Protein AF-A0A9P1BEL9-F1 (afdb_monomer_lite)

Organism: NCBI:txid2562237

Structure (mmCIF, N/CA/C/O backbone):
data_AF-A0A9P1BEL9-F1
#
_entry.id   AF-A0A9P1BEL9-F1
#
loop_
_atom_site.group_PDB
_atom_site.id
_atom_site.type_symbol
_atom_site.label_atom_id
_atom_site.label_alt_id
_atom_site.label_comp_id
_atom_site.label_asym_id
_atom_site.label_entity_id
_atom_site.label_seq_id
_atom_site.pdbx_PDB_ins_code
_atom_site.Cartn_x
_atom_site.Cartn_y
_atom_site.Cartn_z
_atom_site.occupancy
_atom_site.B_iso_or_equiv
_atom_site.auth_seq_id
_atom_site.auth_comp_id
_atom_site.auth_asym_id
_atom_site.auth_atom_id
_atom_site.pdbx_PDB_model_num
ATOM 1 N N . MET A 1 1 ? 5.812 5.522 -61.262 1.00 86.00 1 MET A N 1
ATOM 2 C CA . MET A 1 1 ? 6.470 6.795 -61.658 1.00 86.00 1 MET A CA 1
ATOM 3 C C . MET A 1 1 ? 5.616 7.886 -62.339 1.00 86.00 1 MET A C 1
ATOM 5 O O . MET A 1 1 ? 5.709 9.014 -61.866 1.00 86.00 1 MET A O 1
ATOM 9 N N . PRO A 1 2 ? 4.829 7.672 -63.421 1.00 88.94 2 PRO A N 1
ATOM 10 C CA . PRO A 1 2 ? 4.271 8.790 -64.216 1.00 88.94 2 PRO A CA 1
ATOM 11 C C . PRO A 1 2 ? 3.408 9.794 -63.433 1.00 88.94 2 PRO A C 1
ATOM 13 O O . PRO A 1 2 ? 3.509 10.998 -63.648 1.00 88.94 2 PRO A O 1
ATOM 16 N N . VAL A 1 3 ? 2.603 9.301 -62.486 1.00 91.88 3 VAL A N 1
ATOM 17 C CA . VAL A 1 3 ? 1.778 10.135 -61.593 1.00 91.88 3 VAL A CA 1
ATOM 18 C C . VAL A 1 3 ? 2.649 11.011 -60.684 1.00 91.88 3 VAL A C 1
ATOM 20 O O . VAL A 1 3 ? 2.363 12.190 -60.502 1.00 91.88 3 VAL A O 1
ATOM 23 N N . TYR A 1 4 ? 3.747 10.457 -60.161 1.00 92.62 4 TYR A N 1
ATOM 24 C CA . TYR A 1 4 ? 4.677 11.183 -59.297 1.00 92.62 4 TYR A CA 1
ATOM 25 C C . TYR A 1 4 ? 5.358 12.335 -60.051 1.00 92.62 4 TYR A C 1
ATOM 27 O O . TYR A 1 4 ? 5.357 13.470 -59.579 1.00 92.62 4 TYR A O 1
ATOM 35 N N . GLU A 1 5 ? 5.854 12.085 -61.270 1.00 91.44 5 GLU A N 1
ATOM 36 C CA . GLU A 1 5 ? 6.443 13.132 -62.125 1.00 91.44 5 GLU A CA 1
ATOM 37 C C . GLU A 1 5 ? 5.424 14.224 -62.490 1.00 91.44 5 GLU A C 1
ATOM 39 O O . GLU A 1 5 ? 5.754 15.411 -62.451 1.00 91.44 5 GLU A O 1
ATOM 44 N N . GLN A 1 6 ? 4.174 13.850 -62.793 1.00 93.12 6 GLN A N 1
ATOM 45 C CA . GLN A 1 6 ? 3.105 14.807 -63.101 1.00 93.12 6 GLN A CA 1
ATOM 46 C C . GLN A 1 6 ? 2.838 15.775 -61.939 1.00 93.12 6 GLN A C 1
ATOM 48 O O . GLN A 1 6 ? 2.523 16.943 -62.169 1.00 93.12 6 GLN A O 1
ATOM 53 N N . HIS A 1 7 ? 2.985 15.311 -60.697 1.00 90.25 7 HIS A N 1
ATOM 54 C CA . HIS A 1 7 ? 2.811 16.126 -59.493 1.00 90.25 7 HIS A CA 1
ATOM 55 C C . HIS A 1 7 ? 4.094 16.860 -59.059 1.00 90.25 7 HIS A C 1
ATOM 57 O O . HIS A 1 7 ? 4.128 17.471 -57.992 1.00 90.25 7 HIS A O 1
ATOM 63 N N . GLY A 1 8 ? 5.137 16.858 -59.897 1.00 89.69 8 GLY A N 1
ATOM 64 C CA . GLY A 1 8 ? 6.390 17.573 -59.648 1.00 89.69 8 GLY A CA 1
ATOM 65 C C . GLY A 1 8 ? 7.486 16.739 -58.983 1.00 89.69 8 GLY A C 1
ATOM 66 O O . GLY A 1 8 ? 8.485 17.310 -58.545 1.00 89.69 8 GLY A O 1
ATOM 67 N N . GLY A 1 9 ? 7.332 15.416 -58.918 1.00 91.81 9 GLY A N 1
ATOM 68 C CA . GLY A 1 9 ? 8.371 14.491 -58.470 1.00 91.81 9 GLY A CA 1
ATOM 69 C C . GLY A 1 9 ? 9.655 14.579 -59.303 1.00 91.81 9 GLY A C 1
ATOM 70 O O . GLY A 1 9 ? 9.625 14.917 -60.489 1.00 91.81 9 GLY A O 1
ATOM 71 N N . TYR A 1 10 ? 10.798 14.302 -58.676 1.00 94.56 10 TYR A N 1
ATOM 72 C CA . TYR A 1 10 ? 12.157 14.465 -59.219 1.00 94.56 10 TYR A CA 1
ATOM 73 C C . TYR A 1 10 ? 12.575 15.910 -59.537 1.00 94.56 10 TYR A C 1
ATOM 75 O O . TYR A 1 10 ? 13.675 16.141 -60.054 1.00 94.56 10 TYR A O 1
ATOM 83 N N . LYS A 1 11 ? 11.748 16.914 -59.217 1.00 94.00 11 LYS A N 1
ATOM 84 C CA . LYS A 1 11 ? 12.119 18.330 -59.357 1.00 94.00 11 LYS A CA 1
ATOM 85 C C . LYS A 1 11 ? 13.201 18.734 -58.353 1.00 94.00 11 LYS A C 1
ATOM 87 O O . LYS A 1 11 ? 14.118 19.462 -58.736 1.00 94.00 11 LYS A O 1
ATOM 92 N N . ALA A 1 12 ? 13.135 18.233 -57.116 1.00 93.94 12 ALA A N 1
ATOM 93 C CA . ALA A 1 12 ? 14.161 18.508 -56.112 1.00 93.94 12 ALA A CA 1
ATOM 94 C C . ALA A 1 12 ? 15.486 17.854 -56.510 1.00 93.94 12 ALA A C 1
ATOM 96 O O . ALA A 1 12 ? 16.525 18.507 -56.441 1.00 93.94 12 ALA A O 1
ATOM 97 N N . LEU A 1 13 ? 15.446 16.622 -57.033 1.00 93.88 13 LEU A N 1
ATOM 98 C CA . LEU A 1 13 ? 16.633 15.968 -57.589 1.00 93.88 13 LEU A CA 1
ATOM 99 C C . LEU A 1 13 ? 17.296 16.806 -58.696 1.00 93.88 13 LEU A C 1
ATOM 101 O O . LEU A 1 13 ? 18.506 17.027 -58.663 1.00 93.88 13 LEU A O 1
ATOM 105 N N . ARG A 1 14 ? 16.510 17.299 -59.663 1.00 93.69 14 ARG A N 1
ATOM 106 C CA . ARG A 1 14 ? 17.024 18.129 -60.768 1.00 93.69 14 ARG A CA 1
ATOM 107 C C . ARG A 1 14 ? 17.642 19.437 -60.270 1.00 93.69 14 ARG A C 1
ATOM 109 O O . ARG A 1 14 ? 18.710 19.802 -60.754 1.00 93.69 14 ARG A O 1
ATOM 116 N N . ARG A 1 15 ? 17.013 20.100 -59.290 1.00 93.62 15 ARG A N 1
ATOM 117 C CA . ARG A 1 15 ? 17.549 21.310 -58.640 1.00 93.62 15 ARG A CA 1
ATOM 118 C C . ARG A 1 15 ? 18.879 21.015 -57.943 1.00 93.62 15 ARG A C 1
ATOM 120 O O . ARG A 1 15 ? 19.857 21.712 -58.170 1.00 93.62 15 ARG A O 1
ATOM 127 N N . VAL A 1 16 ? 18.932 19.959 -57.134 1.00 93.31 16 VAL A N 1
ATOM 128 C CA . VAL A 1 16 ? 20.119 19.611 -56.340 1.00 93.31 16 VAL A CA 1
ATOM 129 C C . VAL A 1 16 ? 21.318 19.287 -57.224 1.00 93.31 16 VAL A C 1
ATOM 131 O O . VAL A 1 16 ? 22.397 19.822 -57.001 1.00 93.31 16 VAL A O 1
ATOM 134 N N . VAL A 1 17 ? 21.129 18.456 -58.250 1.00 89.81 17 VAL A N 1
ATOM 135 C CA . VAL A 1 17 ? 22.222 18.040 -59.143 1.00 89.81 17 VAL A CA 1
ATOM 136 C C . VAL A 1 17 ? 22.630 19.155 -60.117 1.00 89.81 17 VAL A C 1
ATOM 138 O O . VAL A 1 17 ? 23.787 19.205 -60.531 1.00 89.81 17 VAL A O 1
ATOM 141 N N . GLY A 1 18 ? 21.700 20.035 -60.501 1.00 87.81 18 GLY A N 1
ATOM 142 C CA . GLY A 1 18 ? 21.948 21.104 -61.472 1.00 87.81 18 GLY A CA 1
ATOM 143 C C . GLY A 1 18 ? 22.456 22.421 -60.878 1.00 87.81 18 GLY A C 1
ATOM 144 O O . GLY A 1 18 ? 23.209 23.125 -61.547 1.00 87.81 18 GLY A O 1
ATOM 145 N N . GLU A 1 19 ? 22.045 22.766 -59.654 1.00 90.38 19 GLU A N 1
ATOM 146 C CA . GLU A 1 19 ? 22.184 24.129 -59.112 1.00 90.38 19 GLU A CA 1
ATOM 147 C C . GLU A 1 19 ? 22.909 24.201 -57.758 1.00 90.38 19 GLU A C 1
ATOM 149 O O . GLU A 1 19 ? 23.473 25.248 -57.446 1.00 90.38 19 GLU A O 1
ATOM 154 N N . LEU A 1 20 ? 22.918 23.129 -56.953 1.00 92.38 20 LEU A N 1
ATOM 155 C CA . LEU A 1 20 ? 23.401 23.167 -55.563 1.00 92.38 20 LEU A CA 1
ATOM 156 C C . LEU A 1 20 ? 24.672 22.336 -55.361 1.00 92.38 20 LEU A C 1
ATOM 158 O O . LEU A 1 20 ? 24.826 21.245 -55.914 1.00 92.38 20 LEU A O 1
ATOM 162 N N . GLN A 1 21 ? 25.578 22.809 -54.505 1.00 92.38 21 GLN A N 1
ATOM 163 C CA . GLN A 1 21 ? 26.676 21.980 -54.008 1.00 92.38 21 GLN A CA 1
ATOM 164 C C . GLN A 1 21 ? 26.187 21.077 -52.863 1.00 92.38 21 GLN A C 1
ATOM 166 O O . GLN A 1 21 ? 25.246 21.437 -52.151 1.00 92.38 21 GLN A O 1
ATOM 171 N N . PRO A 1 22 ? 26.835 19.923 -52.609 1.00 92.25 22 PRO A N 1
ATOM 172 C CA . PRO A 1 22 ? 26.476 19.052 -51.487 1.00 92.25 22 PRO A CA 1
ATOM 173 C C . PRO A 1 22 ? 26.413 19.776 -50.132 1.00 92.25 22 PRO A C 1
ATOM 175 O O . PRO A 1 22 ? 25.555 19.473 -49.309 1.00 92.25 22 PRO A O 1
ATOM 178 N N . THR A 1 23 ? 27.288 20.763 -49.911 1.00 92.56 23 THR A N 1
ATOM 179 C CA . THR A 1 23 ? 27.304 21.592 -48.695 1.00 92.56 23 THR A CA 1
ATOM 180 C C . THR A 1 23 ? 26.067 22.468 -48.551 1.00 92.56 23 THR A C 1
ATOM 182 O O . THR A 1 23 ? 25.586 22.629 -47.434 1.00 92.56 23 THR A O 1
ATOM 185 N N . ASP A 1 24 ? 25.529 22.985 -49.657 1.00 94.31 24 ASP A N 1
ATOM 186 C CA . ASP A 1 24 ? 24.342 23.847 -49.642 1.00 94.31 24 ASP A CA 1
ATOM 187 C C . ASP A 1 24 ? 23.113 23.038 -49.213 1.00 94.31 24 ASP A C 1
ATOM 189 O O . ASP A 1 24 ? 22.319 23.488 -48.394 1.00 94.31 24 ASP A O 1
ATOM 193 N N . VAL A 1 25 ? 23.017 21.786 -49.680 1.00 94.56 25 VAL A N 1
ATOM 194 C CA . VAL A 1 25 ? 21.958 20.846 -49.278 1.00 94.56 25 VAL A CA 1
ATOM 195 C C . VAL A 1 25 ? 22.050 20.507 -47.785 1.00 94.56 25 VAL A C 1
ATOM 197 O O . VAL A 1 25 ? 21.026 20.441 -47.104 1.00 94.56 25 VAL A O 1
ATOM 200 N N . ILE A 1 26 ? 23.264 20.300 -47.255 1.00 95.06 26 ILE A N 1
ATOM 201 C CA . ILE A 1 26 ? 23.467 20.048 -45.818 1.00 95.06 26 ILE A CA 1
ATOM 202 C C . ILE A 1 26 ? 23.007 21.254 -44.992 1.00 95.06 26 ILE A C 1
ATOM 204 O O . ILE A 1 26 ? 22.302 21.062 -43.999 1.00 95.06 26 ILE A O 1
ATOM 208 N N . GLU A 1 27 ? 23.394 22.472 -45.379 1.00 95.12 27 GLU A N 1
ATOM 209 C CA . GLU A 1 27 ? 23.011 23.680 -44.644 1.00 95.12 27 GLU A CA 1
ATOM 210 C C . GLU A 1 27 ? 21.504 23.959 -44.753 1.00 95.12 27 GLU A C 1
ATOM 212 O O . GLU A 1 27 ? 20.889 24.205 -43.722 1.00 95.12 27 GLU A O 1
ATOM 217 N N . GLU A 1 28 ? 20.860 23.777 -45.913 1.00 95.19 28 GLU A N 1
ATOM 218 C CA . GLU A 1 28 ? 19.400 23.947 -46.055 1.00 95.19 28 GLU A CA 1
ATOM 219 C C . GLU A 1 28 ? 18.618 22.958 -45.158 1.00 95.19 28 GLU A C 1
ATOM 221 O O . GLU A 1 28 ? 17.677 23.335 -44.450 1.00 95.19 28 GLU A O 1
ATOM 226 N N . VAL A 1 29 ? 19.047 21.690 -45.088 1.00 95.50 29 VAL A N 1
ATOM 227 C CA . VAL A 1 29 ? 18.439 20.696 -44.181 1.00 95.50 29 VAL A CA 1
ATOM 228 C C . VAL A 1 29 ? 18.737 21.012 -42.713 1.00 95.50 29 VAL A C 1
ATOM 230 O O . VAL A 1 29 ? 17.881 20.810 -41.848 1.00 95.50 29 VAL A O 1
ATOM 233 N N . LYS A 1 30 ? 19.919 21.538 -42.398 1.00 94.12 30 LYS A N 1
ATOM 234 C CA . LYS A 1 30 ? 20.282 21.957 -41.039 1.00 94.12 30 LYS A CA 1
ATOM 235 C C . LYS A 1 30 ? 19.483 23.184 -40.590 1.00 94.12 30 LYS A C 1
ATOM 237 O O . LYS A 1 30 ? 18.987 23.189 -39.467 1.00 94.12 30 LYS A O 1
ATOM 242 N N . GLU A 1 31 ? 19.274 24.161 -41.468 1.00 94.25 31 GLU A N 1
ATOM 243 C CA . GLU A 1 31 ? 18.448 25.350 -41.229 1.00 94.25 31 GLU A CA 1
ATOM 244 C C . GLU A 1 31 ? 16.968 25.014 -41.032 1.00 94.25 31 GLU A C 1
ATOM 246 O O . GLU A 1 31 ? 16.281 25.714 -40.284 1.00 94.25 31 GLU A O 1
ATOM 251 N N . SER A 1 32 ? 16.474 23.943 -41.664 1.00 93.94 32 SER A N 1
ATOM 252 C CA . SER A 1 32 ? 15.110 23.436 -41.446 1.00 93.94 32 SER A CA 1
ATOM 253 C C . SER A 1 32 ? 14.907 22.815 -40.058 1.00 93.94 32 SER A C 1
ATOM 255 O O . SER A 1 32 ? 13.770 22.617 -39.634 1.00 93.94 32 SER A O 1
ATOM 257 N N . ASN A 1 33 ? 16.003 22.492 -39.359 1.00 92.50 33 ASN A N 1
ATOM 258 C CA . ASN A 1 33 ? 16.014 21.743 -38.106 1.00 92.50 33 ASN A CA 1
ATOM 259 C C . ASN A 1 33 ? 15.213 20.423 -38.174 1.00 92.50 33 ASN A C 1
ATOM 261 O O . ASN A 1 33 ? 14.528 20.031 -37.227 1.00 92.50 33 ASN A O 1
ATOM 265 N N . LEU A 1 34 ? 15.301 19.712 -39.305 1.00 94.50 34 LEU A N 1
ATOM 266 C CA . LEU A 1 34 ? 14.718 18.380 -39.452 1.00 94.50 34 LEU A CA 1
ATOM 267 C C . LEU A 1 34 ? 15.321 17.423 -38.416 1.00 94.50 34 LEU A C 1
ATOM 269 O O . LEU A 1 34 ? 16.491 17.042 -38.500 1.00 94.50 34 LEU A O 1
ATOM 273 N N . ARG A 1 35 ? 14.501 16.987 -37.461 1.00 93.44 35 ARG A N 1
ATOM 274 C CA . ARG A 1 35 ? 14.849 15.947 -36.489 1.00 93.44 35 ARG A CA 1
ATOM 275 C C . ARG A 1 35 ? 14.482 14.570 -37.040 1.00 93.44 35 ARG A C 1
ATOM 277 O O . ARG A 1 35 ? 13.443 14.401 -37.674 1.00 93.44 35 ARG A O 1
ATOM 284 N N . GLY A 1 36 ? 15.344 13.581 -36.806 1.00 91.31 36 GLY A N 1
ATOM 285 C CA . GLY A 1 36 ? 15.157 12.220 -37.306 1.00 91.31 36 GLY A CA 1
ATOM 286 C C . GLY A 1 36 ? 13.829 11.608 -36.851 1.00 91.31 36 GLY A C 1
ATOM 287 O O . GLY A 1 36 ? 13.528 11.572 -35.661 1.00 91.31 36 GLY A O 1
ATOM 288 N N . ARG A 1 37 ? 13.060 11.083 -37.806 1.00 92.19 37 ARG A N 1
ATOM 289 C CA . ARG A 1 37 ? 11.693 10.563 -37.619 1.00 92.19 37 ARG A CA 1
ATOM 290 C C . ARG A 1 37 ? 11.615 9.122 -37.103 1.00 92.19 37 ARG A C 1
ATOM 292 O O . ARG A 1 37 ? 10.530 8.610 -36.874 1.00 92.19 37 ARG A O 1
ATOM 299 N N . GLY A 1 38 ? 12.763 8.480 -36.887 1.00 80.69 38 GLY A N 1
ATOM 300 C CA . GLY A 1 38 ? 12.866 7.079 -36.463 1.00 80.69 38 GLY A CA 1
ATOM 301 C C . GLY A 1 38 ? 12.995 6.840 -34.957 1.00 80.69 38 GLY A C 1
ATOM 302 O O . GLY A 1 38 ? 13.601 5.846 -34.586 1.00 80.69 38 GLY A O 1
ATOM 303 N N . GLY A 1 39 ? 12.534 7.746 -34.089 1.00 80.44 39 GLY A N 1
ATOM 304 C CA . GLY A 1 39 ? 12.545 7.524 -32.635 1.00 80.44 39 GLY A CA 1
ATOM 305 C C . GLY A 1 39 ? 13.385 8.516 -31.835 1.00 80.44 39 GLY A C 1
ATOM 306 O O . GLY A 1 39 ? 12.875 9.235 -30.986 1.00 80.44 39 GLY A O 1
ATOM 307 N N . ALA A 1 40 ? 14.685 8.586 -32.125 1.00 81.12 40 ALA A N 1
ATOM 308 C CA . ALA A 1 40 ? 15.641 9.340 -31.303 1.00 81.12 40 ALA A CA 1
ATOM 309 C C . ALA A 1 40 ? 15.612 10.870 -31.505 1.00 81.12 40 ALA A C 1
ATOM 311 O O . ALA A 1 40 ? 16.223 11.606 -30.734 1.00 81.12 40 ALA A O 1
ATOM 312 N N . GLY A 1 41 ? 14.979 11.370 -32.573 1.00 87.62 41 GLY A N 1
ATOM 313 C CA . GLY A 1 41 ? 14.864 12.810 -32.820 1.00 87.62 41 GLY A CA 1
ATOM 314 C C . GLY A 1 41 ? 16.198 13.546 -33.006 1.00 87.62 41 GLY A C 1
ATOM 315 O O . GLY A 1 41 ? 16.268 14.739 -32.725 1.00 87.62 41 GLY A O 1
ATOM 316 N N . PHE A 1 42 ? 17.271 12.881 -33.443 1.00 89.69 42 PHE A N 1
ATOM 317 C CA . PHE A 1 42 ? 18.569 13.537 -33.655 1.00 89.69 42 PHE A CA 1
ATOM 318 C C . PHE A 1 42 ? 18.536 14.456 -34.899 1.00 89.69 42 PHE A C 1
ATOM 320 O O . PHE A 1 42 ? 18.011 14.019 -35.929 1.00 89.69 42 PHE A O 1
ATOM 327 N N . PRO A 1 43 ? 19.088 15.688 -34.866 1.00 91.81 43 PRO A N 1
ATOM 328 C CA . PRO A 1 43 ? 19.062 16.603 -36.014 1.00 91.81 43 PRO A CA 1
ATOM 329 C C . PRO A 1 43 ? 19.771 16.034 -37.256 1.00 91.81 43 PRO A C 1
ATOM 331 O O . PRO A 1 43 ? 20.961 15.711 -37.227 1.00 91.81 43 PRO A O 1
ATOM 334 N N . CYS A 1 44 ? 19.040 15.919 -38.366 1.00 93.56 44 CYS A N 1
ATOM 335 C CA . CYS A 1 44 ? 19.477 15.243 -39.589 1.00 93.56 44 CYS A CA 1
ATOM 336 C C . CYS A 1 44 ? 20.646 15.966 -40.267 1.00 93.56 44 CYS A C 1
ATOM 338 O O . CYS A 1 44 ? 21.676 15.347 -40.528 1.00 93.56 44 CYS A O 1
ATOM 340 N N . GLY A 1 45 ? 20.525 17.282 -40.480 1.00 91.56 45 GLY A N 1
ATOM 341 C CA . GLY A 1 45 ? 21.587 18.078 -41.104 1.00 91.56 45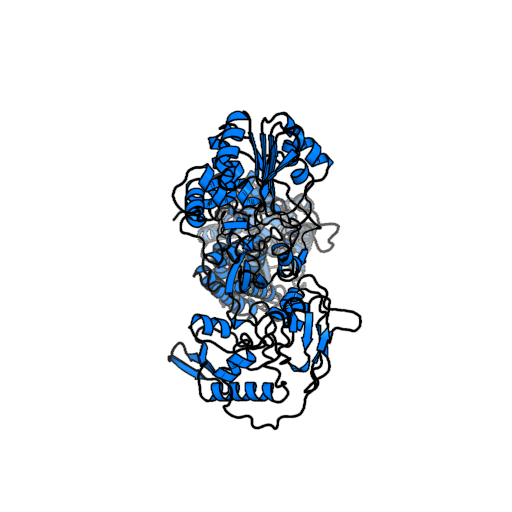 GLY A CA 1
ATOM 342 C C . GLY A 1 45 ? 22.888 18.039 -40.297 1.00 91.56 45 GLY A C 1
ATOM 343 O O . GLY A 1 45 ? 23.958 17.837 -40.863 1.00 91.56 45 GLY A O 1
ATOM 344 N N . LEU A 1 46 ? 22.801 18.104 -38.960 1.00 91.81 46 LEU A N 1
ATOM 345 C CA . LEU A 1 46 ? 23.967 17.948 -38.082 1.00 91.81 46 LEU A CA 1
ATOM 346 C C . LEU A 1 46 ? 24.605 16.559 -38.227 1.00 91.81 46 LEU A C 1
ATOM 348 O O . LEU A 1 46 ? 25.827 16.462 -38.330 1.00 91.81 46 LEU A O 1
ATOM 352 N N . LYS A 1 47 ? 23.799 15.489 -38.296 1.00 91.00 47 LYS A N 1
ATOM 353 C CA . LYS A 1 47 ? 24.296 14.112 -38.464 1.00 91.00 47 LYS A CA 1
ATOM 354 C C . LYS A 1 47 ? 25.161 13.949 -39.713 1.00 91.00 47 LYS A C 1
ATOM 356 O O . LYS A 1 47 ? 26.158 13.232 -39.671 1.00 91.00 47 LYS A O 1
ATOM 361 N N . TRP A 1 48 ? 24.807 14.620 -40.807 1.00 93.62 48 TRP A N 1
ATOM 362 C CA . TRP A 1 48 ? 25.566 14.563 -42.058 1.00 93.62 48 TRP A CA 1
ATOM 363 C C . TRP A 1 48 ? 26.942 15.238 -41.951 1.00 93.62 48 TRP A C 1
ATOM 365 O O . TRP A 1 48 ? 27.883 14.808 -42.614 1.00 93.62 48 TRP A O 1
ATOM 375 N N . THR A 1 49 ? 27.101 16.229 -41.064 1.00 90.75 49 THR A N 1
ATOM 376 C CA . THR A 1 49 ? 28.385 16.932 -40.861 1.00 90.75 49 THR A CA 1
ATOM 377 C C . THR A 1 49 ? 29.466 16.083 -40.190 1.00 90.75 49 THR A C 1
ATOM 379 O O . THR A 1 49 ? 30.644 16.427 -40.268 1.00 90.75 49 THR A O 1
ATOM 382 N N . PHE A 1 50 ? 29.095 14.968 -39.551 1.00 89.31 50 PHE A N 1
ATOM 383 C CA . PHE A 1 50 ? 30.045 14.064 -38.891 1.00 89.31 50 PHE A CA 1
ATOM 384 C C . PHE A 1 50 ? 30.859 13.210 -39.864 1.00 89.31 50 PHE A C 1
ATOM 386 O O . PHE A 1 50 ? 31.814 12.554 -39.447 1.00 89.31 50 PHE A O 1
ATOM 393 N N . LEU A 1 51 ? 30.500 13.206 -41.150 1.00 88.88 51 LEU A N 1
ATOM 394 C CA . LEU A 1 51 ? 31.281 12.519 -42.164 1.00 88.88 51 LEU A CA 1
ATOM 395 C C . LEU A 1 51 ? 32.638 13.214 -42.385 1.00 88.88 51 LEU A C 1
ATOM 397 O O . LEU A 1 51 ? 32.701 14.442 -42.489 1.00 88.88 51 LEU A O 1
ATOM 401 N N . PRO A 1 52 ? 33.734 12.452 -42.530 1.00 83.88 52 PRO A N 1
ATOM 402 C CA . PRO A 1 52 ? 35.047 13.012 -42.838 1.00 83.88 52 PRO A CA 1
ATOM 403 C C . PRO A 1 52 ? 35.039 13.766 -44.177 1.00 83.88 52 PRO A C 1
ATOM 405 O O . PRO A 1 52 ? 34.633 13.230 -45.211 1.00 83.88 52 PRO A O 1
ATOM 408 N N . LYS A 1 53 ? 35.523 15.017 -44.172 1.00 79.62 53 LYS A N 1
ATOM 409 C CA . LYS A 1 53 ? 35.553 15.878 -45.368 1.00 79.62 53 LYS A CA 1
ATOM 410 C C . LYS A 1 53 ? 36.414 15.290 -46.488 1.00 79.62 53 LYS A C 1
ATOM 412 O O . LYS A 1 53 ? 35.951 15.274 -47.618 1.00 79.62 53 LYS A O 1
ATOM 417 N N . ASP A 1 54 ? 37.556 14.682 -46.179 1.00 78.00 54 ASP A N 1
ATOM 418 C CA . ASP A 1 54 ? 38.517 14.208 -47.190 1.00 78.00 54 ASP A CA 1
ATOM 419 C C . ASP A 1 54 ? 38.829 12.705 -47.053 1.00 78.00 54 ASP A C 1
ATOM 421 O O . ASP A 1 54 ? 39.984 12.298 -46.937 1.00 78.00 54 ASP A O 1
ATOM 425 N N . HIS A 1 55 ? 37.801 11.849 -47.007 1.00 80.75 55 HIS A N 1
ATOM 426 C CA . HIS A 1 55 ? 38.002 10.402 -46.860 1.00 80.75 55 HIS A CA 1
ATOM 427 C C . HIS A 1 55 ? 38.378 9.713 -48.188 1.00 80.75 55 HIS A C 1
ATOM 429 O O . HIS A 1 55 ? 37.592 9.757 -49.140 1.00 80.75 55 HIS A O 1
ATOM 435 N N . PRO A 1 56 ? 39.524 9.003 -48.260 1.00 73.50 56 PRO A N 1
ATOM 436 C CA . PRO A 1 56 ? 39.895 8.226 -49.436 1.00 73.50 56 PRO A CA 1
ATOM 437 C C . PRO A 1 56 ? 39.112 6.902 -49.466 1.00 73.50 56 PRO A C 1
ATOM 439 O O . PRO A 1 56 ? 39.457 5.934 -48.789 1.00 73.50 56 PRO A O 1
ATOM 442 N N . GLY A 1 57 ? 38.037 6.847 -50.253 1.00 82.31 57 GLY A N 1
ATOM 443 C CA . GLY A 1 57 ? 37.259 5.624 -50.483 1.00 82.31 57 GLY A CA 1
ATOM 444 C C . GLY A 1 57 ? 35.745 5.832 -50.398 1.00 82.31 57 GLY A C 1
ATOM 445 O O . GLY A 1 57 ? 35.295 6.960 -50.201 1.00 82.31 57 GLY A O 1
ATOM 446 N N . PRO A 1 58 ? 34.951 4.756 -50.548 1.00 88.12 58 PRO A N 1
ATOM 447 C CA . PRO A 1 58 ? 33.499 4.858 -50.618 1.00 88.12 58 PRO A CA 1
ATOM 448 C C . PRO A 1 58 ? 32.891 5.301 -49.283 1.00 88.12 58 PRO A C 1
ATOM 450 O O . PRO A 1 58 ? 33.324 4.860 -48.216 1.00 88.12 58 PRO A O 1
ATOM 453 N N . ILE A 1 59 ? 31.861 6.140 -49.381 1.00 93.12 59 ILE A N 1
ATOM 454 C CA . ILE A 1 59 ? 30.937 6.485 -48.298 1.00 93.12 59 ILE A CA 1
ATOM 455 C C . ILE A 1 59 ? 29.625 5.759 -48.588 1.00 93.12 59 ILE A C 1
ATOM 457 O O . ILE A 1 59 ? 29.149 5.774 -49.729 1.00 93.12 59 ILE A O 1
ATOM 461 N N . TYR A 1 60 ? 29.051 5.130 -47.566 1.00 95.69 60 TYR A N 1
ATOM 462 C CA . TYR A 1 60 ? 27.781 4.425 -47.683 1.00 95.69 60 TYR A CA 1
ATOM 463 C C . TYR A 1 60 ? 26.634 5.206 -47.048 1.00 95.69 60 TYR A C 1
ATOM 465 O O . TYR A 1 60 ? 26.809 5.957 -46.086 1.00 95.69 60 TYR A O 1
ATOM 473 N N . PHE A 1 61 ? 25.433 4.977 -47.562 1.00 96.88 61 PHE A N 1
ATOM 474 C CA . PHE A 1 61 ? 24.198 5.440 -46.945 1.00 96.88 61 PHE A CA 1
ATOM 475 C C . PHE A 1 61 ? 23.309 4.240 -46.627 1.00 96.88 61 PHE A C 1
ATOM 477 O O . PHE A 1 61 ? 23.186 3.327 -47.435 1.00 96.88 61 PHE A O 1
ATOM 484 N N . CYS A 1 62 ? 22.692 4.216 -45.455 1.00 96.19 62 CYS A N 1
ATOM 485 C CA . CYS A 1 62 ? 21.730 3.189 -45.074 1.00 96.19 62 CYS A CA 1
ATOM 486 C C . CYS A 1 62 ? 20.387 3.840 -44.773 1.00 96.19 62 CYS A C 1
ATOM 488 O O . CYS A 1 62 ? 20.267 4.651 -43.852 1.00 96.19 62 CYS A O 1
ATOM 490 N N . LEU A 1 63 ? 19.372 3.465 -45.543 1.00 96.31 63 LEU A N 1
ATOM 491 C CA . LEU A 1 63 ? 17.993 3.795 -45.237 1.00 96.31 63 LEU A CA 1
ATOM 492 C C . LEU A 1 63 ? 17.425 2.691 -44.341 1.00 96.31 63 LEU A C 1
ATOM 494 O O . LEU A 1 63 ? 17.269 1.549 -44.774 1.00 96.31 63 LEU A O 1
ATOM 498 N N . ASN A 1 64 ? 17.158 3.035 -43.085 1.00 94.31 64 ASN A N 1
ATOM 499 C CA . ASN A 1 64 ? 16.563 2.139 -42.107 1.00 94.31 64 ASN A CA 1
ATOM 500 C C . ASN A 1 64 ? 15.041 2.098 -42.296 1.00 94.31 64 ASN A C 1
ATOM 502 O O . ASN A 1 64 ? 14.346 3.061 -41.953 1.00 94.31 64 ASN A O 1
ATOM 506 N N . ALA A 1 65 ? 14.559 0.979 -42.836 1.00 93.31 65 ALA A N 1
ATOM 507 C CA . ALA A 1 65 ? 13.151 0.642 -42.994 1.00 93.31 65 ALA A CA 1
ATOM 508 C C . ALA A 1 65 ? 12.729 -0.545 -42.101 1.00 93.31 65 ALA A C 1
ATOM 510 O O . ALA A 1 65 ? 11.717 -1.198 -42.370 1.00 93.31 65 ALA A O 1
ATOM 511 N N . ASP A 1 66 ? 13.497 -0.836 -41.048 1.00 89.88 66 ASP A N 1
ATOM 512 C CA . ASP A 1 66 ? 13.130 -1.820 -40.033 1.00 89.88 66 ASP A CA 1
ATOM 513 C C . ASP A 1 66 ? 12.350 -1.143 -38.901 1.00 89.88 66 ASP A C 1
ATOM 515 O O . ASP A 1 66 ? 12.892 -0.556 -37.963 1.00 89.88 66 ASP A O 1
ATOM 519 N N . GLU A 1 67 ? 11.033 -1.174 -39.060 1.00 83.88 67 GLU A N 1
ATOM 520 C CA . GLU A 1 67 ? 10.061 -0.591 -38.152 1.00 83.88 67 GLU A CA 1
ATOM 521 C C . GLU A 1 67 ? 9.464 -1.707 -37.297 1.00 83.88 67 GLU A C 1
ATOM 523 O O . GLU A 1 67 ? 8.552 -2.414 -37.726 1.00 83.88 67 GLU A O 1
ATOM 528 N N . SER A 1 68 ? 10.049 -1.915 -36.120 1.00 84.44 68 SER A N 1
ATOM 529 C CA . SER A 1 68 ? 9.717 -3.048 -35.248 1.00 84.44 68 SER A CA 1
ATOM 530 C C . SER A 1 68 ? 9.102 -2.658 -33.904 1.00 84.44 68 SER A C 1
ATOM 532 O O . SER A 1 68 ? 8.697 -3.531 -33.143 1.00 84.44 68 SER A O 1
ATOM 534 N N . GLU A 1 69 ? 8.986 -1.362 -33.618 1.00 88.38 69 GLU A N 1
ATOM 535 C CA . GLU A 1 69 ? 8.310 -0.844 -32.426 1.00 88.38 69 GLU A CA 1
ATOM 536 C C . GLU A 1 69 ? 6.790 -1.094 -32.505 1.00 88.38 69 GLU A C 1
ATOM 538 O O . GLU A 1 69 ? 6.159 -0.652 -33.475 1.00 88.38 69 GLU A O 1
ATOM 543 N N . PRO A 1 70 ? 6.177 -1.775 -31.516 1.00 89.12 70 PRO A N 1
ATOM 544 C CA . PRO A 1 70 ? 4.741 -2.029 -31.487 1.00 89.12 70 PRO A CA 1
ATOM 545 C C . PRO A 1 70 ? 3.879 -0.793 -31.769 1.00 89.12 70 PRO A C 1
ATOM 547 O O . PRO A 1 70 ? 4.059 0.270 -31.182 1.00 89.12 70 PRO A O 1
ATOM 550 N N . GLY A 1 71 ? 2.917 -0.953 -32.682 1.00 89.31 71 GLY A N 1
ATOM 551 C CA . GLY A 1 71 ? 2.023 0.124 -33.122 1.00 89.31 71 GLY A CA 1
ATOM 552 C C . GLY A 1 71 ? 2.599 1.030 -34.216 1.00 89.31 71 GLY A C 1
ATOM 553 O O . GLY A 1 71 ? 1.877 1.892 -34.710 1.00 89.31 71 GLY A O 1
ATOM 554 N N . THR A 1 72 ? 3.856 0.835 -34.631 1.00 91.31 72 THR A N 1
ATOM 555 C CA . THR A 1 72 ? 4.494 1.646 -35.676 1.00 91.31 72 THR A CA 1
ATOM 556 C C . THR A 1 72 ? 4.316 1.009 -37.058 1.00 91.31 72 THR A C 1
ATOM 558 O O . THR A 1 72 ? 4.638 -0.162 -37.246 1.00 91.31 72 THR A O 1
ATOM 561 N N . PHE A 1 73 ? 3.794 1.767 -38.025 1.00 91.81 73 PHE A N 1
ATOM 562 C CA . PHE A 1 73 ? 3.584 1.307 -39.408 1.00 91.81 73 PHE A CA 1
ATOM 563 C C . PHE A 1 73 ? 3.638 2.442 -40.459 1.00 91.81 73 PHE A C 1
ATOM 565 O O . PHE A 1 73 ? 3.225 2.254 -41.608 1.00 91.81 73 PHE A O 1
ATOM 572 N N . ASN A 1 74 ? 4.124 3.634 -40.091 1.00 92.06 74 ASN A N 1
ATOM 573 C CA . ASN A 1 74 ? 4.167 4.814 -40.962 1.00 92.06 74 ASN A CA 1
ATOM 574 C C . ASN A 1 74 ? 5.168 4.637 -42.105 1.00 92.06 74 ASN A C 1
ATOM 576 O O . ASN A 1 74 ? 4.845 4.956 -43.252 1.00 92.06 74 ASN A O 1
ATOM 580 N N . ASN A 1 75 ? 6.360 4.094 -41.830 1.00 93.06 75 ASN A N 1
ATOM 581 C CA . ASN A 1 75 ? 7.343 3.859 -42.886 1.00 93.06 75 ASN A CA 1
ATOM 582 C C . ASN A 1 75 ? 6.816 2.858 -43.914 1.00 93.06 75 ASN A C 1
ATOM 584 O O . ASN A 1 75 ? 7.037 3.037 -45.111 1.00 93.06 75 ASN A O 1
ATOM 588 N N . ARG A 1 76 ? 6.115 1.811 -43.455 1.00 92.88 76 ARG A N 1
ATOM 589 C CA . ARG A 1 76 ? 5.491 0.830 -44.346 1.00 92.88 76 ARG A CA 1
ATOM 590 C C . ARG A 1 76 ? 4.524 1.504 -45.319 1.00 92.88 76 ARG A C 1
ATOM 592 O O . ARG A 1 76 ? 4.632 1.261 -46.516 1.00 92.88 76 ARG A O 1
ATOM 599 N N . ILE A 1 77 ? 3.639 2.369 -44.820 1.00 93.25 77 ILE A N 1
ATOM 600 C CA . ILE A 1 77 ? 2.680 3.095 -45.665 1.00 93.25 77 ILE A CA 1
ATOM 601 C C . ILE A 1 77 ? 3.407 3.975 -46.683 1.00 93.25 77 ILE A C 1
ATOM 603 O O . ILE A 1 77 ? 3.054 3.936 -47.856 1.00 93.25 77 ILE A O 1
ATOM 607 N N . LEU A 1 78 ? 4.454 4.705 -46.282 1.00 93.25 78 LEU A N 1
ATOM 608 C CA . LEU A 1 78 ? 5.239 5.513 -47.224 1.00 93.25 78 LEU A CA 1
ATOM 609 C C . LEU A 1 78 ? 5.887 4.667 -48.325 1.00 93.25 78 LEU A C 1
ATOM 611 O O . LEU A 1 78 ? 5.827 5.030 -49.493 1.00 93.25 78 LEU A O 1
ATOM 615 N N . MET A 1 79 ? 6.495 3.533 -47.974 1.00 95.38 79 MET A N 1
ATOM 616 C CA . MET A 1 79 ? 7.138 2.654 -48.956 1.00 95.38 79 MET A CA 1
ATOM 617 C C . MET A 1 79 ? 6.133 1.961 -49.881 1.00 95.38 79 MET A C 1
ATOM 619 O O . MET A 1 79 ? 6.457 1.674 -51.031 1.00 95.38 79 MET A O 1
ATOM 623 N N . GLU A 1 80 ? 4.936 1.655 -49.383 1.00 95.12 80 GLU A N 1
ATOM 624 C CA . GLU A 1 80 ? 3.887 1.029 -50.181 1.00 95.12 80 GLU A CA 1
ATOM 625 C C . GLU A 1 80 ? 3.202 2.057 -51.090 1.00 95.12 80 GLU A C 1
ATOM 627 O O . GLU A 1 80 ? 3.047 1.795 -52.281 1.00 95.12 80 GLU A O 1
ATOM 632 N N . GLU A 1 81 ? 2.808 3.217 -50.575 1.00 93.75 81 GLU A N 1
ATOM 633 C CA . GLU A 1 81 ? 1.945 4.166 -51.289 1.00 93.75 81 GLU A CA 1
ATOM 634 C C . GLU A 1 81 ? 2.718 5.259 -52.049 1.00 93.75 81 GLU A C 1
ATOM 636 O O . GLU A 1 81 ? 2.278 5.663 -53.125 1.00 93.75 81 GLU A O 1
ATOM 641 N N . ASP A 1 82 ? 3.891 5.693 -51.566 1.00 94.12 82 ASP A N 1
ATOM 642 C CA . ASP A 1 82 ? 4.758 6.663 -52.262 1.00 94.12 82 ASP A CA 1
ATOM 643 C C . ASP A 1 82 ? 6.255 6.265 -52.249 1.00 94.12 82 ASP A C 1
ATOM 645 O O . ASP A 1 82 ? 7.119 6.962 -51.695 1.00 94.12 82 ASP A O 1
ATOM 649 N N . PRO A 1 83 ? 6.614 5.132 -52.888 1.00 95.75 83 PRO A N 1
ATOM 650 C CA . PRO A 1 83 ? 8.000 4.667 -52.942 1.00 95.75 83 PRO A CA 1
ATOM 651 C C . PRO A 1 83 ? 8.935 5.637 -53.680 1.00 95.75 83 PRO A C 1
ATOM 653 O O . PRO A 1 83 ? 10.128 5.694 -53.375 1.00 95.75 83 PRO A O 1
ATOM 656 N N . HIS A 1 84 ? 8.427 6.414 -54.645 1.00 96.88 84 HIS A N 1
ATOM 657 C CA . HIS A 1 84 ? 9.261 7.335 -55.422 1.00 96.88 84 HIS A CA 1
ATOM 658 C C . HIS A 1 84 ? 9.713 8.542 -54.605 1.00 96.88 84 HIS A C 1
ATOM 660 O O . HIS A 1 84 ? 10.872 8.936 -54.748 1.00 96.88 84 HIS A O 1
ATOM 666 N N . GLN A 1 85 ? 8.871 9.081 -53.717 1.00 95.81 85 GLN A N 1
ATOM 667 C CA . GLN A 1 85 ? 9.294 10.143 -52.804 1.00 95.81 85 GLN A CA 1
ATOM 668 C C . GLN A 1 85 ? 10.411 9.683 -51.867 1.00 95.81 85 GLN A C 1
ATOM 670 O O . GLN A 1 85 ? 11.383 10.413 -51.651 1.00 95.81 85 GLN A O 1
ATOM 675 N N . VAL A 1 86 ? 10.304 8.462 -51.338 1.00 96.56 86 VAL A N 1
ATOM 676 C CA . VAL A 1 86 ? 11.352 7.869 -50.497 1.00 96.56 86 VAL A CA 1
ATOM 677 C C . VAL A 1 86 ? 12.664 7.750 -51.278 1.00 96.56 86 VAL A C 1
ATOM 679 O O . VAL A 1 86 ? 13.719 8.143 -50.774 1.00 96.56 86 VAL A O 1
ATOM 682 N N . ILE A 1 87 ? 12.607 7.255 -52.519 1.00 97.38 87 ILE A N 1
ATOM 683 C CA . ILE A 1 87 ? 13.786 7.106 -53.382 1.00 97.38 87 ILE A CA 1
ATOM 684 C C . ILE A 1 87 ? 14.382 8.472 -53.748 1.00 97.38 87 ILE A C 1
ATOM 686 O O . ILE A 1 87 ? 15.595 8.636 -53.645 1.00 97.38 87 ILE A O 1
ATOM 690 N N . GLU A 1 88 ? 13.577 9.470 -54.128 1.00 97.00 88 GLU A N 1
ATOM 691 C CA . GLU A 1 88 ? 14.071 10.823 -54.426 1.00 97.00 88 GLU A CA 1
ATOM 692 C C . GLU A 1 88 ? 14.786 11.433 -53.213 1.00 97.00 88 GLU A C 1
ATOM 694 O O . GLU A 1 88 ? 15.912 11.923 -53.334 1.00 97.00 88 GLU A O 1
ATOM 699 N N . GLY A 1 89 ? 14.173 11.338 -52.031 1.00 97.00 89 GLY A N 1
ATOM 700 C CA . GLY A 1 89 ? 14.764 11.805 -50.780 1.00 97.00 89 GLY A CA 1
ATOM 701 C C . GLY A 1 89 ? 16.077 11.098 -50.443 1.00 97.00 89 GLY A C 1
ATOM 702 O O . GLY A 1 89 ? 17.044 11.740 -50.020 1.00 97.00 89 GLY A O 1
ATOM 703 N N . LEU A 1 90 ? 16.149 9.787 -50.691 1.00 97.38 90 LEU A N 1
ATOM 704 C CA . LEU A 1 90 ? 17.370 9.001 -50.534 1.00 97.38 90 LEU A CA 1
ATOM 705 C C . LEU A 1 90 ? 18.469 9.448 -51.510 1.00 97.38 90 LEU A C 1
ATOM 707 O O . LEU A 1 90 ? 19.613 9.607 -51.085 1.00 97.38 90 LEU A O 1
ATOM 711 N N . ILE A 1 91 ? 18.143 9.707 -52.782 1.00 97.06 91 ILE A N 1
ATOM 712 C CA . ILE A 1 91 ? 19.116 10.192 -53.775 1.00 97.06 91 ILE A CA 1
ATOM 713 C C . ILE A 1 91 ? 19.689 11.548 -53.341 1.00 97.06 91 ILE A C 1
ATOM 715 O O . ILE A 1 91 ? 20.909 11.719 -53.330 1.00 97.06 91 ILE A O 1
ATOM 719 N N . ILE A 1 92 ? 18.831 12.487 -52.928 1.00 96.69 92 ILE A N 1
ATOM 720 C CA . ILE A 1 92 ? 19.251 13.816 -52.455 1.00 96.69 92 ILE A CA 1
ATOM 721 C C . ILE A 1 92 ? 20.138 13.696 -51.208 1.00 96.69 92 ILE A C 1
ATOM 723 O O . ILE A 1 92 ? 21.186 14.338 -51.121 1.00 96.69 92 ILE A O 1
ATOM 727 N N . SER A 1 93 ? 19.763 12.828 -50.267 1.00 96.75 93 SER A N 1
ATOM 728 C CA . SER A 1 93 ? 20.552 12.578 -49.055 1.00 96.75 93 SER A CA 1
ATOM 729 C C . SER A 1 93 ? 21.923 11.969 -49.381 1.00 96.75 93 SER A C 1
ATOM 731 O O . SER A 1 93 ? 22.934 12.339 -48.777 1.00 96.75 93 SER A O 1
ATOM 733 N N . CYS A 1 94 ? 21.997 11.074 -50.372 1.00 96.06 94 CYS A N 1
ATOM 734 C CA . CYS A 1 94 ? 23.258 10.510 -50.860 1.00 96.06 94 CYS A CA 1
ATOM 735 C C . CYS A 1 94 ? 24.130 11.562 -51.555 1.00 96.06 94 CYS A C 1
ATOM 737 O O . CYS A 1 94 ? 25.339 11.580 -51.334 1.00 96.06 94 CYS A O 1
ATOM 739 N N . TYR A 1 95 ? 23.534 12.471 -52.335 1.00 94.88 95 TYR A N 1
ATOM 740 C CA . TYR A 1 95 ? 24.258 13.588 -52.945 1.00 94.88 95 TYR A CA 1
ATOM 741 C C . TYR A 1 95 ? 24.888 14.494 -51.879 1.00 94.88 95 TYR A C 1
ATOM 743 O O . TYR A 1 95 ? 26.093 14.743 -51.919 1.00 94.88 95 TYR A O 1
ATOM 751 N N . ALA A 1 96 ? 24.105 14.903 -50.873 1.00 94.56 96 ALA A N 1
ATOM 752 C CA . ALA A 1 96 ? 24.573 15.733 -49.761 1.00 94.56 96 ALA A CA 1
ATOM 753 C C . ALA A 1 96 ? 25.731 15.076 -48.988 1.00 94.56 96 ALA A C 1
ATOM 755 O O . ALA A 1 96 ? 26.735 15.711 -48.672 1.00 94.56 96 ALA A O 1
ATOM 756 N N . THR A 1 97 ? 25.622 13.772 -48.724 1.00 93.69 97 THR A N 1
ATOM 757 C CA . THR A 1 97 ? 26.629 12.999 -47.975 1.00 93.69 97 THR A CA 1
ATOM 758 C C . THR A 1 97 ? 27.789 12.487 -48.832 1.00 93.69 97 THR A C 1
ATOM 760 O O . THR A 1 97 ? 28.772 11.979 -48.287 1.00 93.69 97 THR A O 1
ATOM 763 N N . ARG A 1 98 ? 27.719 12.666 -50.160 1.00 92.38 98 ARG A N 1
ATOM 764 C CA . ARG A 1 98 ? 28.672 12.150 -51.162 1.00 92.38 98 ARG A CA 1
ATOM 765 C C . ARG A 1 98 ? 28.758 10.619 -51.180 1.00 92.38 98 ARG A C 1
ATOM 767 O O . ARG A 1 98 ? 29.793 10.049 -51.530 1.00 92.38 98 ARG A O 1
ATOM 774 N N . ALA A 1 99 ? 27.676 9.949 -50.794 1.00 93.12 99 ALA A N 1
ATOM 775 C CA . ALA A 1 99 ? 27.574 8.502 -50.859 1.00 93.12 99 ALA A CA 1
ATOM 776 C C . ALA A 1 99 ? 27.358 8.051 -52.310 1.00 93.12 99 ALA A C 1
ATOM 778 O O . ALA A 1 99 ? 26.480 8.554 -53.007 1.00 93.12 99 ALA A O 1
ATOM 779 N N . THR A 1 100 ? 28.146 7.074 -52.756 1.00 91.06 100 THR A N 1
ATOM 780 C CA . THR A 1 100 ? 28.042 6.479 -54.105 1.00 91.06 100 THR A CA 1
ATOM 781 C C . THR A 1 100 ? 27.317 5.136 -54.094 1.00 91.06 100 THR A C 1
ATOM 783 O O . THR A 1 100 ? 27.019 4.553 -55.138 1.00 91.06 100 THR A O 1
ATOM 786 N N . THR A 1 101 ? 27.031 4.607 -52.905 1.00 95.50 101 THR A N 1
ATOM 787 C CA . THR A 1 101 ? 26.286 3.365 -52.709 1.00 95.50 101 THR A CA 1
ATOM 788 C C . THR A 1 101 ? 25.382 3.497 -51.492 1.00 95.50 101 THR A C 1
ATOM 790 O O . THR A 1 101 ? 25.839 3.884 -50.414 1.00 95.50 101 THR A O 1
ATOM 793 N N . ALA A 1 102 ? 24.111 3.148 -51.663 1.00 97.12 102 ALA A N 1
ATOM 794 C CA . ALA A 1 102 ? 23.129 3.116 -50.595 1.00 97.12 102 ALA A CA 1
ATOM 795 C C . ALA A 1 102 ? 22.525 1.720 -50.426 1.00 97.12 102 ALA A C 1
ATOM 797 O O . ALA A 1 102 ? 22.348 0.979 -51.392 1.00 97.12 102 ALA A O 1
ATOM 798 N N . TYR A 1 103 ? 22.170 1.389 -49.191 1.00 96.94 103 TYR A N 1
ATOM 799 C CA . TYR A 1 103 ? 21.442 0.182 -48.834 1.00 96.94 103 TYR A CA 1
ATOM 800 C C . TYR A 1 103 ? 20.098 0.579 -48.235 1.00 96.94 103 TYR A C 1
ATOM 802 O O . TYR A 1 103 ? 20.049 1.364 -47.290 1.00 96.94 103 TYR A O 1
ATOM 810 N N . ILE A 1 104 ? 19.008 0.038 -48.768 1.00 96.75 104 ILE A N 1
ATOM 811 C CA . ILE A 1 104 ? 17.702 0.089 -48.112 1.00 96.75 104 ILE A CA 1
ATOM 812 C C . ILE A 1 104 ? 17.571 -1.209 -47.330 1.00 96.75 104 ILE A C 1
ATOM 814 O O . ILE A 1 104 ? 17.478 -2.281 -47.926 1.00 96.75 104 ILE A O 1
ATOM 818 N N . TYR A 1 105 ? 17.608 -1.117 -46.006 1.00 95.12 105 TYR A N 1
ATOM 819 C CA . TYR A 1 105 ? 17.446 -2.271 -45.134 1.00 95.12 105 TYR A CA 1
ATOM 820 C C . TYR A 1 105 ? 15.979 -2.372 -44.724 1.00 95.12 105 TYR A C 1
ATOM 822 O O . TYR A 1 105 ? 15.493 -1.537 -43.961 1.00 95.12 105 TYR A O 1
ATOM 830 N N . ILE A 1 106 ? 15.277 -3.368 -45.262 1.00 93.25 106 ILE A N 1
ATOM 831 C CA . ILE A 1 106 ? 13.847 -3.594 -45.044 1.00 93.25 106 ILE A CA 1
ATOM 832 C C . ILE A 1 106 ? 13.625 -4.917 -44.315 1.00 93.25 106 ILE A C 1
ATOM 834 O O . ILE A 1 106 ? 14.262 -5.924 -44.623 1.00 93.25 106 ILE A O 1
ATOM 838 N N . ARG A 1 107 ? 12.707 -4.941 -43.351 1.00 90.38 107 ARG A N 1
ATOM 839 C CA . ARG A 1 107 ? 12.352 -6.176 -42.643 1.00 90.38 107 ARG A CA 1
ATOM 840 C C . ARG A 1 107 ? 11.636 -7.186 -43.549 1.00 90.38 107 ARG A C 1
ATOM 842 O O . ARG A 1 107 ? 10.945 -6.815 -44.501 1.00 90.38 107 ARG A O 1
ATOM 849 N N . VAL A 1 108 ? 11.810 -8.480 -43.279 1.00 89.62 108 VAL A N 1
ATOM 850 C CA . VAL A 1 108 ? 11.311 -9.556 -44.154 1.00 89.62 108 VAL A CA 1
ATOM 851 C C . VAL A 1 108 ? 9.780 -9.617 -44.237 1.00 89.62 108 VAL A C 1
ATOM 853 O O . VAL A 1 108 ? 9.258 -10.043 -45.266 1.00 89.62 108 VAL A O 1
ATOM 856 N N . GLU A 1 109 ? 9.049 -9.154 -43.226 1.00 89.50 109 GLU A N 1
ATOM 857 C CA . GLU A 1 109 ? 7.582 -9.225 -43.138 1.00 89.50 109 GLU A CA 1
ATOM 858 C C . GLU A 1 109 ? 6.854 -8.172 -43.977 1.00 89.50 109 GLU A C 1
ATOM 860 O O . GLU A 1 109 ? 5.625 -8.151 -43.978 1.00 89.50 109 GLU A O 1
ATOM 865 N N . TYR A 1 110 ? 7.575 -7.328 -44.726 1.00 91.62 110 TYR A N 1
ATOM 866 C CA . TYR A 1 110 ? 6.997 -6.338 -45.640 1.00 91.62 110 TYR A CA 1
ATOM 867 C C . TYR A 1 110 ? 7.174 -6.740 -47.120 1.00 91.62 110 TYR A C 1
ATOM 869 O O . TYR A 1 110 ? 7.890 -6.062 -47.862 1.00 91.62 110 TYR A O 1
ATOM 877 N N . PRO A 1 111 ? 6.542 -7.838 -47.594 1.00 92.12 111 PRO A N 1
ATOM 878 C CA . PRO A 1 111 ? 6.704 -8.298 -48.972 1.00 92.12 111 PRO A CA 1
ATOM 879 C C . PRO A 1 111 ? 6.165 -7.286 -49.992 1.00 92.12 111 PRO A C 1
ATOM 881 O O . PRO A 1 111 ? 6.822 -7.043 -50.998 1.00 92.12 111 PRO A O 1
ATOM 884 N N . LEU A 1 112 ? 5.029 -6.635 -49.708 1.00 95.06 112 LEU A N 1
ATOM 885 C CA . LEU A 1 112 ? 4.436 -5.646 -50.615 1.00 95.06 112 LEU A CA 1
ATOM 886 C C . LEU A 1 112 ? 5.323 -4.403 -50.764 1.00 95.06 112 LEU A C 1
ATOM 888 O O . LEU A 1 112 ? 5.596 -3.974 -51.883 1.00 95.06 112 LEU A O 1
ATOM 892 N N . ALA A 1 113 ? 5.807 -3.850 -49.648 1.00 94.69 113 ALA A N 1
ATOM 893 C CA . ALA A 1 113 ? 6.741 -2.727 -49.674 1.00 94.69 113 ALA A CA 1
ATOM 894 C C . ALA A 1 113 ? 8.032 -3.083 -50.430 1.00 94.69 113 ALA A C 1
ATOM 896 O O . ALA A 1 113 ? 8.524 -2.268 -51.203 1.00 94.69 113 ALA A O 1
ATOM 897 N N . TYR A 1 114 ? 8.552 -4.306 -50.258 1.00 95.06 114 TYR A N 1
ATOM 898 C CA . TYR A 1 114 ? 9.719 -4.790 -51.001 1.00 95.06 114 TYR A CA 1
ATOM 899 C C . TYR A 1 114 ? 9.466 -4.813 -52.515 1.00 95.06 114 TYR A C 1
ATOM 901 O O . TYR A 1 114 ? 10.256 -4.256 -53.273 1.00 95.06 114 TYR A O 1
ATOM 909 N N . GLU A 1 115 ? 8.358 -5.412 -52.959 1.00 95.88 115 GLU A N 1
ATOM 910 C CA . GLU A 1 115 ? 8.003 -5.503 -54.382 1.00 95.88 115 GLU A CA 1
ATOM 911 C C . GLU A 1 115 ? 7.798 -4.121 -55.018 1.00 95.88 115 GLU A C 1
ATOM 913 O O . GLU A 1 115 ? 8.316 -3.851 -56.107 1.00 95.88 115 GLU A O 1
ATOM 918 N N . ARG A 1 116 ? 7.082 -3.222 -54.327 1.00 96.00 116 ARG A N 1
ATOM 919 C CA . ARG A 1 116 ? 6.821 -1.859 -54.812 1.00 96.00 116 ARG A CA 1
ATOM 920 C C . ARG A 1 116 ? 8.090 -1.008 -54.847 1.00 96.00 116 ARG A C 1
ATOM 922 O O . ARG A 1 116 ? 8.332 -0.344 -55.853 1.00 96.00 116 ARG A O 1
ATOM 929 N N . LEU A 1 117 ? 8.928 -1.066 -53.809 1.00 95.88 117 LEU A N 1
ATOM 930 C CA . LEU A 1 117 ? 10.213 -0.363 -53.799 1.00 95.88 117 LEU A CA 1
ATOM 931 C C . LEU A 1 117 ? 11.162 -0.892 -54.869 1.00 95.88 117 LEU A C 1
ATOM 933 O O . LEU A 1 117 ? 11.786 -0.088 -55.554 1.00 95.88 117 LEU A O 1
ATOM 937 N N . GLN A 1 118 ? 11.263 -2.212 -55.044 1.00 96.62 118 GLN A N 1
ATOM 938 C CA . GLN A 1 118 ? 12.110 -2.790 -56.087 1.00 96.62 118 GLN A CA 1
ATOM 939 C C . GLN A 1 118 ? 11.649 -2.338 -57.476 1.00 96.62 118 GLN A C 1
ATOM 941 O O . GLN A 1 118 ? 12.464 -1.870 -58.266 1.00 96.62 118 GLN A O 1
ATOM 946 N N . SER A 1 119 ? 10.340 -2.380 -57.735 1.00 96.50 119 SER A N 1
ATOM 947 C CA . SER A 1 119 ? 9.769 -1.895 -58.998 1.00 96.50 119 SER A CA 1
ATOM 948 C C . SER A 1 119 ? 10.079 -0.411 -59.227 1.00 96.50 119 SER A C 1
ATOM 950 O O . SER A 1 119 ? 10.484 -0.019 -60.319 1.00 96.50 119 SER A O 1
ATOM 952 N N . ALA A 1 120 ? 9.951 0.423 -58.190 1.00 96.75 120 ALA A N 1
ATOM 953 C CA . ALA A 1 120 ? 10.266 1.846 -58.275 1.00 96.75 120 ALA A CA 1
ATOM 954 C C . ALA A 1 120 ? 11.769 2.110 -58.499 1.00 96.75 120 ALA A C 1
ATOM 956 O O . ALA A 1 120 ? 12.121 3.014 -59.258 1.00 96.75 120 ALA A O 1
ATOM 957 N N . LEU A 1 121 ? 12.659 1.311 -57.897 1.00 97.00 121 LEU A N 1
ATOM 958 C CA . LEU A 1 121 ? 14.102 1.368 -58.157 1.00 97.00 121 LEU A CA 1
ATOM 959 C C . LEU A 1 121 ? 14.412 1.024 -59.619 1.00 97.00 121 LEU A C 1
ATOM 961 O O . LEU A 1 121 ? 15.158 1.762 -60.266 1.00 97.00 121 LEU A O 1
ATOM 965 N N . ASP A 1 122 ? 13.808 -0.039 -60.154 1.00 96.81 122 ASP A N 1
ATOM 966 C CA . ASP A 1 122 ? 13.987 -0.458 -61.547 1.00 96.81 122 ASP A CA 1
ATOM 967 C C . ASP A 1 122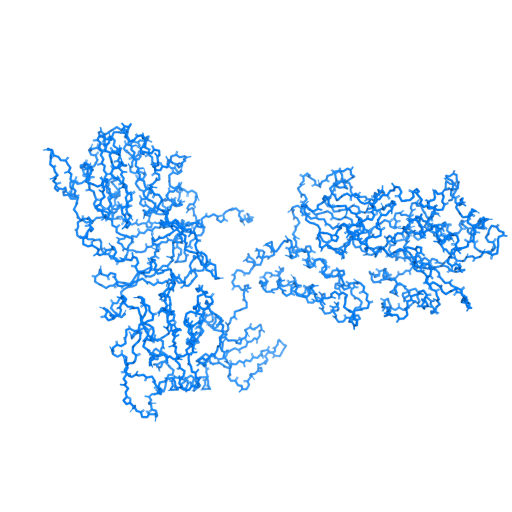 ? 13.518 0.639 -62.525 1.00 96.81 122 ASP A C 1
ATOM 969 O O . ASP A 1 122 ? 14.213 0.952 -63.497 1.00 96.81 122 ASP A O 1
ATOM 973 N N . GLU A 1 123 ? 12.390 1.301 -62.230 1.00 95.81 123 GLU A N 1
ATOM 974 C CA . GLU A 1 123 ? 11.909 2.474 -62.976 1.00 95.81 123 GLU A CA 1
ATOM 975 C C . GLU A 1 123 ? 12.923 3.636 -62.944 1.00 95.81 123 GLU A C 1
ATOM 977 O O . GLU A 1 123 ? 13.199 4.255 -63.980 1.00 95.81 123 GLU A O 1
ATOM 982 N N . CYS A 1 124 ? 13.523 3.921 -61.781 1.00 95.50 124 CYS A N 1
ATOM 983 C CA . CYS A 1 124 ? 14.549 4.956 -61.639 1.00 95.50 124 CYS A CA 1
ATOM 984 C C . CYS A 1 124 ? 15.832 4.637 -62.418 1.00 95.50 124 CYS A C 1
ATOM 986 O O . CYS A 1 124 ? 16.407 5.543 -63.032 1.00 95.50 124 CYS A O 1
ATOM 988 N N . TYR A 1 125 ? 16.272 3.374 -62.427 1.00 95.38 125 TYR A N 1
ATOM 989 C CA . TYR A 1 125 ? 17.399 2.923 -63.247 1.00 95.38 125 TYR A CA 1
ATOM 990 C C . TYR A 1 125 ? 17.090 3.062 -64.744 1.00 95.38 125 TYR A C 1
ATOM 992 O O . TYR A 1 125 ? 17.911 3.597 -65.489 1.00 95.38 125 TYR A O 1
ATOM 1000 N N . ALA A 1 126 ? 15.888 2.674 -65.183 1.00 94.12 126 ALA A N 1
ATOM 1001 C CA . ALA A 1 126 ? 15.472 2.783 -66.583 1.00 94.12 126 ALA A CA 1
ATOM 1002 C C . ALA A 1 126 ? 15.407 4.239 -67.090 1.00 94.12 126 ALA A C 1
ATOM 1004 O O . ALA A 1 126 ? 15.658 4.497 -68.268 1.00 94.12 126 ALA A O 1
ATOM 1005 N N . LYS A 1 127 ? 15.090 5.202 -66.214 1.00 91.69 127 LYS A N 1
ATOM 1006 C CA . LYS A 1 127 ? 15.048 6.641 -66.535 1.00 91.69 127 LYS A CA 1
ATOM 1007 C C . LYS A 1 127 ? 16.372 7.385 -66.353 1.00 91.69 127 LYS A C 1
ATOM 1009 O O . LYS A 1 127 ? 16.441 8.559 -66.715 1.00 91.69 127 LYS A O 1
ATOM 1014 N N . GLY A 1 128 ? 17.400 6.744 -65.798 1.00 91.12 128 GLY A N 1
ATOM 1015 C CA . GLY A 1 128 ? 18.681 7.393 -65.502 1.00 91.12 128 GLY A CA 1
ATOM 1016 C C . GLY A 1 128 ? 18.648 8.341 -64.294 1.00 91.12 128 GLY A C 1
ATOM 1017 O O . GLY A 1 128 ? 19.484 9.241 -64.197 1.00 91.12 128 GLY A O 1
ATOM 1018 N N . TYR A 1 129 ? 17.691 8.157 -63.376 1.00 92.00 129 TYR A N 1
ATOM 1019 C CA . TYR A 1 129 ? 17.709 8.804 -62.055 1.00 92.00 129 TYR A CA 1
ATOM 1020 C C . TYR A 1 129 ? 18.618 8.065 -61.058 1.00 92.00 129 TYR A C 1
ATOM 1022 O O . TYR A 1 129 ? 19.003 8.637 -60.043 1.00 92.00 129 TYR A O 1
ATOM 1030 N N . LEU A 1 130 ? 18.981 6.814 -61.361 1.00 94.25 130 LEU A N 1
ATOM 1031 C CA . LEU A 1 130 ? 19.962 5.994 -60.646 1.00 94.25 130 LEU A CA 1
ATOM 1032 C C . LEU A 1 130 ? 20.979 5.404 -61.631 1.00 94.25 130 LEU A C 1
ATOM 1034 O O . LEU A 1 130 ? 20.721 5.325 -62.832 1.00 94.25 130 LEU A O 1
ATOM 1038 N N . GLY A 1 131 ? 22.130 4.965 -61.119 1.00 91.75 131 GLY A N 1
ATOM 1039 C CA . GLY A 1 131 ? 23.222 4.415 -61.920 1.00 91.75 131 GLY A CA 1
ATOM 1040 C C . GLY A 1 131 ? 24.353 5.417 -62.150 1.00 91.75 131 GLY A C 1
ATOM 1041 O O . GLY A 1 131 ? 24.725 6.167 -61.246 1.00 91.75 131 GLY A O 1
ATOM 1042 N N . GLN A 1 132 ? 24.952 5.378 -63.341 1.00 91.31 132 GLN A N 1
ATOM 1043 C CA . GLN A 1 132 ? 26.121 6.189 -63.700 1.00 91.31 132 GLN A CA 1
ATOM 1044 C C . GLN A 1 132 ? 25.706 7.549 -64.269 1.00 91.31 132 GLN A C 1
ATOM 1046 O O . GLN A 1 132 ? 24.803 7.613 -65.101 1.00 91.31 132 GLN A O 1
ATOM 1051 N N . ASN A 1 133 ? 26.423 8.605 -63.881 1.00 89.19 133 ASN A N 1
ATOM 1052 C CA . ASN A 1 133 ? 26.262 9.976 -64.378 1.00 89.19 133 ASN A CA 1
ATOM 1053 C C . ASN A 1 133 ? 24.799 10.456 -64.364 1.00 89.19 133 ASN A C 1
ATOM 1055 O O . ASN A 1 133 ? 24.234 10.823 -65.401 1.00 89.19 133 ASN A O 1
ATOM 1059 N N . ILE A 1 134 ? 24.172 10.425 -63.184 1.00 90.88 134 ILE A N 1
ATOM 1060 C CA . ILE A 1 134 ? 22.760 10.776 -62.982 1.00 90.88 134 ILE A CA 1
ATOM 1061 C C . ILE A 1 134 ? 22.500 12.175 -63.551 1.00 90.88 134 ILE A C 1
ATOM 1063 O O . ILE A 1 134 ? 23.217 13.127 -63.231 1.00 90.88 134 ILE A O 1
ATOM 1067 N N . LEU A 1 135 ? 21.486 12.293 -64.417 1.00 87.88 135 LEU A N 1
ATOM 1068 C CA . LEU A 1 135 ? 21.137 13.529 -65.138 1.00 87.88 135 LEU A CA 1
ATOM 1069 C C . LEU A 1 135 ? 22.297 14.168 -65.938 1.00 87.88 135 LEU A C 1
ATOM 1071 O O . LEU A 1 135 ? 22.275 15.368 -66.200 1.00 87.88 135 LEU A O 1
ATOM 1075 N N . GLY A 1 136 ? 23.304 13.386 -66.341 1.00 83.06 136 GLY A N 1
ATOM 1076 C CA . GLY A 1 136 ? 24.487 13.882 -67.057 1.00 83.06 136 GLY A CA 1
ATOM 1077 C C . GLY A 1 136 ? 25.525 14.574 -66.165 1.00 83.06 136 GLY A C 1
ATOM 1078 O O . GLY A 1 136 ? 26.425 15.230 -66.684 1.00 83.06 136 GLY A O 1
ATOM 1079 N N . SER A 1 137 ? 25.404 14.446 -64.841 1.00 89.19 137 SER A N 1
ATOM 1080 C CA . SER A 1 137 ? 26.365 14.973 -63.864 1.00 89.19 137 SER A CA 1
ATOM 1081 C C . SER A 1 137 ? 27.511 13.992 -63.576 1.00 89.19 137 SER A C 1
ATOM 1083 O O . SER A 1 137 ? 27.504 12.861 -64.049 1.00 89.19 137 SER A O 1
ATOM 1085 N N . ASN A 1 138 ? 28.478 14.397 -62.744 1.00 87.06 138 ASN A N 1
ATOM 1086 C CA . ASN A 1 138 ? 29.534 13.505 -62.233 1.00 87.06 138 ASN A CA 1
ATOM 1087 C C . ASN A 1 138 ? 29.069 12.631 -61.046 1.00 87.06 138 ASN A C 1
ATOM 1089 O O . ASN A 1 138 ? 29.861 11.864 -60.495 1.00 87.06 138 ASN A O 1
ATOM 1093 N N . PHE A 1 139 ? 27.814 12.766 -60.606 1.00 91.50 139 PHE A N 1
ATOM 1094 C CA . PHE A 1 139 ? 27.268 12.002 -59.490 1.00 91.50 139 PHE A CA 1
ATOM 1095 C C . PHE A 1 139 ? 26.710 10.663 -59.977 1.00 91.50 139 PHE A C 1
ATOM 1097 O O . PHE A 1 139 ? 25.948 10.597 -60.940 1.00 91.50 139 PHE A O 1
ATOM 1104 N N . SER A 1 140 ? 27.092 9.586 -59.296 1.00 94.19 140 SER A N 1
ATOM 1105 C CA . SER A 1 140 ? 26.633 8.227 -59.583 1.00 94.19 140 SER A CA 1
ATOM 1106 C C . SER A 1 140 ? 26.231 7.546 -58.282 1.00 94.19 140 SER A C 1
ATOM 1108 O O . SER A 1 140 ? 26.951 7.649 -57.286 1.00 94.19 140 SER A O 1
ATOM 1110 N N . LEU A 1 141 ? 25.103 6.837 -58.296 1.00 95.81 141 LEU A N 1
ATOM 1111 C CA . LEU A 1 141 ? 24.545 6.185 -57.114 1.00 95.81 141 LEU A CA 1
ATOM 1112 C C . LEU A 1 141 ? 23.963 4.821 -57.476 1.00 95.81 141 LEU A C 1
ATOM 1114 O O . LEU A 1 141 ? 23.120 4.712 -58.367 1.00 95.81 141 LEU A O 1
ATOM 1118 N N . ASN A 1 142 ? 24.379 3.799 -56.729 1.00 96.50 142 ASN A N 1
ATOM 1119 C CA . ASN A 1 142 ? 23.748 2.483 -56.744 1.00 96.50 142 ASN A CA 1
ATOM 1120 C C . ASN A 1 142 ? 22.980 2.249 -55.446 1.00 96.50 142 ASN A C 1
ATOM 1122 O O . ASN A 1 142 ? 23.509 2.524 -54.368 1.00 96.50 142 ASN A O 1
ATOM 1126 N N . ILE A 1 143 ? 21.762 1.723 -55.550 1.00 96.94 143 ILE A N 1
ATOM 1127 C CA . ILE A 1 143 ? 20.917 1.415 -54.397 1.00 96.94 143 ILE A CA 1
ATOM 1128 C C . ILE A 1 143 ? 20.644 -0.084 -54.373 1.00 96.94 143 ILE A C 1
ATOM 1130 O O . ILE A 1 143 ? 20.179 -0.651 -55.358 1.00 96.94 143 ILE A O 1
ATOM 1134 N N . TYR A 1 144 ? 20.912 -0.709 -53.232 1.00 95.88 144 TYR A N 1
ATOM 1135 C CA . TYR A 1 144 ? 20.665 -2.127 -53.007 1.00 95.88 144 TYR A CA 1
ATOM 1136 C C . TYR A 1 144 ? 19.567 -2.309 -51.963 1.00 95.88 144 TYR A C 1
ATOM 1138 O O . TYR A 1 144 ? 19.675 -1.810 -50.843 1.00 95.88 144 TYR A O 1
ATOM 1146 N N . LEU A 1 145 ? 18.518 -3.046 -52.321 1.00 95.44 145 LEU A N 1
ATOM 1147 C CA . LEU A 1 145 ? 17.438 -3.402 -51.408 1.00 95.44 145 LEU A CA 1
ATOM 1148 C C . LEU A 1 145 ? 17.785 -4.712 -50.689 1.00 95.44 145 LEU A C 1
ATOM 1150 O O . LEU A 1 145 ? 17.898 -5.767 -51.314 1.00 95.44 145 LEU A O 1
ATOM 1154 N N . HIS A 1 146 ? 17.973 -4.645 -49.373 1.00 93.75 146 HIS A N 1
ATOM 1155 C CA . HIS A 1 146 ? 18.383 -5.769 -48.536 1.00 93.75 146 HIS A CA 1
ATOM 1156 C C . HIS A 1 146 ? 17.276 -6.150 -47.552 1.00 93.75 146 HIS A C 1
ATOM 1158 O O . HIS A 1 146 ? 16.818 -5.313 -46.777 1.00 93.75 146 HIS A O 1
ATOM 1164 N N . ARG A 1 147 ? 16.876 -7.428 -47.556 1.00 90.44 147 ARG A N 1
ATOM 1165 C CA . ARG A 1 147 ? 15.871 -7.962 -46.627 1.00 90.44 147 ARG A CA 1
ATOM 1166 C C . ARG A 1 147 ? 16.534 -8.511 -45.364 1.00 90.44 147 ARG A C 1
ATOM 1168 O O . ARG A 1 147 ? 17.283 -9.480 -45.438 1.00 90.44 147 ARG A O 1
ATOM 1175 N N . GLY A 1 148 ? 16.233 -7.888 -44.231 1.00 85.88 148 GLY A N 1
ATOM 1176 C CA . GLY A 1 148 ? 16.735 -8.234 -42.905 1.00 85.88 148 GLY A CA 1
ATOM 1177 C C . GLY A 1 148 ? 15.966 -9.349 -42.196 1.00 85.88 148 GLY A C 1
ATOM 1178 O O . GLY A 1 148 ? 14.890 -9.748 -42.632 1.00 85.88 148 GLY A O 1
ATOM 1179 N N . ALA A 1 149 ? 16.495 -9.813 -41.059 1.00 77.00 149 ALA A N 1
ATOM 1180 C CA . ALA A 1 149 ? 15.919 -10.899 -40.248 1.00 77.00 149 ALA A CA 1
ATOM 1181 C C . ALA A 1 149 ? 14.746 -10.479 -39.335 1.00 77.00 149 ALA A C 1
ATOM 1183 O O . ALA A 1 149 ? 14.142 -11.342 -38.706 1.00 77.00 149 ALA A O 1
ATOM 1184 N N . ALA A 1 150 ? 14.439 -9.177 -39.280 1.00 78.69 150 ALA A N 1
ATOM 1185 C CA . ALA A 1 150 ? 13.275 -8.589 -38.614 1.00 78.69 150 ALA A CA 1
ATOM 1186 C C . ALA A 1 150 ? 13.142 -8.759 -37.091 1.00 78.69 150 ALA A C 1
ATOM 1188 O O . ALA A 1 150 ? 12.043 -8.723 -36.541 1.00 78.69 150 ALA A O 1
ATOM 1189 N N . ALA A 1 151 ? 14.269 -8.896 -36.397 1.00 86.69 151 ALA A N 1
ATOM 1190 C CA . ALA A 1 151 ? 14.299 -8.708 -34.950 1.00 86.69 151 ALA A CA 1
ATOM 1191 C C . ALA A 1 151 ? 14.207 -7.211 -34.613 1.00 86.69 151 ALA A C 1
ATOM 1193 O O . ALA A 1 151 ? 14.814 -6.398 -35.311 1.00 86.69 151 ALA A O 1
ATOM 1194 N N . TYR A 1 152 ? 13.572 -6.836 -33.500 1.00 88.75 152 TYR A N 1
ATOM 1195 C CA . TYR A 1 152 ? 13.441 -5.433 -33.080 1.00 88.75 152 TYR A CA 1
ATOM 1196 C C . TYR A 1 152 ? 14.786 -4.708 -32.990 1.00 88.75 152 TYR A C 1
ATOM 1198 O O . TYR A 1 152 ? 14.918 -3.552 -33.396 1.00 88.75 152 TYR A O 1
ATOM 1206 N N . ILE A 1 153 ? 15.824 -5.415 -32.535 1.00 88.56 153 ILE A N 1
ATOM 1207 C CA . ILE A 1 153 ? 17.180 -4.870 -32.424 1.00 88.56 153 ILE A CA 1
ATOM 1208 C C . ILE A 1 153 ? 17.796 -4.468 -33.777 1.00 88.56 153 ILE A C 1
ATOM 1210 O O . ILE A 1 153 ? 18.694 -3.628 -33.815 1.00 88.56 153 ILE A O 1
ATOM 1214 N N . CYS A 1 154 ? 17.310 -5.022 -34.892 1.00 89.31 154 CYS A N 1
ATOM 1215 C CA . CYS A 1 154 ? 17.745 -4.636 -36.235 1.00 89.31 154 CYS A CA 1
ATOM 1216 C C . CYS A 1 154 ? 17.264 -3.228 -36.624 1.00 89.31 154 CYS A C 1
ATOM 1218 O O . CYS A 1 154 ? 17.8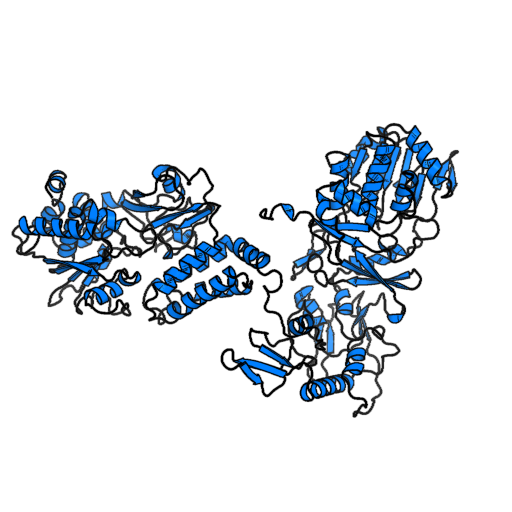23 -2.642 -37.545 1.00 89.31 154 CYS A O 1
ATOM 1220 N N . GLY A 1 155 ? 16.291 -2.657 -35.904 1.00 88.00 155 GLY A N 1
ATOM 1221 C CA . GLY A 1 155 ? 15.924 -1.246 -36.019 1.00 88.00 155 GLY A CA 1
ATOM 1222 C C . GLY A 1 155 ? 16.944 -0.290 -35.381 1.00 88.00 155 GLY A C 1
ATOM 1223 O O . GLY A 1 155 ? 16.938 0.902 -35.694 1.00 88.00 155 GLY A O 1
ATOM 1224 N N . GLU A 1 156 ? 17.851 -0.776 -34.521 1.00 89.12 156 GLU A N 1
ATOM 1225 C CA . GLU A 1 156 ? 18.940 0.035 -33.961 1.00 89.12 156 GLU A CA 1
ATOM 1226 C C . GLU A 1 156 ? 20.030 0.286 -35.010 1.00 89.12 156 GLU A C 1
ATOM 1228 O O . GLU A 1 156 ? 20.382 -0.589 -35.791 1.00 89.12 156 GLU A O 1
ATOM 1233 N N . GLU A 1 157 ? 20.612 1.486 -35.007 1.00 89.69 157 GLU A N 1
ATOM 1234 C CA . GLU A 1 157 ? 21.564 1.950 -36.022 1.00 89.69 157 GLU A CA 1
ATOM 1235 C C . GLU A 1 157 ? 22.733 0.989 -36.307 1.00 89.69 157 GLU A C 1
ATOM 1237 O O . GLU A 1 157 ? 23.047 0.733 -37.467 1.00 89.69 157 GLU A O 1
ATOM 1242 N N . THR A 1 158 ? 23.405 0.478 -35.276 1.00 91.38 158 THR A N 1
ATOM 1243 C CA . THR A 1 158 ? 24.545 -0.438 -35.436 1.00 91.38 158 THR A CA 1
ATOM 1244 C C . THR A 1 158 ? 24.131 -1.904 -35.504 1.00 91.38 158 THR A C 1
ATOM 1246 O O . THR A 1 158 ? 24.799 -2.673 -36.193 1.00 91.38 158 THR A O 1
ATOM 1249 N N . GLY A 1 159 ? 23.024 -2.283 -34.859 1.00 91.69 159 GLY A N 1
ATOM 1250 C CA . GLY A 1 159 ? 22.402 -3.600 -35.021 1.00 91.69 159 GLY A CA 1
ATOM 1251 C C . GLY A 1 159 ? 21.992 -3.862 -36.474 1.00 91.69 159 GLY A C 1
ATOM 1252 O O . GLY A 1 159 ? 22.284 -4.931 -37.013 1.00 91.69 159 GLY A O 1
ATOM 1253 N N . LEU A 1 160 ? 21.426 -2.849 -37.137 1.00 92.88 160 LEU A N 1
ATOM 1254 C CA . LEU A 1 160 ? 21.105 -2.851 -38.564 1.00 92.88 160 LEU A CA 1
ATOM 1255 C C . LEU A 1 160 ? 22.340 -3.104 -39.428 1.00 92.88 160 LEU A C 1
ATOM 1257 O O . LEU A 1 160 ? 22.314 -3.943 -40.324 1.00 92.88 160 LEU A O 1
ATOM 1261 N N . ILE A 1 161 ? 23.432 -2.386 -39.146 1.00 93.94 161 ILE A N 1
ATOM 1262 C CA . ILE A 1 161 ? 24.694 -2.511 -39.885 1.00 93.94 161 ILE A CA 1
ATOM 1263 C C . ILE A 1 161 ? 25.253 -3.930 -39.755 1.00 93.94 161 ILE A C 1
ATOM 1265 O O . ILE A 1 161 ? 25.667 -4.519 -40.749 1.00 93.94 161 ILE A O 1
ATOM 1269 N N . GLU A 1 162 ? 25.248 -4.497 -38.549 1.00 92.88 162 GLU A N 1
ATOM 1270 C CA . GLU A 1 162 ? 25.699 -5.872 -38.322 1.00 92.88 162 GLU A CA 1
ATOM 1271 C C . GLU A 1 162 ? 24.844 -6.891 -39.087 1.00 92.88 162 GLU A C 1
ATOM 1273 O O . GLU A 1 162 ? 25.398 -7.777 -39.741 1.00 92.88 162 GLU A O 1
ATOM 1278 N N . SER A 1 163 ? 23.515 -6.734 -39.085 1.00 92.50 163 SER A N 1
ATOM 1279 C CA . SER A 1 163 ? 22.639 -7.615 -39.865 1.00 92.50 163 SER A CA 1
ATOM 1280 C C . SER A 1 163 ? 22.849 -7.464 -41.372 1.00 92.50 163 SER A C 1
ATOM 1282 O O . SER A 1 163 ? 22.871 -8.464 -42.087 1.00 92.50 163 SER A O 1
ATOM 1284 N N . LEU A 1 164 ? 23.037 -6.235 -41.863 1.00 92.75 164 LEU A N 1
ATOM 1285 C CA . LEU A 1 164 ? 23.322 -5.956 -43.273 1.00 92.75 164 LEU A CA 1
ATOM 1286 C C . LEU A 1 164 ? 24.640 -6.612 -43.721 1.00 92.75 164 LEU A C 1
ATOM 1288 O O . LEU A 1 164 ? 24.752 -7.094 -44.846 1.00 92.75 164 LEU A O 1
ATOM 1292 N N . GLU A 1 165 ? 25.631 -6.670 -42.830 1.00 92.88 165 GLU A N 1
ATOM 1293 C CA . GLU A 1 165 ? 26.901 -7.373 -43.044 1.00 92.88 165 GLU A CA 1
ATOM 1294 C C . GLU A 1 165 ? 26.784 -8.909 -42.932 1.00 92.88 165 GLU A C 1
ATOM 1296 O O . GLU A 1 165 ? 27.789 -9.611 -43.068 1.00 92.88 165 GLU A O 1
ATOM 1301 N N . GLY A 1 166 ? 25.582 -9.445 -42.687 1.00 89.00 166 GLY A N 1
ATOM 1302 C CA . GLY A 1 166 ? 25.319 -10.879 -42.550 1.00 89.00 166 GLY A CA 1
ATOM 1303 C C . GLY A 1 166 ? 25.716 -11.466 -41.192 1.00 89.00 166 GLY A C 1
ATOM 1304 O O . GLY A 1 166 ? 25.831 -12.686 -41.058 1.00 89.00 166 GLY A O 1
ATOM 1305 N N . LYS A 1 167 ? 25.955 -10.622 -40.184 1.00 89.88 167 LYS A N 1
ATOM 1306 C CA . LYS A 1 167 ? 26.279 -11.037 -38.814 1.00 89.88 167 LYS A CA 1
ATOM 1307 C C . LYS A 1 167 ? 25.021 -11.048 -37.947 1.00 89.88 167 LYS A C 1
ATOM 1309 O O . LYS A 1 167 ? 23.939 -10.637 -38.360 1.00 89.88 167 LYS A O 1
ATOM 1314 N N . ARG A 1 168 ? 25.155 -11.526 -36.707 1.00 88.19 168 ARG A N 1
ATOM 1315 C CA . ARG A 1 168 ? 24.102 -11.344 -35.698 1.00 88.19 168 ARG A CA 1
ATOM 1316 C C . ARG A 1 168 ? 23.934 -9.852 -35.434 1.00 88.19 168 ARG A C 1
ATOM 1318 O O . ARG A 1 168 ? 24.939 -9.173 -35.263 1.00 88.19 168 ARG A O 1
ATOM 1325 N N . ALA A 1 169 ? 22.693 -9.379 -35.346 1.00 89.00 169 ALA A N 1
ATOM 1326 C CA . ALA A 1 169 ? 22.340 -7.984 -35.077 1.00 89.00 169 ALA A CA 1
ATOM 1327 C C . ALA A 1 169 ? 22.659 -7.571 -33.627 1.00 89.00 169 ALA A C 1
ATOM 1329 O O . ALA A 1 169 ? 21.785 -7.253 -32.826 1.00 89.00 169 ALA A O 1
ATOM 1330 N N . TRP A 1 170 ? 23.933 -7.643 -33.264 1.00 91.12 170 TRP A N 1
ATOM 1331 C CA . TRP A 1 170 ? 24.479 -7.254 -31.978 1.00 91.12 170 TRP A CA 1
ATOM 1332 C C . TRP A 1 170 ? 25.012 -5.828 -32.096 1.00 91.12 170 TRP A C 1
ATOM 1334 O O . TRP A 1 170 ? 26.054 -5.642 -32.719 1.00 91.12 170 TRP A O 1
ATOM 1344 N N . PRO A 1 171 ? 24.331 -4.816 -31.516 1.00 90.69 171 PRO A N 1
ATOM 1345 C CA . PRO A 1 171 ? 24.795 -3.436 -31.569 1.00 90.69 171 PRO A CA 1
ATOM 1346 C C . PRO A 1 171 ? 26.266 -3.288 -31.184 1.00 90.69 171 PRO A C 1
ATOM 1348 O O . PRO A 1 171 ? 26.761 -3.988 -30.296 1.00 90.69 171 PRO A O 1
ATOM 1351 N N . ARG A 1 172 ? 26.947 -2.350 -31.845 1.00 89.12 172 ARG A N 1
ATOM 1352 C CA . ARG A 1 172 ? 28.358 -2.031 -31.608 1.00 89.12 172 ARG A CA 1
ATOM 1353 C C . ARG A 1 172 ? 28.470 -0.979 -30.512 1.00 89.12 172 ARG A C 1
ATOM 1355 O O . ARG A 1 172 ? 27.686 -0.033 -30.468 1.00 89.12 172 ARG A O 1
ATOM 1362 N N . ILE A 1 173 ? 29.490 -1.100 -29.666 1.00 86.50 173 ILE A N 1
ATOM 1363 C CA . ILE A 1 173 ? 29.819 -0.051 -28.698 1.00 86.50 173 ILE A CA 1
ATOM 1364 C C . ILE A 1 173 ? 30.309 1.206 -29.435 1.00 86.50 173 ILE A C 1
ATOM 1366 O O . ILE A 1 173 ? 31.142 1.122 -30.336 1.00 86.50 173 ILE A O 1
ATOM 1370 N N . LYS A 1 174 ? 29.762 2.369 -29.072 1.00 84.06 174 LYS A N 1
ATOM 1371 C CA . LYS A 1 174 ? 30.133 3.682 -29.622 1.00 84.06 174 LYS A CA 1
ATOM 1372 C C . LYS A 1 174 ? 30.988 4.409 -28.570 1.00 84.06 174 LYS A C 1
ATOM 1374 O O . LYS A 1 174 ? 30.583 4.400 -27.405 1.00 84.06 174 LYS A O 1
ATOM 1379 N N . PRO A 1 175 ? 32.108 5.076 -28.920 1.00 82.69 175 PRO A N 1
ATOM 1380 C CA . PRO A 1 175 ? 32.757 5.195 -30.239 1.00 82.69 175 PRO A CA 1
ATOM 1381 C C . PRO A 1 175 ? 33.593 3.956 -30.666 1.00 82.69 175 PRO A C 1
ATOM 1383 O O . PRO A 1 175 ? 33.991 3.184 -29.793 1.00 82.69 175 PRO A O 1
ATOM 1386 N N . PRO A 1 176 ? 33.927 3.794 -31.974 1.00 85.06 176 PRO A N 1
ATOM 1387 C CA . PRO A 1 176 ? 33.681 4.730 -33.081 1.00 85.06 176 PRO A CA 1
ATOM 1388 C C . PRO A 1 176 ? 32.213 4.771 -33.529 1.00 85.06 176 PRO A C 1
ATOM 1390 O O . PRO A 1 176 ? 31.503 3.771 -33.503 1.00 85.06 176 PRO A O 1
ATOM 1393 N N . PHE A 1 177 ? 31.742 5.956 -33.927 1.00 88.00 177 PHE A N 1
ATOM 1394 C CA . PHE A 1 177 ? 30.393 6.132 -34.476 1.00 88.00 177 PHE A CA 1
ATOM 1395 C C . PHE A 1 177 ? 30.329 5.671 -35.943 1.00 88.00 177 PHE A C 1
ATOM 1397 O O . PHE A 1 177 ? 31.343 5.762 -36.640 1.00 88.00 177 PHE A O 1
ATOM 1404 N N . PRO A 1 178 ? 29.148 5.280 -36.465 1.00 89.62 178 PRO A N 1
ATOM 1405 C CA . PRO A 1 178 ? 28.995 4.832 -37.857 1.00 89.62 178 PRO A CA 1
ATOM 1406 C C . PRO A 1 178 ? 29.479 5.828 -38.920 1.00 89.62 178 PRO A C 1
ATOM 1408 O O . PRO A 1 178 ? 29.971 5.418 -39.969 1.00 89.62 178 PRO A O 1
ATOM 1411 N N . ALA A 1 179 ? 29.413 7.134 -38.632 1.00 89.12 179 ALA A N 1
ATOM 1412 C CA . ALA A 1 179 ? 29.940 8.182 -39.512 1.00 89.12 179 ALA A CA 1
ATOM 1413 C C . ALA A 1 179 ? 31.466 8.090 -39.721 1.00 89.12 179 ALA A C 1
ATOM 1415 O O . ALA A 1 179 ? 31.982 8.609 -40.707 1.00 89.12 179 ALA A O 1
ATOM 1416 N N . VAL A 1 180 ? 32.179 7.412 -38.818 1.00 87.19 180 VAL A N 1
ATOM 1417 C CA . VAL A 1 180 ? 33.611 7.105 -38.926 1.00 87.19 180 VAL A CA 1
ATOM 1418 C C . VAL A 1 180 ? 33.805 5.662 -39.397 1.00 87.19 180 VAL A C 1
ATOM 1420 O O . VAL A 1 180 ? 34.490 5.430 -40.390 1.00 87.19 180 VAL A O 1
ATOM 1423 N N . GLU A 1 181 ? 33.170 4.698 -38.724 1.00 89.31 181 GLU A N 1
ATOM 1424 C CA . GLU A 1 181 ? 33.292 3.264 -39.014 1.00 89.31 181 GLU A CA 1
ATOM 1425 C C . GLU A 1 181 ? 31.916 2.572 -38.978 1.00 89.31 181 GLU A C 1
ATOM 1427 O O . GLU A 1 181 ? 31.455 2.090 -37.943 1.00 89.31 181 GLU A O 1
ATOM 1432 N N . GLY A 1 182 ? 31.239 2.539 -40.125 1.00 91.31 182 GLY A N 1
ATOM 1433 C CA . GLY A 1 182 ? 29.921 1.932 -40.305 1.00 91.31 182 GLY A CA 1
ATOM 1434 C C . GLY A 1 182 ? 29.973 0.616 -41.084 1.00 91.31 182 GLY A C 1
ATOM 1435 O O . GLY A 1 182 ? 30.705 -0.309 -40.718 1.00 91.31 182 GLY A O 1
ATOM 1436 N N . VAL A 1 183 ? 29.180 0.529 -42.153 1.00 92.19 183 VAL A N 1
ATOM 1437 C CA . VAL A 1 183 ? 29.052 -0.657 -43.012 1.00 92.19 183 VAL A CA 1
ATOM 1438 C C . VAL A 1 183 ? 30.386 -0.990 -43.669 1.00 92.19 183 VAL A C 1
ATOM 1440 O O . VAL A 1 183 ? 31.049 -0.127 -44.247 1.00 92.19 183 VAL A O 1
ATOM 1443 N N . PHE A 1 184 ? 30.805 -2.249 -43.549 1.00 92.12 184 PHE A N 1
ATOM 1444 C CA . PHE A 1 184 ? 32.098 -2.758 -44.016 1.00 92.12 184 PHE A CA 1
ATOM 1445 C C . PHE A 1 184 ? 33.289 -1.925 -43.513 1.00 92.12 184 PHE A C 1
ATOM 1447 O O . PHE A 1 184 ? 34.305 -1.787 -44.202 1.00 92.12 184 PHE A O 1
ATOM 1454 N N . ARG A 1 185 ? 33.151 -1.352 -42.307 1.00 90.06 185 ARG A N 1
ATOM 1455 C CA . ARG A 1 185 ? 34.113 -0.427 -41.685 1.00 90.06 185 ARG A CA 1
ATOM 1456 C C . ARG A 1 185 ? 34.402 0.828 -42.517 1.00 90.06 185 ARG A C 1
ATOM 1458 O O . ARG A 1 185 ? 35.511 1.361 -42.482 1.00 90.06 185 ARG A O 1
ATOM 1465 N N . LYS A 1 186 ? 33.425 1.289 -43.300 1.00 93.62 186 LYS A N 1
ATOM 1466 C CA . LYS A 1 186 ? 33.493 2.547 -44.057 1.00 93.62 186 LYS A CA 1
ATOM 1467 C C . LYS A 1 186 ? 32.546 3.591 -43.462 1.00 93.62 186 LYS A C 1
ATOM 1469 O O . LYS A 1 186 ? 31.527 3.204 -42.881 1.00 93.62 186 LYS A O 1
ATOM 1474 N N . PRO A 1 187 ? 32.843 4.896 -43.604 1.00 94.19 187 PRO A N 1
ATOM 1475 C CA . PRO A 1 187 ? 31.946 5.963 -43.170 1.00 94.19 187 PRO A CA 1
ATOM 1476 C C . PRO A 1 187 ? 30.529 5.746 -43.699 1.00 94.19 187 PRO A C 1
ATOM 1478 O O . PRO A 1 187 ? 30.332 5.581 -44.905 1.00 94.19 187 PRO A O 1
ATOM 1481 N N . THR A 1 188 ? 29.553 5.695 -42.794 1.00 94.75 188 THR A N 1
ATOM 1482 C CA . THR A 1 188 ? 28.157 5.415 -43.139 1.00 94.75 188 THR A CA 1
ATOM 1483 C C . THR A 1 188 ? 27.202 6.342 -42.404 1.00 94.75 188 THR A C 1
ATOM 1485 O O . THR A 1 188 ? 27.301 6.522 -41.190 1.00 94.75 188 THR A O 1
ATOM 1488 N N . VAL A 1 189 ? 26.222 6.879 -43.129 1.00 94.50 189 VAL A N 1
ATOM 1489 C CA . VAL A 1 189 ? 25.073 7.582 -42.540 1.00 94.50 189 VAL A CA 1
ATOM 1490 C C . VAL A 1 189 ? 23.868 6.658 -42.530 1.00 94.50 189 VAL A C 1
ATOM 1492 O O . VAL A 1 189 ? 23.544 6.058 -43.548 1.00 94.50 189 VAL A O 1
ATOM 1495 N N . VAL A 1 190 ? 23.184 6.574 -41.388 1.00 94.25 190 VAL A N 1
ATOM 1496 C CA . VAL A 1 190 ? 21.917 5.845 -41.255 1.00 94.25 190 VAL A CA 1
ATOM 1497 C C . VAL A 1 190 ? 20.778 6.837 -41.029 1.00 94.25 190 VAL A C 1
ATOM 1499 O O . VAL A 1 190 ? 20.788 7.578 -40.039 1.00 94.25 190 VAL A O 1
ATOM 1502 N N . ASN A 1 191 ? 19.782 6.866 -41.910 1.00 94.62 191 ASN A N 1
ATOM 1503 C CA . ASN A 1 191 ? 18.568 7.669 -41.735 1.00 94.62 191 ASN A CA 1
ATOM 1504 C C . ASN A 1 191 ? 17.310 6.813 -41.899 1.00 94.62 191 ASN A C 1
ATOM 1506 O O . ASN A 1 191 ? 17.330 5.780 -42.553 1.00 94.62 191 ASN A O 1
ATOM 1510 N N . ASN A 1 192 ? 16.222 7.240 -41.265 1.00 94.50 192 ASN A N 1
ATOM 1511 C CA . ASN A 1 192 ? 14.917 6.585 -41.337 1.00 94.50 192 ASN A CA 1
ATOM 1512 C C . ASN A 1 192 ? 14.158 7.014 -42.615 1.00 94.50 192 ASN A C 1
ATOM 1514 O O . ASN A 1 192 ? 14.396 8.109 -43.130 1.00 94.50 192 ASN A O 1
ATOM 1518 N N . VAL A 1 193 ? 13.244 6.164 -43.098 1.00 95.81 193 VAL A N 1
ATOM 1519 C CA . VAL A 1 193 ? 12.432 6.374 -44.318 1.00 95.81 193 VAL A CA 1
ATOM 1520 C C . VAL A 1 193 ? 11.718 7.729 -44.339 1.00 95.81 193 VAL A C 1
ATOM 1522 O O . VAL A 1 193 ? 11.944 8.519 -45.255 1.00 95.81 193 VAL A O 1
ATOM 1525 N N . GLU A 1 194 ? 10.914 8.038 -43.319 1.00 95.62 194 GLU A N 1
ATOM 1526 C CA . GLU A 1 194 ? 10.171 9.305 -43.234 1.00 95.62 194 GLU A CA 1
ATOM 1527 C C . GLU A 1 194 ? 11.119 10.516 -43.192 1.00 95.62 194 GLU A C 1
ATOM 1529 O O . GLU A 1 194 ? 10.841 11.558 -43.780 1.00 95.62 194 GLU A O 1
ATOM 1534 N N . THR A 1 195 ? 12.299 10.364 -42.577 1.00 95.62 195 THR A N 1
ATOM 1535 C CA . THR A 1 195 ? 13.320 11.430 -42.558 1.00 95.62 195 THR A CA 1
ATOM 1536 C C . THR A 1 195 ? 13.802 11.760 -43.970 1.00 95.62 195 THR A C 1
ATOM 1538 O O . THR A 1 195 ? 13.874 12.933 -44.326 1.00 95.62 195 THR A O 1
ATOM 1541 N N . ALA A 1 196 ? 14.104 10.740 -44.780 1.00 95.75 196 ALA A N 1
ATOM 1542 C CA . ALA A 1 196 ? 14.523 10.935 -46.166 1.00 95.75 196 ALA A CA 1
ATOM 1543 C C . ALA A 1 196 ? 13.394 11.543 -47.014 1.00 95.75 196 ALA A C 1
ATOM 1545 O O . ALA A 1 196 ? 13.641 12.467 -47.786 1.00 95.75 196 ALA A O 1
ATOM 1546 N N . ALA A 1 197 ? 12.149 11.098 -46.819 1.00 95.88 197 ALA A N 1
ATOM 1547 C CA . ALA A 1 197 ? 10.989 11.644 -47.522 1.00 95.88 197 ALA A CA 1
ATOM 1548 C C . ALA A 1 197 ? 10.773 13.146 -47.238 1.00 95.88 197 ALA A C 1
ATOM 1550 O O . ALA A 1 197 ? 10.446 13.901 -48.157 1.00 95.88 197 ALA A O 1
ATOM 1551 N N . CYS A 1 198 ? 11.017 13.611 -46.003 1.00 96.19 198 CYS A N 1
ATOM 1552 C CA . CYS A 1 198 ? 10.928 15.034 -45.653 1.00 96.19 198 CYS A CA 1
ATOM 1553 C C . CYS A 1 198 ? 11.952 15.913 -46.395 1.00 96.19 198 CYS A C 1
ATOM 1555 O O . CYS A 1 198 ? 11.656 17.079 -46.668 1.00 96.19 198 CYS A O 1
ATOM 1557 N N . VAL A 1 199 ? 13.131 15.380 -46.747 1.00 96.62 199 VAL A N 1
ATOM 1558 C CA . VAL A 1 199 ? 14.181 16.137 -47.459 1.00 96.62 199 VAL A CA 1
ATOM 1559 C C . VAL A 1 199 ? 13.660 16.664 -48.798 1.00 96.62 199 VAL A C 1
ATOM 1561 O O . VAL A 1 199 ? 13.932 17.809 -49.151 1.00 96.62 199 VAL A O 1
ATOM 1564 N N . VAL A 1 200 ? 12.833 15.887 -49.505 1.00 95.69 200 VAL A N 1
ATOM 1565 C CA . VAL A 1 200 ? 12.218 16.307 -50.777 1.00 95.69 200 VAL A CA 1
ATOM 1566 C C . VAL A 1 200 ? 11.372 17.570 -50.599 1.00 95.69 200 VAL A C 1
ATOM 1568 O O . VAL A 1 200 ? 11.408 18.476 -51.434 1.00 95.69 200 VAL A O 1
ATOM 1571 N N . HIS A 1 201 ? 10.615 17.665 -49.504 1.00 94.62 201 HIS A N 1
ATOM 1572 C CA . HIS A 1 201 ? 9.784 18.835 -49.233 1.00 94.62 201 HIS A CA 1
ATOM 1573 C C . HIS A 1 201 ? 10.612 20.057 -48.839 1.00 94.62 201 HIS A C 1
ATOM 1575 O O . HIS A 1 201 ? 10.318 21.151 -49.321 1.00 94.62 201 HIS A O 1
ATOM 1581 N N . ILE A 1 202 ? 11.656 19.869 -48.026 1.00 96.25 202 ILE A N 1
ATOM 1582 C CA . ILE A 1 202 ? 12.568 20.948 -47.619 1.00 96.25 202 ILE A CA 1
ATOM 1583 C C . ILE A 1 202 ? 13.247 21.549 -48.849 1.00 96.25 202 ILE A C 1
ATOM 1585 O O . ILE A 1 202 ? 13.187 22.754 -49.042 1.00 96.25 202 ILE A O 1
ATOM 1589 N N . ILE A 1 203 ? 13.783 20.721 -49.746 1.00 96.06 203 ILE A N 1
ATOM 1590 C CA . ILE A 1 203 ? 14.440 21.211 -50.964 1.00 96.06 203 ILE A CA 1
ATOM 1591 C C . ILE A 1 203 ? 13.449 21.830 -51.956 1.00 96.06 203 ILE A C 1
ATOM 1593 O O . ILE A 1 203 ? 13.813 22.710 -52.726 1.00 96.06 203 ILE A O 1
ATOM 1597 N N . ASN A 1 204 ? 12.183 21.422 -51.986 1.00 94.44 204 ASN A N 1
ATOM 1598 C CA . ASN A 1 204 ? 11.222 22.058 -52.891 1.00 94.44 204 ASN A CA 1
ATOM 1599 C C . ASN A 1 204 ? 10.645 23.376 -52.349 1.00 94.44 204 ASN A C 1
ATOM 1601 O O . ASN A 1 204 ? 10.261 24.231 -53.148 1.00 94.44 204 ASN A O 1
ATOM 1605 N N . ARG A 1 205 ? 10.519 23.520 -51.023 1.00 94.50 205 ARG A N 1
ATOM 1606 C CA . ARG A 1 205 ? 9.732 24.594 -50.383 1.00 94.50 205 ARG A CA 1
ATOM 1607 C C . ARG A 1 205 ? 10.543 25.491 -49.439 1.00 94.50 205 ARG A C 1
ATOM 1609 O O . ARG A 1 205 ? 10.041 26.536 -49.037 1.00 94.50 205 ARG A O 1
ATOM 1616 N N . GLY A 1 206 ? 11.777 25.114 -49.120 1.00 94.88 206 GLY A N 1
ATOM 1617 C CA . GLY A 1 206 ? 12.696 25.837 -48.244 1.00 94.88 206 GLY A CA 1
ATOM 1618 C C . GLY A 1 206 ? 12.545 25.506 -46.754 1.00 94.88 206 GLY A C 1
ATOM 1619 O O . GLY A 1 206 ? 11.533 24.967 -46.293 1.00 94.88 206 GLY A O 1
ATOM 1620 N N . ALA A 1 207 ? 13.572 25.875 -45.983 1.00 94.31 207 ALA A N 1
ATOM 1621 C CA . ALA A 1 207 ? 13.641 25.672 -44.536 1.00 94.31 207 ALA A CA 1
ATOM 1622 C C . ALA A 1 207 ? 12.562 26.446 -43.756 1.00 94.31 207 ALA A C 1
ATOM 1624 O O . ALA A 1 207 ? 12.026 25.931 -42.774 1.00 94.31 207 ALA A O 1
ATOM 1625 N N . ASP A 1 208 ? 12.214 27.659 -44.193 1.00 94.44 208 ASP A N 1
ATOM 1626 C CA . ASP A 1 208 ? 11.204 28.493 -43.527 1.00 94.44 208 ASP A CA 1
ATOM 1627 C C . ASP A 1 208 ? 9.800 27.900 -43.644 1.00 94.44 208 ASP A C 1
ATOM 1629 O O . ASP A 1 208 ? 9.041 27.903 -42.675 1.00 94.44 208 ASP A O 1
ATOM 1633 N N . TRP A 1 209 ? 9.474 27.302 -44.796 1.00 95.62 209 TRP A N 1
ATOM 1634 C CA . TRP A 1 209 ? 8.226 26.560 -44.956 1.00 95.62 209 TRP A CA 1
ATOM 1635 C C . TRP A 1 209 ? 8.158 25.387 -43.974 1.00 95.62 209 TRP A C 1
ATOM 1637 O O . TRP A 1 209 ? 7.136 25.190 -43.320 1.00 95.62 209 TRP A O 1
ATOM 1647 N N . PHE A 1 210 ? 9.252 24.642 -43.811 1.00 94.69 210 PHE A N 1
ATOM 1648 C CA . PHE A 1 210 ? 9.289 23.513 -42.882 1.00 94.69 210 PHE A CA 1
ATOM 1649 C C . PHE A 1 210 ? 9.108 23.958 -41.419 1.00 94.69 210 PHE A C 1
ATOM 1651 O O . PHE A 1 210 ? 8.343 23.339 -40.682 1.00 94.69 210 PHE A O 1
ATOM 1658 N N . LYS A 1 211 ? 9.747 25.071 -41.026 1.00 94.00 211 LYS A N 1
ATOM 1659 C CA . LYS A 1 211 ? 9.640 25.676 -39.684 1.00 94.00 211 LYS A CA 1
ATOM 1660 C C . LYS A 1 211 ? 8.311 26.385 -39.416 1.00 94.00 211 LYS A C 1
ATOM 1662 O O . LYS A 1 211 ? 7.984 26.619 -38.258 1.00 94.00 211 LYS A O 1
ATOM 1667 N N . SER A 1 212 ? 7.527 26.690 -40.452 1.00 93.88 212 SER A N 1
ATOM 1668 C CA . SER A 1 212 ? 6.182 27.263 -40.288 1.00 93.88 212 SER A CA 1
ATOM 1669 C C . SER A 1 212 ? 5.173 26.294 -39.652 1.00 93.88 212 SER A C 1
ATOM 1671 O O . SER A 1 212 ? 4.090 26.710 -39.251 1.00 93.88 212 SER A O 1
ATOM 1673 N N . MET A 1 213 ? 5.529 25.010 -39.548 1.00 93.25 213 MET A N 1
ATOM 1674 C CA . MET A 1 213 ? 4.725 23.956 -38.937 1.00 93.25 213 MET A CA 1
ATOM 1675 C C . MET A 1 213 ? 5.472 23.363 -37.742 1.00 93.25 213 MET A C 1
ATOM 1677 O O . MET A 1 213 ? 6.679 23.131 -37.831 1.00 93.25 213 MET A O 1
ATOM 1681 N N . GLY A 1 214 ? 4.753 23.039 -36.670 1.00 90.62 214 GLY A N 1
ATOM 1682 C CA . GLY A 1 214 ? 5.313 22.371 -35.497 1.00 90.62 214 GLY A CA 1
ATOM 1683 C C . GLY A 1 214 ? 5.308 23.230 -34.233 1.00 90.62 214 GLY A C 1
ATOM 1684 O O . GLY A 1 214 ? 4.590 24.225 -34.143 1.00 90.62 214 GLY A O 1
ATOM 1685 N N . VAL A 1 215 ? 6.140 22.844 -33.267 1.00 89.94 215 VAL A N 1
ATOM 1686 C CA . VAL A 1 215 ? 6.313 23.521 -31.976 1.00 89.94 215 VAL A CA 1
ATOM 1687 C C . VAL A 1 215 ? 7.662 24.251 -31.968 1.00 89.94 215 VAL A C 1
ATOM 1689 O O . VAL A 1 215 ? 8.693 23.614 -32.218 1.00 89.94 215 VAL A O 1
ATOM 1692 N N . PRO A 1 216 ? 7.688 25.572 -31.710 1.00 88.75 216 PRO A N 1
ATOM 1693 C CA . PRO A 1 216 ? 8.937 26.314 -31.593 1.00 88.75 216 PRO A CA 1
ATOM 1694 C C . PRO A 1 216 ? 9.734 25.864 -30.364 1.00 88.75 216 PRO A C 1
ATOM 1696 O O . PRO A 1 216 ? 9.178 25.301 -29.427 1.00 88.75 216 PRO A O 1
ATOM 1699 N N . SER A 1 217 ? 11.037 26.137 -30.363 1.00 84.75 217 SER A N 1
ATOM 1700 C CA . SER A 1 217 ? 11.904 25.876 -29.208 1.00 84.75 217 SER A CA 1
ATOM 1701 C C . SER A 1 217 ? 11.390 26.572 -27.948 1.00 84.75 217 SER A C 1
ATOM 1703 O O . SER A 1 217 ? 11.083 27.768 -27.997 1.00 84.75 217 SER A O 1
ATOM 1705 N N . ASP A 1 218 ? 11.369 25.853 -26.829 1.00 81.19 218 ASP A N 1
ATOM 1706 C CA . ASP A 1 218 ? 11.046 26.415 -25.520 1.00 81.19 218 ASP A CA 1
ATOM 1707 C C . ASP A 1 218 ? 12.094 27.477 -25.101 1.00 81.19 218 ASP A C 1
ATOM 1709 O O . ASP A 1 218 ? 13.282 27.154 -24.975 1.00 81.19 218 ASP A O 1
ATOM 1713 N N . PRO A 1 219 ? 11.698 28.749 -24.892 1.00 76.44 219 PRO A N 1
ATOM 1714 C CA . PRO A 1 219 ? 12.627 29.819 -24.528 1.00 76.44 219 PRO A CA 1
ATOM 1715 C C . PRO A 1 219 ? 13.287 29.608 -23.157 1.00 76.44 219 PRO A C 1
ATOM 1717 O O . PRO A 1 219 ? 14.384 30.125 -22.934 1.00 76.44 219 PRO A O 1
ATOM 1720 N N . ASP A 1 220 ? 12.666 28.823 -22.271 1.00 78.50 220 ASP A N 1
ATOM 1721 C CA . ASP A 1 220 ? 13.172 28.539 -20.926 1.00 78.50 220 ASP A CA 1
ATOM 1722 C C . ASP A 1 220 ? 14.064 27.284 -20.885 1.00 78.50 220 ASP A C 1
ATOM 1724 O O . ASP A 1 220 ? 14.739 27.019 -19.884 1.00 78.50 220 ASP A O 1
ATOM 1728 N N . ASN A 1 221 ? 14.133 26.522 -21.985 1.00 77.50 221 ASN A N 1
ATOM 1729 C CA . ASN A 1 221 ? 14.993 25.352 -22.115 1.00 77.50 221 ASN A CA 1
ATOM 1730 C C . ASN A 1 221 ? 15.960 25.494 -23.304 1.00 77.50 221 ASN A C 1
ATOM 1732 O O . ASN A 1 221 ? 15.654 25.055 -24.411 1.00 77.50 221 ASN A O 1
ATOM 1736 N N . PRO A 1 222 ? 17.198 25.973 -23.085 1.00 70.12 222 PRO A N 1
ATOM 1737 C CA . PRO A 1 222 ? 18.178 26.156 -24.158 1.00 70.12 222 PRO A CA 1
ATOM 1738 C C . PRO A 1 222 ? 18.644 24.845 -24.823 1.00 70.12 222 PRO A C 1
ATOM 1740 O O . PRO A 1 222 ? 19.419 24.886 -25.778 1.00 70.12 222 PRO A O 1
ATOM 1743 N N . ARG A 1 223 ? 18.221 23.675 -24.318 1.00 70.56 223 ARG A N 1
ATOM 1744 C CA . ARG A 1 223 ? 18.466 22.367 -24.947 1.00 70.56 223 ARG A CA 1
ATOM 1745 C C . ARG A 1 223 ? 17.329 21.919 -25.864 1.00 70.56 223 ARG A C 1
ATOM 1747 O O . ARG A 1 223 ? 17.508 20.934 -26.580 1.00 70.56 223 ARG A O 1
ATOM 1754 N N . ASP A 1 224 ? 16.186 22.599 -25.841 1.00 80.31 224 ASP A N 1
ATOM 1755 C CA . ASP A 1 224 ? 15.093 22.320 -26.757 1.00 80.31 224 ASP A CA 1
ATOM 1756 C C . ASP A 1 224 ? 15.336 23.020 -28.097 1.00 80.31 224 ASP A C 1
ATOM 1758 O O . ASP A 1 224 ? 15.299 24.241 -28.214 1.00 80.31 224 ASP A O 1
ATOM 1762 N N . ALA A 1 225 ? 15.602 22.229 -29.134 1.00 79.38 225 ALA A N 1
ATOM 1763 C CA . ALA A 1 225 ? 15.786 22.745 -30.486 1.00 79.38 225 ALA A CA 1
ATOM 1764 C C . ALA A 1 225 ? 14.451 23.094 -31.174 1.00 79.38 225 ALA A C 1
ATOM 1766 O O . ALA A 1 225 ? 14.464 23.606 -32.294 1.00 79.38 225 ALA A O 1
ATOM 1767 N N . GLY A 1 226 ? 13.309 22.800 -30.549 1.00 86.12 226 GLY A N 1
ATOM 1768 C CA . GLY A 1 226 ? 12.005 22.807 -31.194 1.00 86.12 226 GLY A CA 1
ATOM 1769 C C . GLY A 1 226 ? 11.776 21.561 -32.053 1.00 86.12 226 GLY A C 1
ATOM 1770 O O . GLY A 1 226 ? 12.669 20.731 -32.289 1.00 86.12 226 GLY A O 1
ATOM 1771 N N . SER A 1 227 ? 10.545 21.441 -32.532 1.00 91.75 227 SER A N 1
ATOM 1772 C CA . SER A 1 227 ? 10.025 20.267 -33.224 1.00 91.75 227 SER A CA 1
ATOM 1773 C C . SER A 1 227 ? 9.223 20.724 -34.442 1.00 91.75 227 SER A C 1
ATOM 1775 O O . SER A 1 227 ? 8.052 21.062 -34.313 1.00 91.75 227 SER A O 1
ATOM 1777 N N . TYR A 1 228 ? 9.828 20.699 -35.634 1.00 94.38 228 TYR A N 1
ATOM 1778 C CA . TYR A 1 228 ? 9.245 21.303 -36.843 1.00 94.38 228 TYR A CA 1
ATOM 1779 C C . TYR A 1 228 ? 8.805 20.298 -37.916 1.00 94.38 228 TYR A C 1
ATOM 1781 O O . TYR A 1 228 ? 9.301 19.167 -37.983 1.00 94.38 228 TYR A O 1
ATOM 1789 N N . GLY A 1 229 ? 7.910 20.745 -38.796 1.00 93.88 229 GLY A N 1
ATOM 1790 C CA . GLY A 1 229 ? 7.432 20.024 -39.972 1.00 93.88 229 GLY A CA 1
ATOM 1791 C C . GLY A 1 229 ? 6.360 18.959 -39.698 1.00 93.88 229 GLY A C 1
ATOM 1792 O O . GLY A 1 229 ? 5.971 18.737 -38.547 1.00 93.88 229 GLY A O 1
ATOM 1793 N N . PRO A 1 230 ? 5.882 18.285 -40.760 1.00 93.62 230 PRO A N 1
ATOM 1794 C CA . PRO A 1 230 ? 4.882 17.229 -40.648 1.00 93.62 230 PRO A CA 1
ATOM 1795 C C . PRO A 1 230 ? 5.469 15.968 -40.003 1.00 93.62 230 PRO A C 1
ATOM 1797 O O . PRO A 1 230 ? 6.675 15.701 -40.112 1.00 93.62 230 PRO A O 1
ATOM 1800 N N . LYS A 1 231 ? 4.602 15.192 -39.349 1.00 94.12 231 LYS A N 1
ATOM 1801 C CA . LYS A 1 231 ? 4.881 13.857 -38.821 1.00 94.12 231 LYS A CA 1
ATOM 1802 C C . LYS A 1 231 ? 3.719 12.925 -39.163 1.00 94.12 231 LYS A C 1
ATOM 1804 O O . LYS A 1 231 ? 2.552 13.307 -39.085 1.00 94.12 231 LYS A O 1
ATOM 1809 N N . LEU A 1 232 ? 4.053 11.686 -39.498 1.00 94.75 232 LEU A N 1
ATOM 1810 C CA . LEU A 1 232 ? 3.087 10.599 -39.605 1.00 94.75 232 LEU A CA 1
ATOM 1811 C C . LEU A 1 232 ? 2.837 9.973 -38.227 1.00 94.75 232 LEU A C 1
ATOM 1813 O O . LEU A 1 232 ? 3.755 9.394 -37.641 1.00 94.75 232 LEU A O 1
ATOM 1817 N N . TYR A 1 233 ? 1.612 10.091 -37.716 1.00 95.50 233 TYR A N 1
ATOM 1818 C CA . TYR A 1 233 ? 1.173 9.482 -36.459 1.00 95.50 233 TYR A CA 1
ATOM 1819 C C . TYR A 1 233 ? 0.412 8.190 -36.742 1.00 95.50 233 TYR A C 1
ATOM 1821 O O . TYR A 1 233 ? -0.585 8.196 -37.467 1.00 95.50 233 TYR A O 1
ATOM 1829 N N . CYS A 1 234 ? 0.864 7.087 -36.147 1.00 95.56 234 CYS A N 1
ATOM 1830 C CA . CYS A 1 234 ? 0.189 5.796 -36.249 1.00 95.56 234 CYS A CA 1
ATOM 1831 C C . CYS A 1 234 ? -0.808 5.666 -35.099 1.00 95.56 234 CYS A C 1
ATOM 1833 O O . CYS A 1 234 ? -0.401 5.368 -33.982 1.00 95.56 234 CYS A O 1
ATOM 1835 N N . LEU A 1 235 ? -2.096 5.898 -35.350 1.00 96.50 235 LEU A N 1
ATOM 1836 C CA . LEU A 1 235 ? -3.143 5.800 -34.336 1.00 96.50 235 LEU A CA 1
ATOM 1837 C C . LEU A 1 235 ? -3.785 4.407 -34.353 1.00 96.50 235 LEU A C 1
ATOM 1839 O O . LEU A 1 235 ? -4.330 3.969 -35.369 1.00 96.50 235 LEU A O 1
ATOM 1843 N N . SER A 1 236 ? -3.748 3.714 -33.217 1.00 95.69 236 SER A N 1
ATOM 1844 C CA . SER A 1 236 ? -4.299 2.364 -33.053 1.00 95.69 236 SER A CA 1
ATOM 1845 C C . SER A 1 236 ? -4.811 2.107 -31.624 1.00 95.69 236 SER A C 1
ATOM 1847 O O . SER A 1 236 ? -4.826 3.006 -30.783 1.00 95.69 236 SER A O 1
ATOM 1849 N N . GLY A 1 237 ? -5.268 0.882 -31.340 1.00 94.50 237 GLY A N 1
ATOM 1850 C CA . GLY A 1 237 ? -5.877 0.513 -30.057 1.00 94.50 237 GLY A CA 1
ATOM 1851 C C . GLY A 1 237 ? -7.388 0.761 -30.030 1.00 94.50 237 GLY A C 1
ATOM 1852 O O . GLY A 1 237 ? -8.078 0.536 -31.025 1.00 94.50 237 GLY A O 1
ATOM 1853 N N . HIS A 1 238 ? -7.914 1.210 -28.891 1.00 96.06 238 HIS A N 1
ATOM 1854 C CA . HIS A 1 238 ? -9.346 1.419 -28.654 1.00 96.06 238 HIS A CA 1
ATOM 1855 C C . HIS A 1 238 ? -9.859 2.758 -29.221 1.00 96.06 238 HIS A C 1
ATOM 1857 O O . HIS A 1 238 ? -10.388 3.594 -28.491 1.00 96.06 238 HIS A O 1
ATOM 1863 N N . VAL A 1 239 ? -9.749 2.947 -30.538 1.00 96.50 239 VAL A N 1
ATOM 1864 C CA . VAL A 1 239 ? -10.314 4.089 -31.288 1.00 96.50 239 VAL A CA 1
ATOM 1865 C C . VAL A 1 239 ? -11.271 3.608 -32.381 1.00 96.50 239 VAL A C 1
ATOM 1867 O O . VAL A 1 239 ? -11.154 2.480 -32.861 1.00 96.50 239 VAL A O 1
ATOM 1870 N N . ASN A 1 240 ? -12.218 4.449 -32.807 1.00 96.06 240 ASN A N 1
ATOM 1871 C CA . ASN A 1 240 ? -13.186 4.067 -33.847 1.00 96.06 240 ASN A CA 1
ATOM 1872 C C . ASN A 1 240 ? -12.580 4.028 -35.262 1.00 96.06 240 ASN A C 1
ATOM 1874 O O . ASN A 1 240 ? -13.039 3.254 -36.103 1.00 96.06 240 ASN A O 1
ATOM 1878 N N . LYS A 1 241 ? -11.563 4.854 -35.533 1.00 96.12 241 LYS A N 1
ATOM 1879 C CA . LYS A 1 241 ? -10.894 4.977 -36.837 1.00 96.12 241 LYS A CA 1
ATOM 1880 C C . LYS A 1 241 ? -9.367 4.894 -36.690 1.00 96.12 241 LYS A C 1
ATOM 1882 O O . LYS A 1 241 ? -8.690 5.925 -36.737 1.00 96.12 241 LYS A O 1
ATOM 1887 N N . PRO A 1 242 ? -8.800 3.689 -36.496 1.00 95.50 242 PRO A N 1
ATOM 1888 C CA . PRO A 1 242 ? -7.350 3.516 -36.514 1.00 95.50 242 PRO A CA 1
ATOM 1889 C C . PRO A 1 242 ? -6.790 3.819 -37.912 1.00 95.50 242 PRO A C 1
ATOM 1891 O O . PRO A 1 242 ? -7.445 3.551 -38.921 1.00 95.50 242 PRO A O 1
ATOM 1894 N N . GLY A 1 243 ? -5.580 4.369 -37.983 1.00 94.81 243 GLY A N 1
ATOM 1895 C CA . GLY A 1 243 ? -4.970 4.784 -39.246 1.00 94.81 243 GLY A CA 1
ATOM 1896 C C . GLY A 1 243 ? -3.644 5.517 -39.067 1.00 94.81 243 GLY A C 1
ATOM 1897 O O . GLY A 1 243 ? -3.206 5.767 -37.946 1.00 94.81 243 GLY A O 1
ATOM 1898 N N . CYS A 1 244 ? -3.000 5.854 -40.183 1.00 95.06 244 CYS A N 1
ATOM 1899 C CA . CYS A 1 244 ? -1.819 6.713 -40.204 1.00 95.06 244 CYS A CA 1
ATOM 1900 C C . CYS A 1 244 ? -2.222 8.102 -40.690 1.00 95.06 244 CYS A C 1
ATOM 1902 O O . CYS A 1 244 ? -2.725 8.240 -41.805 1.00 95.06 244 CYS A O 1
ATOM 1904 N N . TYR A 1 245 ? -1.997 9.114 -39.859 1.00 95.56 245 TYR A N 1
ATOM 1905 C CA . TYR A 1 245 ? -2.418 10.487 -40.120 1.00 95.56 245 TYR A CA 1
ATOM 1906 C C . TYR A 1 245 ? -1.198 11.400 -40.236 1.00 95.56 245 TYR A C 1
ATOM 1908 O O . TYR A 1 245 ? -0.310 11.365 -39.386 1.00 95.56 245 TYR A O 1
ATOM 1916 N N . GLU A 1 246 ? -1.150 12.211 -41.292 1.00 94.56 246 GLU A N 1
ATOM 1917 C CA . GLU A 1 246 ? -0.129 13.244 -41.462 1.00 94.56 246 GLU A CA 1
ATOM 1918 C C . GLU A 1 246 ? -0.617 14.552 -40.845 1.00 94.56 246 GLU A C 1
ATOM 1920 O O . GLU A 1 246 ? -1.579 15.153 -41.325 1.00 94.56 246 GLU A O 1
ATOM 1925 N N . VAL A 1 247 ? 0.049 14.994 -39.781 1.00 95.06 247 VAL A N 1
ATOM 1926 C CA . VAL A 1 247 ? -0.263 16.254 -39.097 1.00 95.06 247 VAL A CA 1
ATOM 1927 C C . VAL A 1 247 ? 1.026 16.950 -38.641 1.00 95.06 247 VAL A C 1
ATOM 1929 O O . VAL A 1 247 ? 2.077 16.306 -38.535 1.00 95.06 247 VAL A O 1
ATOM 1932 N N . PRO A 1 248 ? 1.003 18.271 -38.390 1.00 94.12 248 PRO A N 1
ATOM 1933 C CA . PRO A 1 248 ? 2.138 18.968 -37.795 1.00 94.12 248 PRO A CA 1
ATOM 1934 C C . PRO A 1 248 ? 2.516 18.381 -36.430 1.00 94.12 248 PRO A C 1
ATOM 1936 O O . PRO A 1 248 ? 1.648 17.963 -35.663 1.00 94.12 248 PRO A O 1
ATOM 1939 N N . LEU A 1 249 ? 3.811 18.393 -36.104 1.00 93.81 249 LEU A N 1
ATOM 1940 C CA . LEU A 1 249 ? 4.269 18.066 -34.750 1.00 93.81 249 LEU A CA 1
ATOM 1941 C C . LEU A 1 249 ? 3.607 18.969 -33.699 1.00 93.81 249 LEU A C 1
ATOM 1943 O O . LEU A 1 249 ? 3.462 20.170 -33.915 1.00 93.81 249 LEU A O 1
ATOM 1947 N N . GLY A 1 250 ? 3.267 18.402 -32.541 1.00 92.19 250 GLY A N 1
ATOM 1948 C CA . GLY A 1 250 ? 2.647 19.142 -31.436 1.00 92.19 250 GLY A CA 1
ATOM 1949 C C . GLY A 1 250 ? 1.132 19.008 -31.324 1.00 92.19 250 GLY A C 1
ATOM 1950 O O . GLY A 1 250 ? 0.562 19.578 -30.398 1.00 92.19 250 GLY A O 1
ATOM 1951 N N . ILE A 1 251 ? 0.486 18.234 -32.202 1.00 95.38 251 ILE A N 1
ATOM 1952 C CA . ILE A 1 251 ? -0.897 17.787 -31.977 1.00 95.38 251 ILE A CA 1
ATOM 1953 C C . ILE A 1 251 ? -1.005 17.068 -30.624 1.00 95.38 251 ILE A C 1
ATOM 1955 O O . ILE A 1 251 ? -0.062 16.391 -30.214 1.00 95.38 251 ILE A O 1
ATOM 1959 N N . THR A 1 252 ? -2.127 17.190 -29.922 1.00 96.50 252 THR A N 1
ATOM 1960 C CA . THR A 1 252 ? -2.314 16.481 -28.649 1.00 96.50 252 THR A CA 1
ATOM 1961 C C . THR A 1 252 ? -2.860 15.068 -28.862 1.00 96.50 252 THR A C 1
ATOM 1963 O O . THR A 1 252 ? -3.458 14.753 -29.897 1.00 96.50 252 THR A O 1
ATOM 1966 N N . THR A 1 253 ? -2.687 14.195 -27.865 1.00 95.69 253 THR A N 1
ATOM 1967 C CA . THR A 1 253 ? -3.291 12.850 -27.892 1.00 95.69 253 THR A CA 1
ATOM 1968 C C . THR A 1 253 ? -4.813 12.953 -27.973 1.00 95.69 253 THR A C 1
ATOM 1970 O O . THR A 1 253 ? -5.443 12.210 -28.727 1.00 95.69 253 THR A O 1
ATOM 1973 N N . ARG A 1 254 ? -5.404 13.919 -27.254 1.00 96.00 254 ARG A N 1
ATOM 1974 C CA . ARG A 1 254 ? -6.847 14.180 -27.278 1.00 96.00 254 ARG A CA 1
ATOM 1975 C C . ARG A 1 254 ? -7.338 14.553 -28.678 1.00 96.00 254 ARG A C 1
ATOM 1977 O O . ARG A 1 254 ? -8.259 13.915 -29.180 1.00 96.00 254 ARG A O 1
ATOM 1984 N N . GLN A 1 255 ? -6.664 15.490 -29.346 1.00 96.38 255 GLN A N 1
ATOM 1985 C CA . GLN A 1 255 ? -6.988 15.892 -30.721 1.00 96.38 255 GLN A CA 1
ATOM 1986 C C . GLN A 1 255 ? -6.871 14.725 -31.707 1.00 96.38 255 GLN A C 1
ATOM 1988 O O . GLN A 1 255 ? -7.757 14.520 -32.533 1.00 96.38 255 GLN A O 1
ATOM 1993 N N . LEU A 1 256 ? -5.821 13.900 -31.604 1.00 95.38 256 LEU A N 1
ATOM 1994 C CA . LEU A 1 256 ? -5.696 12.705 -32.447 1.00 95.38 256 LEU A CA 1
ATOM 1995 C C . LEU A 1 256 ? -6.864 11.730 -32.252 1.00 95.38 256 LEU A C 1
ATOM 1997 O O . LEU A 1 256 ? -7.364 11.177 -33.231 1.00 95.38 256 LEU A O 1
ATOM 2001 N N . ILE A 1 257 ? -7.312 11.517 -31.014 1.00 95.94 257 ILE A N 1
ATOM 2002 C CA . ILE A 1 257 ? -8.436 10.622 -30.712 1.00 95.94 257 ILE A CA 1
ATOM 2003 C C . ILE A 1 257 ? -9.754 11.201 -31.233 1.00 95.94 257 ILE A C 1
ATOM 2005 O O . ILE A 1 257 ? -10.522 10.483 -31.875 1.00 95.94 257 ILE A O 1
ATOM 2009 N N . GLU A 1 258 ? -10.026 12.472 -30.954 1.00 95.12 258 GLU A N 1
ATOM 2010 C CA . GLU A 1 258 ? -11.315 13.110 -31.228 1.00 95.12 258 GLU A CA 1
ATOM 2011 C C . GLU A 1 258 ? -11.470 13.485 -32.707 1.00 95.12 258 GLU A C 1
ATOM 2013 O O . GLU A 1 258 ? -12.428 13.044 -33.349 1.00 95.12 258 GLU A O 1
ATOM 2018 N N . ASP A 1 259 ? -10.502 14.211 -33.271 1.00 95.56 259 ASP A N 1
ATOM 2019 C CA . ASP A 1 259 ? -10.602 14.785 -34.617 1.00 95.56 259 ASP A CA 1
ATOM 2020 C C . ASP A 1 259 ? -10.341 13.743 -35.717 1.00 95.56 259 ASP A C 1
ATOM 2022 O O . ASP A 1 259 ? -10.993 13.757 -36.765 1.00 95.56 259 ASP A O 1
ATOM 2026 N N . TYR A 1 260 ? -9.412 12.808 -35.479 1.00 95.19 260 TYR A N 1
ATOM 2027 C CA . TYR A 1 260 ? -8.979 11.815 -36.475 1.00 95.19 260 TYR A CA 1
ATOM 2028 C C . TYR A 1 260 ? -9.473 10.400 -36.140 1.00 95.19 260 TYR A C 1
ATOM 2030 O O . TYR A 1 260 ? -10.035 9.710 -36.994 1.00 95.19 260 TYR A O 1
ATOM 2038 N N . GLY A 1 261 ? -9.326 9.979 -34.881 1.00 94.25 261 GLY A N 1
ATOM 2039 C CA . GLY A 1 261 ? -9.704 8.652 -34.389 1.00 94.25 261 GLY A CA 1
ATOM 2040 C C . GLY A 1 261 ? -11.209 8.415 -34.253 1.00 94.25 261 GLY A C 1
ATOM 2041 O O . GLY A 1 261 ? -11.630 7.268 -34.077 1.00 94.25 261 GLY A O 1
ATOM 2042 N N . GLY A 1 262 ? -12.034 9.462 -34.362 1.00 94.62 262 GLY A N 1
ATOM 2043 C CA . GLY A 1 262 ? -13.488 9.377 -34.217 1.00 94.62 262 GLY A CA 1
ATOM 2044 C C . GLY A 1 262 ? -13.941 9.021 -32.798 1.00 94.62 262 GLY A C 1
ATOM 2045 O O . GLY A 1 262 ? -14.996 8.404 -32.638 1.00 94.62 262 GLY A O 1
ATOM 2046 N N . GLY A 1 263 ? -13.138 9.358 -31.789 1.00 94.75 263 GLY A N 1
ATOM 2047 C CA . GLY A 1 263 ? -13.374 9.049 -30.383 1.00 94.75 263 GLY A CA 1
ATOM 2048 C C . GLY A 1 263 ? -12.936 7.642 -29.967 1.00 94.75 263 GLY A C 1
ATOM 2049 O O . GLY A 1 263 ? -12.540 6.798 -30.779 1.00 94.75 263 GLY A O 1
ATOM 2050 N N . VAL A 1 264 ? -13.032 7.392 -28.661 1.00 95.88 264 VAL A N 1
ATOM 2051 C CA . VAL A 1 264 ? -12.721 6.095 -28.051 1.00 95.88 264 VAL A CA 1
ATOM 2052 C C . VAL A 1 264 ? -13.747 5.048 -28.492 1.00 95.88 264 VAL A C 1
ATOM 2054 O O . VAL A 1 264 ? -14.948 5.316 -28.633 1.00 95.88 264 VAL A O 1
ATOM 2057 N N . TRP A 1 265 ? -13.263 3.830 -28.723 1.00 91.19 265 TRP A N 1
ATOM 2058 C CA . TRP A 1 265 ? -14.078 2.705 -29.164 1.00 91.19 265 TRP A CA 1
ATOM 2059 C C . TRP A 1 265 ? -15.292 2.487 -28.248 1.00 91.19 265 TRP A C 1
ATOM 2061 O O . TRP A 1 265 ? -15.178 2.487 -27.022 1.00 91.19 265 TRP A O 1
ATOM 2071 N N . LYS A 1 266 ? -16.474 2.300 -28.853 1.00 92.56 266 LYS A N 1
ATOM 2072 C CA . LYS A 1 266 ? -17.765 2.088 -28.158 1.00 92.56 266 LYS A CA 1
ATOM 2073 C C . LYS A 1 266 ? -18.209 3.225 -27.218 1.00 92.56 266 LYS A C 1
ATOM 2075 O O . LYS A 1 266 ? -19.071 2.992 -26.376 1.00 92.56 266 LYS A O 1
ATOM 2080 N N . GLY A 1 267 ? -17.660 4.435 -27.355 1.00 89.69 267 GLY A N 1
ATOM 2081 C CA . GLY A 1 267 ? -18.032 5.577 -26.509 1.00 89.69 267 GLY A CA 1
ATOM 2082 C C . GLY A 1 267 ? -17.591 5.437 -25.048 1.00 89.69 267 GLY A C 1
ATOM 2083 O O . GLY A 1 267 ? -18.185 6.055 -24.169 1.00 89.69 267 GLY A O 1
ATOM 2084 N N . ARG A 1 268 ? -16.586 4.593 -24.788 1.00 93.50 268 ARG A N 1
ATOM 2085 C CA . ARG A 1 268 ? -15.978 4.399 -23.464 1.00 93.50 268 ARG A CA 1
ATOM 2086 C C . ARG A 1 268 ? -15.033 5.543 -23.108 1.00 93.50 268 ARG A C 1
ATOM 2088 O O . ARG A 1 268 ? -14.720 6.384 -23.951 1.00 93.50 268 ARG A O 1
ATOM 2095 N N . LYS A 1 269 ? -14.535 5.547 -21.872 1.00 94.56 269 LYS A N 1
ATOM 2096 C CA . LYS A 1 269 ? -13.487 6.485 -21.447 1.00 94.56 269 LYS A CA 1
ATOM 2097 C C . LYS A 1 269 ? -12.093 5.956 -21.776 1.00 94.56 269 LYS A C 1
ATOM 2099 O O . LYS A 1 269 ? -11.833 4.755 -21.672 1.00 94.56 269 LYS A O 1
ATOM 2104 N N . ALA A 1 270 ? -11.196 6.862 -22.161 1.00 94.62 270 ALA A N 1
ATOM 2105 C CA . ALA A 1 270 ? -9.778 6.548 -22.268 1.00 94.62 270 ALA A CA 1
ATOM 2106 C C . ALA A 1 270 ? -9.159 6.450 -20.868 1.00 94.62 270 ALA A C 1
ATOM 2108 O O . ALA A 1 270 ? -9.485 7.239 -19.986 1.00 94.62 270 ALA A O 1
ATOM 2109 N N . LYS A 1 271 ? -8.267 5.478 -20.677 1.00 96.12 271 LYS A N 1
ATOM 2110 C CA . LYS A 1 271 ? -7.526 5.258 -19.428 1.00 96.12 271 LYS A CA 1
ATOM 2111 C C . LYS A 1 271 ? -6.063 5.648 -19.565 1.00 96.12 271 LYS A C 1
ATOM 2113 O O . LYS A 1 271 ? -5.501 6.270 -18.671 1.00 96.12 271 LYS A O 1
ATOM 2118 N N . ALA A 1 272 ? -5.451 5.245 -20.676 1.00 96.81 272 ALA A N 1
ATOM 2119 C CA . ALA A 1 272 ? -4.039 5.454 -20.942 1.00 96.81 272 ALA A CA 1
ATOM 2120 C C . ALA A 1 272 ? -3.771 5.518 -22.449 1.00 96.81 272 ALA A C 1
ATOM 2122 O O . ALA A 1 272 ? -4.527 4.963 -23.250 1.00 96.81 272 ALA A O 1
ATOM 2123 N N . ALA A 1 273 ? -2.670 6.151 -22.838 1.00 96.56 273 ALA A N 1
ATOM 2124 C CA . ALA A 1 273 ? -2.174 6.108 -24.205 1.00 96.56 273 ALA A CA 1
ATOM 2125 C C . ALA A 1 273 ? -0.655 5.971 -24.228 1.00 96.56 273 ALA A C 1
ATOM 2127 O O . ALA A 1 273 ? 0.062 6.554 -23.419 1.00 96.56 273 ALA A O 1
ATOM 2128 N N . ILE A 1 274 ? -0.158 5.212 -25.193 1.00 95.81 274 ILE A N 1
ATOM 2129 C CA . ILE A 1 274 ? 1.256 5.224 -25.555 1.00 95.81 274 ILE A CA 1
ATOM 2130 C C . ILE A 1 274 ? 1.442 6.385 -26.534 1.00 95.81 274 ILE A C 1
ATOM 2132 O O . ILE A 1 274 ? 0.727 6.399 -27.529 1.00 95.81 274 ILE A O 1
ATOM 2136 N N . PRO A 1 275 ? 2.351 7.346 -26.300 1.00 92.81 275 PRO A N 1
ATOM 2137 C CA . PRO A 1 275 ? 2.507 8.498 -27.191 1.00 92.81 275 PRO A CA 1
ATOM 2138 C C . PRO A 1 275 ? 3.342 8.198 -28.447 1.00 92.81 275 PRO A C 1
ATOM 2140 O O . PRO A 1 275 ? 3.277 8.942 -29.423 1.00 92.81 275 PRO A O 1
ATOM 2143 N N . GLY A 1 276 ? 4.175 7.152 -28.416 1.00 86.50 276 GLY A N 1
ATOM 2144 C CA . GLY A 1 276 ? 5.354 7.102 -29.275 1.00 86.50 276 GLY A CA 1
ATOM 2145 C C . GLY A 1 276 ? 5.992 5.747 -29.548 1.00 86.50 276 GLY A C 1
ATOM 2146 O O . GLY A 1 276 ? 7.140 5.708 -29.987 1.00 86.50 276 GLY A O 1
ATOM 2147 N N . GLY A 1 277 ? 5.282 4.659 -29.262 1.00 90.19 277 GLY A N 1
ATOM 2148 C CA . GLY A 1 277 ? 5.850 3.320 -29.088 1.00 90.19 277 GLY A CA 1
ATOM 2149 C C . GLY A 1 277 ? 5.989 2.950 -27.611 1.00 90.19 277 GLY A C 1
ATOM 2150 O O . GLY A 1 277 ? 6.149 3.823 -26.754 1.00 90.19 277 GLY A O 1
ATOM 2151 N N . ILE A 1 278 ? 5.904 1.655 -27.293 1.00 92.38 278 ILE A N 1
ATOM 2152 C CA . ILE A 1 278 ? 5.902 1.173 -25.904 1.00 92.38 278 ILE A CA 1
ATOM 2153 C C . ILE A 1 278 ? 7.199 1.537 -25.178 1.00 92.38 278 ILE A C 1
ATOM 2155 O O . ILE A 1 278 ? 7.169 1.794 -23.978 1.00 92.38 278 ILE A O 1
ATOM 2159 N N . SER A 1 279 ? 8.316 1.657 -25.902 1.00 91.00 279 SER A N 1
ATOM 2160 C CA . SER A 1 279 ? 9.601 2.103 -25.348 1.00 91.00 279 SER A CA 1
ATOM 2161 C C . SER A 1 279 ? 9.578 3.526 -24.782 1.00 91.00 279 SER A C 1
ATOM 2163 O O . SER A 1 279 ? 10.450 3.885 -23.992 1.00 91.00 279 SER A O 1
ATOM 2165 N N . MET A 1 280 ? 8.587 4.341 -25.153 1.00 92.44 280 MET A N 1
ATOM 2166 C CA . MET A 1 280 ? 8.479 5.722 -24.693 1.00 92.44 280 MET A CA 1
ATOM 2167 C C . MET A 1 280 ? 7.745 5.872 -23.361 1.00 92.44 280 MET A C 1
ATOM 2169 O O . MET A 1 280 ? 7.888 6.909 -22.715 1.00 92.44 280 MET A O 1
ATOM 2173 N N . GLY A 1 281 ? 6.993 4.858 -22.929 1.00 93.06 281 GLY A N 1
ATOM 2174 C CA . GLY A 1 281 ? 6.180 4.918 -21.718 1.00 93.06 281 GLY A CA 1
ATOM 2175 C C . GLY A 1 281 ? 4.698 5.202 -21.976 1.00 93.06 281 GLY A C 1
ATOM 2176 O O . GLY A 1 281 ? 4.167 4.890 -23.043 1.00 93.06 281 GLY A O 1
ATOM 2177 N N . LEU A 1 282 ? 4.017 5.736 -20.960 1.00 95.69 282 LEU A N 1
ATOM 2178 C CA . LEU A 1 282 ? 2.555 5.850 -20.907 1.00 95.69 282 LEU A CA 1
ATOM 2179 C C . LEU A 1 282 ? 2.109 7.236 -20.445 1.00 95.69 282 LEU A C 1
ATOM 2181 O O . LEU A 1 282 ? 2.597 7.733 -19.428 1.00 95.69 282 LEU A O 1
ATOM 2185 N N . LEU A 1 283 ? 1.111 7.783 -21.132 1.00 96.31 283 LEU A N 1
ATOM 2186 C CA . LEU A 1 283 ? 0.314 8.923 -20.694 1.00 96.31 283 LEU A CA 1
ATOM 2187 C C . LEU A 1 283 ? -0.964 8.437 -19.999 1.00 96.31 283 LEU A C 1
ATOM 2189 O O . LEU A 1 283 ? -1.611 7.508 -20.497 1.00 96.31 283 LEU A O 1
ATOM 2193 N N . SER A 1 284 ? -1.332 9.054 -18.881 1.00 96.00 284 SER A N 1
ATOM 2194 C CA . SER A 1 284 ? -2.672 8.950 -18.290 1.00 96.00 284 SER A CA 1
ATOM 2195 C C . SER A 1 284 ? -3.625 9.958 -18.941 1.00 96.00 284 SER A C 1
ATOM 2197 O O . SER A 1 284 ? -3.193 10.860 -19.656 1.00 96.00 284 SER A O 1
ATOM 2199 N N . GLU A 1 285 ? -4.936 9.772 -18.767 1.00 94.56 285 GLU A N 1
ATOM 2200 C CA . GLU A 1 285 ? -5.956 10.593 -19.445 1.00 94.56 285 GLU A CA 1
ATOM 2201 C C . GLU A 1 285 ? -5.811 12.099 -19.166 1.00 94.56 285 GLU A C 1
ATOM 2203 O O . GLU A 1 285 ? -5.969 12.909 -20.079 1.00 94.56 285 GLU A O 1
ATOM 2208 N N . ASP A 1 286 ? -5.408 12.467 -17.949 1.00 94.25 286 ASP A N 1
ATOM 2209 C CA . ASP A 1 286 ? -5.152 13.846 -17.521 1.00 94.25 286 ASP A CA 1
ATOM 2210 C C . ASP A 1 286 ? -3.959 14.506 -18.239 1.00 94.25 286 ASP A C 1
ATOM 2212 O O . ASP A 1 286 ? -3.827 15.729 -18.245 1.00 94.25 286 ASP A O 1
ATOM 2216 N N . GLU A 1 287 ? -3.115 13.717 -18.903 1.00 95.56 287 GLU A N 1
ATOM 2217 C CA . GLU A 1 287 ? -1.921 14.179 -19.616 1.00 95.56 287 GLU A CA 1
ATOM 2218 C C . GLU A 1 287 ? -2.127 14.256 -21.142 1.00 95.56 287 GLU A C 1
ATOM 2220 O O . GLU A 1 287 ? -1.206 14.615 -21.882 1.00 95.56 287 GLU A O 1
ATOM 2225 N N . PHE A 1 288 ? -3.317 13.919 -21.655 1.00 95.69 288 PHE A N 1
ATOM 2226 C CA . PHE A 1 288 ? -3.571 13.805 -23.100 1.00 95.69 288 PHE A CA 1
ATOM 2227 C C . PHE A 1 288 ? -3.504 15.126 -23.868 1.00 95.69 288 PHE A C 1
ATOM 2229 O O . PHE A 1 288 ? -3.377 15.103 -25.095 1.00 95.69 288 PHE A O 1
ATOM 2236 N N . ASP A 1 289 ? -3.568 16.251 -23.160 1.00 95.38 289 ASP A N 1
ATOM 2237 C CA . ASP A 1 289 ? -3.490 17.602 -23.715 1.00 95.38 289 ASP A CA 1
ATOM 2238 C C . ASP A 1 289 ? -2.045 18.098 -23.893 1.00 95.38 289 ASP A C 1
ATOM 2240 O O . ASP A 1 289 ? -1.816 19.206 -24.381 1.00 95.38 289 ASP A O 1
ATOM 2244 N N . LEU A 1 290 ? -1.049 17.273 -23.549 1.00 92.81 290 LEU A N 1
ATOM 2245 C CA . LEU A 1 290 ? 0.343 17.583 -23.849 1.00 92.81 290 LEU A CA 1
ATOM 2246 C C . LEU A 1 290 ? 0.609 17.536 -25.365 1.00 92.81 290 LEU A C 1
ATOM 2248 O O . LEU A 1 290 ? 0.129 16.623 -26.048 1.00 92.81 290 LEU A O 1
ATOM 2252 N N . PRO A 1 291 ? 1.419 18.471 -25.900 1.00 93.12 291 PRO A N 1
ATOM 2253 C CA . PRO A 1 291 ? 1.832 18.433 -27.297 1.00 93.12 291 PRO A CA 1
ATOM 2254 C C . PRO A 1 291 ? 2.629 17.157 -27.578 1.00 93.12 291 PRO A C 1
ATOM 2256 O O . PRO A 1 291 ? 3.617 16.873 -26.900 1.00 93.12 291 PRO A O 1
ATOM 2259 N N . LEU A 1 292 ? 2.248 16.393 -28.602 1.00 93.94 292 LEU A N 1
ATOM 2260 C CA . LEU A 1 292 ? 3.027 15.247 -29.066 1.00 93.94 292 LEU A CA 1
ATOM 2261 C C . LEU A 1 292 ? 4.143 15.715 -29.996 1.00 93.94 292 LEU A C 1
ATOM 2263 O O . LEU A 1 292 ? 4.107 15.522 -31.210 1.00 93.94 292 LEU A O 1
ATOM 2267 N N . ASP A 1 293 ? 5.147 16.350 -29.418 1.00 91.81 293 ASP A N 1
ATOM 2268 C CA . ASP A 1 293 ? 6.386 16.729 -30.081 1.00 91.81 293 ASP A CA 1
ATOM 2269 C C . ASP A 1 293 ? 7.578 16.036 -29.390 1.00 91.81 293 ASP A C 1
ATOM 2271 O O . ASP A 1 293 ? 7.398 15.258 -28.456 1.00 91.81 293 ASP A O 1
ATOM 2275 N N . PHE A 1 294 ? 8.816 16.250 -29.839 1.00 89.44 294 PHE A N 1
ATOM 2276 C CA . PHE A 1 294 ? 9.954 15.516 -29.273 1.00 89.44 294 PHE A CA 1
ATOM 2277 C C . PHE A 1 294 ? 10.255 15.852 -27.799 1.00 89.44 294 PHE A C 1
ATOM 2279 O O . PHE A 1 294 ? 10.995 15.094 -27.170 1.00 89.44 294 PHE A O 1
ATOM 2286 N N . ALA A 1 295 ? 9.729 16.957 -27.258 1.00 87.56 295 ALA A N 1
ATOM 2287 C CA . ALA A 1 295 ? 9.942 17.378 -25.872 1.00 87.56 295 ALA A CA 1
ATOM 2288 C C . ALA A 1 295 ? 8.722 17.131 -24.962 1.00 87.56 295 ALA A C 1
ATOM 2290 O O . ALA A 1 295 ? 8.888 16.830 -23.778 1.00 87.56 295 ALA A O 1
ATOM 2291 N N . GLY A 1 296 ? 7.506 17.234 -25.497 1.00 88.62 296 GLY A N 1
ATOM 2292 C CA . GLY A 1 296 ? 6.245 17.244 -24.759 1.00 88.62 296 GLY A CA 1
ATOM 2293 C C . GLY A 1 296 ? 6.007 16.020 -23.877 1.00 88.62 296 GLY A C 1
ATOM 2294 O O . GLY A 1 296 ? 5.836 16.206 -22.672 1.00 88.62 296 GLY A O 1
ATOM 2295 N N . PRO A 1 297 ? 6.092 14.774 -24.388 1.00 91.62 297 PRO A N 1
ATOM 2296 C CA . PRO A 1 297 ? 5.921 13.573 -23.566 1.00 91.62 297 PRO A CA 1
ATOM 2297 C C . PRO A 1 297 ? 6.899 13.494 -22.384 1.00 91.62 297 PRO A C 1
ATOM 2299 O O . PRO A 1 297 ? 6.556 12.966 -21.327 1.00 91.62 297 PRO A O 1
ATOM 2302 N N . GLY A 1 298 ? 8.098 14.075 -22.516 1.00 89.50 298 GLY A N 1
ATOM 2303 C CA . GLY A 1 298 ? 9.067 14.160 -21.421 1.00 89.50 298 GLY A CA 1
ATOM 2304 C C . GLY A 1 298 ? 8.527 14.901 -20.191 1.00 89.50 298 GLY A C 1
ATOM 2305 O O . GLY A 1 298 ? 8.887 14.563 -19.064 1.00 89.50 298 GLY A O 1
ATOM 2306 N N . LYS A 1 299 ? 7.602 15.854 -20.383 1.00 89.44 299 LYS A N 1
ATOM 2307 C CA . LYS A 1 299 ? 6.947 16.605 -19.298 1.00 89.44 299 LYS A CA 1
ATOM 2308 C C . LYS A 1 299 ? 5.998 15.730 -18.458 1.00 89.44 299 LYS A C 1
ATOM 2310 O O . LYS A 1 299 ? 5.814 16.024 -17.284 1.00 89.44 299 LYS A O 1
ATOM 2315 N N . ALA A 1 300 ? 5.484 14.629 -19.015 1.00 90.25 300 ALA A N 1
ATOM 2316 C CA . ALA A 1 300 ? 4.673 13.611 -18.324 1.00 90.25 300 ALA A CA 1
ATOM 2317 C C . ALA A 1 300 ? 5.499 12.426 -17.779 1.00 90.25 300 ALA A C 1
ATOM 2319 O O . ALA A 1 300 ? 4.966 11.355 -17.465 1.00 90.25 300 ALA A O 1
ATOM 2320 N N . GLY A 1 301 ? 6.829 12.566 -17.726 1.00 89.19 301 GLY A N 1
ATOM 2321 C CA . GLY A 1 301 ? 7.722 11.495 -17.282 1.00 89.19 301 GLY A CA 1
ATOM 2322 C C . GLY A 1 301 ? 7.817 10.311 -18.255 1.00 89.19 301 GLY A C 1
ATOM 2323 O O . GLY A 1 301 ? 8.206 9.217 -17.835 1.00 89.19 301 GLY A O 1
ATOM 2324 N N . CYS A 1 302 ? 7.466 10.510 -19.530 1.00 92.00 302 CYS A N 1
ATOM 2325 C CA . CYS A 1 302 ? 7.776 9.579 -20.619 1.00 92.00 302 CYS A CA 1
ATOM 2326 C C . CYS A 1 302 ? 9.215 9.804 -21.127 1.00 92.00 302 CYS A C 1
ATOM 2328 O O . CYS A 1 302 ? 9.860 10.795 -20.785 1.00 92.00 302 CYS A O 1
ATOM 2330 N N . LEU A 1 303 ? 9.746 8.890 -21.941 1.00 89.81 303 LEU A N 1
ATOM 2331 C CA . LEU A 1 303 ? 11.098 9.006 -22.508 1.00 89.81 303 LEU A CA 1
ATOM 2332 C C . LEU A 1 303 ? 11.144 10.035 -23.650 1.00 89.81 303 LEU A C 1
ATOM 2334 O O . LEU A 1 303 ? 12.143 10.727 -23.825 1.00 89.81 303 LEU A O 1
ATOM 2338 N N . GLY A 1 304 ? 10.060 10.145 -24.422 1.00 89.88 304 GLY A N 1
ATOM 2339 C CA . GLY A 1 304 ? 9.943 11.063 -25.554 1.00 89.88 304 GLY A CA 1
ATOM 2340 C C . GLY A 1 304 ? 8.797 10.689 -26.495 1.00 89.88 304 GLY A C 1
ATOM 2341 O O . GLY A 1 304 ? 7.913 9.916 -26.136 1.00 89.88 304 GLY A O 1
ATOM 2342 N N . LEU A 1 305 ? 8.810 11.242 -27.711 1.00 91.31 305 LEU A N 1
ATOM 2343 C CA . LEU A 1 305 ? 7.811 10.948 -28.752 1.00 91.31 305 LEU A CA 1
ATOM 2344 C C . LEU A 1 305 ? 8.066 9.640 -29.505 1.00 91.31 305 LEU A C 1
ATOM 2346 O O . LEU A 1 305 ? 7.161 9.120 -30.147 1.00 91.31 305 LEU A O 1
ATOM 2350 N N . GLY A 1 306 ? 9.299 9.133 -29.505 1.00 90.12 306 GLY A N 1
ATOM 2351 C CA . GLY A 1 306 ? 9.650 7.936 -30.263 1.00 90.12 306 GLY A CA 1
ATOM 2352 C C . GLY A 1 306 ? 9.230 8.021 -31.737 1.00 90.12 306 GLY A C 1
ATOM 2353 O O . GLY A 1 306 ? 9.527 8.998 -32.433 1.00 90.12 306 GLY A O 1
ATOM 2354 N N . THR A 1 307 ? 8.585 6.970 -32.239 1.00 89.94 307 THR A N 1
ATOM 2355 C CA . THR A 1 307 ? 8.158 6.853 -33.645 1.00 89.94 307 THR A CA 1
ATOM 2356 C C . THR A 1 307 ? 6.816 7.533 -33.933 1.00 89.94 307 THR A C 1
ATOM 2358 O O . THR A 1 307 ? 6.394 7.566 -35.091 1.00 89.94 307 THR A O 1
ATOM 2361 N N . ALA A 1 308 ? 6.178 8.132 -32.916 1.00 93.50 308 ALA A N 1
ATOM 2362 C CA . ALA A 1 308 ? 4.797 8.624 -32.944 1.00 93.50 308 ALA A CA 1
ATOM 2363 C C . ALA A 1 308 ? 3.748 7.519 -33.198 1.00 93.50 308 ALA A C 1
ATOM 2365 O O . ALA A 1 308 ? 2.725 7.739 -33.853 1.00 93.50 308 ALA A O 1
ATOM 2366 N N . ALA A 1 309 ? 4.012 6.314 -32.682 1.00 93.56 309 ALA A N 1
ATOM 2367 C CA . ALA A 1 309 ? 3.037 5.234 -32.606 1.00 93.56 309 ALA A CA 1
ATOM 2368 C C . ALA A 1 309 ? 2.125 5.407 -31.387 1.00 93.56 309 ALA A C 1
ATOM 2370 O O . ALA A 1 309 ? 2.493 5.068 -30.259 1.00 93.56 309 ALA A O 1
ATOM 2371 N N . VAL A 1 310 ? 0.934 5.950 -31.638 1.00 95.94 310 VAL A N 1
ATOM 2372 C CA . VAL A 1 310 ? -0.076 6.226 -30.623 1.00 95.94 310 VAL A CA 1
ATOM 2373 C C . VAL A 1 310 ? -1.011 5.029 -30.465 1.00 95.94 310 VAL A C 1
ATOM 2375 O O . VAL A 1 310 ? -1.757 4.674 -31.380 1.00 95.94 310 VAL A O 1
ATOM 2378 N N . VAL A 1 311 ? -0.999 4.406 -29.287 1.00 96.50 311 VAL A N 1
ATOM 2379 C CA . VAL A 1 311 ? -1.874 3.266 -28.962 1.00 96.50 311 VAL A CA 1
ATOM 2380 C C . VAL A 1 311 ? -2.766 3.640 -27.786 1.00 96.50 311 VAL A C 1
ATOM 2382 O O . VAL A 1 311 ? -2.270 3.897 -26.690 1.00 96.50 311 VAL A O 1
ATOM 2385 N N . VAL A 1 312 ? -4.080 3.660 -28.006 1.00 97.06 312 VAL A N 1
ATOM 2386 C CA . VAL A 1 312 ? -5.072 4.103 -27.014 1.00 97.06 312 VAL A CA 1
ATOM 2387 C C . VAL A 1 312 ? -5.650 2.913 -26.249 1.00 97.06 312 VAL A C 1
ATOM 2389 O O . VAL A 1 312 ? -6.049 1.910 -26.846 1.00 97.06 312 VAL A O 1
ATOM 2392 N N . MET A 1 313 ? -5.737 3.034 -24.926 1.00 96.75 313 MET A N 1
ATOM 2393 C CA . MET A 1 313 ? -6.305 2.036 -24.020 1.00 96.75 313 MET A CA 1
ATOM 2394 C C . MET A 1 313 ? -7.534 2.602 -23.307 1.00 96.75 313 MET A C 1
ATOM 2396 O O . MET A 1 313 ? -7.492 3.707 -22.766 1.00 96.75 313 MET A O 1
ATOM 2400 N N . ASP A 1 314 ? -8.635 1.849 -23.317 1.00 96.12 314 ASP A N 1
ATOM 2401 C CA . ASP A 1 314 ? -9.870 2.236 -22.637 1.00 96.12 314 ASP A CA 1
ATOM 2402 C C . ASP A 1 314 ? -9.868 1.795 -21.162 1.00 96.12 314 ASP A C 1
ATOM 2404 O O . ASP A 1 314 ? -8.985 1.062 -20.705 1.00 96.12 314 ASP A O 1
ATOM 2408 N N . GLU A 1 315 ? -10.887 2.222 -20.419 1.00 94.25 315 GLU A N 1
ATOM 2409 C CA . GLU A 1 315 ? -11.087 1.887 -19.000 1.00 94.25 315 GLU A CA 1
ATOM 2410 C C . GLU A 1 315 ? -11.170 0.382 -18.688 1.00 94.25 315 GLU A C 1
ATOM 2412 O O . GLU A 1 315 ? -10.990 -0.007 -17.537 1.00 94.25 315 GLU A O 1
ATOM 2417 N N . THR A 1 316 ? -11.367 -0.485 -19.691 1.00 93.75 316 THR A N 1
ATOM 2418 C CA . THR A 1 316 ? -11.430 -1.946 -19.501 1.00 93.75 316 THR A CA 1
ATOM 2419 C C . THR A 1 316 ? -10.065 -2.635 -19.556 1.00 93.75 316 THR A C 1
ATOM 2421 O O . THR A 1 316 ? -9.961 -3.836 -19.307 1.00 93.75 316 THR A O 1
ATOM 2424 N N . THR A 1 317 ? -9.003 -1.893 -19.875 1.00 94.56 317 THR A N 1
ATOM 2425 C CA . THR A 1 317 ? -7.653 -2.446 -20.018 1.00 94.56 317 THR A CA 1
ATOM 2426 C C . THR A 1 317 ? -6.987 -2.645 -18.650 1.00 94.56 317 THR A C 1
ATOM 2428 O O . THR A 1 317 ? -6.847 -1.692 -17.881 1.00 94.56 317 THR A O 1
ATOM 2431 N N . SER A 1 318 ? -6.531 -3.869 -18.356 1.00 95.19 318 SER A N 1
ATOM 2432 C CA . SER A 1 318 ? -5.735 -4.166 -17.153 1.00 95.19 318 SER A CA 1
ATOM 2433 C C . SER A 1 318 ? -4.287 -3.706 -17.324 1.00 95.19 318 SER A C 1
ATOM 2435 O O . SER A 1 318 ? -3.589 -4.153 -18.242 1.00 95.19 318 SER A O 1
ATOM 2437 N N . MET A 1 319 ? -3.806 -2.869 -16.402 1.00 96.25 319 MET A N 1
ATOM 2438 C CA . MET A 1 319 ? -2.423 -2.383 -16.427 1.00 96.25 319 MET A CA 1
ATOM 2439 C C . MET A 1 319 ? -1.415 -3.473 -16.039 1.00 96.25 319 MET A C 1
ATOM 2441 O O . MET A 1 319 ? -0.271 -3.440 -16.497 1.00 96.25 319 MET A O 1
ATOM 2445 N N . VAL A 1 320 ? -1.851 -4.486 -15.280 1.00 95.75 320 VAL A N 1
ATOM 2446 C CA . VAL A 1 320 ? -1.048 -5.675 -14.946 1.00 95.75 320 VAL A CA 1
ATOM 2447 C C . VAL A 1 320 ? -0.742 -6.495 -16.203 1.00 95.75 320 VAL A C 1
ATOM 2449 O O . VAL A 1 320 ? 0.417 -6.833 -16.460 1.00 95.75 320 VAL A O 1
ATOM 2452 N N . GLU A 1 321 ? -1.761 -6.777 -17.021 1.00 95.62 321 GLU A N 1
ATOM 2453 C CA . GLU A 1 321 ? -1.603 -7.517 -18.282 1.00 95.62 321 GLU A CA 1
ATOM 2454 C C . GLU A 1 321 ? -0.830 -6.707 -19.327 1.00 95.62 321 GLU A C 1
ATOM 2456 O O . GLU A 1 321 ? 0.039 -7.250 -20.015 1.00 95.62 321 GLU A O 1
ATOM 2461 N N . PHE A 1 322 ? -1.096 -5.399 -19.413 1.00 96.06 322 PHE A N 1
ATOM 2462 C CA . PHE A 1 322 ? -0.337 -4.495 -20.274 1.00 96.06 322 PHE A CA 1
ATOM 2463 C C . PHE A 1 322 ? 1.162 -4.539 -19.949 1.00 96.06 322 PHE A C 1
ATOM 2465 O O . PHE A 1 322 ? 1.994 -4.737 -20.845 1.00 96.06 322 PHE A O 1
ATOM 2472 N N . LEU A 1 323 ? 1.513 -4.376 -18.668 1.00 96.75 323 LEU A N 1
ATOM 2473 C CA . LEU A 1 323 ? 2.906 -4.342 -18.241 1.00 96.75 323 LEU A CA 1
ATOM 2474 C C . LEU A 1 323 ? 3.583 -5.699 -18.463 1.00 96.75 323 LEU A C 1
ATOM 2476 O O . LEU A 1 323 ? 4.706 -5.747 -18.962 1.00 96.75 323 LEU A O 1
ATOM 2480 N N . HIS A 1 324 ? 2.890 -6.806 -18.173 1.00 96.69 324 HIS A N 1
ATOM 2481 C CA . HIS A 1 324 ? 3.385 -8.153 -18.477 1.00 96.69 324 HIS A CA 1
ATOM 2482 C C . HIS A 1 324 ? 3.701 -8.335 -19.960 1.00 96.69 324 HIS A C 1
ATOM 2484 O O . HIS A 1 324 ? 4.796 -8.787 -20.300 1.00 96.69 324 HIS A O 1
ATOM 2490 N N . ASN A 1 325 ? 2.774 -7.957 -20.841 1.00 95.75 325 ASN A N 1
ATOM 2491 C CA . ASN A 1 325 ? 2.957 -8.084 -22.281 1.00 95.75 325 ASN A CA 1
ATOM 2492 C C . ASN A 1 325 ? 4.126 -7.222 -22.785 1.00 95.75 325 ASN A C 1
ATOM 2494 O O . ASN A 1 325 ? 4.919 -7.687 -23.603 1.00 95.75 325 ASN A O 1
ATOM 2498 N N . SER A 1 326 ? 4.264 -6.008 -22.246 1.00 95.12 326 SER A N 1
ATOM 2499 C CA . SER A 1 326 ? 5.356 -5.085 -22.573 1.00 95.12 326 SER A CA 1
ATOM 2500 C C . SER A 1 326 ? 6.716 -5.640 -22.141 1.00 95.12 326 SER A C 1
ATOM 2502 O O . SER A 1 326 ? 7.637 -5.725 -22.950 1.00 95.12 326 SER A O 1
ATOM 2504 N N . CYS A 1 327 ? 6.838 -6.106 -20.895 1.00 95.56 327 CYS A N 1
ATOM 2505 C CA . CYS A 1 327 ? 8.071 -6.722 -20.401 1.00 95.56 327 CYS A CA 1
ATOM 2506 C C . CYS A 1 327 ? 8.420 -8.003 -21.171 1.00 95.56 327 CYS A C 1
ATOM 2508 O O . CYS A 1 327 ? 9.588 -8.227 -21.480 1.00 95.56 327 CYS A O 1
ATOM 2510 N N . ARG A 1 328 ? 7.418 -8.820 -21.531 1.00 95.69 328 ARG A N 1
ATOM 2511 C CA . ARG A 1 328 ? 7.618 -10.039 -22.331 1.00 95.69 328 ARG A CA 1
ATOM 2512 C C . ARG A 1 328 ? 8.164 -9.725 -23.722 1.00 95.69 328 ARG A C 1
ATOM 2514 O O . ARG A 1 328 ? 9.004 -10.471 -24.214 1.00 95.69 328 ARG A O 1
ATOM 2521 N N . PHE A 1 329 ? 7.700 -8.641 -24.344 1.00 94.62 329 PHE A N 1
ATOM 2522 C CA . PHE A 1 329 ? 8.239 -8.172 -25.618 1.00 94.62 329 PHE A CA 1
ATOM 2523 C C . PHE A 1 329 ? 9.722 -7.803 -25.490 1.00 94.62 329 PHE A C 1
ATOM 2525 O O . PHE A 1 329 ? 10.543 -8.361 -26.208 1.00 94.62 329 PHE A O 1
ATOM 2532 N N . PHE A 1 330 ? 10.093 -6.941 -24.538 1.00 93.62 330 PHE A N 1
ATOM 2533 C CA . PHE A 1 330 ? 11.494 -6.522 -24.390 1.00 93.62 330 PHE A CA 1
ATOM 2534 C C . PHE A 1 330 ? 12.433 -7.655 -23.970 1.00 93.62 330 PHE A C 1
ATOM 2536 O O . PHE A 1 330 ? 13.596 -7.653 -24.368 1.00 93.62 330 PHE A O 1
ATOM 2543 N N . ASP A 1 331 ? 11.942 -8.625 -23.198 1.00 93.81 331 ASP A N 1
ATOM 2544 C CA . ASP A 1 331 ? 12.702 -9.828 -22.863 1.00 93.81 331 ASP A CA 1
ATOM 2545 C C . ASP A 1 331 ? 12.980 -10.695 -24.098 1.00 93.81 331 ASP A C 1
ATOM 2547 O O . ASP A 1 331 ? 14.109 -11.137 -24.305 1.00 93.81 331 ASP A O 1
ATOM 2551 N N . HIS A 1 332 ? 11.977 -10.866 -24.965 1.00 91.56 332 HIS A N 1
ATOM 2552 C CA . HIS A 1 332 ? 12.121 -11.605 -26.219 1.00 91.56 332 HIS A CA 1
ATOM 2553 C C . HIS A 1 332 ? 13.044 -10.898 -27.222 1.00 91.56 332 HIS A C 1
ATOM 2555 O O . HIS A 1 332 ? 13.854 -11.544 -27.883 1.00 91.56 332 HIS A O 1
ATOM 2561 N N . GLU A 1 333 ? 12.936 -9.572 -27.310 1.00 90.44 333 GLU A N 1
ATOM 2562 C CA . GLU A 1 333 ? 13.682 -8.739 -28.258 1.00 90.44 333 GLU A CA 1
ATOM 2563 C C . GLU A 1 333 ? 15.084 -8.340 -27.766 1.00 90.44 333 GLU A C 1
ATOM 2565 O O . GLU A 1 333 ? 15.860 -7.696 -28.483 1.00 90.44 333 GLU A O 1
ATOM 2570 N N . SER A 1 334 ? 15.442 -8.720 -26.538 1.00 90.06 334 SER A N 1
ATOM 2571 C CA . SER A 1 334 ? 16.768 -8.475 -25.988 1.00 90.06 334 SER A CA 1
ATOM 2572 C C . SER A 1 334 ? 17.832 -9.260 -26.753 1.00 90.06 334 SER A C 1
ATOM 2574 O O . SER A 1 334 ? 17.816 -10.486 -26.837 1.00 90.06 334 SER A O 1
ATOM 2576 N N . CYS A 1 335 ? 18.854 -8.555 -27.242 1.00 89.12 335 CYS A N 1
ATOM 2577 C CA . CYS A 1 335 ? 20.001 -9.203 -27.878 1.00 89.12 335 CYS A CA 1
ATOM 2578 C C . CYS A 1 335 ? 20.933 -9.939 -26.892 1.00 89.12 335 CYS A C 1
ATOM 2580 O O . CYS A 1 335 ? 21.858 -10.632 -27.325 1.00 89.12 335 CYS A O 1
ATOM 2582 N N . GLY A 1 336 ? 20.727 -9.755 -25.579 1.00 88.62 336 GLY A N 1
ATOM 2583 C CA . GLY A 1 336 ? 21.448 -10.450 -24.508 1.00 88.62 336 GLY A CA 1
ATOM 2584 C C . GLY A 1 336 ? 22.890 -9.993 -24.244 1.00 88.62 336 GLY A C 1
ATOM 2585 O O . GLY A 1 336 ? 23.567 -10.604 -23.418 1.00 88.62 336 GLY A O 1
ATOM 2586 N N . GLN A 1 337 ? 23.386 -8.940 -24.908 1.00 89.25 337 GLN A N 1
ATOM 2587 C CA . GLN A 1 337 ? 24.780 -8.491 -24.745 1.00 89.25 337 GLN A CA 1
ATOM 2588 C C . GLN A 1 337 ? 25.059 -7.819 -23.392 1.00 89.25 337 GLN A C 1
ATOM 2590 O O . GLN A 1 337 ? 26.099 -8.059 -22.782 1.00 89.25 337 GLN A O 1
ATOM 2595 N N . CYS A 1 338 ? 24.152 -6.959 -22.924 1.00 89.56 338 CYS A N 1
ATOM 2596 C CA . CYS A 1 338 ? 24.355 -6.147 -21.724 1.00 89.56 338 CYS A CA 1
ATOM 2597 C C . CYS A 1 338 ? 23.627 -6.761 -20.529 1.00 89.56 338 CYS A C 1
ATOM 2599 O O . CYS A 1 338 ? 22.435 -7.049 -20.628 1.00 89.56 338 CYS A O 1
ATOM 2601 N N . THR A 1 339 ? 24.310 -6.888 -19.387 1.00 88.56 339 THR A N 1
ATOM 2602 C CA . THR A 1 339 ? 23.721 -7.420 -18.147 1.00 88.56 339 THR A CA 1
ATOM 2603 C C . THR A 1 339 ? 22.444 -6.689 -17.713 1.00 88.56 339 THR A C 1
ATOM 2605 O O . THR A 1 339 ? 21.483 -7.394 -17.414 1.00 88.56 339 THR A O 1
ATOM 2608 N N . PRO A 1 340 ? 22.365 -5.334 -17.723 1.00 88.94 340 PRO A N 1
ATOM 2609 C CA . PRO A 1 340 ? 21.161 -4.632 -17.273 1.00 88.94 340 PRO A CA 1
ATOM 2610 C C . PRO A 1 340 ? 19.907 -5.066 -18.034 1.00 88.94 340 PRO A C 1
ATOM 2612 O O . PRO A 1 340 ? 18.912 -5.436 -17.427 1.00 88.94 340 PRO A O 1
ATOM 2615 N N . CYS A 1 341 ? 19.978 -5.120 -19.365 1.00 88.50 341 CYS A N 1
ATOM 2616 C CA . CYS A 1 341 ? 18.855 -5.576 -20.174 1.00 88.50 341 CYS A CA 1
ATOM 2617 C C . CYS A 1 341 ? 18.642 -7.093 -20.067 1.00 88.50 341 CYS A C 1
ATOM 2619 O O . CYS A 1 341 ? 17.523 -7.507 -19.805 1.00 88.50 341 CYS A O 1
ATOM 2621 N N . ARG A 1 342 ? 19.693 -7.917 -20.212 1.00 89.81 342 ARG A N 1
ATOM 2622 C CA . ARG A 1 342 ? 19.582 -9.388 -20.213 1.00 89.81 342 ARG A CA 1
ATOM 2623 C C . ARG A 1 342 ? 18.956 -9.937 -18.930 1.00 89.81 342 ARG A C 1
ATOM 2625 O O . ARG A 1 342 ? 18.099 -10.808 -18.994 1.00 89.81 342 ARG A O 1
ATOM 2632 N N . GLU A 1 343 ? 19.418 -9.464 -17.776 1.00 90.50 343 GLU A N 1
ATOM 2633 C CA . GLU A 1 343 ? 18.896 -9.921 -16.486 1.00 90.50 343 GLU A CA 1
ATOM 2634 C C . GLU A 1 343 ? 17.621 -9.160 -16.122 1.00 90.50 343 GLU A C 1
ATOM 2636 O O . GLU A 1 343 ? 16.643 -9.755 -15.677 1.00 90.50 343 GLU A O 1
ATOM 2641 N N . GLY A 1 344 ? 17.609 -7.841 -16.320 1.00 91.31 344 GLY A N 1
ATOM 2642 C CA . GLY A 1 344 ? 16.527 -6.990 -15.847 1.00 91.31 344 GLY A CA 1
ATOM 2643 C C . GLY A 1 344 ? 15.180 -7.271 -16.517 1.00 91.31 344 GLY A C 1
ATOM 2644 O O . GLY A 1 344 ? 14.161 -7.321 -15.822 1.00 91.31 344 GLY A O 1
ATOM 2645 N N . THR A 1 345 ? 15.147 -7.511 -17.834 1.00 92.62 345 THR A N 1
ATOM 2646 C CA . THR A 1 345 ? 13.892 -7.859 -18.529 1.00 92.62 345 THR A CA 1
ATOM 2647 C C . THR A 1 345 ? 13.362 -9.213 -18.064 1.00 92.62 345 THR A C 1
ATOM 2649 O O . THR A 1 345 ? 12.180 -9.332 -17.740 1.00 92.62 345 THR A O 1
ATOM 2652 N N . SER A 1 346 ? 14.250 -10.198 -17.914 1.00 92.88 346 SER A N 1
ATOM 2653 C CA . SER A 1 346 ? 13.909 -11.556 -17.480 1.00 92.88 346 SER A CA 1
ATOM 2654 C C . SER A 1 346 ? 13.369 -11.587 -16.045 1.00 92.88 346 SER A C 1
ATOM 2656 O O . SER A 1 346 ? 12.329 -12.201 -15.767 1.00 92.88 346 SER A O 1
ATOM 2658 N N . TRP A 1 347 ? 13.999 -10.844 -15.126 1.00 93.75 347 TRP A N 1
ATOM 2659 C CA . TRP A 1 347 ? 13.497 -10.679 -13.758 1.00 93.75 347 TRP A CA 1
ATOM 2660 C C . TRP A 1 347 ? 12.142 -9.974 -13.727 1.00 93.75 347 TRP A C 1
ATOM 2662 O O . TRP A 1 347 ? 11.250 -10.405 -12.990 1.00 93.75 347 TRP A O 1
ATOM 2672 N N . SER A 1 348 ? 11.953 -8.948 -14.561 1.00 95.44 348 SER A N 1
ATOM 2673 C CA . SER A 1 348 ? 10.677 -8.232 -14.670 1.00 95.44 348 SER A CA 1
ATOM 2674 C C . SER A 1 348 ? 9.546 -9.163 -15.117 1.00 95.44 348 SER A C 1
ATOM 2676 O O . SER A 1 348 ? 8.497 -9.220 -14.472 1.00 95.44 348 SER A O 1
ATOM 2678 N N . VAL A 1 349 ? 9.774 -9.966 -16.163 1.00 96.19 349 VAL A N 1
ATOM 2679 C CA . VAL A 1 349 ? 8.808 -10.969 -16.646 1.00 96.19 349 VAL A CA 1
ATOM 2680 C C . VAL A 1 349 ? 8.532 -12.033 -15.585 1.00 96.19 349 VAL A C 1
ATOM 2682 O O . VAL A 1 349 ? 7.378 -12.407 -15.373 1.00 96.19 349 VAL A O 1
ATOM 2685 N N . THR A 1 350 ? 9.561 -12.497 -14.877 1.00 94.38 350 THR A N 1
ATOM 2686 C CA . THR A 1 350 ? 9.424 -13.501 -13.812 1.00 94.38 350 THR A CA 1
ATOM 2687 C C . THR A 1 350 ? 8.550 -12.996 -12.662 1.00 94.38 350 THR A C 1
ATOM 2689 O O . THR A 1 350 ? 7.641 -13.703 -12.220 1.00 94.38 350 THR A O 1
ATOM 2692 N N . MET A 1 351 ? 8.769 -11.761 -12.202 1.00 95.06 351 MET A N 1
ATOM 2693 C CA . MET A 1 351 ? 7.952 -11.153 -11.147 1.00 95.06 351 MET A CA 1
ATOM 2694 C C . MET A 1 351 ? 6.511 -10.920 -11.605 1.00 95.06 351 MET A C 1
ATOM 2696 O O . MET A 1 351 ? 5.582 -11.255 -10.872 1.00 95.06 351 MET A O 1
ATOM 2700 N N . LEU A 1 352 ? 6.305 -10.440 -12.834 1.00 96.12 352 LEU A N 1
ATOM 2701 C CA . LEU A 1 352 ? 4.962 -10.237 -13.385 1.00 96.12 352 LEU A CA 1
ATOM 2702 C C . LEU A 1 352 ? 4.220 -11.564 -13.603 1.00 96.12 352 LEU A C 1
ATOM 2704 O O . LEU A 1 352 ? 3.032 -11.646 -13.307 1.00 96.12 352 LEU A O 1
ATOM 2708 N N . ASN A 1 353 ? 4.905 -12.633 -14.022 1.00 95.62 353 ASN A N 1
ATOM 2709 C CA . ASN A 1 353 ? 4.331 -13.984 -14.065 1.00 95.62 353 ASN A CA 1
ATOM 2710 C C . ASN A 1 353 ? 3.884 -14.452 -12.672 1.00 95.62 353 ASN A C 1
ATOM 2712 O O . ASN A 1 353 ? 2.806 -15.031 -12.537 1.00 95.62 353 ASN A O 1
ATOM 2716 N N . ARG A 1 354 ? 4.683 -14.182 -11.629 1.00 91.50 354 ARG A N 1
ATOM 2717 C CA . ARG A 1 354 ? 4.317 -14.504 -10.243 1.00 91.50 354 ARG A CA 1
ATOM 2718 C C . ARG A 1 354 ? 3.092 -13.716 -9.776 1.00 91.50 354 ARG A C 1
ATOM 2720 O O . ARG A 1 354 ? 2.204 -14.313 -9.168 1.00 91.50 354 ARG A O 1
ATOM 2727 N N . ILE A 1 355 ? 3.039 -12.413 -10.065 1.00 93.31 355 ILE A N 1
ATOM 2728 C CA . ILE A 1 355 ? 1.883 -11.561 -9.752 1.00 93.31 355 ILE A CA 1
ATOM 2729 C C . ILE A 1 355 ? 0.635 -12.129 -10.433 1.00 93.31 355 ILE A C 1
ATOM 2731 O O . ILE A 1 355 ? -0.329 -12.455 -9.745 1.00 93.31 355 ILE A O 1
ATOM 2735 N N . ARG A 1 356 ? 0.686 -12.376 -11.749 1.00 92.56 356 ARG A N 1
ATOM 2736 C CA . ARG A 1 356 ? -0.431 -12.946 -12.525 1.00 92.56 356 ARG A CA 1
ATOM 2737 C C . ARG A 1 356 ? -0.900 -14.304 -12.009 1.00 92.56 356 ARG A C 1
ATOM 2739 O O . ARG A 1 356 ? -2.095 -14.569 -12.005 1.00 92.56 356 ARG A O 1
ATOM 2746 N N . ALA A 1 357 ? 0.016 -15.140 -11.521 1.00 89.56 357 ALA A N 1
ATOM 2747 C CA . ALA A 1 357 ? -0.297 -16.444 -10.937 1.00 89.56 357 ALA A CA 1
ATOM 2748 C C . ALA A 1 357 ? -0.936 -16.380 -9.529 1.00 89.56 357 ALA A C 1
ATOM 2750 O O . ALA A 1 357 ? -1.050 -17.418 -8.876 1.00 89.56 357 ALA A O 1
ATOM 2751 N N . GLY A 1 358 ? -1.299 -15.190 -9.034 1.00 86.06 358 GLY A N 1
ATOM 2752 C CA . GLY A 1 358 ? -1.894 -14.988 -7.709 1.00 86.06 358 GLY A CA 1
ATOM 2753 C C . GLY A 1 358 ? -0.922 -15.220 -6.553 1.00 86.06 358 GLY A C 1
ATOM 2754 O O . GLY A 1 358 ? -1.326 -15.528 -5.439 1.00 86.06 358 GLY A O 1
ATOM 2755 N N . LYS A 1 359 ? 0.385 -15.113 -6.817 1.00 84.62 359 LYS A N 1
ATOM 2756 C CA . LYS A 1 359 ? 1.460 -15.283 -5.823 1.00 84.62 359 LYS A CA 1
ATOM 2757 C C . LYS A 1 359 ? 2.284 -14.005 -5.643 1.00 84.62 359 LYS A C 1
ATOM 2759 O O . LYS A 1 359 ? 3.415 -14.060 -5.160 1.00 84.62 359 LYS A O 1
ATOM 2764 N N . GLY A 1 360 ? 1.753 -12.867 -6.093 1.00 85.12 360 GLY A N 1
ATOM 2765 C CA . GLY A 1 360 ? 2.419 -11.570 -6.008 1.00 85.12 360 GLY A CA 1
ATOM 2766 C C . GLY A 1 360 ? 2.630 -11.115 -4.565 1.00 85.12 360 GLY A C 1
ATOM 2767 O O . GLY A 1 360 ? 1.870 -11.479 -3.665 1.00 85.12 360 GLY A O 1
ATOM 2768 N N . ARG A 1 361 ? 3.676 -10.318 -4.349 1.00 86.25 361 ARG A N 1
ATOM 2769 C CA . ARG A 1 361 ? 3.985 -9.658 -3.071 1.00 86.25 361 ARG A CA 1
ATOM 2770 C C . ARG A 1 361 ? 4.064 -8.157 -3.301 1.00 86.25 361 ARG A C 1
ATOM 2772 O O . ARG A 1 361 ? 4.527 -7.749 -4.360 1.00 86.25 361 ARG A O 1
ATOM 2779 N N . LEU A 1 362 ? 3.713 -7.333 -2.315 1.00 85.19 362 LEU A N 1
ATOM 2780 C CA . LEU A 1 362 ? 3.793 -5.869 -2.481 1.00 85.19 362 LEU A CA 1
ATOM 2781 C C . LEU A 1 362 ? 5.224 -5.403 -2.796 1.00 85.19 362 LEU A C 1
ATOM 2783 O O . LEU A 1 362 ? 5.430 -4.585 -3.686 1.00 85.19 362 LEU A O 1
ATOM 2787 N N . LYS A 1 363 ? 6.221 -6.045 -2.175 1.00 87.62 363 LYS A N 1
ATOM 2788 C CA . LYS A 1 363 ? 7.648 -5.830 -2.461 1.00 87.62 363 LYS A CA 1
ATOM 2789 C C . LYS A 1 363 ? 8.028 -6.086 -3.925 1.00 87.62 363 LYS A C 1
ATOM 2791 O O . LYS A 1 363 ? 9.032 -5.563 -4.390 1.00 87.62 363 LYS A O 1
ATOM 2796 N N . ASP A 1 364 ? 7.258 -6.888 -4.663 1.00 91.00 364 ASP A N 1
ATOM 2797 C CA . ASP A 1 364 ? 7.527 -7.128 -6.084 1.00 91.00 364 ASP A CA 1
ATOM 2798 C C . ASP A 1 364 ? 7.336 -5.853 -6.911 1.00 91.00 364 ASP A C 1
ATOM 2800 O O . ASP A 1 364 ? 8.050 -5.669 -7.891 1.00 91.00 364 ASP A O 1
ATOM 2804 N N . LEU A 1 365 ? 6.432 -4.955 -6.501 1.00 93.50 365 LEU A N 1
ATOM 2805 C CA . LEU A 1 365 ? 6.238 -3.659 -7.155 1.00 93.50 365 LEU A CA 1
ATOM 2806 C C . LEU A 1 365 ? 7.434 -2.734 -6.923 1.00 93.50 365 LEU A C 1
ATOM 2808 O O . LEU A 1 365 ? 7.886 -2.069 -7.852 1.00 93.50 365 LEU A O 1
ATOM 2812 N N . ASP A 1 366 ? 7.984 -2.741 -5.709 1.00 92.25 366 ASP A N 1
ATOM 2813 C CA . ASP A 1 366 ? 9.174 -1.955 -5.375 1.00 92.25 366 ASP A CA 1
ATOM 2814 C C . ASP A 1 366 ? 10.415 -2.493 -6.091 1.00 92.25 366 ASP A C 1
ATOM 2816 O O . ASP A 1 366 ? 11.185 -1.718 -6.650 1.00 92.25 366 ASP A O 1
ATOM 2820 N N . LEU A 1 367 ? 10.568 -3.820 -6.157 1.00 93.25 367 LEU A N 1
ATOM 2821 C CA . LEU A 1 367 ? 11.640 -4.464 -6.919 1.00 93.25 367 LEU A CA 1
ATOM 2822 C C . LEU A 1 367 ? 11.507 -4.202 -8.423 1.00 93.25 367 LEU A C 1
ATOM 2824 O O . LEU A 1 367 ? 12.508 -3.961 -9.088 1.00 93.25 367 LEU A O 1
ATOM 2828 N N . LEU A 1 368 ? 10.291 -4.228 -8.979 1.00 95.38 368 LEU A N 1
ATOM 2829 C CA . LEU A 1 368 ? 10.062 -3.855 -10.376 1.00 95.38 368 LEU A CA 1
ATOM 2830 C C . LEU A 1 368 ? 10.465 -2.396 -10.629 1.00 95.38 368 LEU A C 1
ATOM 2832 O O . LEU A 1 368 ? 11.144 -2.129 -11.617 1.00 95.38 368 LEU A O 1
ATOM 2836 N N . LEU A 1 369 ? 10.108 -1.464 -9.741 1.00 94.50 369 LEU A N 1
ATOM 2837 C CA . LEU A 1 369 ? 10.537 -0.066 -9.851 1.00 94.50 369 LEU A CA 1
ATOM 2838 C C . LEU A 1 369 ? 12.057 0.093 -9.736 1.00 94.50 369 LEU A C 1
ATOM 2840 O O . LEU A 1 369 ? 12.640 0.806 -10.548 1.00 94.50 369 LEU A O 1
ATOM 2844 N N . GLU A 1 370 ? 12.699 -0.603 -8.795 1.00 92.75 370 GLU A N 1
ATOM 2845 C CA . GLU A 1 370 ? 14.160 -0.618 -8.647 1.00 92.75 370 GLU A CA 1
ATOM 2846 C C . GLU A 1 370 ? 14.835 -1.114 -9.932 1.00 92.75 370 GLU A C 1
ATOM 2848 O O . GLU A 1 370 ? 15.784 -0.504 -10.429 1.00 92.75 370 GLU A O 1
ATOM 2853 N N . ILE A 1 371 ? 14.306 -2.185 -10.525 1.00 91.69 371 ILE A N 1
ATOM 2854 C CA . ILE A 1 371 ? 14.762 -2.681 -11.821 1.00 91.69 371 ILE A CA 1
ATOM 2855 C C . ILE A 1 371 ? 14.546 -1.622 -12.910 1.00 91.69 371 ILE A C 1
ATOM 2857 O O . ILE A 1 371 ? 15.476 -1.305 -13.649 1.00 91.69 371 ILE A O 1
ATOM 2861 N N . GLY A 1 372 ? 13.359 -1.018 -12.991 1.00 90.94 372 GLY A N 1
ATOM 2862 C CA . GLY A 1 372 ? 13.081 0.058 -13.942 1.00 90.94 372 GLY A CA 1
ATOM 2863 C C . GLY A 1 372 ? 14.089 1.206 -13.823 1.00 90.94 372 GLY A C 1
ATOM 2864 O O . GLY A 1 372 ? 14.621 1.681 -14.825 1.00 90.94 372 GLY A O 1
ATOM 2865 N N . ASP A 1 373 ? 14.416 1.629 -12.606 1.00 88.75 373 ASP A N 1
ATOM 2866 C CA . ASP A 1 373 ? 15.369 2.711 -12.357 1.00 88.75 373 ASP A CA 1
ATOM 2867 C C . ASP A 1 373 ? 16.837 2.322 -12.627 1.00 88.75 373 ASP A C 1
ATOM 2869 O O . ASP A 1 373 ? 17.657 3.212 -12.854 1.00 88.75 373 ASP A O 1
ATOM 2873 N N . THR A 1 374 ? 17.166 1.025 -12.702 1.00 85.50 374 THR A N 1
ATOM 2874 C CA . THR A 1 374 ? 18.545 0.524 -12.876 1.00 85.50 374 THR A CA 1
ATOM 2875 C C . THR A 1 374 ? 18.862 -0.089 -14.247 1.00 85.50 374 THR A C 1
ATOM 2877 O O . THR A 1 374 ? 20.035 -0.133 -14.614 1.00 85.50 374 THR A O 1
ATOM 2880 N N . ILE A 1 375 ? 17.874 -0.531 -15.041 1.00 82.94 375 ILE A N 1
ATOM 2881 C CA . ILE A 1 375 ? 18.112 -1.103 -16.386 1.00 82.94 375 ILE A CA 1
ATOM 2882 C C . ILE A 1 375 ? 18.608 -0.049 -17.397 1.00 82.94 375 ILE A C 1
ATOM 2884 O O . ILE A 1 375 ? 19.285 -0.422 -18.355 1.00 82.94 375 ILE A O 1
ATOM 2888 N N . GLY A 1 376 ? 18.265 1.233 -17.211 1.00 78.00 376 GLY A N 1
ATOM 2889 C CA . GLY A 1 376 ? 18.416 2.311 -18.205 1.00 78.00 376 GLY A CA 1
ATOM 2890 C C . GLY A 1 376 ? 19.826 2.522 -18.780 1.00 78.00 376 GLY A C 1
ATOM 2891 O O . GLY A 1 376 ? 20.792 1.859 -18.400 1.00 78.00 376 GLY A O 1
ATOM 2892 N N . ILE A 1 377 ? 19.966 3.444 -19.741 1.00 77.31 377 ILE A N 1
ATOM 2893 C CA . ILE A 1 377 ? 21.276 3.708 -20.367 1.00 77.31 377 ILE A CA 1
ATOM 2894 C C . ILE A 1 377 ? 22.255 4.246 -19.314 1.00 77.31 377 ILE A C 1
ATOM 2896 O O . ILE A 1 377 ? 22.188 5.406 -18.908 1.00 77.31 377 ILE A O 1
ATOM 2900 N N . ILE A 1 378 ? 23.212 3.412 -18.912 1.00 77.00 378 ILE A N 1
ATOM 2901 C CA . ILE A 1 378 ? 24.251 3.761 -17.944 1.00 77.00 378 ILE A CA 1
ATOM 2902 C C . ILE A 1 378 ? 25.610 3.678 -18.655 1.00 77.00 378 ILE A C 1
ATOM 2904 O O . ILE A 1 378 ? 25.992 2.594 -19.127 1.00 77.00 378 ILE A O 1
ATOM 2908 N N . PRO A 1 379 ? 26.371 4.792 -18.726 1.00 73.19 379 PRO A N 1
ATOM 2909 C CA . PRO A 1 379 ? 27.686 4.817 -19.357 1.00 73.19 379 PRO A CA 1
ATOM 2910 C C . PRO A 1 379 ? 28.587 3.681 -18.859 1.00 73.19 379 PRO A C 1
ATOM 2912 O O . PRO A 1 379 ? 28.809 3.524 -17.662 1.00 73.19 379 PRO A O 1
ATOM 2915 N N . GLY A 1 380 ? 29.100 2.876 -19.792 1.00 75.31 380 GLY A N 1
ATOM 2916 C CA . GLY A 1 380 ? 29.985 1.746 -19.492 1.00 75.31 380 GLY A CA 1
ATOM 2917 C C . GLY A 1 380 ? 29.291 0.415 -19.172 1.00 75.31 380 GLY A C 1
ATOM 2918 O O . GLY A 1 380 ? 29.992 -0.576 -18.988 1.00 75.31 380 GLY A O 1
ATOM 2919 N N . THR A 1 381 ? 27.954 0.350 -19.142 1.00 81.81 381 THR A N 1
ATOM 2920 C CA . THR A 1 381 ? 27.219 -0.903 -18.839 1.00 81.81 381 THR A CA 1
ATOM 2921 C C . THR A 1 381 ? 26.207 -1.321 -19.914 1.00 81.81 381 THR A C 1
ATOM 2923 O O . THR A 1 381 ? 25.883 -2.506 -20.025 1.00 81.81 381 THR A O 1
ATOM 2926 N N . THR A 1 382 ? 25.742 -0.380 -20.741 1.00 87.88 382 THR A N 1
ATOM 2927 C CA . THR A 1 382 ? 24.771 -0.611 -21.822 1.00 87.88 382 THR A CA 1
ATOM 2928 C C . THR A 1 382 ? 25.323 -0.153 -23.170 1.00 87.88 382 THR A C 1
ATOM 2930 O O . THR A 1 382 ? 26.010 0.863 -23.246 1.00 87.88 382 THR A O 1
ATOM 2933 N N . ILE A 1 383 ? 25.000 -0.883 -24.241 1.00 88.19 383 ILE A N 1
ATOM 2934 C CA . ILE A 1 383 ? 25.485 -0.600 -25.603 1.00 88.19 383 ILE A CA 1
ATOM 2935 C C . ILE A 1 383 ? 24.453 0.184 -26.432 1.00 88.19 383 ILE A C 1
ATOM 2937 O O . ILE A 1 383 ? 24.831 1.034 -27.234 1.00 88.19 383 ILE A O 1
ATOM 2941 N N . CYS A 1 384 ? 23.157 -0.091 -26.253 1.00 88.69 384 CYS A N 1
ATOM 2942 C CA . CYS A 1 384 ? 22.078 0.484 -27.059 1.00 88.69 384 CYS A CA 1
ATOM 2943 C C . CYS A 1 384 ? 20.906 0.975 -26.201 1.00 88.69 384 CYS A C 1
ATOM 2945 O O . CYS A 1 384 ? 20.829 0.662 -25.016 1.00 88.69 384 CYS A O 1
ATOM 2947 N N . GLY A 1 385 ? 19.976 1.710 -26.819 1.00 87.00 385 GLY A N 1
ATOM 2948 C CA . GLY A 1 385 ? 18.835 2.317 -26.127 1.00 87.00 385 GLY A CA 1
ATOM 2949 C C . GLY A 1 385 ? 17.675 1.382 -25.785 1.00 87.00 385 GLY A C 1
ATOM 2950 O O . GLY A 1 385 ? 16.719 1.829 -25.161 1.00 87.00 385 GLY A O 1
ATOM 2951 N N . LEU A 1 386 ? 17.743 0.092 -26.143 1.00 89.50 386 LEU A N 1
ATOM 2952 C CA . LEU A 1 386 ? 16.700 -0.874 -25.775 1.00 89.50 386 LEU A CA 1
ATOM 2953 C C . LEU A 1 386 ? 16.530 -0.960 -24.254 1.00 89.50 386 LEU A C 1
ATOM 2955 O O . LEU A 1 386 ? 15.412 -1.100 -23.776 1.00 89.50 386 LEU A O 1
ATOM 2959 N N . SER A 1 387 ? 17.623 -0.830 -23.499 1.00 89.19 387 SER A N 1
ATOM 2960 C CA . SER A 1 387 ? 17.581 -0.886 -22.040 1.00 89.19 387 SER A CA 1
ATOM 2961 C C . SER A 1 387 ? 16.766 0.267 -21.434 1.00 89.19 387 SER A C 1
ATOM 2963 O O . SER A 1 387 ? 15.952 0.033 -20.547 1.00 89.19 387 SER A O 1
ATOM 2965 N N . ASP A 1 388 ? 16.889 1.484 -21.972 1.00 88.38 388 ASP A N 1
ATOM 2966 C CA . ASP A 1 388 ? 16.006 2.603 -21.608 1.00 88.38 388 ASP A CA 1
ATOM 2967 C C . ASP A 1 388 ? 14.556 2.307 -21.994 1.00 88.38 388 ASP A C 1
ATOM 2969 O O . ASP A 1 388 ? 13.656 2.422 -21.167 1.00 88.38 388 ASP A O 1
ATOM 2973 N N . GLY A 1 389 ? 14.333 1.840 -23.225 1.00 90.19 389 GLY A N 1
ATOM 2974 C CA . GLY A 1 389 ? 12.992 1.511 -23.705 1.00 90.19 389 GLY A CA 1
ATOM 2975 C C . GLY A 1 389 ? 12.274 0.474 -22.837 1.00 90.19 389 GLY A C 1
ATOM 2976 O O . GLY A 1 389 ? 11.094 0.626 -22.541 1.00 90.19 389 GLY A O 1
ATOM 2977 N N . ALA A 1 390 ? 12.990 -0.548 -22.364 1.00 92.50 390 ALA A N 1
ATOM 2978 C CA . ALA A 1 390 ? 12.437 -1.593 -21.505 1.00 92.50 390 ALA A CA 1
ATOM 2979 C C . ALA A 1 390 ? 12.074 -1.096 -20.093 1.00 92.50 390 ALA A C 1
ATOM 2981 O O . ALA A 1 390 ? 11.202 -1.668 -19.437 1.00 92.50 390 ALA A O 1
ATOM 2982 N N . ALA A 1 391 ? 12.725 -0.034 -19.617 1.00 92.94 391 ALA A N 1
ATOM 2983 C CA . ALA A 1 391 ? 12.528 0.497 -18.274 1.00 92.94 391 ALA A CA 1
ATOM 2984 C C . ALA A 1 391 ? 11.271 1.379 -18.141 1.00 92.94 391 ALA A C 1
ATOM 2986 O O . ALA A 1 391 ? 10.637 1.396 -17.084 1.00 92.94 391 ALA A O 1
ATOM 2987 N N . TRP A 1 392 ? 10.886 2.122 -19.183 1.00 92.94 392 TRP A N 1
ATOM 2988 C CA . TRP A 1 392 ? 9.825 3.135 -19.087 1.00 92.94 392 TRP A CA 1
ATOM 2989 C C . TRP A 1 392 ? 8.401 2.584 -18.937 1.00 92.94 392 TRP A C 1
ATOM 2991 O O . TRP A 1 392 ? 7.665 3.136 -18.111 1.00 92.94 392 TRP A O 1
ATOM 3001 N N . PRO A 1 393 ? 8.004 1.480 -19.604 1.00 94.12 393 PRO A N 1
ATOM 3002 C CA . PRO A 1 393 ? 6.741 0.810 -19.308 1.00 94.12 393 PRO A CA 1
ATOM 3003 C C . PRO A 1 393 ? 6.606 0.464 -17.826 1.00 94.12 393 PRO A C 1
ATOM 3005 O O . PRO A 1 393 ? 5.563 0.725 -17.237 1.00 94.12 393 PRO A O 1
ATOM 3008 N N . ILE A 1 394 ? 7.673 -0.056 -17.205 1.00 95.44 394 ILE A N 1
ATOM 3009 C CA . ILE A 1 394 ? 7.698 -0.420 -15.781 1.00 95.44 394 ILE A CA 1
ATOM 3010 C C . ILE A 1 394 ? 7.518 0.824 -14.911 1.00 95.44 394 ILE A C 1
ATOM 3012 O O . ILE A 1 394 ? 6.623 0.868 -14.064 1.00 95.44 394 ILE A O 1
ATOM 3016 N N . LYS A 1 395 ? 8.334 1.858 -15.155 1.00 94.25 395 LYS A N 1
ATOM 3017 C CA . LYS A 1 395 ? 8.290 3.116 -14.400 1.00 94.25 395 LYS A CA 1
ATOM 3018 C C . LYS A 1 395 ? 6.915 3.766 -14.458 1.00 94.25 395 LYS A C 1
ATOM 3020 O O . LYS A 1 395 ? 6.381 4.133 -13.417 1.00 94.25 395 LYS A O 1
ATOM 3025 N N . ASN A 1 396 ? 6.348 3.940 -15.652 1.00 94.62 396 ASN A N 1
ATOM 3026 C CA . ASN A 1 396 ? 5.081 4.650 -15.794 1.00 94.62 396 ASN A CA 1
ATOM 3027 C C . ASN A 1 396 ? 3.898 3.797 -15.339 1.00 94.62 396 ASN A C 1
ATOM 3029 O O . ASN A 1 396 ? 3.071 4.313 -14.593 1.00 94.62 396 ASN A O 1
ATOM 3033 N N . ALA A 1 397 ? 3.834 2.513 -15.714 1.00 95.81 397 ALA A N 1
ATOM 3034 C CA . ALA A 1 397 ? 2.712 1.658 -15.332 1.00 95.81 397 ALA A CA 1
ATOM 3035 C C . ALA A 1 397 ? 2.572 1.568 -13.806 1.00 95.81 397 ALA A C 1
ATOM 3037 O O . ALA A 1 397 ? 1.484 1.779 -13.278 1.00 95.81 397 ALA A O 1
ATOM 3038 N N . ILE A 1 398 ? 3.680 1.334 -13.090 1.00 95.94 398 ILE A N 1
ATOM 3039 C CA . ILE A 1 398 ? 3.637 1.201 -11.630 1.00 95.94 398 ILE A CA 1
ATOM 3040 C C . ILE A 1 398 ? 3.453 2.560 -10.950 1.00 95.94 398 ILE A C 1
ATOM 3042 O O . ILE A 1 398 ? 2.695 2.634 -9.996 1.00 95.94 398 ILE A O 1
ATOM 3046 N N . ARG A 1 399 ? 4.101 3.647 -11.401 1.00 94.88 399 ARG A N 1
ATOM 3047 C CA . ARG A 1 399 ? 3.950 4.962 -10.737 1.00 94.88 399 ARG A CA 1
ATOM 3048 C C . ARG A 1 399 ? 2.561 5.572 -10.923 1.00 94.88 399 ARG A C 1
ATOM 3050 O O . ARG A 1 399 ? 2.084 6.220 -10.002 1.00 94.88 399 ARG A O 1
ATOM 3057 N N . LYS A 1 400 ? 1.936 5.385 -12.090 1.00 95.00 400 LYS A N 1
ATOM 3058 C CA . LYS A 1 400 ? 0.645 6.011 -12.425 1.00 95.00 400 LYS A CA 1
ATOM 3059 C C . LYS A 1 400 ? -0.562 5.162 -12.023 1.00 95.00 400 LYS A C 1
ATOM 3061 O O . LYS A 1 400 ? -1.597 5.722 -11.694 1.00 95.00 400 LYS A O 1
ATOM 3066 N N . TRP A 1 401 ? -0.432 3.832 -12.002 1.00 96.75 401 TRP A N 1
ATOM 3067 C CA . TRP A 1 401 ? -1.528 2.914 -11.655 1.00 96.75 401 TRP A CA 1
ATOM 3068 C C . TRP A 1 401 ? -1.180 1.980 -10.492 1.00 96.75 401 TRP A C 1
ATOM 3070 O O . TRP A 1 401 ? -1.654 0.847 -10.463 1.00 96.75 401 TRP A O 1
ATOM 3080 N N . ARG A 1 402 ? -0.352 2.427 -9.533 1.00 94.81 402 ARG A N 1
ATOM 3081 C CA . ARG A 1 402 ? 0.129 1.591 -8.414 1.00 94.81 402 ARG A CA 1
ATOM 3082 C C . ARG A 1 402 ? -1.005 0.877 -7.685 1.00 94.81 402 ARG A C 1
ATOM 3084 O O . ARG A 1 402 ? -0.900 -0.324 -7.448 1.00 94.81 402 ARG A O 1
ATOM 3091 N N . ASP A 1 403 ? -2.075 1.606 -7.395 1.00 93.88 403 ASP A N 1
ATOM 3092 C CA . ASP A 1 403 ? -3.225 1.108 -6.644 1.00 93.88 403 ASP A CA 1
ATOM 3093 C C . ASP A 1 403 ? -3.851 -0.121 -7.319 1.00 93.88 403 ASP A C 1
ATOM 3095 O O . ASP A 1 403 ? -4.110 -1.120 -6.658 1.00 93.88 403 ASP A O 1
ATOM 3099 N N . GLU A 1 404 ? -3.954 -0.130 -8.654 1.00 94.19 404 GLU A N 1
ATOM 3100 C CA . GLU A 1 404 ? -4.475 -1.276 -9.412 1.00 94.19 404 GLU A CA 1
ATOM 3101 C C . GLU A 1 404 ? -3.600 -2.530 -9.248 1.00 94.19 404 GLU A C 1
ATOM 3103 O O . GLU A 1 404 ? -4.115 -3.645 -9.143 1.00 94.19 404 GLU A O 1
ATOM 3108 N N . PHE A 1 405 ? -2.273 -2.369 -9.193 1.00 93.88 405 PHE A N 1
ATOM 3109 C CA . PHE A 1 405 ? -1.361 -3.485 -8.933 1.00 93.88 405 PHE A CA 1
ATOM 3110 C C . PHE A 1 405 ? -1.461 -3.975 -7.486 1.00 93.88 405 PHE A C 1
ATOM 3112 O O . PHE A 1 405 ? -1.449 -5.186 -7.246 1.00 93.88 405 PHE A O 1
ATOM 3119 N N . GLU A 1 406 ? -1.537 -3.059 -6.519 1.00 91.81 406 GLU A N 1
ATOM 3120 C CA . GLU A 1 406 ? -1.668 -3.415 -5.106 1.00 91.81 406 GLU A CA 1
ATOM 3121 C C . GLU A 1 406 ? -2.982 -4.137 -4.827 1.00 91.81 406 GLU A C 1
ATOM 3123 O O . GLU A 1 406 ? -2.977 -5.164 -4.147 1.00 91.81 406 GLU A O 1
ATOM 3128 N N . ASP A 1 407 ? -4.084 -3.646 -5.385 1.00 89.25 407 ASP A N 1
ATOM 3129 C CA . ASP A 1 407 ? -5.406 -4.246 -5.245 1.00 89.25 407 ASP A CA 1
ATOM 3130 C C . ASP A 1 407 ? -5.451 -5.627 -5.893 1.00 89.25 407 ASP A C 1
ATOM 3132 O O . ASP A 1 407 ? -5.899 -6.585 -5.259 1.00 89.25 407 ASP A O 1
ATOM 3136 N N . TYR A 1 408 ? -4.880 -5.779 -7.094 1.00 89.31 408 TYR A N 1
ATOM 3137 C CA . TYR A 1 408 ? -4.748 -7.086 -7.739 1.00 89.31 408 TYR A CA 1
ATOM 3138 C C . TYR A 1 408 ? -3.975 -8.081 -6.854 1.00 89.31 408 TYR A C 1
ATOM 3140 O O . TYR A 1 408 ? -4.387 -9.234 -6.694 1.00 89.31 408 TYR A O 1
ATOM 3148 N N . ILE A 1 409 ? -2.869 -7.651 -6.233 1.00 89.19 409 ILE A N 1
ATOM 3149 C CA . ILE A 1 409 ? -2.070 -8.497 -5.330 1.00 89.19 409 ILE A CA 1
ATOM 3150 C C . ILE A 1 409 ? -2.844 -8.836 -4.048 1.00 89.19 409 ILE A C 1
ATOM 3152 O O . ILE A 1 409 ? -2.859 -10.001 -3.647 1.00 89.19 409 ILE A O 1
ATOM 3156 N N . LYS A 1 410 ? -3.498 -7.856 -3.411 1.00 82.75 410 LYS A N 1
ATOM 3157 C CA . LYS A 1 410 ? -4.279 -8.052 -2.175 1.00 82.75 410 LYS A CA 1
ATOM 3158 C C . LYS A 1 410 ? -5.445 -9.018 -2.401 1.00 82.75 410 LYS A C 1
ATOM 3160 O O . LYS A 1 410 ? -5.689 -9.879 -1.559 1.00 82.75 410 LYS A O 1
ATOM 3165 N N . GLN A 1 411 ? -6.121 -8.920 -3.546 1.00 81.44 411 GLN A N 1
ATOM 3166 C CA . GLN A 1 411 ? -7.235 -9.799 -3.909 1.00 81.44 411 GLN A CA 1
ATOM 3167 C C . GLN A 1 411 ? -6.777 -11.224 -4.235 1.00 81.44 411 GLN A C 1
ATOM 3169 O O . GLN A 1 411 ? -7.415 -12.191 -3.823 1.00 81.44 411 GLN A O 1
ATOM 3174 N N . THR A 1 412 ? -5.673 -11.370 -4.972 1.00 81.06 412 THR A N 1
ATOM 3175 C CA . THR A 1 412 ? -5.223 -12.685 -5.456 1.00 81.06 412 THR A CA 1
ATOM 3176 C C . THR A 1 412 ? -4.345 -13.440 -4.454 1.00 81.06 412 THR A C 1
ATOM 3178 O O . THR A 1 412 ? -4.320 -14.669 -4.487 1.00 81.06 412 THR A O 1
ATOM 3181 N N . ASN A 1 413 ? -3.670 -12.740 -3.534 1.00 77.06 413 ASN A N 1
ATOM 3182 C CA . ASN A 1 413 ? -2.827 -13.323 -2.486 1.00 77.06 413 ASN A CA 1
ATOM 3183 C C . ASN A 1 413 ? -3.084 -12.699 -1.093 1.00 77.06 413 ASN A C 1
ATOM 3185 O O . ASN A 1 413 ? -2.158 -12.158 -0.477 1.00 77.06 413 ASN A O 1
ATOM 3189 N N . PRO A 1 414 ? -4.308 -12.801 -0.538 1.00 63.50 414 PRO A N 1
ATOM 3190 C CA . PRO A 1 414 ? -4.678 -12.136 0.717 1.00 63.50 414 PRO A CA 1
ATOM 3191 C C . PRO A 1 414 ? -3.873 -12.619 1.938 1.00 63.50 414 PRO A C 1
ATOM 3193 O O . PRO A 1 414 ? -3.734 -11.897 2.921 1.00 63.50 414 PRO A O 1
ATOM 3196 N N . THR A 1 415 ? -3.305 -13.829 1.892 1.00 52.88 415 THR A N 1
ATOM 3197 C CA . THR A 1 415 ? -2.628 -14.478 3.033 1.00 52.88 415 THR A CA 1
ATOM 3198 C C . THR A 1 415 ? -1.092 -14.417 3.002 1.00 52.88 415 THR A C 1
ATOM 3200 O O . THR A 1 415 ? -0.437 -14.824 3.972 1.00 52.88 415 THR A O 1
ATOM 3203 N N . GLY A 1 416 ? -0.492 -13.967 1.892 1.00 55.06 416 GLY A N 1
ATOM 3204 C CA . GLY A 1 416 ? 0.937 -14.173 1.607 1.00 55.06 416 GLY A CA 1
ATOM 3205 C C . GLY A 1 416 ? 1.651 -13.028 0.887 1.00 55.06 416 GLY A C 1
ATOM 3206 O O . GLY A 1 416 ? 2.730 -13.254 0.342 1.00 55.06 416 GLY A O 1
ATOM 3207 N N . TYR A 1 417 ? 1.079 -11.821 0.851 1.00 59.84 417 TYR A N 1
ATOM 3208 C CA . TYR A 1 417 ? 1.659 -10.691 0.111 1.00 59.84 417 TYR A CA 1
ATOM 3209 C C . TYR A 1 417 ? 2.845 -9.997 0.816 1.00 59.84 417 TYR A C 1
ATOM 3211 O O . TYR A 1 417 ? 3.509 -9.161 0.196 1.00 59.84 417 TYR A O 1
ATOM 3219 N N . MET A 1 418 ? 3.144 -10.347 2.075 1.00 56.88 418 MET A N 1
ATOM 3220 C CA . MET A 1 418 ? 4.324 -9.885 2.825 1.00 56.88 418 MET A CA 1
ATOM 3221 C C . MET A 1 418 ? 5.335 -11.028 3.006 1.00 56.88 418 MET A C 1
ATOM 3223 O O . MET A 1 418 ? 4.940 -12.165 3.261 1.00 56.88 418 MET A O 1
ATOM 3227 N N . GLU A 1 419 ? 6.639 -10.745 2.874 1.00 55.25 419 GLU A N 1
ATOM 3228 C CA . GLU A 1 419 ? 7.698 -11.687 3.276 1.00 55.25 419 GLU A CA 1
ATOM 3229 C C . GLU A 1 419 ? 7.523 -11.996 4.768 1.00 55.25 419 GLU A C 1
ATOM 3231 O O . GLU A 1 419 ? 7.737 -11.129 5.606 1.00 55.25 419 GLU A O 1
ATOM 3236 N N . THR A 1 420 ? 7.083 -13.208 5.108 1.00 60.62 420 THR A N 1
ATOM 3237 C CA . THR A 1 420 ? 6.830 -13.580 6.505 1.00 60.62 420 THR A CA 1
ATOM 3238 C C . THR A 1 420 ? 8.109 -14.025 7.192 1.00 60.62 420 THR A C 1
ATOM 3240 O O . THR A 1 420 ? 8.850 -14.866 6.671 1.00 60.62 420 THR A O 1
ATOM 3243 N N . GLU A 1 421 ? 8.340 -13.528 8.401 1.00 67.38 421 GLU A N 1
ATOM 3244 C CA . GLU A 1 421 ? 9.425 -13.994 9.250 1.00 67.38 421 GLU A CA 1
ATOM 3245 C C . GLU A 1 421 ? 9.179 -15.449 9.699 1.00 67.38 421 GLU A C 1
ATOM 3247 O O . GLU A 1 421 ? 8.036 -15.855 9.920 1.00 67.38 421 GLU A O 1
ATOM 3252 N N . PRO A 1 422 ? 10.235 -16.252 9.907 1.00 68.12 422 PRO A N 1
ATOM 3253 C CA . PRO A 1 422 ? 10.137 -17.630 10.378 1.00 68.12 422 PRO A CA 1
ATOM 3254 C C . PRO A 1 422 ? 9.365 -17.807 11.680 1.00 68.12 422 PRO A C 1
ATOM 3256 O O . PRO A 1 422 ? 8.811 -18.876 11.900 1.00 68.12 422 PRO A O 1
ATOM 3259 N N . VAL A 1 423 ? 9.316 -16.785 12.540 1.00 80.12 423 VAL A N 1
ATOM 3260 C CA . VAL A 1 423 ? 8.472 -16.802 13.746 1.00 80.12 423 VAL A CA 1
ATOM 3261 C C . VAL A 1 423 ? 6.996 -16.934 13.356 1.00 80.12 423 VAL A C 1
ATOM 3263 O O . VAL A 1 423 ? 6.283 -17.765 13.910 1.00 80.12 423 VAL A O 1
ATOM 3266 N N . GLU A 1 424 ? 6.552 -16.188 12.345 1.00 80.44 424 GLU A N 1
ATOM 3267 C CA . GLU A 1 424 ? 5.185 -16.258 11.830 1.00 80.44 424 GLU A CA 1
ATOM 3268 C C . GLU A 1 424 ? 4.958 -17.524 10.990 1.00 80.44 424 GLU A C 1
ATOM 3270 O O . GLU A 1 424 ? 3.901 -18.145 11.090 1.00 80.44 424 GLU A O 1
ATOM 3275 N N . VAL A 1 425 ? 5.957 -17.971 10.219 1.00 80.00 425 VAL A N 1
ATOM 3276 C CA . VAL A 1 425 ? 5.888 -19.253 9.489 1.00 80.00 425 VAL A CA 1
ATOM 3277 C C . VAL A 1 425 ? 5.739 -20.429 10.456 1.00 80.00 425 VAL A C 1
ATOM 3279 O O . VAL A 1 425 ? 4.885 -21.289 10.247 1.00 80.00 425 VAL A O 1
ATOM 3282 N N . ALA A 1 426 ? 6.529 -20.458 11.532 1.00 82.56 426 ALA A N 1
ATOM 3283 C CA . ALA A 1 426 ? 6.430 -21.475 12.572 1.00 82.56 426 ALA A CA 1
ATOM 3284 C C . ALA A 1 426 ? 5.047 -21.437 13.232 1.00 82.56 426 ALA A C 1
ATOM 3286 O O . ALA A 1 426 ? 4.399 -22.480 13.322 1.00 82.56 426 ALA A O 1
ATOM 3287 N N . ARG A 1 427 ? 4.548 -20.241 13.578 1.00 82.25 427 ARG A N 1
ATOM 3288 C CA . ARG A 1 427 ? 3.207 -20.059 14.151 1.00 82.25 427 ARG A CA 1
ATOM 3289 C C . ARG A 1 427 ? 2.114 -20.616 13.237 1.00 82.25 427 ARG A C 1
ATOM 3291 O O . ARG A 1 427 ? 1.241 -21.343 13.703 1.00 82.25 427 ARG A O 1
ATOM 3298 N N . ARG A 1 428 ? 2.187 -20.335 11.930 1.00 81.06 428 ARG A N 1
ATOM 3299 C CA . ARG A 1 428 ? 1.269 -20.880 10.911 1.00 81.06 428 ARG A CA 1
ATOM 3300 C C . ARG A 1 428 ? 1.361 -22.404 10.790 1.00 81.06 428 ARG A C 1
ATOM 3302 O O . ARG A 1 428 ? 0.358 -23.047 10.509 1.00 81.06 428 ARG A O 1
ATOM 3309 N N . ALA A 1 429 ? 2.537 -22.976 11.037 1.00 82.56 429 ALA A N 1
ATOM 3310 C CA . ALA A 1 429 ? 2.758 -24.420 11.100 1.00 82.56 429 ALA A CA 1
ATOM 3311 C C . ALA A 1 429 ? 2.400 -25.045 12.468 1.00 82.56 429 ALA A C 1
ATOM 3313 O O . ALA A 1 429 ? 2.638 -26.235 12.673 1.00 82.56 429 ALA A O 1
ATOM 3314 N N . GLY A 1 430 ? 1.852 -24.269 13.412 1.00 82.69 430 GLY A N 1
ATOM 3315 C CA . GLY A 1 430 ? 1.498 -24.738 14.756 1.00 82.69 430 GLY A CA 1
ATOM 3316 C C . GLY A 1 430 ? 2.692 -24.924 15.702 1.00 82.69 430 GLY A C 1
ATOM 3317 O O . GLY A 1 430 ? 2.562 -25.593 16.725 1.00 82.69 430 GLY A O 1
ATOM 3318 N N . ALA A 1 431 ? 3.857 -24.360 15.374 1.00 85.06 431 ALA A N 1
ATOM 3319 C CA . ALA A 1 431 ? 5.045 -24.364 16.219 1.00 85.06 431 ALA A CA 1
ATOM 3320 C C . ALA A 1 431 ? 5.286 -22.977 16.828 1.00 85.06 431 ALA A C 1
ATOM 3322 O O . ALA A 1 431 ? 5.324 -21.977 16.116 1.00 85.06 431 ALA A O 1
ATOM 3323 N N . ASP A 1 432 ? 5.511 -22.920 18.139 1.00 84.81 432 ASP A N 1
ATOM 3324 C CA . ASP A 1 432 ? 5.889 -21.678 18.813 1.00 84.81 432 ASP A CA 1
ATOM 3325 C C . ASP A 1 432 ? 7.417 -21.513 18.866 1.00 84.81 432 ASP A C 1
ATOM 3327 O O . ASP A 1 432 ? 8.165 -22.482 19.050 1.00 84.81 432 ASP A O 1
ATOM 3331 N N . VAL A 1 433 ? 7.888 -20.280 18.672 1.00 91.69 433 VAL A N 1
ATOM 3332 C CA . VAL A 1 433 ? 9.311 -19.919 18.736 1.00 91.69 433 VAL A CA 1
ATOM 3333 C C . VAL A 1 433 ? 9.466 -18.808 19.775 1.00 91.69 433 VAL A C 1
ATOM 3335 O O . VAL A 1 433 ? 9.070 -17.675 19.494 1.00 91.69 433 VAL A O 1
ATOM 3338 N N . PRO A 1 434 ? 10.079 -19.077 20.942 1.00 93.62 434 PRO A N 1
ATOM 3339 C CA . PRO A 1 434 ? 10.124 -18.124 22.045 1.00 93.62 434 PRO A CA 1
ATOM 3340 C C . PRO A 1 434 ? 10.966 -16.894 21.691 1.00 93.62 434 PRO A C 1
ATOM 3342 O O . PRO A 1 434 ? 12.012 -16.982 21.040 1.00 93.62 434 PRO A O 1
ATOM 3345 N N . HIS A 1 435 ? 10.509 -15.714 22.107 1.00 94.25 435 HIS A N 1
ATOM 3346 C CA . HIS A 1 435 ? 11.141 -14.443 21.751 1.00 94.25 435 HIS A CA 1
ATOM 3347 C C . HIS A 1 435 ? 10.834 -13.318 22.755 1.00 94.25 435 HIS A C 1
ATOM 3349 O O . HIS A 1 435 ? 9.692 -13.127 23.163 1.00 94.25 435 HIS A O 1
ATOM 3355 N N . TYR A 1 436 ? 11.849 -12.505 23.084 1.00 95.88 436 TYR A N 1
ATOM 3356 C CA . TYR A 1 436 ? 11.693 -11.320 23.946 1.00 95.88 436 TYR A CA 1
ATOM 3357 C C . TYR A 1 436 ? 11.741 -9.994 23.197 1.00 95.88 436 TYR A C 1
ATOM 3359 O O . TYR A 1 436 ? 11.054 -9.060 23.576 1.00 95.88 436 TYR A O 1
ATOM 3367 N N . CYS A 1 437 ? 12.588 -9.858 22.172 1.00 95.00 437 CYS A N 1
ATOM 3368 C CA . CYS A 1 437 ? 12.762 -8.581 21.471 1.00 95.00 437 CYS A CA 1
ATOM 3369 C C . CYS A 1 437 ? 11.847 -8.444 20.249 1.00 95.00 437 CYS A C 1
ATOM 3371 O O . CYS A 1 437 ? 11.485 -7.333 19.881 1.00 95.00 437 CYS A O 1
ATOM 3373 N N . TRP A 1 438 ? 11.451 -9.544 19.609 1.00 94.00 438 TRP A N 1
ATOM 3374 C CA . TRP A 1 438 ? 10.597 -9.485 18.420 1.00 94.00 438 TRP A CA 1
ATOM 3375 C C . TRP A 1 438 ? 9.157 -9.114 18.789 1.00 94.00 438 TRP A C 1
ATOM 3377 O O . TRP A 1 438 ? 8.667 -9.563 19.819 1.00 94.00 438 TRP A O 1
ATOM 3387 N N . HIS A 1 439 ? 8.508 -8.282 17.984 1.00 92.19 439 HIS A N 1
ATOM 3388 C CA . HIS A 1 439 ? 7.089 -7.942 18.078 1.00 92.19 439 HIS A CA 1
ATOM 3389 C C . HIS A 1 439 ? 6.622 -7.597 16.662 1.00 92.19 439 HIS A C 1
ATOM 3391 O O . HIS A 1 439 ? 7.357 -6.908 15.961 1.00 92.19 439 HIS A O 1
ATOM 3397 N N . LYS A 1 440 ? 5.430 -8.044 16.251 1.00 88.38 440 LYS A N 1
ATOM 3398 C CA . LYS A 1 440 ? 4.931 -7.881 14.870 1.00 88.38 440 LYS A CA 1
ATOM 3399 C C . LYS A 1 440 ? 4.891 -6.423 14.400 1.00 88.38 440 LYS A C 1
ATOM 3401 O O . LYS A 1 440 ? 5.212 -6.138 13.259 1.00 88.38 440 LYS A O 1
ATOM 3406 N N . GLY A 1 441 ? 4.518 -5.510 15.295 1.00 88.56 441 GLY A N 1
ATOM 3407 C CA . GLY A 1 441 ? 4.425 -4.077 15.003 1.00 88.56 441 GLY A CA 1
ATOM 3408 C C . GLY A 1 441 ? 5.714 -3.266 15.186 1.00 88.56 441 GLY A C 1
ATOM 3409 O O . GLY A 1 441 ? 5.616 -2.050 15.274 1.00 88.56 441 GLY A O 1
ATOM 3410 N N . LEU A 1 442 ? 6.891 -3.892 15.341 1.00 91.94 442 LEU A N 1
ATOM 3411 C CA . LEU A 1 442 ? 8.170 -3.188 15.554 1.00 91.94 442 LEU A CA 1
ATOM 3412 C C . LEU A 1 442 ? 9.279 -3.749 14.662 1.00 91.94 442 LEU A C 1
ATOM 3414 O O . LEU A 1 442 ? 9.274 -4.932 14.321 1.00 91.94 442 LEU A O 1
ATOM 3418 N N . THR A 1 443 ? 10.298 -2.935 14.379 1.00 90.75 443 THR A N 1
ATOM 3419 C CA . THR A 1 443 ? 11.462 -3.378 13.593 1.00 90.75 443 THR A CA 1
ATOM 3420 C C . THR A 1 443 ? 12.203 -4.552 14.238 1.00 90.75 443 THR A C 1
ATOM 3422 O O . THR A 1 443 ? 12.283 -4.684 15.460 1.00 90.75 443 THR A O 1
ATOM 3425 N N . VAL A 1 444 ? 12.802 -5.430 13.434 1.00 90.50 444 VAL A N 1
ATOM 3426 C CA . VAL A 1 444 ? 13.509 -6.613 13.946 1.00 90.50 444 VAL A CA 1
ATOM 3427 C C . VAL A 1 444 ? 14.957 -6.287 14.332 1.00 90.50 444 VAL A C 1
ATOM 3429 O O . VAL A 1 444 ? 15.737 -5.829 13.505 1.00 90.50 444 VAL A O 1
ATOM 3432 N N . VAL A 1 445 ? 15.353 -6.618 15.571 1.00 90.44 445 VAL A N 1
ATOM 3433 C CA . VAL A 1 445 ? 16.726 -6.385 16.092 1.00 90.44 445 VAL A CA 1
ATOM 3434 C C . VAL A 1 445 ? 17.513 -7.648 16.451 1.00 90.44 445 VAL A C 1
ATOM 3436 O O . VAL A 1 445 ? 18.732 -7.600 16.575 1.00 90.44 445 VAL A O 1
ATOM 3439 N N . ALA A 1 446 ? 16.830 -8.777 16.671 1.00 91.94 446 ALA A N 1
ATOM 3440 C CA . ALA A 1 446 ? 17.430 -10.047 17.102 1.00 91.94 446 ALA A CA 1
ATOM 3441 C C . ALA A 1 446 ? 18.379 -9.972 18.328 1.00 91.94 446 ALA A C 1
ATOM 3443 O O . ALA A 1 446 ? 19.245 -10.834 18.483 1.00 91.94 446 ALA A O 1
ATOM 3444 N N . SER A 1 447 ? 18.214 -8.988 19.221 1.00 90.56 447 SER A N 1
ATOM 3445 C CA . SER A 1 447 ? 19.121 -8.748 20.356 1.00 90.56 447 SER A CA 1
ATOM 3446 C C . SER A 1 447 ? 19.067 -9.839 21.430 1.00 90.56 447 SER A C 1
ATOM 3448 O O . SER A 1 447 ? 20.108 -10.260 21.918 1.00 90.56 447 SER A O 1
ATOM 3450 N N . CYS A 1 448 ? 17.874 -10.354 21.755 1.00 92.94 448 CYS A N 1
ATOM 3451 C CA . CYS A 1 448 ? 17.694 -11.293 22.874 1.00 92.94 448 CYS A CA 1
ATOM 3452 C C . CYS A 1 448 ? 18.152 -12.735 22.604 1.00 92.94 448 CYS A C 1
ATOM 3454 O O . CYS A 1 448 ? 18.288 -13.508 23.541 1.00 92.94 448 CYS A O 1
ATOM 3456 N N . ARG A 1 449 ? 18.317 -13.133 21.334 1.00 94.69 449 ARG A N 1
ATOM 3457 C CA . ARG A 1 449 ? 18.701 -14.499 20.907 1.00 94.69 449 ARG A CA 1
ATOM 3458 C C . ARG A 1 449 ? 17.818 -15.664 21.397 1.00 94.69 449 ARG A C 1
ATOM 3460 O O . ARG A 1 449 ? 18.140 -16.807 21.112 1.00 94.69 449 ARG A O 1
ATOM 3467 N N . MET A 1 450 ? 16.664 -15.415 22.013 1.00 95.31 450 MET A N 1
ATOM 3468 C CA . MET A 1 450 ? 15.768 -16.498 22.452 1.00 95.31 450 MET A CA 1
ATOM 3469 C C . MET A 1 450 ? 15.161 -17.305 21.284 1.00 95.31 450 MET A C 1
ATOM 3471 O O . MET A 1 450 ? 14.932 -18.508 21.378 1.00 95.31 450 MET A O 1
ATOM 3475 N N . CYS A 1 451 ? 14.995 -16.662 20.125 1.00 94.19 451 CYS A N 1
ATOM 3476 C CA . CYS A 1 451 ? 14.408 -17.263 18.924 1.00 94.19 451 CYS A CA 1
ATOM 3477 C C . CYS A 1 451 ? 15.412 -18.034 18.045 1.00 94.19 451 CYS A C 1
ATOM 3479 O O . CYS A 1 451 ? 15.200 -18.158 16.840 1.00 94.19 451 CYS A O 1
ATOM 3481 N N . LEU A 1 452 ? 16.539 -18.493 18.596 1.00 95.00 452 LEU A N 1
ATOM 3482 C CA . LEU A 1 452 ? 17.517 -19.261 17.822 1.00 95.00 452 LEU A CA 1
ATOM 3483 C C . LEU A 1 452 ? 16.896 -20.572 17.310 1.00 95.00 452 LEU A C 1
ATOM 3485 O O . LEU A 1 452 ? 16.234 -21.294 18.056 1.00 95.00 452 LEU A O 1
ATOM 3489 N N . VAL A 1 453 ? 17.110 -20.857 16.025 1.00 93.50 453 VAL A N 1
ATOM 3490 C CA . VAL A 1 453 ? 16.642 -22.065 15.328 1.00 93.50 453 VAL A CA 1
ATOM 3491 C C . VAL A 1 453 ? 17.729 -22.598 14.401 1.00 93.50 453 VAL A C 1
ATOM 3493 O O . VAL A 1 453 ? 18.630 -21.862 13.986 1.00 93.50 453 VAL A O 1
ATOM 3496 N N . GLU A 1 454 ? 17.641 -23.878 14.054 1.00 93.69 454 GLU A N 1
ATOM 3497 C CA . GLU A 1 454 ? 18.399 -24.430 12.933 1.00 93.69 454 GLU A CA 1
ATOM 3498 C C . GLU A 1 454 ? 17.657 -24.132 11.625 1.00 93.69 454 GLU A C 1
ATOM 3500 O O . GLU A 1 454 ? 16.425 -24.154 11.571 1.00 93.69 454 GLU A O 1
ATOM 3505 N N . THR A 1 455 ? 18.405 -23.842 10.564 1.00 90.81 455 THR A N 1
ATOM 3506 C CA . THR A 1 455 ? 17.850 -23.584 9.233 1.00 90.81 455 THR A CA 1
ATOM 3507 C C . THR A 1 455 ? 18.646 -24.333 8.173 1.00 90.81 455 THR A C 1
ATOM 3509 O O . THR A 1 455 ? 19.842 -24.578 8.343 1.00 90.81 455 THR A O 1
ATOM 3512 N N . GLY A 1 456 ? 17.991 -24.697 7.080 1.00 90.00 456 GLY A N 1
ATOM 3513 C CA . GLY A 1 456 ? 18.602 -25.319 5.916 1.00 90.00 456 GLY A CA 1
ATOM 3514 C C . GLY A 1 456 ? 17.838 -24.987 4.644 1.00 90.00 456 GLY A C 1
ATOM 3515 O O . GLY A 1 456 ? 16.714 -24.491 4.686 1.00 90.00 456 GLY A O 1
ATOM 3516 N N . THR A 1 457 ? 18.452 -25.258 3.497 1.00 87.06 457 THR A N 1
ATOM 3517 C CA . THR A 1 457 ? 17.797 -25.111 2.190 1.00 87.06 457 THR A CA 1
ATOM 3518 C C . THR A 1 457 ? 17.599 -26.484 1.570 1.00 87.06 457 THR A C 1
ATOM 3520 O O . THR A 1 457 ? 18.542 -27.272 1.481 1.00 87.06 457 THR A O 1
ATOM 3523 N N . LYS A 1 458 ? 16.369 -26.776 1.154 1.00 86.25 458 LYS A N 1
ATOM 3524 C CA . LYS A 1 458 ? 16.015 -27.985 0.417 1.00 86.25 458 LYS A CA 1
ATOM 3525 C C . LYS A 1 458 ? 16.317 -27.785 -1.067 1.00 86.25 458 LYS A C 1
ATOM 3527 O O . LYS A 1 458 ? 15.820 -26.840 -1.676 1.00 86.25 458 LYS A O 1
ATOM 3532 N N . ASN A 1 459 ? 17.102 -28.683 -1.650 1.00 80.50 459 ASN A N 1
ATOM 3533 C CA . ASN A 1 459 ? 17.333 -28.714 -3.089 1.00 80.50 459 ASN A CA 1
ATOM 3534 C C . ASN A 1 459 ? 16.052 -29.184 -3.809 1.00 80.50 459 ASN A C 1
ATOM 3536 O O . ASN A 1 459 ? 15.468 -30.204 -3.439 1.00 80.50 459 ASN A O 1
ATOM 3540 N N . ALA A 1 460 ? 15.606 -28.433 -4.819 1.00 75.44 460 ALA A N 1
ATOM 3541 C CA . ALA A 1 460 ? 14.373 -28.717 -5.553 1.00 75.44 460 ALA A CA 1
ATOM 3542 C C . ALA A 1 460 ? 14.457 -29.984 -6.427 1.00 75.44 460 ALA A C 1
ATOM 3544 O O . ALA A 1 460 ? 13.439 -30.641 -6.629 1.00 75.44 460 ALA A O 1
ATOM 3545 N N . GLU A 1 461 ? 15.649 -30.340 -6.913 1.00 75.06 461 GLU A N 1
ATOM 3546 C CA . GLU A 1 461 ? 15.866 -31.478 -7.815 1.00 75.06 461 GLU A CA 1
ATOM 3547 C C . GLU A 1 461 ? 16.143 -32.777 -7.050 1.00 75.06 461 GLU A C 1
ATOM 3549 O O . GLU A 1 461 ? 15.593 -33.824 -7.383 1.00 75.06 461 GLU A O 1
ATOM 3554 N N . THR A 1 462 ? 16.977 -32.718 -6.004 1.00 79.12 462 THR A N 1
ATOM 3555 C CA . THR A 1 462 ? 17.400 -33.912 -5.246 1.00 79.12 462 THR A CA 1
ATOM 3556 C C . THR A 1 462 ? 16.579 -34.152 -3.980 1.00 79.12 462 THR A C 1
ATOM 3558 O O . THR A 1 462 ? 16.586 -35.253 -3.435 1.00 79.12 462 THR A O 1
ATOM 3561 N N . GLY A 1 463 ? 15.873 -33.131 -3.482 1.00 80.69 463 GLY A N 1
ATOM 3562 C CA . GLY A 1 463 ? 15.133 -33.183 -2.221 1.00 80.69 463 GLY A CA 1
ATOM 3563 C C . GLY A 1 463 ? 16.004 -33.161 -0.959 1.00 80.69 463 GLY A C 1
ATOM 3564 O O . GLY A 1 463 ? 15.448 -33.109 0.140 1.00 80.69 463 GLY A O 1
ATOM 3565 N N . GLU A 1 464 ? 17.334 -33.170 -1.093 1.00 86.25 464 GLU A N 1
ATOM 3566 C CA . GLU A 1 464 ? 18.280 -33.126 0.025 1.00 86.25 464 GLU A CA 1
ATOM 3567 C C . GLU A 1 464 ? 18.269 -31.759 0.721 1.00 86.25 464 GLU A C 1
ATOM 3569 O O . GLU A 1 464 ? 18.113 -30.716 0.083 1.00 86.25 464 GLU A O 1
ATOM 3574 N N . ILE A 1 465 ? 18.444 -31.761 2.045 1.00 88.69 465 ILE A N 1
ATOM 3575 C CA . ILE A 1 465 ? 18.434 -30.548 2.869 1.00 88.69 465 ILE A CA 1
ATOM 3576 C C . ILE A 1 465 ? 19.864 -30.231 3.299 1.00 88.69 465 ILE A C 1
ATOM 3578 O O . ILE A 1 465 ? 20.465 -30.956 4.092 1.00 88.69 465 ILE A O 1
ATOM 3582 N N . ALA A 1 466 ? 20.391 -29.110 2.816 1.00 89.44 466 ALA A N 1
ATOM 3583 C CA . ALA A 1 466 ? 21.667 -28.575 3.267 1.00 89.44 466 ALA A CA 1
ATOM 3584 C C . ALA A 1 466 ? 21.438 -27.675 4.491 1.00 89.44 466 ALA A C 1
ATOM 3586 O O . ALA A 1 466 ? 20.978 -26.538 4.359 1.00 89.44 466 ALA A O 1
ATOM 3587 N N . MET A 1 467 ? 21.731 -28.195 5.686 1.00 91.00 467 MET A N 1
ATOM 3588 C CA . MET A 1 467 ? 21.609 -27.453 6.947 1.00 91.00 467 MET A CA 1
ATOM 3589 C C . MET A 1 467 ? 22.773 -26.476 7.144 1.00 91.00 467 MET A C 1
ATOM 3591 O O . MET A 1 467 ? 23.928 -26.786 6.846 1.00 91.00 467 MET A O 1
ATOM 3595 N N . MET A 1 468 ? 22.484 -25.302 7.702 1.00 88.50 468 MET A N 1
ATOM 3596 C CA . MET A 1 468 ? 23.509 -24.356 8.129 1.00 88.50 468 MET A CA 1
ATOM 3597 C C . MET A 1 468 ? 24.216 -24.856 9.400 1.00 88.50 468 MET A C 1
ATOM 3599 O O . MET A 1 468 ? 23.577 -25.413 10.292 1.00 88.50 468 MET A O 1
ATOM 3603 N N . PRO A 1 469 ? 25.532 -24.618 9.546 1.00 87.31 469 PRO A N 1
ATOM 3604 C CA . PRO A 1 469 ? 26.299 -25.137 10.679 1.00 87.31 469 PRO A CA 1
ATOM 3605 C C . PRO A 1 469 ? 26.012 -24.418 12.008 1.00 87.31 469 PRO A C 1
ATOM 3607 O O . PRO A 1 469 ? 26.341 -24.944 13.070 1.00 87.31 469 PRO A O 1
ATOM 3610 N N . LYS A 1 470 ? 25.443 -23.206 11.966 1.00 91.69 470 LYS A N 1
ATOM 3611 C CA . LYS A 1 470 ? 25.175 -22.362 13.138 1.00 91.69 470 LYS A CA 1
ATOM 3612 C C . LYS A 1 470 ? 23.681 -22.103 13.286 1.00 91.69 470 LYS A C 1
ATOM 3614 O O . LYS A 1 470 ? 22.974 -21.983 12.289 1.00 91.69 470 LYS A O 1
ATOM 3619 N N . LEU A 1 471 ? 23.243 -21.942 14.533 1.00 94.06 471 LEU A N 1
ATOM 3620 C CA . LEU A 1 471 ? 21.905 -21.452 14.843 1.00 94.06 471 LEU A CA 1
ATOM 3621 C C . LEU A 1 471 ? 21.751 -20.009 14.363 1.00 94.06 471 LEU A C 1
ATOM 3623 O O . LEU A 1 471 ? 22.675 -19.200 14.491 1.00 94.06 471 LEU A O 1
ATOM 3627 N N . VAL A 1 472 ? 20.571 -19.687 13.849 1.00 92.75 472 VAL A N 1
ATOM 3628 C CA . VAL A 1 472 ? 20.232 -18.353 13.350 1.00 92.75 472 VAL A CA 1
ATOM 3629 C C . VAL A 1 472 ? 19.027 -17.798 14.106 1.00 92.75 472 VAL A C 1
ATOM 3631 O O . VAL A 1 472 ? 18.179 -18.568 14.559 1.00 92.75 472 VAL A O 1
ATOM 3634 N N . PRO A 1 473 ? 18.923 -16.471 14.282 1.00 93.75 473 PRO A N 1
ATOM 3635 C CA . PRO A 1 473 ? 17.737 -15.872 14.879 1.00 93.75 473 PRO A CA 1
ATOM 3636 C C . PRO A 1 473 ? 16.543 -16.005 13.924 1.00 93.75 473 PRO A C 1
ATOM 3638 O O . PRO A 1 473 ? 16.546 -15.432 12.830 1.00 93.75 473 PRO A O 1
ATOM 3641 N N . ALA A 1 474 ? 15.502 -16.720 14.353 1.00 91.75 474 ALA A N 1
ATOM 3642 C CA . ALA A 1 474 ? 14.285 -16.916 13.569 1.00 91.75 474 ALA A CA 1
ATOM 3643 C C . ALA A 1 474 ? 13.587 -15.596 13.231 1.00 91.75 474 ALA A C 1
ATOM 3645 O O . ALA A 1 474 ? 12.987 -15.485 12.176 1.00 91.75 474 ALA A O 1
ATOM 3646 N N . CYS A 1 475 ? 13.670 -14.578 14.088 1.00 89.50 475 CYS A N 1
ATOM 3647 C CA . CYS A 1 475 ? 12.980 -13.314 13.842 1.00 89.50 475 CYS A CA 1
ATOM 3648 C C . CYS A 1 475 ? 13.557 -12.491 12.682 1.00 89.50 475 CYS A C 1
ATOM 3650 O O . CYS A 1 475 ? 12.837 -11.681 12.119 1.00 89.50 475 CYS A O 1
ATOM 3652 N N . GLN A 1 476 ? 14.838 -12.669 12.344 1.00 88.81 476 GLN A N 1
ATOM 3653 C CA . GLN A 1 476 ? 15.547 -11.854 11.348 1.00 88.81 476 GLN A CA 1
ATOM 3654 C C . GLN A 1 476 ? 15.840 -12.617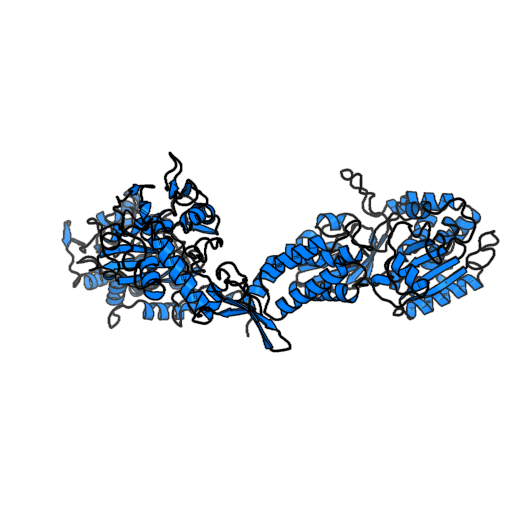 10.054 1.00 88.81 476 GLN A C 1
ATOM 3656 O O . GLN A 1 476 ? 16.045 -12.007 9.010 1.00 88.81 476 GLN A O 1
ATOM 3661 N N . THR A 1 477 ? 15.908 -13.946 10.117 1.00 86.56 477 THR A N 1
ATOM 3662 C CA . THR A 1 477 ? 16.280 -14.780 8.968 1.00 86.56 477 THR A CA 1
ATOM 3663 C C . THR A 1 477 ? 15.099 -14.858 8.000 1.00 86.56 477 THR A C 1
ATOM 3665 O O . THR A 1 477 ? 14.087 -15.407 8.393 1.00 86.56 477 THR A O 1
ATOM 3668 N N . PRO A 1 478 ? 15.156 -14.370 6.753 1.00 80.06 478 PRO A N 1
ATOM 3669 C CA . PRO A 1 478 ? 13.991 -14.419 5.868 1.00 80.06 478 PRO A CA 1
ATOM 3670 C C . PRO A 1 478 ? 13.609 -15.860 5.501 1.00 80.06 478 PRO A C 1
ATOM 3672 O O . PRO A 1 478 ? 14.480 -16.656 5.144 1.00 80.06 478 PRO A O 1
ATOM 3675 N N . ALA A 1 479 ? 12.317 -16.192 5.537 1.00 77.50 479 ALA A N 1
ATOM 3676 C CA . ALA A 1 479 ? 11.820 -17.461 5.013 1.00 77.50 479 ALA A CA 1
ATOM 3677 C C . ALA A 1 479 ? 11.610 -17.361 3.493 1.00 77.50 479 ALA A C 1
ATOM 3679 O O . ALA A 1 479 ? 10.975 -16.429 3.002 1.00 77.50 479 ALA A O 1
ATOM 3680 N N . ARG A 1 480 ? 12.155 -18.322 2.742 1.00 77.31 480 ARG A N 1
ATOM 3681 C CA . ARG A 1 480 ? 11.989 -18.449 1.282 1.00 77.31 480 ARG A CA 1
ATOM 3682 C C . ARG A 1 480 ? 11.461 -19.834 0.928 1.00 77.31 480 ARG A C 1
ATOM 3684 O O . ARG A 1 480 ? 11.612 -20.766 1.720 1.00 77.31 480 ARG A O 1
ATOM 3691 N N . ASP A 1 481 ? 10.930 -19.994 -0.276 1.00 70.75 481 ASP A N 1
ATOM 3692 C CA . ASP A 1 481 ? 10.552 -21.311 -0.794 1.00 70.75 481 ASP A CA 1
ATOM 3693 C C . ASP A 1 481 ? 11.731 -22.294 -0.716 1.00 70.75 481 ASP A C 1
ATOM 3695 O O . ASP A 1 481 ? 12.865 -21.967 -1.067 1.00 70.75 481 ASP A O 1
ATOM 3699 N N . GLY A 1 482 ? 11.468 -23.493 -0.190 1.00 76.12 482 GLY A N 1
ATOM 3700 C CA . GLY A 1 482 ? 12.492 -24.512 0.065 1.00 76.12 482 GLY A CA 1
ATOM 3701 C C . GLY A 1 482 ? 13.310 -24.307 1.347 1.00 76.12 482 GLY A C 1
ATOM 3702 O O . GLY A 1 482 ? 14.153 -25.147 1.658 1.00 76.12 482 GLY A O 1
ATOM 3703 N N . THR A 1 483 ? 13.066 -23.248 2.125 1.00 83.19 483 THR A N 1
ATOM 3704 C CA . THR A 1 483 ? 13.717 -23.070 3.433 1.00 83.19 483 THR A CA 1
ATOM 3705 C C . THR A 1 483 ? 13.111 -24.028 4.456 1.00 83.19 483 THR A C 1
ATOM 3707 O O . THR A 1 483 ? 11.893 -24.114 4.601 1.00 83.19 483 THR A O 1
ATOM 3710 N N . VAL A 1 484 ? 13.965 -24.735 5.190 1.00 87.44 484 VAL A N 1
ATOM 3711 C CA . VAL A 1 484 ? 13.586 -25.665 6.257 1.00 87.44 484 VAL A CA 1
ATOM 3712 C C . VAL A 1 484 ? 14.036 -25.078 7.585 1.00 87.44 484 VAL A C 1
ATOM 3714 O O . VAL A 1 484 ? 15.208 -24.751 7.744 1.00 87.44 484 VAL A O 1
ATOM 3717 N N . PHE A 1 485 ? 13.122 -24.976 8.547 1.00 87.88 485 PHE A N 1
ATOM 3718 C CA . PHE A 1 485 ? 13.431 -24.562 9.915 1.00 87.88 485 PHE A CA 1
ATOM 3719 C C . PHE A 1 485 ? 13.227 -25.729 10.873 1.00 87.88 485 PHE A C 1
ATOM 3721 O O . PHE A 1 485 ? 12.203 -26.409 10.821 1.00 87.88 485 PHE A O 1
ATOM 3728 N N . VAL A 1 486 ? 14.179 -25.929 11.781 1.00 90.44 486 VAL A N 1
ATOM 3729 C CA . VAL A 1 486 ? 14.067 -26.899 12.872 1.00 90.44 486 VAL A CA 1
ATOM 3730 C C . VAL A 1 486 ? 14.032 -26.120 14.182 1.00 90.44 486 VAL A C 1
ATOM 3732 O O . VAL A 1 486 ? 15.016 -25.511 14.605 1.00 90.44 486 VAL A O 1
ATOM 3735 N N . THR A 1 487 ? 12.854 -26.103 14.806 1.00 89.94 487 THR A N 1
ATOM 3736 C CA . THR A 1 487 ? 12.571 -25.341 16.035 1.00 89.94 487 THR A CA 1
ATOM 3737 C C . THR A 1 487 ? 12.759 -26.161 17.311 1.00 89.94 487 THR A C 1
ATOM 3739 O O . THR A 1 487 ? 12.757 -25.585 18.403 1.00 89.94 487 THR A O 1
ATOM 3742 N N . LYS A 1 488 ? 12.916 -27.485 17.171 1.00 89.12 488 LYS A N 1
ATOM 3743 C CA . LYS A 1 488 ? 13.142 -28.458 18.244 1.00 89.12 488 LYS A CA 1
ATOM 3744 C C . LYS A 1 488 ? 14.314 -29.360 17.870 1.00 89.12 488 LYS A C 1
ATOM 3746 O O . LYS A 1 488 ? 14.195 -30.214 16.995 1.00 89.12 488 LYS A O 1
ATOM 3751 N N . SER A 1 489 ? 15.443 -29.135 18.518 1.00 92.62 489 SER A N 1
ATOM 3752 C CA . SER A 1 489 ? 16.635 -29.974 18.450 1.00 92.62 489 SER A CA 1
ATOM 3753 C C . SER A 1 489 ? 17.433 -29.781 19.732 1.00 92.62 489 SER A C 1
ATOM 3755 O O . SER A 1 489 ? 17.297 -28.750 20.392 1.00 92.62 489 SER A O 1
ATOM 3757 N N . GLU A 1 490 ? 18.314 -30.724 20.054 1.00 93.06 490 GLU A N 1
ATOM 3758 C CA . GLU A 1 490 ? 19.176 -30.629 21.238 1.00 93.06 490 GLU A CA 1
ATOM 3759 C C . GLU A 1 490 ? 20.001 -29.327 21.246 1.00 93.06 490 GLU A C 1
ATOM 3761 O O . GLU A 1 490 ? 20.140 -28.665 22.274 1.00 93.06 490 GLU A O 1
ATOM 3766 N N . LYS A 1 491 ? 20.488 -28.894 20.073 1.00 93.69 491 LYS A N 1
ATOM 3767 C CA . LYS A 1 491 ? 21.231 -27.633 19.928 1.00 93.69 491 LYS A CA 1
ATOM 3768 C C . LYS A 1 491 ? 20.362 -26.415 20.229 1.00 93.69 491 LYS A C 1
ATOM 3770 O O . LYS A 1 491 ? 20.821 -25.495 20.902 1.00 93.69 491 LYS A O 1
ATOM 3775 N N . VAL A 1 492 ? 19.135 -26.390 19.707 1.00 94.31 492 VAL A N 1
ATOM 3776 C CA . VAL A 1 492 ? 18.194 -25.281 19.908 1.00 94.31 492 VAL A CA 1
ATOM 3777 C C . VAL A 1 492 ? 17.741 -25.211 21.366 1.00 94.31 492 VAL A C 1
ATOM 3779 O O . VAL A 1 492 ? 17.728 -24.126 21.944 1.00 94.31 492 VAL A O 1
ATOM 3782 N N . GLU A 1 493 ? 17.418 -26.351 21.975 1.00 93.50 493 GLU A N 1
ATOM 3783 C CA . GLU A 1 493 ? 17.010 -26.435 23.380 1.00 93.50 493 GLU A CA 1
ATOM 3784 C C . GLU A 1 493 ? 18.130 -25.973 24.313 1.00 93.50 493 GLU A C 1
ATOM 3786 O O . GLU A 1 493 ? 17.902 -25.113 25.163 1.00 93.50 493 GLU A O 1
ATOM 3791 N N . HIS A 1 494 ? 19.363 -26.437 24.091 1.00 93.12 494 HIS A N 1
ATOM 3792 C CA . HIS A 1 494 ? 20.513 -25.987 24.872 1.00 93.12 494 HIS A CA 1
ATOM 3793 C C . HIS A 1 494 ? 20.777 -24.483 24.691 1.00 93.12 494 HIS A C 1
ATOM 3795 O O . HIS A 1 494 ? 21.033 -23.780 25.669 1.00 93.12 494 HIS A O 1
ATOM 3801 N N . ALA A 1 495 ? 20.668 -23.954 23.468 1.00 94.62 495 ALA A N 1
ATOM 3802 C CA . ALA A 1 495 ? 20.843 -22.523 23.228 1.00 94.62 495 ALA A CA 1
ATOM 3803 C C . ALA A 1 495 ? 19.791 -21.673 23.959 1.00 94.62 495 ALA A C 1
ATOM 3805 O O . ALA A 1 495 ? 20.145 -20.658 24.558 1.00 94.62 495 ALA A O 1
ATOM 3806 N N . ARG A 1 496 ? 18.520 -22.096 23.959 1.00 94.81 496 ARG A N 1
ATOM 3807 C CA . ARG A 1 496 ? 17.444 -21.422 24.707 1.00 94.81 496 ARG A CA 1
ATOM 3808 C C . ARG A 1 496 ? 17.684 -21.481 26.213 1.00 94.81 496 ARG A C 1
ATOM 3810 O O . ARG A 1 496 ? 17.655 -20.442 26.862 1.00 94.81 496 ARG A O 1
ATOM 3817 N N . ALA A 1 497 ? 18.022 -22.654 26.744 1.00 93.31 497 ALA A N 1
ATOM 3818 C CA . ALA A 1 497 ? 18.328 -22.836 28.161 1.00 93.31 497 ALA A CA 1
ATOM 3819 C C . ALA A 1 497 ? 19.514 -21.974 28.625 1.00 93.31 497 ALA A C 1
ATOM 3821 O O . ALA A 1 497 ? 19.528 -21.479 29.752 1.00 93.31 497 ALA A O 1
ATOM 3822 N N . PHE A 1 498 ? 20.507 -21.774 27.754 1.00 92.44 498 PHE A N 1
ATOM 3823 C CA . PHE A 1 498 ? 21.635 -20.885 28.015 1.00 92.44 498 PHE A CA 1
ATOM 3824 C C . PHE A 1 498 ? 21.231 -19.404 28.007 1.00 92.44 498 PHE A C 1
ATOM 3826 O O . PHE A 1 498 ? 21.671 -18.653 28.875 1.00 92.44 498 PHE A O 1
ATOM 3833 N N . VAL A 1 499 ? 20.392 -18.978 27.056 1.00 94.00 499 VAL A N 1
ATOM 3834 C CA . VAL A 1 499 ? 19.859 -17.603 27.011 1.00 94.00 499 VAL A CA 1
ATOM 3835 C C . VAL A 1 499 ? 19.038 -17.300 28.265 1.00 94.00 499 VAL A C 1
ATOM 3837 O O . VAL A 1 499 ? 19.262 -16.265 28.887 1.00 94.00 499 VAL A O 1
ATOM 3840 N N . GLU A 1 500 ? 18.148 -18.208 28.670 1.00 93.62 500 GLU A N 1
ATOM 3841 C CA . GLU A 1 500 ? 17.352 -18.072 29.897 1.00 93.62 500 GLU A CA 1
ATOM 3842 C C . GLU A 1 500 ? 18.235 -17.918 31.134 1.00 93.62 500 GLU A C 1
ATOM 3844 O O . GLU A 1 500 ? 18.045 -17.004 31.934 1.00 93.62 500 GLU A O 1
ATOM 3849 N N . GLU A 1 501 ? 19.249 -18.771 31.276 1.00 90.62 501 GLU A N 1
ATOM 3850 C CA . GLU A 1 501 ? 20.179 -18.652 32.393 1.00 90.62 501 GLU A CA 1
ATOM 3851 C C . GLU A 1 501 ? 20.924 -17.314 32.367 1.00 90.62 501 GLU A C 1
ATOM 3853 O O . GLU A 1 501 ? 21.011 -16.659 33.402 1.00 90.62 501 GLU A O 1
ATOM 3858 N N . ALA A 1 502 ? 21.410 -16.880 31.199 1.00 89.38 502 ALA A N 1
ATOM 3859 C CA . ALA A 1 502 ? 22.120 -15.614 31.058 1.00 89.38 502 ALA A CA 1
ATOM 3860 C C . ALA A 1 502 ? 21.255 -14.410 31.464 1.00 89.38 502 ALA A C 1
ATOM 3862 O O . ALA A 1 502 ? 21.751 -13.508 32.137 1.00 89.38 502 ALA A O 1
ATOM 3863 N N . LEU A 1 503 ? 19.966 -14.412 31.108 1.00 90.50 503 LEU A N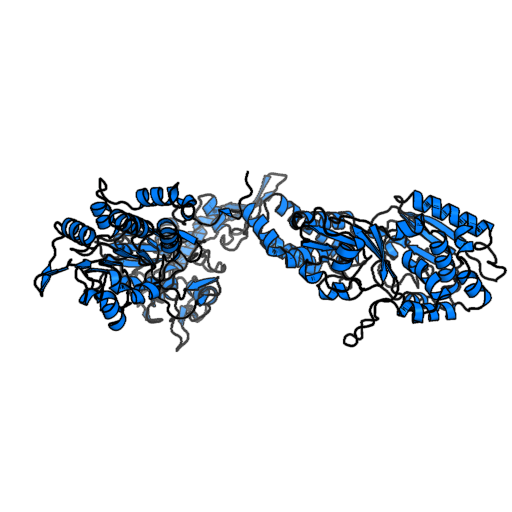 1
ATOM 3864 C CA . LEU A 1 503 ? 19.025 -13.364 31.512 1.00 90.50 503 LEU A CA 1
ATOM 3865 C C . LEU A 1 503 ? 18.769 -13.366 33.025 1.00 90.50 503 LEU A C 1
ATOM 3867 O O . LEU A 1 503 ? 18.598 -12.301 33.611 1.00 90.50 503 LEU A O 1
ATOM 3871 N N . LEU A 1 504 ? 18.775 -14.536 33.669 1.00 89.56 504 LEU A N 1
ATOM 3872 C CA . LEU A 1 504 ? 18.473 -14.692 35.095 1.00 89.56 504 LEU A CA 1
ATOM 3873 C C . LEU A 1 504 ? 19.664 -14.457 36.038 1.00 89.56 504 LEU A C 1
ATOM 3875 O O . LEU A 1 504 ? 19.467 -14.425 37.256 1.00 89.56 504 LEU A O 1
ATOM 3879 N N . ILE A 1 505 ? 20.888 -14.290 35.519 1.00 86.75 505 ILE A N 1
ATOM 3880 C CA . ILE A 1 505 ? 22.079 -14.034 36.350 1.00 86.75 505 ILE A CA 1
ATOM 3881 C C . ILE A 1 505 ? 21.890 -12.760 37.181 1.00 86.75 505 ILE A C 1
ATOM 3883 O O . ILE A 1 505 ? 22.029 -12.812 38.408 1.00 86.75 505 ILE A O 1
ATOM 3887 N N . ASP A 1 506 ? 21.523 -11.663 36.517 1.00 81.94 506 ASP A N 1
ATOM 3888 C CA . ASP A 1 506 ? 21.363 -10.339 37.129 1.00 81.94 506 ASP A CA 1
ATOM 3889 C C . ASP A 1 506 ? 19.888 -9.955 37.360 1.00 81.94 506 ASP A C 1
ATOM 3891 O O . ASP A 1 506 ? 19.605 -8.914 37.950 1.00 81.94 506 ASP A O 1
ATOM 3895 N N . HIS A 1 507 ? 18.933 -10.801 36.949 1.00 89.69 507 HIS A N 1
ATOM 3896 C CA . HIS A 1 507 ? 17.510 -10.552 37.184 1.00 89.69 507 HIS A CA 1
ATOM 3897 C C . HIS A 1 507 ? 17.142 -10.747 38.671 1.00 89.69 507 HIS A C 1
ATOM 3899 O O . HIS A 1 507 ? 17.511 -11.764 39.273 1.00 89.69 507 HIS A O 1
ATOM 3905 N N . PRO A 1 508 ? 16.386 -9.817 39.284 1.00 90.12 508 PRO A N 1
ATOM 3906 C CA . PRO A 1 508 ? 16.036 -9.875 40.697 1.00 90.12 508 PRO A CA 1
ATOM 3907 C C . PRO A 1 508 ? 15.032 -10.991 40.999 1.00 90.12 508 PRO A C 1
ATOM 3909 O O . PRO A 1 508 ? 14.168 -11.333 40.188 1.00 90.12 508 PRO A O 1
ATOM 3912 N N . ILE A 1 509 ? 15.074 -11.509 42.228 1.00 88.94 509 ILE A N 1
ATOM 3913 C CA . ILE A 1 509 ? 14.109 -12.502 42.730 1.00 88.94 509 ILE A CA 1
ATOM 3914 C C . ILE A 1 509 ? 12.860 -11.775 43.247 1.00 88.94 509 ILE A C 1
ATOM 3916 O O . ILE A 1 509 ? 12.501 -11.831 44.418 1.00 88.94 509 ILE A O 1
ATOM 3920 N N . ASP A 1 510 ? 12.207 -11.062 42.335 1.00 89.56 510 ASP A N 1
ATOM 3921 C CA . ASP A 1 510 ? 11.096 -10.149 42.621 1.00 89.56 510 ASP A CA 1
ATOM 3922 C C . ASP A 1 510 ? 9.728 -10.724 42.248 1.00 89.56 510 ASP A C 1
ATOM 3924 O O . ASP A 1 510 ? 8.706 -10.063 42.414 1.00 89.56 510 ASP A O 1
ATOM 3928 N N . CYS A 1 511 ? 9.686 -11.958 41.742 1.00 91.81 511 CYS A N 1
ATOM 3929 C CA . CYS A 1 511 ? 8.473 -12.584 41.215 1.00 91.81 511 CYS A CA 1
ATOM 3930 C C . CYS A 1 511 ? 7.237 -12.462 42.137 1.00 91.81 511 CYS A C 1
ATOM 3932 O O . CYS A 1 511 ? 6.172 -12.158 41.609 1.00 91.81 511 CYS A O 1
ATOM 3934 N N . PRO A 1 512 ? 7.325 -12.619 43.477 1.00 91.19 512 PRO A N 1
ATOM 3935 C CA . PRO A 1 512 ? 6.152 -12.491 44.351 1.00 91.19 512 PRO A CA 1
ATOM 3936 C C . PRO A 1 512 ? 5.552 -11.078 44.409 1.00 91.19 512 PRO A C 1
ATOM 3938 O O . PRO A 1 512 ? 4.337 -10.922 44.559 1.00 91.19 512 PRO A O 1
ATOM 3941 N N . ILE A 1 513 ? 6.396 -10.048 44.302 1.00 90.81 513 ILE A N 1
ATOM 3942 C CA . ILE A 1 513 ? 5.977 -8.641 44.357 1.00 90.81 513 ILE A CA 1
ATOM 3943 C C . ILE A 1 513 ? 5.763 -8.043 42.963 1.00 90.81 513 ILE A C 1
ATOM 3945 O O . ILE A 1 513 ? 5.071 -7.039 42.834 1.00 90.81 513 ILE A O 1
ATOM 3949 N N . CYS A 1 514 ? 6.319 -8.663 41.924 1.00 92.88 514 CYS A N 1
ATOM 3950 C CA . CYS A 1 514 ? 6.186 -8.255 40.534 1.00 92.88 514 CYS A CA 1
ATOM 3951 C C . CYS A 1 514 ? 4.728 -8.331 40.068 1.00 92.88 514 CYS A C 1
ATOM 3953 O O . CYS A 1 514 ? 4.057 -9.347 40.223 1.00 92.88 514 CYS A O 1
ATOM 3955 N N . ASP A 1 515 ? 4.252 -7.254 39.456 1.00 91.19 515 ASP A N 1
ATOM 3956 C CA . ASP A 1 515 ? 2.865 -7.131 39.012 1.00 91.19 515 ASP A CA 1
ATOM 3957 C C . ASP A 1 515 ? 2.566 -7.927 37.730 1.00 91.19 515 ASP A C 1
ATOM 3959 O O . ASP A 1 515 ? 1.482 -8.470 37.555 1.00 91.19 515 ASP A O 1
ATOM 3963 N N . LYS A 1 516 ? 3.591 -8.104 36.887 1.00 94.19 516 LYS A N 1
ATOM 3964 C CA . LYS A 1 516 ? 3.551 -8.934 35.673 1.00 94.19 516 LYS A CA 1
ATOM 3965 C C . LYS A 1 516 ? 3.574 -10.440 35.980 1.00 94.19 516 LYS A C 1
ATOM 3967 O O . LYS A 1 516 ? 3.510 -11.248 35.059 1.00 94.19 516 LYS A O 1
ATOM 3972 N N . ALA A 1 517 ? 3.754 -10.842 37.241 1.00 93.56 517 ALA A N 1
ATOM 3973 C CA . ALA A 1 517 ? 3.820 -12.253 37.606 1.00 93.56 517 ALA A CA 1
ATOM 3974 C C . ALA A 1 517 ? 2.525 -12.978 37.213 1.00 93.56 517 ALA A C 1
ATOM 3976 O O . ALA A 1 517 ? 1.433 -12.478 37.473 1.00 93.56 517 ALA A O 1
ATOM 3977 N N . GLY A 1 518 ? 2.653 -14.153 36.593 1.00 91.50 518 GLY A N 1
ATOM 3978 C CA . GLY A 1 518 ? 1.527 -14.902 36.018 1.00 91.50 518 GLY A CA 1
ATOM 3979 C C . GLY A 1 518 ? 1.169 -14.531 34.572 1.00 91.50 518 GLY A C 1
ATOM 3980 O O . GLY A 1 518 ? 0.407 -15.256 33.944 1.00 91.50 518 GLY A O 1
ATOM 3981 N N . GLU A 1 519 ? 1.727 -13.445 34.031 1.00 93.44 519 GLU A N 1
ATOM 3982 C CA . GLU A 1 519 ? 1.696 -13.112 32.595 1.00 93.44 519 GLU A CA 1
ATOM 3983 C C . GLU A 1 519 ? 3.082 -12.665 32.078 1.00 93.44 519 GLU A C 1
ATOM 3985 O O . GLU A 1 519 ? 3.209 -11.891 31.125 1.00 93.44 519 GLU A O 1
ATOM 3990 N N . CYS A 1 520 ? 4.143 -13.106 32.758 1.00 95.31 520 CYS A N 1
ATOM 3991 C CA . CYS A 1 520 ? 5.522 -12.737 32.469 1.00 95.31 520 CYS A CA 1
ATOM 3992 C C . CYS A 1 520 ? 6.151 -13.776 31.541 1.00 95.31 520 CYS A C 1
ATOM 3994 O O . CYS A 1 520 ? 6.379 -14.913 31.956 1.00 95.31 520 CYS A O 1
ATOM 3996 N N . LEU A 1 521 ? 6.547 -13.364 30.333 1.00 95.06 521 LEU A N 1
ATOM 3997 C CA . LEU A 1 521 ? 7.168 -14.277 29.369 1.00 95.06 521 LEU A CA 1
ATOM 3998 C C . LEU A 1 521 ? 8.475 -14.877 29.896 1.00 95.06 521 LEU A C 1
ATOM 4000 O O . LEU A 1 521 ? 8.793 -16.005 29.552 1.00 95.06 521 LEU A O 1
ATOM 4004 N N . LEU A 1 522 ? 9.215 -14.158 30.749 1.00 95.50 522 LEU A N 1
ATOM 4005 C CA . LEU A 1 522 ? 10.432 -14.696 31.368 1.00 95.50 522 LEU A CA 1
ATOM 4006 C C . LEU A 1 522 ? 10.132 -15.843 32.340 1.00 95.50 522 LEU A C 1
ATOM 4008 O O . LEU A 1 522 ? 10.902 -16.790 32.421 1.00 95.50 522 LEU A O 1
ATOM 4012 N N . GLN A 1 523 ? 9.006 -15.792 33.057 1.00 94.62 523 GLN A N 1
ATOM 4013 C CA . GLN A 1 523 ? 8.595 -16.903 33.920 1.00 94.62 523 GLN A CA 1
ATOM 4014 C C . GLN A 1 523 ? 8.161 -18.105 33.077 1.00 94.62 523 GLN A C 1
ATOM 4016 O O . GLN A 1 523 ? 8.626 -19.220 33.314 1.00 94.62 523 GLN A O 1
ATOM 4021 N N . ASP A 1 524 ? 7.320 -17.860 32.072 1.00 94.25 524 ASP A N 1
ATOM 4022 C CA . ASP A 1 524 ? 6.758 -18.912 31.226 1.00 94.25 524 ASP A CA 1
ATOM 4023 C C . ASP A 1 524 ? 7.840 -19.605 30.389 1.00 94.25 524 ASP A C 1
ATOM 4025 O O . ASP A 1 524 ? 7.921 -20.835 30.362 1.00 94.25 524 ASP A O 1
ATOM 4029 N N . TYR A 1 525 ? 8.726 -18.837 29.751 1.00 94.88 525 TYR A N 1
ATOM 4030 C CA . TYR A 1 525 ? 9.818 -19.395 28.958 1.00 94.88 525 TYR A CA 1
ATOM 4031 C C . TYR A 1 525 ? 10.887 -20.056 29.817 1.00 94.88 525 TYR A C 1
ATOM 4033 O O . TYR A 1 525 ? 11.395 -21.100 29.411 1.00 94.88 525 TYR A O 1
ATOM 4041 N N . HIS A 1 526 ? 11.197 -19.538 31.009 1.00 93.25 526 HIS A N 1
ATOM 4042 C CA . HIS A 1 526 ? 12.093 -20.250 31.915 1.00 93.25 526 HIS A CA 1
ATOM 4043 C C . HIS A 1 526 ? 11.500 -21.602 32.330 1.00 93.25 526 HIS A C 1
ATOM 4045 O O . HIS A 1 526 ? 12.203 -22.610 32.319 1.00 93.25 526 HIS A O 1
ATOM 4051 N N . PHE A 1 527 ? 10.199 -21.658 32.626 1.00 92.56 527 PHE A N 1
ATOM 4052 C CA . PHE A 1 527 ? 9.528 -22.915 32.958 1.00 92.56 527 PHE A CA 1
ATOM 4053 C C . PHE A 1 527 ? 9.553 -23.923 31.794 1.00 92.56 527 PHE A C 1
ATOM 4055 O O . PHE A 1 527 ? 9.706 -25.122 32.016 1.00 92.56 527 PHE A O 1
ATOM 4062 N N . GLN A 1 528 ? 9.425 -23.448 30.552 1.00 92.06 528 GLN A N 1
ATOM 4063 C CA . GLN A 1 528 ? 9.369 -24.298 29.356 1.00 92.06 528 GLN A CA 1
ATOM 4064 C C . GLN A 1 528 ? 10.744 -24.679 28.783 1.00 92.06 528 GLN A C 1
ATOM 4066 O O . GLN A 1 528 ? 10.889 -25.748 28.187 1.00 92.06 528 GLN A O 1
ATOM 4071 N N . HIS A 1 529 ? 11.736 -23.796 28.896 1.00 92.69 529 HIS A N 1
ATOM 4072 C CA . HIS A 1 529 ? 13.008 -23.881 28.169 1.00 92.69 529 HIS A CA 1
ATOM 4073 C C . HIS A 1 529 ? 14.245 -23.658 29.043 1.00 92.69 529 HIS A C 1
ATOM 4075 O O . HIS A 1 529 ? 15.362 -23.832 28.558 1.00 92.69 529 HIS A O 1
ATOM 4081 N N . GLY A 1 530 ? 14.075 -23.247 30.299 1.00 89.50 530 GLY A N 1
ATOM 4082 C CA . GLY A 1 530 ? 15.165 -22.997 31.233 1.00 89.50 530 GLY A CA 1
ATOM 4083 C C . GLY A 1 530 ? 15.794 -24.271 31.799 1.00 89.50 530 GLY A C 1
ATOM 4084 O O . GLY A 1 530 ? 15.295 -25.385 31.638 1.00 89.50 530 GLY A O 1
ATOM 4085 N N . GLN A 1 531 ? 16.922 -24.102 32.488 1.00 86.75 531 GLN A N 1
ATOM 4086 C CA . GLN A 1 531 ? 17.577 -25.187 33.224 1.00 86.75 531 GLN A CA 1
ATOM 4087 C C . GLN A 1 531 ? 16.912 -25.402 34.588 1.00 86.75 531 GLN A C 1
ATOM 4089 O O . GLN A 1 531 ? 16.445 -24.454 35.212 1.00 86.75 531 GLN A O 1
ATOM 4094 N N . GLN A 1 532 ? 16.938 -26.640 35.090 1.00 82.94 532 GLN A N 1
ATOM 4095 C CA . GLN A 1 532 ? 16.349 -26.988 36.392 1.00 82.94 532 GLN A CA 1
ATOM 4096 C C . GLN A 1 532 ? 17.066 -26.349 37.590 1.00 82.94 532 GLN A C 1
ATOM 4098 O O . GLN A 1 532 ? 16.464 -26.187 38.650 1.00 82.94 532 GLN A O 1
ATOM 4103 N N . SER A 1 533 ? 18.354 -26.031 37.457 1.00 81.94 533 SER A N 1
ATOM 4104 C CA . SER A 1 533 ? 19.160 -25.457 38.531 1.00 81.94 533 SER A CA 1
ATOM 4105 C C . SER A 1 533 ? 19.958 -24.251 38.046 1.00 81.94 533 SER A C 1
ATOM 4107 O O . SER A 1 533 ? 20.396 -24.178 36.900 1.00 81.94 533 SER A O 1
ATOM 4109 N N . ARG A 1 534 ? 20.141 -23.283 38.946 1.00 79.38 534 ARG A N 1
ATOM 4110 C CA . ARG A 1 534 ? 20.954 -22.085 38.722 1.00 79.38 534 ARG A CA 1
ATOM 4111 C C . ARG A 1 534 ? 22.413 -22.400 39.054 1.00 79.38 534 ARG A C 1
ATOM 4113 O O . ARG A 1 534 ? 22.687 -22.935 40.126 1.00 79.38 534 ARG A O 1
ATOM 4120 N N . ARG A 1 535 ? 23.351 -22.030 38.172 1.00 84.19 535 ARG A N 1
ATOM 4121 C CA . ARG A 1 535 ? 24.798 -22.206 38.417 1.00 84.19 535 ARG A CA 1
ATOM 4122 C C . ARG A 1 535 ? 25.455 -21.010 39.109 1.00 84.19 535 ARG A C 1
ATOM 4124 O O . ARG A 1 535 ? 26.505 -21.166 39.721 1.00 84.19 535 ARG A O 1
ATOM 4131 N N . ALA A 1 536 ? 24.862 -19.824 38.992 1.00 77.94 536 ALA A N 1
ATOM 4132 C CA . ALA A 1 536 ? 25.371 -18.592 39.589 1.00 77.94 536 ALA A CA 1
ATOM 4133 C C . ALA A 1 536 ? 24.817 -18.362 41.003 1.00 77.94 536 ALA A C 1
ATOM 4135 O O . ALA A 1 536 ? 23.627 -18.567 41.239 1.00 77.94 536 ALA A O 1
ATOM 4136 N N . ASP A 1 537 ? 25.637 -17.840 41.913 1.00 79.38 537 ASP A N 1
ATOM 4137 C CA . ASP A 1 537 ? 25.186 -17.466 43.257 1.00 79.38 537 ASP A CA 1
ATOM 4138 C C . ASP A 1 537 ? 24.143 -16.340 43.227 1.00 79.38 537 ASP A C 1
ATOM 4140 O O . ASP A 1 537 ? 24.156 -15.459 42.359 1.00 79.38 537 ASP A O 1
ATOM 4144 N N . ILE A 1 538 ? 23.239 -16.358 44.208 1.00 77.62 538 ILE A N 1
ATOM 4145 C CA . ILE A 1 538 ? 22.273 -15.281 44.431 1.00 77.62 538 ILE A CA 1
ATOM 4146 C C . ILE A 1 538 ? 22.989 -14.142 45.152 1.00 77.62 538 ILE A C 1
ATOM 4148 O O . ILE A 1 538 ? 23.549 -14.328 46.233 1.00 77.62 538 ILE A O 1
ATOM 4152 N N . ARG A 1 539 ? 22.943 -12.946 44.567 1.00 74.50 539 ARG A N 1
ATOM 4153 C CA . ARG A 1 539 ? 23.454 -11.728 45.198 1.00 74.50 539 ARG A CA 1
ATOM 4154 C C . ARG A 1 539 ? 22.301 -10.931 45.813 1.00 74.50 539 ARG A C 1
ATOM 4156 O O . ARG A 1 539 ? 21.217 -10.907 45.229 1.00 74.50 539 ARG A O 1
ATOM 4163 N N . PRO A 1 540 ? 22.514 -10.265 46.961 1.00 76.56 540 PRO A N 1
ATOM 4164 C CA . PRO A 1 540 ? 21.564 -9.281 47.461 1.00 76.56 540 PRO A CA 1
ATOM 4165 C C . PRO A 1 540 ? 21.322 -8.197 46.406 1.00 76.56 540 PRO A C 1
ATOM 4167 O O . PRO A 1 540 ? 22.272 -7.733 45.774 1.00 76.56 540 PRO A O 1
ATOM 4170 N N . PHE A 1 541 ? 20.069 -7.787 46.235 1.00 78.69 541 PHE A N 1
ATOM 4171 C CA . PHE A 1 541 ? 19.683 -6.729 45.306 1.00 78.69 541 PHE A CA 1
ATOM 4172 C C . PHE A 1 541 ? 18.765 -5.721 46.004 1.00 78.69 541 PHE A C 1
ATOM 4174 O O . PHE A 1 541 ? 18.090 -6.050 46.980 1.00 78.69 541 PHE A O 1
ATOM 4181 N N . THR A 1 542 ? 18.731 -4.498 45.479 1.00 79.12 542 THR A N 1
ATOM 4182 C CA . THR A 1 542 ? 17.824 -3.433 45.921 1.00 79.12 542 THR A CA 1
ATOM 4183 C C . THR A 1 542 ? 17.055 -2.950 44.704 1.00 79.12 542 THR A C 1
ATOM 4185 O O . THR A 1 542 ? 17.677 -2.503 43.746 1.00 79.12 542 THR A O 1
ATOM 4188 N N . SER A 1 543 ? 15.722 -3.025 44.740 1.00 81.31 543 SER A N 1
ATOM 4189 C CA . SER A 1 543 ? 14.876 -2.596 43.620 1.00 81.31 543 SER A CA 1
ATOM 4190 C C . SER A 1 543 ? 15.025 -1.093 43.353 1.00 81.31 543 SER A C 1
ATOM 4192 O O . SER A 1 543 ? 14.619 -0.257 44.163 1.00 81.31 543 SER A O 1
ATOM 4194 N N . ARG A 1 544 ? 15.534 -0.748 42.173 1.00 88.81 544 ARG A N 1
ATOM 4195 C CA . ARG A 1 544 ? 15.665 0.606 41.634 1.00 88.81 544 ARG A CA 1
ATOM 4196 C C . ARG A 1 544 ? 14.432 0.949 40.800 1.00 88.81 544 ARG A C 1
ATOM 4198 O O . ARG A 1 544 ? 14.345 0.641 39.605 1.00 88.81 544 ARG A O 1
ATOM 4205 N N . ARG A 1 545 ? 13.475 1.596 41.465 1.00 91.69 545 ARG A N 1
ATOM 4206 C CA . ARG A 1 545 ? 12.244 2.128 40.873 1.00 91.69 545 ARG A CA 1
ATOM 4207 C C . ARG A 1 545 ? 12.444 3.591 40.464 1.00 91.69 545 ARG A C 1
ATOM 4209 O O . ARG A 1 545 ? 12.888 4.391 41.284 1.00 91.69 545 ARG A O 1
ATOM 4216 N N . LYS A 1 546 ? 12.074 3.932 39.231 1.00 90.88 546 LYS A N 1
ATOM 4217 C CA . LYS A 1 546 ? 12.015 5.301 38.700 1.00 90.88 546 LYS A CA 1
ATOM 4218 C C . LYS A 1 546 ? 10.645 5.501 38.051 1.00 90.88 546 LYS A C 1
ATOM 4220 O O . LYS A 1 546 ? 10.196 4.622 37.322 1.00 90.88 546 LYS A O 1
ATOM 4225 N N . ASP A 1 547 ? 9.981 6.620 38.300 1.00 92.62 547 ASP A N 1
ATOM 4226 C CA . ASP A 1 547 ? 8.765 6.961 37.557 1.00 92.62 547 ASP A CA 1
ATOM 4227 C C . ASP A 1 547 ? 9.174 7.692 36.278 1.00 92.62 547 ASP A C 1
ATOM 4229 O O . ASP A 1 547 ? 9.956 8.639 36.335 1.00 92.62 547 ASP A O 1
ATOM 4233 N N . LEU A 1 548 ? 8.715 7.195 35.127 1.00 92.69 548 LEU A N 1
ATOM 4234 C CA . LEU A 1 548 ? 9.111 7.733 33.824 1.00 92.69 548 LEU A CA 1
ATOM 4235 C C . LEU A 1 548 ? 8.183 8.850 33.349 1.00 92.69 548 LEU A C 1
ATOM 4237 O O . LEU A 1 548 ? 8.593 9.638 32.510 1.00 92.69 548 LEU A O 1
ATOM 4241 N N . GLY A 1 549 ? 6.965 8.906 33.882 1.00 90.44 549 GLY A N 1
ATOM 4242 C CA . GLY A 1 549 ? 5.923 9.876 33.555 1.00 90.44 549 GLY A CA 1
ATOM 4243 C C . GLY A 1 549 ? 4.734 9.716 34.505 1.00 90.44 549 GLY A C 1
ATOM 4244 O O . GLY A 1 549 ? 4.845 9.064 35.558 1.00 90.44 549 GLY A O 1
ATOM 4245 N N . GLU A 1 550 ? 3.581 10.272 34.134 1.00 89.19 550 GLU A N 1
ATOM 4246 C CA . GLU A 1 550 ? 2.361 10.184 34.957 1.00 89.19 550 GLU A CA 1
ATOM 4247 C C . GLU A 1 550 ? 1.788 8.761 35.034 1.00 89.19 550 GLU A C 1
ATOM 4249 O O . GLU A 1 550 ? 1.258 8.360 36.073 1.00 89.19 550 GLU A O 1
ATOM 4254 N N . THR A 1 551 ? 1.946 7.976 33.967 1.00 92.44 551 THR A N 1
ATOM 4255 C CA . THR A 1 551 ? 1.263 6.685 33.776 1.00 92.44 551 THR A CA 1
ATOM 4256 C C . THR A 1 551 ? 2.180 5.470 33.930 1.00 92.44 551 THR A C 1
ATOM 4258 O O . THR A 1 551 ? 1.717 4.396 34.308 1.00 92.44 551 THR A O 1
ATOM 4261 N N . VAL A 1 552 ? 3.492 5.608 33.693 1.00 95.56 552 VAL A N 1
ATOM 4262 C CA . VAL A 1 552 ? 4.426 4.467 33.632 1.00 95.56 552 VAL A CA 1
ATOM 4263 C C . VAL A 1 552 ? 5.544 4.566 34.674 1.00 95.56 552 VAL A C 1
ATOM 4265 O O . VAL A 1 552 ? 6.236 5.579 34.802 1.00 95.56 552 VAL A O 1
ATOM 4268 N N . THR A 1 553 ? 5.778 3.458 35.378 1.00 95.12 553 THR A N 1
ATOM 4269 C CA . THR A 1 553 ? 6.913 3.254 36.290 1.00 95.12 553 THR A CA 1
ATOM 4270 C C . THR A 1 553 ? 7.902 2.250 35.694 1.00 95.12 553 THR A C 1
ATOM 4272 O O . THR A 1 553 ? 7.507 1.221 35.148 1.00 95.12 553 THR A O 1
ATOM 4275 N N . LEU A 1 554 ? 9.201 2.498 35.866 1.00 95.50 554 LEU A N 1
ATOM 4276 C CA . LEU A 1 554 ? 10.292 1.601 35.498 1.00 95.50 554 LEU A CA 1
ATOM 4277 C C . LEU A 1 554 ? 10.973 0.986 36.728 1.00 95.50 554 LEU A C 1
ATOM 4279 O O . LEU A 1 554 ? 11.536 1.676 37.576 1.00 95.50 554 LEU A O 1
ATOM 4283 N N . PHE A 1 555 ? 11.001 -0.340 36.766 1.00 95.00 555 PHE A N 1
ATOM 4284 C CA . PHE A 1 555 ? 11.844 -1.161 37.626 1.00 95.00 555 PHE A CA 1
ATOM 4285 C C . PHE A 1 555 ? 13.066 -1.606 36.820 1.00 95.00 555 PHE A C 1
ATOM 4287 O O . PHE A 1 555 ? 13.031 -2.628 36.129 1.00 95.00 555 PHE A O 1
ATOM 4294 N N . THR A 1 556 ? 14.136 -0.811 36.880 1.00 91.38 556 THR A N 1
ATOM 4295 C CA . THR A 1 556 ? 15.324 -0.983 36.017 1.00 91.38 556 THR A CA 1
ATOM 4296 C C . THR A 1 556 ? 15.943 -2.379 36.122 1.00 91.38 556 THR A C 1
ATOM 4298 O O . THR A 1 556 ? 16.293 -2.964 35.101 1.00 91.38 556 THR A O 1
ATOM 4301 N N . ASP A 1 557 ? 15.978 -2.964 37.321 1.00 90.50 557 ASP A N 1
ATOM 4302 C CA . ASP A 1 557 ? 16.600 -4.275 37.567 1.00 90.50 557 ASP A CA 1
ATOM 4303 C C . ASP A 1 557 ? 15.841 -5.442 36.923 1.00 90.50 557 ASP A C 1
ATOM 4305 O O . ASP A 1 557 ? 16.418 -6.483 36.634 1.00 90.50 557 ASP A O 1
ATOM 4309 N N . ARG A 1 558 ? 14.539 -5.283 36.661 1.00 93.88 558 ARG A N 1
ATOM 4310 C CA . ARG A 1 558 ? 13.720 -6.336 36.040 1.00 93.88 558 ARG A CA 1
ATOM 4311 C C . ARG A 1 558 ? 13.866 -6.362 34.516 1.00 93.88 558 ARG A C 1
ATOM 4313 O O . ARG A 1 558 ? 13.317 -7.249 33.867 1.00 93.88 558 ARG A O 1
ATOM 4320 N N . CYS A 1 559 ? 14.537 -5.382 33.912 1.00 93.69 559 CYS A N 1
ATOM 4321 C CA . CYS A 1 559 ? 14.635 -5.272 32.461 1.00 93.69 559 CYS A CA 1
ATOM 4322 C C . CYS A 1 559 ? 15.569 -6.342 31.874 1.00 93.69 559 CYS A C 1
ATOM 4324 O O . CYS A 1 559 ? 16.705 -6.488 32.300 1.00 93.69 559 CYS A O 1
ATOM 4326 N N . VAL A 1 560 ? 15.116 -7.037 30.826 1.00 94.00 560 VAL A N 1
ATOM 4327 C CA . VAL A 1 560 ? 15.928 -8.003 30.051 1.00 94.00 560 VAL A CA 1
ATOM 4328 C C . VAL A 1 560 ? 16.577 -7.382 28.805 1.00 94.00 560 VAL A C 1
ATOM 4330 O O . VAL A 1 560 ? 16.956 -8.087 27.874 1.00 94.00 560 VAL A O 1
ATOM 4333 N N . MET A 1 561 ? 16.622 -6.048 28.727 1.00 93.50 561 MET A N 1
ATOM 4334 C CA . MET A 1 561 ? 17.237 -5.276 27.635 1.00 93.50 561 MET A CA 1
ATOM 4335 C C . MET A 1 561 ? 16.806 -5.694 26.214 1.00 93.50 561 MET A C 1
ATOM 4337 O O . MET A 1 561 ? 17.568 -5.660 25.251 1.00 93.50 561 MET A O 1
ATOM 4341 N N . CYS A 1 562 ? 15.524 -6.034 26.043 1.00 94.31 562 CYS A N 1
ATOM 4342 C CA . CYS A 1 562 ? 14.957 -6.413 24.741 1.00 94.31 562 CYS A CA 1
ATOM 4343 C C . CYS A 1 562 ? 14.716 -5.231 23.776 1.00 94.31 562 CYS A C 1
ATOM 4345 O O . CYS A 1 562 ? 14.316 -5.451 22.628 1.00 94.31 562 CYS A O 1
ATOM 4347 N N . SER A 1 563 ? 14.887 -3.996 24.270 1.00 95.38 563 SER A N 1
ATOM 4348 C CA . SER A 1 563 ? 14.709 -2.713 23.568 1.00 95.38 563 SER A CA 1
ATOM 4349 C C . SER A 1 563 ? 13.369 -2.506 22.844 1.00 95.38 563 SER A C 1
ATOM 4351 O O . SER A 1 563 ? 13.269 -1.639 21.978 1.00 95.38 563 SER A O 1
ATOM 4353 N N . ARG A 1 564 ? 12.318 -3.274 23.178 1.00 96.81 564 ARG A N 1
ATOM 4354 C CA . ARG A 1 564 ? 10.988 -3.091 22.571 1.00 96.81 564 ARG A CA 1
ATOM 4355 C C . ARG A 1 564 ? 10.421 -1.697 22.853 1.00 96.81 564 ARG A C 1
ATOM 4357 O O . ARG A 1 564 ? 9.979 -1.037 21.925 1.00 96.81 564 ARG A O 1
ATOM 4364 N N . CYS A 1 565 ? 10.481 -1.238 24.103 1.00 95.69 565 CYS A N 1
ATOM 4365 C CA . CYS A 1 565 ? 9.947 0.063 24.513 1.00 95.69 565 CYS A CA 1
ATOM 4366 C C . CYS A 1 565 ? 10.632 1.245 23.806 1.00 95.69 565 CYS A C 1
ATOM 4368 O O . CYS A 1 565 ? 9.946 2.121 23.303 1.00 95.69 565 CYS A O 1
ATOM 4370 N N . VAL A 1 566 ? 11.963 1.212 23.678 1.00 95.94 566 VAL A N 1
ATOM 4371 C CA . VAL A 1 566 ? 12.754 2.224 22.951 1.00 95.94 566 VAL A CA 1
ATOM 4372 C C . VAL A 1 566 ? 12.377 2.275 21.468 1.00 95.94 566 VAL A C 1
ATOM 4374 O O . VAL A 1 566 ? 12.217 3.350 20.895 1.00 95.94 566 VAL A O 1
ATOM 4377 N N . ARG A 1 567 ? 12.211 1.109 20.827 1.00 95.94 567 ARG A N 1
ATOM 4378 C CA . ARG A 1 567 ? 11.749 1.046 19.433 1.00 95.94 567 ARG A CA 1
ATOM 4379 C C . ARG A 1 567 ? 10.327 1.556 19.286 1.00 95.94 567 ARG A C 1
ATOM 4381 O O . ARG A 1 567 ? 10.068 2.316 18.370 1.00 95.94 567 ARG A O 1
ATOM 4388 N N . PHE A 1 568 ? 9.437 1.206 20.209 1.00 96.56 568 PHE A N 1
ATOM 4389 C CA . PHE A 1 568 ? 8.069 1.709 20.208 1.00 96.56 568 PHE A CA 1
ATOM 4390 C C . PHE A 1 568 ? 8.023 3.236 20.274 1.00 96.56 568 PHE A C 1
ATOM 4392 O O . PHE A 1 568 ? 7.374 3.855 19.434 1.00 96.56 568 PHE A O 1
ATOM 4399 N N . THR A 1 569 ? 8.763 3.853 21.200 1.00 94.94 569 THR A N 1
ATOM 4400 C CA . THR A 1 569 ? 8.762 5.317 21.318 1.00 94.94 569 THR A CA 1
ATOM 4401 C C . THR A 1 569 ? 9.352 6.003 20.089 1.00 94.94 569 THR A C 1
ATOM 4403 O O . THR A 1 569 ? 8.968 7.112 19.737 1.00 94.94 569 THR A O 1
ATOM 4406 N N . ARG A 1 570 ? 10.284 5.343 19.397 1.00 93.94 570 ARG A N 1
ATOM 4407 C CA . ARG A 1 570 ? 10.919 5.876 18.189 1.00 93.94 570 ARG A CA 1
ATOM 4408 C C . ARG A 1 570 ? 10.088 5.682 16.918 1.00 93.94 570 ARG A C 1
ATOM 4410 O O . ARG A 1 570 ? 10.031 6.581 16.089 1.00 93.94 570 ARG A O 1
ATOM 4417 N N . GLU A 1 571 ? 9.511 4.501 16.741 1.00 93.69 571 GLU A N 1
ATOM 4418 C CA . GLU A 1 571 ? 8.882 4.052 15.491 1.00 93.69 571 GLU A CA 1
ATOM 4419 C C . GLU A 1 571 ? 7.368 4.259 15.496 1.00 93.69 571 GLU A C 1
ATOM 4421 O O . GLU A 1 571 ? 6.794 4.535 14.448 1.00 93.69 571 GLU A O 1
ATOM 4426 N N . VAL A 1 572 ? 6.721 4.113 16.658 1.00 94.06 572 VAL A N 1
ATOM 4427 C CA . VAL A 1 572 ? 5.258 4.103 16.778 1.00 94.06 572 VAL A CA 1
ATOM 4428 C C . VAL A 1 572 ? 4.733 5.428 17.300 1.00 94.06 572 VAL A C 1
ATOM 4430 O O . VAL A 1 572 ? 3.918 6.037 16.620 1.00 94.06 572 VAL A O 1
ATOM 4433 N N . SER A 1 573 ? 5.188 5.897 18.468 1.00 92.69 573 SER A N 1
ATOM 4434 C CA . SER A 1 573 ? 4.773 7.220 18.964 1.00 92.69 573 SER A CA 1
ATOM 4435 C C . SER A 1 573 ? 5.534 8.363 18.288 1.00 92.69 573 SER A C 1
ATOM 4437 O O . SER A 1 573 ? 5.016 9.470 18.207 1.00 92.69 573 SER A O 1
ATOM 4439 N N . GLY A 1 574 ? 6.743 8.102 17.774 1.00 92.50 574 GLY A N 1
ATOM 4440 C CA . GLY A 1 574 ? 7.574 9.092 17.076 1.00 92.50 574 GLY A CA 1
ATOM 4441 C C . GLY A 1 574 ? 8.272 10.104 17.992 1.00 92.50 574 GLY A C 1
ATOM 4442 O O . GLY A 1 574 ? 8.898 11.043 17.509 1.00 92.50 574 GLY A O 1
ATOM 4443 N N . THR A 1 575 ? 8.192 9.914 19.306 1.00 91.44 575 THR A N 1
ATOM 4444 C CA . THR A 1 575 ? 8.625 10.868 20.338 1.00 91.44 575 THR A CA 1
ATOM 4445 C C . THR A 1 575 ? 10.011 10.559 20.914 1.00 91.44 575 THR A C 1
ATOM 4447 O O . THR A 1 575 ? 10.716 11.467 21.343 1.00 91.44 575 THR A O 1
ATOM 4450 N N . SER A 1 576 ? 10.462 9.302 20.827 1.00 92.12 576 SER A N 1
ATOM 4451 C CA . SER A 1 576 ? 11.820 8.849 21.186 1.00 92.12 576 SER A CA 1
ATOM 4452 C C . SER A 1 576 ? 12.286 9.183 22.617 1.00 92.12 576 SER A C 1
ATOM 4454 O O . SER A 1 576 ? 13.477 9.391 22.833 1.00 92.12 576 SER A O 1
ATOM 4456 N N . GLU A 1 577 ? 11.388 9.206 23.604 1.00 93.19 577 GLU A N 1
ATOM 4457 C CA . GLU A 1 577 ? 11.731 9.576 24.989 1.00 93.19 577 GLU A CA 1
ATOM 4458 C C . GLU A 1 577 ? 12.569 8.508 25.697 1.00 93.19 577 GLU A C 1
ATOM 4460 O O . GLU A 1 577 ? 13.406 8.829 26.539 1.00 93.19 577 GLU A O 1
ATOM 4465 N N . LEU A 1 578 ? 12.353 7.231 25.365 1.00 94.31 578 LEU A N 1
ATOM 4466 C CA . LEU A 1 578 ? 13.121 6.129 25.935 1.00 94.31 578 LEU A CA 1
ATOM 4467 C C . LEU A 1 578 ? 14.399 5.883 25.145 1.00 94.31 578 LEU A C 1
ATOM 4469 O O . LEU A 1 578 ? 14.387 5.768 23.919 1.00 94.31 578 LEU A O 1
ATOM 4473 N N . MET A 1 579 ? 15.490 5.678 25.875 1.00 93.12 579 MET A N 1
ATOM 4474 C CA . MET A 1 579 ? 16.804 5.364 25.330 1.00 93.12 579 MET A CA 1
ATOM 4475 C C . MET A 1 579 ? 17.486 4.235 26.102 1.00 93.12 579 MET A C 1
ATOM 4477 O O . MET A 1 579 ? 17.096 3.871 27.212 1.00 93.12 579 MET A O 1
ATOM 4481 N N . VAL A 1 580 ? 18.522 3.670 25.482 1.00 93.81 580 VAL A N 1
ATOM 4482 C CA . VAL A 1 580 ? 19.483 2.798 26.160 1.00 93.81 580 VAL A CA 1
ATOM 4483 C C . VAL A 1 580 ? 20.632 3.673 26.645 1.00 93.81 580 VAL A C 1
ATOM 4485 O O . VAL A 1 580 ? 21.308 4.313 25.839 1.00 93.81 580 VAL A O 1
ATOM 4488 N N . GLU A 1 581 ? 20.840 3.707 27.954 1.00 91.06 581 GLU A N 1
ATOM 4489 C CA . GLU A 1 581 ? 21.970 4.367 28.594 1.00 91.06 581 GLU A CA 1
ATOM 4490 C C . GLU A 1 581 ? 23.090 3.351 28.865 1.00 91.06 581 GLU A C 1
ATOM 4492 O O . GLU A 1 581 ? 22.831 2.174 29.117 1.00 91.06 581 GLU A O 1
ATOM 4497 N N . SER A 1 582 ? 24.346 3.812 28.863 1.00 91.25 582 SER A N 1
ATOM 4498 C CA . SER A 1 582 ? 25.540 2.983 29.102 1.00 91.25 582 SER A CA 1
ATOM 4499 C C . SER A 1 582 ? 25.777 1.887 28.039 1.00 91.25 582 SER A C 1
ATOM 4501 O O . SER A 1 582 ? 25.270 1.964 26.924 1.00 91.25 582 SER A O 1
ATOM 4503 N N . ARG A 1 583 ? 26.686 0.936 28.319 1.00 88.50 583 ARG A N 1
ATOM 4504 C CA . ARG A 1 583 ? 27.084 -0.155 27.406 1.00 88.50 583 ARG A CA 1
ATOM 4505 C C . ARG A 1 583 ? 27.519 -1.415 28.165 1.00 88.50 583 ARG A C 1
ATOM 4507 O O . ARG A 1 583 ? 28.086 -1.313 29.259 1.00 88.50 583 ARG A O 1
ATOM 4514 N N . GLY A 1 584 ? 27.335 -2.587 27.558 1.00 87.94 584 GLY A N 1
ATOM 4515 C CA . GLY A 1 584 ? 27.664 -3.887 28.150 1.00 87.94 584 GLY A CA 1
ATOM 4516 C C . GLY A 1 584 ? 26.754 -4.240 29.331 1.00 87.94 584 GLY A C 1
ATOM 4517 O O . GLY A 1 584 ? 25.582 -3.896 29.348 1.00 87.94 584 GLY A O 1
ATOM 4518 N N . ALA A 1 585 ? 27.295 -4.879 30.371 1.00 82.56 585 ALA A N 1
ATOM 4519 C CA . ALA A 1 585 ? 26.516 -5.303 31.545 1.00 82.56 585 ALA A CA 1
ATOM 4520 C C . ALA A 1 585 ? 25.957 -4.150 32.413 1.00 82.56 585 ALA A C 1
ATOM 4522 O O . ALA A 1 585 ? 25.317 -4.397 33.426 1.00 82.56 585 ALA A O 1
ATOM 4523 N N . ARG A 1 586 ? 26.242 -2.889 32.060 1.00 86.19 586 ARG A N 1
ATOM 4524 C CA . ARG A 1 586 ? 25.708 -1.695 32.737 1.00 86.19 586 ARG A CA 1
ATOM 4525 C C . ARG A 1 586 ? 24.608 -1.004 31.935 1.00 86.19 586 ARG A C 1
ATOM 4527 O O . ARG A 1 586 ? 24.232 0.103 32.294 1.00 86.19 586 ARG A O 1
ATOM 4534 N N . GLU A 1 587 ? 24.170 -1.595 30.826 1.00 90.88 587 GLU A N 1
ATOM 4535 C CA . GLU A 1 587 ? 23.085 -1.040 30.020 1.00 90.88 587 GLU A CA 1
ATOM 4536 C C . GLU A 1 587 ? 21.789 -0.982 30.823 1.00 90.88 587 GLU A C 1
ATOM 4538 O O . GLU A 1 587 ? 21.386 -1.966 31.442 1.00 90.88 587 GLU A O 1
ATOM 4543 N N . GLU A 1 588 ? 21.119 0.165 30.779 1.00 92.12 588 GLU A N 1
ATOM 4544 C CA . GLU A 1 588 ? 19.784 0.320 31.342 1.00 92.12 588 GLU A CA 1
ATOM 4545 C C . GLU A 1 588 ? 18.887 1.135 30.416 1.00 92.12 588 GLU A C 1
ATOM 4547 O O . GLU A 1 588 ? 19.350 1.921 29.589 1.00 92.12 588 GLU A O 1
ATOM 4552 N N . ILE A 1 589 ? 17.579 0.912 30.528 1.00 93.69 589 ILE A N 1
ATOM 4553 C CA . ILE A 1 589 ? 16.597 1.783 29.887 1.00 93.69 589 ILE A CA 1
ATOM 4554 C C . ILE A 1 589 ? 16.449 3.026 30.754 1.00 93.69 589 ILE A C 1
ATOM 4556 O O . ILE A 1 589 ? 16.292 2.910 31.970 1.00 93.69 589 ILE A O 1
ATOM 4560 N N . ASN A 1 590 ? 16.478 4.197 30.131 1.00 91.62 590 ASN A N 1
ATOM 4561 C CA . ASN A 1 590 ? 16.264 5.460 30.820 1.00 91.62 590 ASN A CA 1
ATOM 4562 C C . ASN A 1 590 ? 15.550 6.466 29.902 1.00 91.62 590 ASN A C 1
ATOM 4564 O O . ASN A 1 590 ? 15.398 6.221 28.702 1.00 91.62 590 ASN A O 1
ATOM 4568 N N . VAL A 1 591 ? 15.101 7.575 30.481 1.00 91.62 591 VAL A N 1
ATOM 4569 C CA . VAL A 1 591 ? 14.635 8.768 29.760 1.00 91.62 591 VAL A CA 1
ATOM 4570 C C . VAL A 1 591 ? 15.720 9.842 29.797 1.00 91.62 591 VAL A C 1
ATOM 4572 O O . VAL A 1 591 ? 16.583 9.814 30.676 1.00 91.62 591 VAL A O 1
ATOM 4575 N N . PHE A 1 592 ? 15.700 10.783 28.852 1.00 83.06 592 PHE A N 1
ATOM 4576 C CA . PHE A 1 592 ? 16.585 11.947 28.924 1.00 83.06 592 PHE A CA 1
ATOM 4577 C C . PHE A 1 592 ? 16.120 12.898 30.039 1.00 83.06 592 PHE A C 1
ATOM 4579 O O . PHE A 1 592 ? 14.919 13.093 30.235 1.00 83.06 592 PHE A O 1
ATOM 4586 N N . ASP A 1 593 ? 17.059 13.513 30.762 1.00 79.81 593 ASP A N 1
ATOM 4587 C CA . ASP A 1 593 ? 16.737 14.425 31.864 1.00 79.81 593 ASP A CA 1
ATOM 4588 C C . ASP A 1 593 ? 15.831 15.576 31.392 1.00 79.81 593 ASP A C 1
ATOM 4590 O O . ASP A 1 593 ? 16.180 16.342 30.492 1.00 79.81 593 ASP A O 1
ATOM 4594 N N . GLY A 1 594 ? 14.655 15.704 32.015 1.00 81.06 594 GLY A N 1
ATOM 4595 C CA . GLY A 1 594 ? 13.645 16.711 31.667 1.00 81.06 594 GLY A CA 1
ATOM 4596 C C . GLY A 1 594 ? 12.658 16.304 30.565 1.00 81.06 594 GLY A C 1
ATOM 4597 O O . GLY A 1 594 ? 11.776 17.097 30.249 1.00 81.06 594 GLY A O 1
ATOM 4598 N N . PHE A 1 595 ? 12.764 15.090 30.015 1.00 88.19 595 PHE A N 1
ATOM 4599 C CA . PHE A 1 595 ? 11.863 14.560 28.985 1.00 88.19 595 PHE A CA 1
ATOM 4600 C C . PHE A 1 595 ? 11.174 13.281 29.485 1.00 88.19 595 PHE A C 1
ATOM 4602 O O . PHE A 1 595 ? 11.621 12.177 29.167 1.00 88.19 595 PHE A O 1
ATOM 4609 N N . PRO A 1 596 ? 10.116 13.408 30.308 1.00 92.69 596 PRO A N 1
ATOM 4610 C CA . PRO A 1 596 ? 9.350 12.258 30.772 1.00 92.69 596 PRO A CA 1
ATOM 4611 C C . PRO A 1 596 ? 8.628 11.551 29.615 1.00 92.69 596 PRO A C 1
ATOM 4613 O O . PRO A 1 596 ? 8.372 12.129 28.558 1.00 92.69 596 PRO A O 1
ATOM 4616 N N . LEU A 1 597 ? 8.285 10.282 29.828 1.00 93.94 597 LEU A N 1
ATOM 4617 C CA . LEU A 1 597 ? 7.466 9.473 28.930 1.00 93.94 597 LEU A CA 1
ATOM 4618 C C . LEU A 1 597 ? 5.990 9.895 29.045 1.00 93.94 597 LEU A C 1
ATOM 4620 O O . LEU A 1 597 ? 5.187 9.182 29.642 1.00 93.94 597 LEU A O 1
ATOM 4624 N N . ASP A 1 598 ? 5.656 11.041 28.454 1.00 89.25 598 ASP A N 1
ATOM 4625 C CA . ASP A 1 598 ? 4.327 11.663 28.518 1.00 89.25 598 ASP A CA 1
ATOM 4626 C C . ASP A 1 598 ? 3.756 11.912 27.106 1.00 89.25 598 ASP A C 1
ATOM 4628 O O . ASP A 1 598 ? 3.386 13.025 26.728 1.00 89.25 598 ASP A O 1
ATOM 4632 N N . ASN A 1 599 ? 3.683 10.855 26.293 1.00 92.88 599 ASN A N 1
ATOM 4633 C CA . ASN A 1 599 ? 2.961 10.869 25.017 1.00 92.88 599 ASN A CA 1
ATOM 4634 C C . ASN A 1 599 ? 1.626 10.118 25.120 1.00 92.88 599 ASN A C 1
ATOM 4636 O O . ASN A 1 599 ? 1.435 9.277 25.993 1.00 92.88 599 ASN A O 1
ATOM 4640 N N . LYS A 1 600 ? 0.713 10.364 24.172 1.00 94.62 600 LYS A N 1
ATOM 4641 C CA . LYS A 1 600 ? -0.649 9.791 24.163 1.00 94.62 600 LYS A CA 1
ATOM 4642 C C . LYS A 1 600 ? -0.718 8.271 23.954 1.00 94.62 600 LYS A C 1
ATOM 4644 O O . LYS A 1 600 ? -1.817 7.713 23.959 1.00 94.62 600 LYS A O 1
ATOM 4649 N N . LEU A 1 601 ? 0.415 7.609 23.720 1.00 95.88 601 LEU A N 1
ATOM 4650 C CA . LEU A 1 601 ? 0.541 6.166 23.522 1.00 95.88 601 LEU A CA 1
ATOM 4651 C C . LEU A 1 601 ? 1.470 5.516 24.565 1.00 95.88 601 LEU A C 1
ATOM 4653 O O . LEU A 1 601 ? 1.842 4.348 24.393 1.00 95.88 601 LEU A O 1
ATOM 4657 N N . SER A 1 602 ? 1.858 6.240 25.618 1.00 95.00 602 SER A N 1
ATOM 4658 C CA . SER A 1 602 ? 2.855 5.813 26.600 1.00 95.00 602 SER A CA 1
ATOM 4659 C C . SER A 1 602 ? 2.488 4.483 27.261 1.00 95.00 602 SER A C 1
ATOM 4661 O O . SER A 1 602 ? 3.341 3.605 27.374 1.00 95.00 602 SER A O 1
ATOM 4663 N N . GLY A 1 603 ? 1.214 4.250 27.590 1.00 95.56 603 GLY A N 1
ATOM 4664 C CA . GLY A 1 603 ? 0.759 3.036 28.271 1.00 95.56 603 GLY A CA 1
ATOM 4665 C C . GLY A 1 603 ? 1.015 1.743 27.489 1.00 95.56 603 GLY A C 1
ATOM 4666 O O . GLY A 1 603 ? 1.174 0.675 28.084 1.00 95.56 603 GLY A O 1
ATOM 4667 N N . ASN A 1 604 ? 1.157 1.813 26.159 1.00 96.50 604 ASN A N 1
ATOM 4668 C CA . ASN A 1 604 ? 1.466 0.635 25.341 1.00 96.50 604 ASN A CA 1
ATOM 4669 C C . ASN A 1 604 ? 2.842 0.031 25.661 1.00 96.50 604 ASN A C 1
ATOM 4671 O O . ASN A 1 604 ? 3.042 -1.165 25.431 1.00 96.50 604 ASN A O 1
ATOM 4675 N N . VAL A 1 605 ? 3.788 0.796 26.231 1.00 96.12 605 VAL A N 1
ATOM 4676 C CA . VAL A 1 605 ? 5.100 0.232 26.593 1.00 96.12 605 VAL A CA 1
ATOM 4677 C C . VAL A 1 605 ? 4.993 -0.810 27.711 1.00 96.12 605 VAL A C 1
ATOM 4679 O O . VAL A 1 605 ? 5.827 -1.718 27.772 1.00 96.12 605 VAL A O 1
ATOM 4682 N N . VAL A 1 606 ? 3.958 -0.725 28.557 1.00 95.69 606 VAL A N 1
ATOM 4683 C CA . VAL A 1 606 ? 3.681 -1.697 29.627 1.00 95.69 606 VAL A CA 1
ATOM 4684 C C . VAL A 1 606 ? 3.192 -3.021 29.043 1.00 95.69 606 VAL A C 1
ATOM 4686 O O . VAL A 1 606 ? 3.688 -4.087 29.423 1.00 95.69 606 VAL A O 1
ATOM 4689 N N . ASP A 1 607 ? 2.269 -2.968 28.079 1.00 94.25 607 ASP A N 1
ATOM 4690 C CA . ASP A 1 607 ? 1.783 -4.155 27.365 1.00 94.25 607 ASP A CA 1
ATOM 4691 C C . ASP A 1 607 ? 2.905 -4.851 26.604 1.00 94.25 607 ASP A C 1
ATOM 4693 O O . ASP A 1 607 ? 3.053 -6.073 26.668 1.00 94.25 607 ASP A O 1
ATOM 4697 N N . LEU A 1 608 ? 3.722 -4.046 25.929 1.00 95.12 608 LEU A N 1
ATOM 4698 C CA . LEU A 1 608 ? 4.821 -4.483 25.087 1.00 95.12 608 LEU A CA 1
ATOM 4699 C C . LEU A 1 608 ? 5.966 -5.135 25.880 1.00 95.12 608 LEU A C 1
ATOM 4701 O O . LEU A 1 608 ? 6.683 -5.999 25.349 1.00 95.12 608 LEU A O 1
ATOM 4705 N N . CYS A 1 609 ? 6.165 -4.705 27.131 1.00 96.44 609 CYS A N 1
ATOM 4706 C CA . CYS A 1 609 ? 7.222 -5.212 27.992 1.00 96.44 609 CYS A CA 1
ATOM 4707 C C . CYS A 1 609 ? 6.999 -6.710 28.275 1.00 96.44 609 CYS A C 1
ATOM 4709 O O . CYS A 1 609 ? 5.977 -7.075 28.860 1.00 96.44 609 CYS A O 1
ATOM 4711 N N . PRO A 1 610 ? 7.942 -7.596 27.896 1.00 95.81 610 PRO A N 1
ATOM 4712 C CA . PRO A 1 610 ? 7.791 -9.036 28.116 1.00 95.81 610 PRO A CA 1
ATOM 4713 C C . PRO A 1 610 ? 7.978 -9.445 29.587 1.00 95.81 610 PRO A C 1
ATOM 4715 O O . PRO A 1 610 ? 7.732 -10.592 29.949 1.00 95.81 610 PRO A O 1
ATOM 4718 N N . VAL A 1 611 ? 8.444 -8.515 30.420 1.00 95.94 611 VAL A N 1
ATOM 4719 C CA . VAL A 1 611 ? 8.780 -8.694 31.835 1.00 95.94 611 VAL A CA 1
ATOM 4720 C C . VAL A 1 611 ? 8.142 -7.580 32.661 1.00 95.94 611 VAL A C 1
ATOM 4722 O O . VAL A 1 611 ? 7.621 -6.613 32.114 1.00 95.94 611 VAL A O 1
ATOM 4725 N N . GLY A 1 612 ? 8.199 -7.671 33.988 1.00 95.25 612 GLY A N 1
ATOM 4726 C CA . GLY A 1 612 ? 7.646 -6.645 34.883 1.00 95.25 612 GLY A CA 1
ATOM 4727 C C . GLY A 1 612 ? 8.538 -5.425 35.103 1.00 95.25 612 GLY A C 1
ATOM 4728 O O . GLY A 1 612 ? 8.559 -4.896 36.214 1.00 95.25 612 GLY A O 1
ATOM 4729 N N . ALA A 1 613 ? 9.310 -5.020 34.090 1.00 95.94 613 ALA A N 1
ATOM 4730 C CA . ALA A 1 613 ? 10.178 -3.847 34.170 1.00 95.94 613 ALA A CA 1
ATOM 4731 C C . ALA A 1 613 ? 9.391 -2.549 34.001 1.00 95.94 613 ALA A C 1
ATOM 4733 O O . ALA A 1 613 ? 9.594 -1.621 34.769 1.00 95.94 613 ALA A O 1
ATOM 4734 N N . LEU A 1 614 ? 8.472 -2.493 33.039 1.00 96.12 614 LEU A N 1
ATOM 4735 C CA . LEU A 1 614 ? 7.561 -1.364 32.871 1.00 96.12 614 LEU A CA 1
ATOM 4736 C C . LEU A 1 614 ? 6.224 -1.736 33.506 1.00 96.12 614 LEU A C 1
ATOM 4738 O O . LEU A 1 614 ? 5.624 -2.740 33.124 1.00 96.12 614 LEU A O 1
ATOM 4742 N N . GLY A 1 615 ? 5.809 -0.963 34.503 1.00 94.56 615 GLY A N 1
ATOM 4743 C CA . GLY A 1 615 ? 4.550 -1.129 35.219 1.00 94.56 615 GLY A CA 1
AT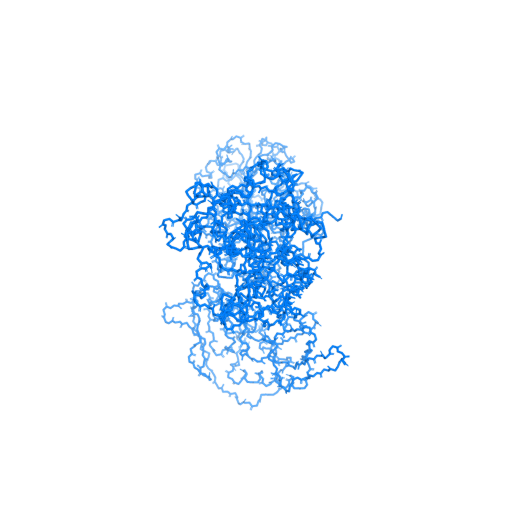OM 4744 C C . GLY A 1 615 ? 3.608 0.035 34.943 1.00 94.56 615 GLY A C 1
ATOM 4745 O O . GLY A 1 615 ? 4.045 1.182 34.859 1.00 94.56 615 GLY A O 1
ATOM 4746 N N . ASP A 1 616 ? 2.325 -0.279 34.825 1.00 95.31 616 ASP A N 1
ATOM 4747 C CA . ASP A 1 616 ? 1.247 0.703 34.740 1.00 95.31 616 ASP A CA 1
ATOM 4748 C C . ASP A 1 616 ? 0.941 1.216 36.148 1.00 95.31 616 ASP A C 1
ATOM 4750 O O . ASP A 1 616 ? 0.575 0.430 37.022 1.00 95.31 616 ASP A O 1
ATOM 4754 N N . ARG A 1 617 ? 1.114 2.519 36.377 1.00 94.12 617 ARG A N 1
ATOM 4755 C CA . ARG A 1 617 ? 0.891 3.159 37.680 1.00 94.12 617 ARG A CA 1
ATOM 4756 C C . ARG A 1 617 ? -0.553 3.054 38.149 1.00 94.12 617 ARG A C 1
ATOM 4758 O O . ARG A 1 617 ? -0.766 3.027 39.360 1.00 94.12 617 ARG A O 1
ATOM 4765 N N . ASP A 1 618 ? -1.511 2.991 37.228 1.00 93.69 618 ASP A N 1
ATOM 4766 C CA . ASP A 1 618 ? -2.910 2.804 37.578 1.00 93.69 618 ASP A CA 1
ATOM 4767 C C . ASP A 1 618 ? -3.182 1.366 38.032 1.00 93.69 618 ASP A C 1
ATOM 4769 O O . ASP A 1 618 ? -3.912 1.168 38.992 1.00 93.69 618 ASP A O 1
ATOM 4773 N N . PHE A 1 619 ? -2.560 0.348 37.442 1.00 94.94 619 PHE A N 1
ATOM 4774 C CA . PHE A 1 619 ? -2.817 -1.048 37.828 1.00 94.94 619 PHE A CA 1
ATOM 4775 C C . PHE A 1 619 ? -1.905 -1.568 38.958 1.00 94.94 619 PHE A C 1
ATOM 4777 O O . PHE A 1 619 ? -2.282 -2.485 39.695 1.00 94.94 619 PHE A O 1
ATOM 4784 N N . LEU A 1 620 ? -0.720 -0.972 39.120 1.00 93.19 620 LEU A N 1
ATOM 4785 C CA . LEU A 1 620 ? 0.361 -1.467 39.973 1.00 93.19 620 LEU A CA 1
ATOM 4786 C C . LEU A 1 620 ? -0.119 -1.824 41.391 1.00 93.19 620 LEU A C 1
ATOM 4788 O O . LEU A 1 620 ? -0.545 -0.960 42.158 1.00 93.19 620 LEU A O 1
ATOM 4792 N N . TYR A 1 621 ? 0.030 -3.100 41.764 1.00 92.44 621 TYR A N 1
ATOM 4793 C CA . TYR A 1 621 ? -0.308 -3.641 43.088 1.00 92.44 621 TYR A CA 1
ATOM 4794 C C . TYR A 1 621 ? -1.801 -3.627 43.457 1.00 92.44 621 TYR A C 1
ATOM 4796 O O . TYR A 1 621 ? -2.129 -3.904 44.613 1.00 92.44 621 TYR A O 1
ATOM 4804 N N . LYS A 1 622 ? -2.713 -3.362 42.512 1.00 94.06 622 LYS A N 1
ATOM 4805 C CA . LYS A 1 622 ? -4.162 -3.404 42.776 1.00 94.06 622 LYS A CA 1
ATOM 4806 C C . LYS A 1 622 ? -4.743 -4.818 42.714 1.00 94.06 622 LYS A C 1
ATOM 4808 O O . LYS A 1 622 ? -5.625 -5.143 43.507 1.00 94.06 622 LYS A O 1
ATOM 4813 N N . GLN A 1 623 ? -4.276 -5.659 41.786 1.00 94.56 623 GLN A N 1
ATOM 4814 C CA . GLN A 1 623 ? -4.808 -7.011 41.579 1.00 94.56 623 GLN A CA 1
ATOM 4815 C C . GLN A 1 623 ? -3.771 -7.943 40.929 1.00 94.56 623 GLN A C 1
ATOM 4817 O O . GLN A 1 623 ? -2.788 -7.491 40.348 1.00 94.56 623 GLN A O 1
ATOM 4822 N N . ARG A 1 624 ? -3.970 -9.263 41.027 1.00 93.25 624 ARG A N 1
ATOM 4823 C CA . ARG A 1 624 ? -3.162 -10.269 40.324 1.00 93.25 624 ARG A CA 1
ATOM 4824 C C . ARG A 1 624 ? -3.881 -10.812 39.098 1.00 93.25 624 ARG A C 1
ATOM 4826 O O . ARG A 1 624 ? -5.074 -11.097 39.126 1.00 93.25 624 ARG A O 1
ATOM 4833 N N . VAL A 1 625 ? -3.110 -11.026 38.038 1.00 92.81 625 VAL A N 1
ATOM 4834 C CA . VAL A 1 625 ? -3.612 -11.342 36.693 1.00 92.81 625 VAL A CA 1
ATOM 4835 C C . VAL A 1 625 ? -4.385 -12.660 36.602 1.00 92.81 625 VAL A C 1
ATOM 4837 O O . VAL A 1 625 ? -5.288 -12.770 35.785 1.00 92.81 625 VAL A O 1
ATOM 4840 N N . TRP A 1 626 ? -4.096 -13.646 37.457 1.00 93.31 626 TRP A N 1
ATOM 4841 C CA . TRP A 1 626 ? -4.818 -14.929 37.477 1.00 93.31 626 TRP A CA 1
ATOM 4842 C C . TRP A 1 626 ? -6.212 -14.853 38.118 1.00 93.31 626 TRP A C 1
ATOM 4844 O O . TRP A 1 626 ? -6.987 -15.795 37.977 1.00 93.31 626 TRP A O 1
ATOM 4854 N N . PHE A 1 627 ? -6.544 -13.761 38.817 1.00 95.06 627 PHE A N 1
ATOM 4855 C CA . PHE A 1 627 ? -7.910 -13.501 39.286 1.00 95.06 627 PHE A CA 1
ATOM 4856 C C . PHE A 1 627 ? -8.744 -12.709 38.271 1.00 95.06 627 PHE A C 1
ATOM 4858 O O . PHE A 1 627 ? -9.956 -12.607 38.431 1.00 95.06 627 PHE A O 1
ATOM 4865 N N . MET A 1 628 ? -8.109 -12.154 37.237 1.00 94.50 628 MET A N 1
ATOM 4866 C CA . MET A 1 628 ? -8.769 -11.321 36.239 1.00 94.50 628 MET A CA 1
ATOM 4867 C C . MET A 1 628 ? -9.519 -12.176 35.215 1.00 94.50 628 MET A C 1
ATOM 4869 O O . MET A 1 628 ? -8.940 -13.071 34.594 1.00 94.50 628 MET A O 1
ATOM 4873 N N . LYS A 1 629 ? -10.789 -11.857 34.972 1.00 96.62 629 LYS A N 1
ATOM 4874 C CA . LYS A 1 629 ? -11.534 -12.319 33.799 1.00 96.62 629 LYS A CA 1
ATOM 4875 C C . LYS A 1 629 ? -11.330 -11.348 32.645 1.00 96.62 629 LYS A C 1
ATOM 4877 O O . LYS A 1 629 ? -11.168 -10.148 32.854 1.00 96.62 629 LYS A O 1
ATOM 4882 N N . LYS A 1 630 ? -11.310 -11.880 31.423 1.00 96.19 630 LYS A N 1
ATOM 4883 C CA . LYS A 1 630 ? -11.008 -11.137 30.195 1.00 96.19 630 LYS A CA 1
ATOM 4884 C C . LYS A 1 630 ? -12.207 -11.191 29.261 1.00 96.19 630 LYS A C 1
ATOM 4886 O O . LYS A 1 630 ? -12.678 -12.281 28.948 1.00 96.19 630 LYS A O 1
ATOM 4891 N N . HIS A 1 631 ? -12.656 -10.026 28.811 1.00 96.62 631 HIS A N 1
ATOM 4892 C CA . HIS A 1 631 ? -13.816 -9.877 27.935 1.00 96.62 631 HIS A CA 1
ATOM 4893 C C . HIS A 1 631 ? -13.420 -9.076 26.696 1.00 96.62 631 HIS A C 1
ATOM 4895 O O . HIS A 1 631 ? -12.747 -8.048 26.811 1.00 96.62 631 HIS A O 1
ATOM 4901 N N . ASN A 1 632 ? -13.833 -9.528 25.511 1.00 96.19 632 ASN A N 1
ATOM 4902 C CA . ASN A 1 632 ? -13.597 -8.778 24.279 1.00 96.19 632 ASN A CA 1
ATOM 4903 C C . ASN A 1 632 ? -14.512 -7.547 24.260 1.00 96.19 632 ASN A C 1
ATOM 4905 O O . ASN A 1 632 ? -15.725 -7.674 24.400 1.00 96.19 632 ASN A O 1
ATOM 4909 N N . GLY A 1 633 ? -13.945 -6.360 24.066 1.00 95.19 633 GLY A N 1
ATOM 4910 C CA . GLY A 1 633 ? -14.684 -5.102 24.046 1.00 95.19 633 GLY A CA 1
ATOM 4911 C C . GLY A 1 633 ? -14.277 -4.189 22.894 1.00 95.19 633 GLY A C 1
ATOM 4912 O O . GLY A 1 633 ? -13.325 -4.457 22.153 1.00 95.19 633 GLY A O 1
ATOM 4913 N N . VAL A 1 634 ? -14.994 -3.073 22.787 1.00 96.62 634 VAL A N 1
ATOM 4914 C CA . VAL A 1 634 ? -14.706 -1.977 21.858 1.00 96.62 634 VAL A CA 1
ATOM 4915 C C . VAL A 1 634 ? -14.526 -0.700 22.671 1.00 96.62 634 VAL A C 1
ATOM 4917 O O . VAL A 1 634 ? -15.329 -0.393 23.552 1.00 96.62 634 VAL A O 1
ATOM 4920 N N . CYS A 1 635 ? -13.449 0.036 22.407 1.00 95.62 635 CYS A N 1
ATOM 4921 C CA . CYS A 1 635 ? -13.197 1.312 23.063 1.00 95.62 635 CYS A CA 1
ATOM 4922 C C . CYS A 1 635 ? -14.224 2.353 22.608 1.00 95.62 635 CYS A C 1
ATOM 4924 O O . CYS A 1 635 ? -14.340 2.637 21.419 1.00 95.62 635 CYS A O 1
ATOM 4926 N N . THR A 1 636 ? -14.910 2.978 23.564 1.00 93.38 636 THR A N 1
ATOM 4927 C CA . THR A 1 636 ? -15.928 4.008 23.302 1.00 93.38 636 THR A CA 1
ATOM 4928 C C . THR A 1 636 ? -15.404 5.441 23.397 1.00 93.38 636 THR A C 1
ATOM 4930 O O . THR A 1 636 ? -16.182 6.379 23.514 1.00 93.38 636 THR A O 1
ATOM 4933 N N . GLY A 1 637 ? -14.080 5.633 23.405 1.00 92.94 637 GLY A N 1
ATOM 4934 C CA . GLY A 1 637 ? -13.465 6.956 23.572 1.00 92.94 637 GLY A CA 1
ATOM 4935 C C . GLY A 1 637 ? -13.469 7.834 22.317 1.00 92.94 637 GLY A C 1
ATOM 4936 O O . GLY A 1 637 ? -13.514 9.051 22.432 1.00 92.94 637 GLY A O 1
ATOM 4937 N N . CYS A 1 638 ? -13.406 7.240 21.126 1.00 94.88 638 CYS A N 1
ATOM 4938 C CA . CYS A 1 638 ? -13.446 7.963 19.854 1.00 94.88 638 CYS A CA 1
ATOM 4939 C C . CYS A 1 638 ? -13.913 7.058 18.715 1.00 94.88 638 CYS A C 1
ATOM 4941 O O . CYS A 1 638 ? -14.047 5.843 18.891 1.00 94.88 638 CYS A O 1
ATOM 4943 N N . SER A 1 639 ? -14.114 7.652 17.542 1.00 95.94 639 SER A N 1
ATOM 4944 C CA . SER A 1 639 ? -14.622 6.966 16.355 1.00 95.94 639 SER A CA 1
ATOM 4945 C C . SER A 1 639 ? -13.653 5.948 15.760 1.00 95.94 639 SER A C 1
ATOM 4947 O O . SER A 1 639 ? -14.079 5.150 14.928 1.00 95.94 639 SER A O 1
ATOM 4949 N N . THR A 1 640 ? -12.391 5.892 16.218 1.00 95.94 640 THR A N 1
ATOM 4950 C CA . THR A 1 640 ? -11.466 4.790 15.895 1.00 95.94 640 THR A CA 1
ATOM 4951 C C . THR A 1 640 ? -12.054 3.446 16.333 1.00 95.94 640 THR A C 1
ATOM 4953 O O . THR A 1 640 ? -11.919 2.451 15.621 1.00 95.94 640 THR A O 1
ATOM 4956 N N . GLY A 1 641 ? -12.723 3.407 17.494 1.00 95.38 641 GLY A N 1
ATOM 4957 C CA . GLY A 1 641 ? -13.360 2.195 18.011 1.00 95.38 641 GLY A CA 1
ATOM 4958 C C . GLY A 1 641 ? -12.377 1.043 18.240 1.00 95.38 641 GLY A C 1
ATOM 4959 O O . GLY A 1 641 ? -12.633 -0.070 17.790 1.00 95.38 641 GLY A O 1
ATOM 4960 N N . CYS A 1 642 ? -11.228 1.296 18.881 1.00 96.56 642 CYS A N 1
ATOM 4961 C CA . CYS A 1 642 ? -10.168 0.291 19.055 1.00 96.56 642 CYS A CA 1
ATOM 4962 C C . CYS A 1 642 ? -10.693 -1.023 19.656 1.00 96.56 642 CYS A C 1
ATOM 4964 O O . CYS A 1 642 ? -11.439 -0.999 20.639 1.00 96.56 642 CYS A O 1
ATOM 4966 N N . SER A 1 643 ? -10.234 -2.163 19.130 1.00 96.81 643 SER A N 1
ATOM 4967 C CA . SER A 1 643 ? -10.477 -3.462 19.758 1.00 96.81 643 SER A CA 1
ATOM 4968 C C . SER A 1 643 ? -9.712 -3.541 21.078 1.00 96.81 643 SER A C 1
ATOM 4970 O O . SER A 1 643 ? -8.491 -3.368 21.112 1.00 96.81 643 SER A O 1
ATOM 4972 N N . ILE A 1 644 ? -10.419 -3.832 22.166 1.00 97.31 644 ILE A N 1
ATOM 4973 C CA . ILE A 1 644 ? -9.837 -3.907 23.509 1.00 97.31 644 ILE A CA 1
ATOM 4974 C C . ILE A 1 644 ? -10.205 -5.216 24.206 1.00 97.31 644 ILE A C 1
ATOM 4976 O O . ILE A 1 644 ? -11.142 -5.916 23.822 1.00 97.31 644 ILE A O 1
ATOM 4980 N N . THR A 1 645 ? -9.451 -5.526 25.252 1.00 97.19 645 THR A N 1
ATOM 4981 C CA . THR A 1 645 ? -9.790 -6.512 26.272 1.00 97.19 645 THR A CA 1
ATOM 4982 C C . THR A 1 645 ? -10.105 -5.755 27.557 1.00 97.19 645 THR A C 1
ATOM 4984 O O . THR A 1 645 ? -9.264 -4.996 28.047 1.00 97.19 645 THR A O 1
ATOM 4987 N N . VAL A 1 646 ? -11.306 -5.956 28.094 1.00 97.69 646 VAL A N 1
ATOM 4988 C CA . VAL A 1 646 ? -11.705 -5.463 29.415 1.00 97.69 646 VAL A CA 1
ATOM 4989 C C . VAL A 1 646 ? -11.310 -6.520 30.438 1.00 97.69 646 VAL A C 1
ATOM 4991 O O . VAL A 1 646 ? -11.768 -7.662 30.346 1.00 97.69 646 VAL A O 1
ATOM 4994 N N . GLU A 1 647 ? -10.440 -6.162 31.383 1.00 97.19 647 GLU A N 1
ATOM 4995 C CA . GLU A 1 647 ? -10.037 -7.063 32.460 1.00 97.19 647 GLU A CA 1
ATOM 4996 C C . GLU A 1 647 ? -10.744 -6.671 33.769 1.00 97.19 647 GLU A C 1
ATOM 4998 O O . GLU A 1 647 ? -10.549 -5.566 34.290 1.00 97.19 647 GLU A O 1
ATOM 5003 N N . GLU A 1 648 ? -11.547 -7.589 34.316 1.00 96.94 648 GLU A N 1
ATOM 5004 C CA . GLU A 1 648 ? -12.321 -7.398 35.552 1.00 96.94 648 GLU A CA 1
ATOM 5005 C C . GLU A 1 648 ? -12.030 -8.466 36.608 1.00 96.94 648 GLU A C 1
ATOM 5007 O O . GLU A 1 648 ? -11.641 -9.587 36.284 1.00 96.94 648 GLU A O 1
ATOM 5012 N N . ASN A 1 649 ? -12.246 -8.132 37.878 1.00 96.88 649 ASN A N 1
ATOM 5013 C CA . ASN A 1 649 ? -12.432 -9.129 38.925 1.00 96.88 649 ASN A CA 1
ATOM 5014 C C . ASN A 1 649 ? -13.543 -8.667 39.875 1.00 96.88 649 ASN A C 1
ATOM 5016 O O . ASN A 1 649 ? -13.524 -7.529 40.341 1.00 96.88 649 ASN A O 1
ATOM 5020 N N . GLN A 1 650 ? -14.480 -9.565 40.187 1.00 94.25 650 GLN A N 1
ATOM 5021 C CA . GLN A 1 650 ? -15.632 -9.297 41.059 1.00 94.25 650 GLN A CA 1
ATOM 5022 C C . GLN A 1 650 ? -16.418 -8.031 40.655 1.00 94.25 650 GLN A C 1
ATOM 5024 O O . GLN A 1 650 ? -16.698 -7.183 41.499 1.00 94.25 650 GLN A O 1
ATOM 5029 N N . ASP A 1 651 ? -16.761 -7.908 39.366 1.00 93.44 651 ASP A N 1
ATOM 5030 C CA . ASP A 1 651 ? -17.493 -6.768 38.777 1.00 93.44 651 ASP A CA 1
ATOM 5031 C C . ASP A 1 651 ? -16.740 -5.430 38.827 1.00 93.44 651 ASP A C 1
ATOM 5033 O O . ASP A 1 651 ? -17.299 -4.378 38.531 1.00 93.44 651 ASP A O 1
ATOM 5037 N N . THR A 1 652 ? -15.448 -5.450 39.151 1.00 95.38 652 THR A N 1
ATOM 5038 C CA . THR A 1 652 ? -14.596 -4.263 39.125 1.00 95.38 652 THR A CA 1
ATOM 5039 C C . THR A 1 652 ? -13.636 -4.359 37.947 1.00 95.38 652 THR A C 1
ATOM 5041 O O . THR A 1 652 ? -12.757 -5.217 37.917 1.00 95.38 652 THR A O 1
ATOM 5044 N N . VAL A 1 653 ? -13.794 -3.476 36.958 1.00 96.88 653 VAL A N 1
ATOM 5045 C CA . VAL A 1 653 ? -12.790 -3.255 35.899 1.00 96.88 653 VAL A CA 1
ATOM 5046 C C . VAL A 1 653 ? -11.510 -2.688 36.520 1.00 96.88 653 VAL A C 1
ATOM 5048 O O . VAL A 1 653 ? -11.575 -1.660 37.190 1.00 96.88 653 VAL A O 1
ATOM 5051 N N . TYR A 1 654 ? -10.365 -3.334 36.280 1.00 96.38 654 TYR A N 1
ATOM 5052 C CA . TYR A 1 654 ? -9.061 -2.890 36.800 1.00 96.38 654 TYR A CA 1
ATOM 5053 C C . TYR A 1 654 ? -8.111 -2.349 35.732 1.00 96.38 654 TYR A C 1
ATOM 5055 O O . TYR A 1 654 ? -7.175 -1.642 36.085 1.00 96.38 654 TYR A O 1
ATOM 5063 N N . ARG A 1 655 ? -8.274 -2.740 34.461 1.00 95.81 655 ARG A N 1
ATOM 5064 C CA . ARG A 1 655 ? -7.498 -2.194 33.336 1.00 95.81 655 ARG A CA 1
ATOM 5065 C C . ARG A 1 655 ? -8.121 -2.549 31.991 1.00 95.81 655 ARG A C 1
ATOM 5067 O O . ARG A 1 655 ? -8.832 -3.548 31.859 1.00 95.81 655 ARG A O 1
ATOM 5074 N N . LEU A 1 656 ? -7.780 -1.755 30.979 1.00 97.06 656 LEU A N 1
ATOM 5075 C CA . LEU A 1 656 ? -8.048 -2.041 29.572 1.00 97.06 656 LEU A CA 1
ATOM 5076 C C . LEU A 1 656 ? -6.739 -2.331 28.836 1.00 97.06 656 LEU A C 1
ATOM 5078 O O . LEU A 1 656 ? -5.730 -1.659 29.056 1.00 97.06 656 LEU A O 1
ATOM 5082 N N . ARG A 1 657 ? -6.764 -3.316 27.935 1.00 95.81 657 ARG A N 1
ATOM 5083 C CA . ARG A 1 657 ? -5.618 -3.667 27.082 1.00 95.81 657 ARG A CA 1
ATOM 5084 C C . ARG A 1 657 ? -6.010 -3.655 25.609 1.00 95.81 657 ARG A C 1
ATOM 5086 O O . ARG A 1 657 ? -7.150 -4.002 25.301 1.00 95.81 657 ARG A O 1
ATOM 5093 N N . PRO A 1 658 ? -5.100 -3.316 24.684 1.00 96.25 658 PRO A N 1
ATOM 5094 C CA . PRO A 1 658 ? -5.384 -3.418 23.265 1.00 96.25 658 PRO A CA 1
ATOM 5095 C C . PRO A 1 658 ? -5.493 -4.892 22.867 1.00 96.25 658 PRO A C 1
ATOM 5097 O O . PRO A 1 658 ? -4.773 -5.753 23.379 1.00 96.25 658 PRO A O 1
ATOM 5100 N N . ARG A 1 659 ? -6.394 -5.182 21.932 1.00 94.56 659 ARG A N 1
ATOM 5101 C CA . ARG A 1 659 ? -6.515 -6.487 21.279 1.00 94.56 659 ARG A CA 1
ATOM 5102 C C . ARG A 1 659 ? -6.024 -6.359 19.838 1.00 94.56 659 ARG A C 1
ATOM 5104 O O . ARG A 1 659 ? -6.294 -5.349 19.193 1.00 94.56 659 ARG A O 1
ATOM 5111 N N . GLU A 1 660 ? -5.279 -7.356 19.354 1.00 91.56 660 GLU A N 1
ATOM 5112 C CA . GLU A 1 660 ? -4.721 -7.335 17.994 1.00 91.56 660 GLU A CA 1
ATOM 5113 C C . GLU A 1 660 ? -5.856 -7.352 16.956 1.00 91.56 660 GLU A C 1
ATOM 5115 O O . GLU A 1 660 ? -6.633 -8.306 16.900 1.00 91.56 660 GLU A O 1
ATOM 5120 N N . ASN A 1 661 ? -5.945 -6.300 16.138 1.00 92.06 661 ASN A N 1
ATOM 5121 C CA . ASN A 1 661 ? -6.906 -6.186 15.045 1.00 92.06 661 ASN A CA 1
ATOM 5122 C C . ASN A 1 661 ? -6.362 -5.300 13.913 1.00 92.06 661 ASN A C 1
ATOM 5124 O O . ASN A 1 661 ? -6.374 -4.072 14.004 1.00 92.06 661 ASN A O 1
ATOM 5128 N N . GLN A 1 662 ? -5.925 -5.928 12.818 1.00 87.62 662 GLN A N 1
ATOM 5129 C CA . GLN A 1 662 ? -5.309 -5.241 11.674 1.00 87.62 662 GLN A CA 1
ATOM 5130 C C . GLN A 1 662 ? -6.254 -4.272 10.947 1.00 87.62 662 GLN A C 1
ATOM 5132 O O . GLN A 1 662 ? -5.774 -3.345 10.305 1.00 87.62 662 GLN A O 1
ATOM 5137 N N . ALA A 1 663 ? -7.573 -4.451 11.071 1.00 86.56 663 ALA A N 1
ATOM 5138 C CA . ALA A 1 663 ? -8.567 -3.583 10.440 1.00 86.56 663 ALA A CA 1
ATOM 5139 C C . ALA A 1 663 ? -8.788 -2.254 11.187 1.00 86.56 663 ALA A C 1
ATOM 5141 O O . ALA A 1 663 ? -9.380 -1.332 10.627 1.00 86.56 663 ALA A O 1
ATOM 5142 N N . VAL A 1 664 ? -8.354 -2.162 12.453 1.00 90.06 664 VAL A N 1
ATOM 5143 C CA . VAL A 1 664 ? -8.700 -1.047 13.349 1.00 90.06 664 VAL A CA 1
ATOM 5144 C C . VAL A 1 664 ? -7.457 -0.431 13.981 1.00 90.06 664 VAL A C 1
ATOM 5146 O O . VAL A 1 664 ? -6.965 0.597 13.532 1.00 90.06 664 VAL A O 1
ATOM 5149 N N . ASN A 1 665 ? -6.946 -1.045 15.045 1.00 93.19 665 ASN A N 1
ATOM 5150 C CA . ASN A 1 665 ? -5.902 -0.469 15.888 1.00 93.19 665 ASN A CA 1
ATOM 5151 C C . ASN A 1 665 ? -4.567 -1.219 15.784 1.00 93.19 665 ASN A C 1
ATOM 5153 O O . ASN A 1 665 ? -3.622 -0.889 16.498 1.00 93.19 665 ASN A O 1
ATOM 5157 N N . GLN A 1 666 ? -4.494 -2.212 14.893 1.00 91.25 666 GLN A N 1
ATOM 5158 C CA . GLN A 1 666 ? -3.377 -3.129 14.677 1.00 91.25 666 GLN A CA 1
ATOM 5159 C C . GLN A 1 666 ? -2.963 -3.832 15.974 1.00 91.25 666 GLN A C 1
ATOM 5161 O O . GLN A 1 666 ? -3.431 -4.936 16.235 1.00 91.25 666 GLN A O 1
ATOM 5166 N N . TRP A 1 667 ? -2.143 -3.186 16.807 1.00 92.44 667 TRP A N 1
ATOM 5167 C CA . TRP A 1 667 ? -1.680 -3.686 18.108 1.00 92.44 667 TRP A CA 1
ATOM 5168 C C . TRP A 1 667 ? -1.834 -2.675 19.254 1.00 92.44 667 TRP A C 1
ATOM 5170 O O . TRP A 1 667 ? -1.584 -3.025 20.406 1.00 92.44 667 TRP A O 1
ATOM 5180 N N . TRP A 1 668 ? -2.201 -1.426 18.965 1.00 95.31 668 TRP A N 1
ATOM 5181 C CA . TRP A 1 668 ? -2.025 -0.293 19.878 1.00 95.31 668 TRP A CA 1
ATOM 5182 C C . TRP A 1 668 ? -3.358 0.253 20.385 1.00 95.31 668 TRP A C 1
ATOM 5184 O O . TRP A 1 668 ? -4.416 -0.028 19.832 1.00 95.31 668 TRP A O 1
ATOM 5194 N N . MET A 1 669 ? -3.328 1.051 21.447 1.00 96.00 669 MET A N 1
ATOM 5195 C CA . MET A 1 669 ? -4.459 1.894 21.845 1.00 96.00 669 MET A CA 1
ATOM 5196 C C . MET A 1 669 ? -3.955 3.196 22.461 1.00 96.00 669 MET A C 1
ATOM 5198 O O . MET A 1 669 ? -2.851 3.237 22.995 1.00 96.00 669 MET A O 1
ATOM 5202 N N . CYS A 1 670 ? -4.756 4.257 22.416 1.00 96.06 670 CYS A N 1
ATOM 5203 C CA . CYS A 1 670 ? -4.398 5.511 23.069 1.00 96.06 670 CYS A CA 1
ATOM 5204 C C . CYS A 1 670 ? -4.608 5.462 24.585 1.00 96.06 670 CYS A C 1
ATOM 5206 O O . CYS A 1 670 ? -5.461 4.726 25.088 1.00 96.06 670 CYS A O 1
ATOM 5208 N N . ASP A 1 671 ? -3.860 6.296 25.300 1.00 95.56 671 ASP A N 1
ATOM 5209 C CA . ASP A 1 671 ? -3.927 6.405 26.755 1.00 95.56 671 ASP A CA 1
ATOM 5210 C C . ASP A 1 671 ? -5.262 6.991 27.232 1.00 95.56 671 ASP A C 1
ATOM 5212 O O . ASP A 1 671 ? -5.803 6.545 28.240 1.00 95.56 671 ASP A O 1
ATOM 5216 N N . GLU A 1 672 ? -5.863 7.897 26.454 1.00 93.12 672 GLU A N 1
ATOM 5217 C CA . GLU A 1 672 ? -7.222 8.408 26.702 1.00 93.12 672 GLU A CA 1
ATOM 5218 C C . GLU A 1 672 ? -8.253 7.266 26.735 1.00 93.12 672 GLU A C 1
ATOM 5220 O O . GLU A 1 672 ? -9.112 7.207 27.613 1.00 93.12 672 GLU A O 1
ATOM 5225 N N . GLY A 1 673 ? -8.141 6.314 25.804 1.00 94.19 673 GLY A N 1
ATOM 5226 C CA . GLY A 1 673 ? -8.968 5.111 25.800 1.00 94.19 673 GLY A CA 1
ATOM 5227 C C . GLY A 1 673 ? -8.603 4.147 26.929 1.00 94.19 673 GLY A C 1
ATOM 5228 O O . GLY A 1 673 ? -9.495 3.575 27.549 1.00 94.19 673 GLY A O 1
ATOM 5229 N N . ARG A 1 674 ? -7.305 3.981 27.210 1.00 95.62 674 ARG A N 1
ATOM 5230 C CA . ARG A 1 674 ? -6.762 3.016 28.180 1.00 95.62 674 ARG A CA 1
ATOM 5231 C C . ARG A 1 674 ? -7.167 3.321 29.609 1.00 95.62 674 ARG A C 1
ATOM 5233 O O . ARG A 1 674 ? -7.622 2.418 30.299 1.00 95.62 674 ARG A O 1
ATOM 5240 N N . TYR A 1 675 ? -7.016 4.574 30.021 1.00 94.88 675 TYR A N 1
ATOM 5241 C CA . TYR A 1 675 ? -7.316 5.035 31.379 1.00 94.88 675 TYR A CA 1
ATOM 5242 C C . TYR A 1 675 ? -8.719 5.646 31.482 1.00 94.88 675 TYR A C 1
ATOM 5244 O O . TYR A 1 675 ? -9.209 5.956 32.563 1.00 94.88 675 TYR A O 1
ATOM 5252 N N . GLY A 1 676 ? -9.433 5.765 30.362 1.00 91.69 676 GLY A N 1
ATOM 5253 C CA . GLY A 1 676 ? -10.774 6.335 30.312 1.00 91.69 676 GLY A CA 1
ATOM 5254 C C . GLY A 1 676 ? -11.881 5.456 30.897 1.00 91.69 676 GLY A C 1
ATOM 5255 O O . GLY A 1 676 ? -13.044 5.804 30.710 1.00 91.69 676 GLY A O 1
ATOM 5256 N N . TYR A 1 677 ? -11.584 4.328 31.552 1.00 94.19 677 TYR A N 1
ATOM 5257 C CA . TYR A 1 677 ? -12.587 3.396 32.092 1.00 94.19 677 TYR A CA 1
ATOM 5258 C C . TYR A 1 677 ? -13.056 3.737 33.513 1.00 94.19 677 TYR A C 1
ATOM 5260 O O . TYR A 1 677 ? -14.089 3.226 33.932 1.00 94.19 677 TYR A O 1
ATOM 5268 N N . HIS A 1 678 ? -12.357 4.610 34.247 1.00 94.00 678 HIS A N 1
ATOM 5269 C CA . HIS A 1 678 ? -12.685 4.912 35.649 1.00 94.00 678 HIS A CA 1
ATOM 5270 C C . HIS A 1 678 ? -14.123 5.410 35.865 1.00 94.00 678 HIS A C 1
ATOM 5272 O O . HIS A 1 678 ? -14.711 5.118 36.900 1.00 94.00 678 HIS A O 1
ATOM 5278 N N . HIS A 1 679 ? -14.720 6.075 34.867 1.00 92.62 679 HIS A N 1
ATOM 5279 C CA . HIS A 1 679 ? -16.118 6.528 34.899 1.00 92.62 679 HIS A CA 1
ATOM 5280 C C . HIS A 1 679 ? -17.140 5.390 35.094 1.00 92.62 679 HIS A C 1
ATOM 5282 O O . HIS A 1 679 ? -18.265 5.643 35.514 1.00 92.62 679 HIS A O 1
ATOM 5288 N N . VAL A 1 680 ? -16.767 4.137 34.798 1.00 94.06 680 VAL A N 1
ATOM 5289 C CA . VAL A 1 680 ? -17.610 2.958 35.055 1.00 94.06 680 VAL A CA 1
ATOM 5290 C C . VAL A 1 680 ? -17.925 2.840 36.552 1.00 94.06 680 VAL A C 1
ATOM 5292 O O . VAL A 1 680 ? -19.057 2.530 36.904 1.00 94.06 680 VAL A O 1
ATOM 5295 N N . HIS A 1 681 ? -16.967 3.184 37.420 1.00 93.56 681 HIS A N 1
ATOM 5296 C CA . HIS A 1 681 ? -17.073 3.063 38.882 1.00 93.56 681 HIS A CA 1
ATOM 5297 C C . HIS A 1 681 ? -17.175 4.413 39.599 1.00 93.56 681 HIS A C 1
ATOM 5299 O O . HIS A 1 681 ? -16.853 4.503 40.779 1.00 93.56 681 HIS A O 1
ATOM 5305 N N . ASP A 1 682 ? -17.544 5.481 38.893 1.00 93.06 682 ASP A N 1
ATOM 5306 C CA . ASP A 1 682 ? -17.678 6.805 39.505 1.00 93.06 682 ASP A CA 1
ATOM 5307 C C . ASP A 1 682 ? -18.924 6.854 40.406 1.00 93.06 682 ASP A C 1
ATOM 5309 O O . ASP A 1 682 ? -20.024 6.490 39.986 1.00 93.06 682 ASP A O 1
ATOM 5313 N N . ASP A 1 683 ? -18.772 7.346 41.636 1.00 91.06 683 ASP A N 1
ATOM 5314 C CA . ASP A 1 683 ? -19.867 7.467 42.609 1.00 91.06 683 ASP A CA 1
ATOM 5315 C C . ASP A 1 683 ? -20.985 8.423 42.147 1.00 91.06 683 ASP A C 1
ATOM 5317 O O . ASP A 1 683 ? -22.091 8.400 42.686 1.00 91.06 683 ASP A O 1
ATOM 5321 N N . LYS A 1 684 ? -20.723 9.273 41.144 1.00 91.94 684 LYS A N 1
ATOM 5322 C CA . LYS A 1 684 ? -21.713 10.184 40.546 1.00 91.94 684 LYS A CA 1
ATOM 5323 C C . LYS A 1 684 ? -22.629 9.512 39.523 1.00 91.94 684 LYS A C 1
ATOM 5325 O O . LYS A 1 684 ? -23.472 10.198 38.943 1.00 91.94 684 LYS A O 1
ATOM 5330 N N . ARG A 1 685 ? -22.454 8.216 39.248 1.00 93.06 685 ARG A N 1
ATOM 5331 C CA . ARG A 1 685 ? -23.325 7.472 38.329 1.00 93.06 685 ARG A CA 1
ATOM 5332 C C . ARG A 1 685 ? -24.775 7.526 38.811 1.00 93.06 685 ARG A C 1
ATOM 5334 O O . ARG A 1 685 ? -25.069 7.382 39.996 1.00 93.06 685 ARG A O 1
ATOM 5341 N N . LEU A 1 686 ? -25.691 7.721 37.872 1.00 93.06 686 LEU A N 1
ATOM 5342 C CA . LEU A 1 686 ? -27.125 7.684 38.130 1.00 93.06 686 LEU A CA 1
ATOM 5343 C C . LEU A 1 686 ? -27.557 6.229 38.340 1.00 93.06 686 LEU A C 1
ATOM 5345 O O . LEU A 1 686 ? -27.265 5.372 37.508 1.00 93.06 686 LEU A O 1
ATOM 5349 N N . VAL A 1 687 ? -28.243 5.947 39.451 1.00 92.50 687 VAL A N 1
ATOM 5350 C CA . VAL A 1 687 ? -28.586 4.571 39.863 1.00 92.50 687 VAL A CA 1
ATOM 5351 C C . VAL A 1 687 ? -30.058 4.359 40.203 1.00 92.50 687 VAL A C 1
ATOM 5353 O O . VAL A 1 687 ? -30.470 3.223 40.386 1.00 92.50 687 VAL A O 1
ATOM 5356 N N . GLU A 1 688 ? -30.875 5.407 40.271 1.00 90.81 688 GLU A N 1
ATOM 5357 C CA . GLU A 1 688 ? -32.298 5.292 40.602 1.00 90.81 688 GLU A CA 1
ATOM 5358 C C . GLU A 1 688 ? -33.149 5.973 39.522 1.00 90.81 688 GLU A C 1
ATOM 5360 O O . GLU A 1 688 ? -32.839 7.104 39.136 1.00 90.81 688 GLU A O 1
ATOM 5365 N N . PRO A 1 689 ? -34.204 5.317 38.999 1.00 94.56 689 PRO A N 1
ATOM 5366 C CA . PRO A 1 689 ? -35.178 5.984 38.150 1.00 94.56 689 PRO A CA 1
ATOM 5367 C C . PRO A 1 689 ? -36.031 6.950 38.973 1.00 94.56 689 PRO A C 1
ATOM 5369 O O . PRO A 1 689 ? -36.517 6.603 40.048 1.00 94.56 689 PRO A O 1
ATOM 5372 N N . LEU A 1 690 ? -36.261 8.150 38.449 1.00 94.56 690 LEU A N 1
ATOM 5373 C CA . LEU A 1 690 ? -37.021 9.203 39.123 1.00 94.56 690 LEU A CA 1
ATOM 5374 C C . LEU A 1 690 ? -38.127 9.717 38.201 1.00 94.56 690 LEU A C 1
ATOM 5376 O O . LEU A 1 690 ? -38.006 9.680 36.974 1.00 94.56 690 LEU A O 1
ATOM 5380 N N . GLN A 1 691 ? -39.202 10.229 38.789 1.00 93.81 691 GLN A N 1
ATOM 5381 C CA . GLN A 1 691 ? -40.240 10.946 38.057 1.00 93.81 691 GLN A CA 1
ATOM 5382 C C . GLN A 1 691 ? -40.614 12.247 38.759 1.00 93.81 691 GLN A C 1
ATOM 5384 O O . GLN A 1 691 ? -40.573 12.357 39.986 1.00 93.81 691 GLN A O 1
ATOM 5389 N N . HIS A 1 692 ? -41.043 13.226 37.972 1.00 88.06 692 HIS A N 1
ATOM 5390 C CA . HIS A 1 692 ? -41.658 14.437 38.480 1.00 88.06 692 HIS A CA 1
ATOM 5391 C C . HIS A 1 692 ? -43.182 14.259 38.531 1.00 88.06 692 HIS A C 1
ATOM 5393 O O . HIS A 1 692 ? -43.862 14.181 37.502 1.00 88.06 692 HIS A O 1
ATOM 5399 N N . ALA A 1 693 ? -43.734 14.185 39.742 1.00 78.19 693 ALA A N 1
ATOM 5400 C CA . ALA A 1 693 ? -45.165 14.036 39.981 1.00 78.19 693 ALA A CA 1
ATOM 5401 C C . ALA A 1 693 ? -45.608 14.910 41.163 1.00 78.19 693 ALA A C 1
ATOM 5403 O O . ALA A 1 693 ? -44.916 15.035 42.169 1.00 78.19 693 ALA A O 1
ATOM 5404 N N . ASN A 1 694 ? -46.785 15.536 41.057 1.00 70.75 694 ASN A N 1
ATOM 5405 C CA . ASN A 1 694 ? -47.345 16.405 42.105 1.00 70.75 694 ASN A CA 1
ATOM 5406 C C . ASN A 1 694 ? -46.420 17.568 42.539 1.00 70.75 694 ASN A C 1
ATOM 5408 O O . ASN A 1 694 ? -46.440 17.977 43.698 1.00 70.75 694 ASN A O 1
ATOM 5412 N N . GLY A 1 695 ? -45.608 18.099 41.617 1.00 74.00 695 GLY A N 1
ATOM 5413 C CA . GLY A 1 695 ? -44.703 19.227 41.875 1.00 74.00 695 GLY A CA 1
ATOM 5414 C C . GLY A 1 695 ? -43.452 18.877 42.690 1.00 74.00 695 GLY A C 1
ATOM 5415 O O . GLY A 1 695 ? -42.774 19.784 43.170 1.00 74.00 695 GLY A O 1
ATOM 5416 N N . ARG A 1 696 ? -43.149 17.585 42.867 1.00 85.69 696 ARG A N 1
ATOM 5417 C CA . ARG A 1 696 ? -41.926 17.095 43.511 1.00 85.69 696 ARG A CA 1
ATOM 5418 C C . ARG A 1 696 ? -41.322 15.941 42.718 1.00 85.69 696 ARG A C 1
ATOM 5420 O O . ARG A 1 696 ? -42.009 15.259 41.962 1.00 85.69 696 ARG A O 1
ATOM 5427 N N . GLU A 1 697 ? -40.032 15.734 42.913 1.00 88.50 697 GLU A N 1
ATOM 5428 C CA . GLU A 1 697 ? -39.341 14.548 42.424 1.00 88.50 697 GLU A CA 1
ATOM 5429 C C . GLU A 1 697 ? -39.581 13.377 43.382 1.00 88.50 697 GLU A C 1
ATOM 5431 O O . GLU A 1 697 ? -39.511 13.542 44.604 1.00 88.50 697 GLU A O 1
ATOM 5436 N N . GLU A 1 698 ? -39.908 12.210 42.835 1.00 92.56 698 GLU A N 1
ATOM 5437 C CA . GLU A 1 698 ? -40.105 10.979 43.597 1.00 92.56 698 GLU A CA 1
ATOM 5438 C C . GLU A 1 698 ? -39.485 9.763 42.879 1.00 92.56 698 GLU A C 1
ATOM 5440 O O . GLU A 1 698 ? -39.466 9.734 41.643 1.00 92.56 698 GLU A O 1
ATOM 5445 N N . PRO A 1 699 ? -38.985 8.755 43.624 1.00 92.44 699 PRO A N 1
ATOM 5446 C CA . PRO A 1 699 ? -38.473 7.517 43.043 1.00 92.44 699 PRO A CA 1
ATOM 5447 C C . PRO A 1 699 ? -39.524 6.750 42.239 1.00 92.44 699 PRO A C 1
ATOM 5449 O O . PRO A 1 699 ? -40.675 6.619 42.662 1.00 92.44 699 PRO A O 1
ATOM 5452 N N . LEU A 1 700 ? -39.108 6.200 41.099 1.00 91.69 700 LEU A N 1
ATOM 5453 C CA . LEU A 1 700 ? -39.927 5.374 40.219 1.00 91.69 700 LEU A CA 1
ATOM 5454 C C . LEU A 1 700 ? -39.394 3.935 40.215 1.00 91.69 700 LEU A C 1
ATOM 5456 O O . LEU A 1 700 ? -38.342 3.640 39.652 1.00 91.69 700 LEU A O 1
ATOM 5460 N N . ASP A 1 701 ? -40.146 3.016 40.825 1.00 90.50 701 ASP A N 1
ATOM 5461 C CA . ASP A 1 701 ? -39.764 1.603 40.864 1.00 90.50 701 ASP A CA 1
ATOM 5462 C C . ASP A 1 701 ? -39.731 0.993 39.453 1.00 90.50 701 ASP A C 1
ATOM 5464 O O . ASP A 1 701 ? -40.639 1.197 38.640 1.00 90.50 701 ASP A O 1
ATOM 5468 N N . TRP A 1 702 ? -38.708 0.184 39.166 1.00 89.69 702 TRP A N 1
ATOM 5469 C CA . TRP A 1 702 ? -38.529 -0.456 37.860 1.00 89.69 702 TRP A CA 1
ATOM 5470 C C . TRP A 1 702 ? -39.708 -1.325 37.405 1.00 89.69 702 TRP A C 1
ATOM 5472 O O . TRP A 1 702 ? -39.894 -1.501 36.200 1.00 89.69 702 TRP A O 1
ATOM 5482 N N . SER A 1 703 ? -40.491 -1.885 38.330 1.00 89.50 703 SER A N 1
ATOM 5483 C CA . SER A 1 703 ? -41.713 -2.625 37.992 1.00 89.50 703 SER A CA 1
ATOM 5484 C C . SER A 1 703 ? -42.800 -1.722 37.398 1.00 89.50 703 SER A C 1
ATOM 5486 O O . SER A 1 703 ? -43.555 -2.177 36.541 1.00 89.50 703 SER A O 1
ATOM 5488 N N . ALA A 1 704 ? -42.826 -0.443 37.785 1.00 91.25 704 ALA A N 1
ATOM 5489 C CA . ALA A 1 704 ? -43.770 0.558 37.300 1.00 91.25 704 ALA A CA 1
ATOM 5490 C C . ALA A 1 704 ? -43.252 1.341 36.079 1.00 91.25 704 ALA A C 1
ATOM 5492 O O . ALA A 1 704 ? -44.064 1.826 35.294 1.00 91.25 704 ALA A O 1
ATOM 5493 N N . VAL A 1 705 ? -41.928 1.432 35.867 1.00 92.19 705 VAL A N 1
ATOM 5494 C CA . VAL A 1 705 ? -41.316 2.172 34.737 1.00 92.19 705 VAL A CA 1
ATOM 5495 C C . VAL A 1 705 ? -41.960 1.811 33.394 1.00 92.19 705 VAL A C 1
ATOM 5497 O O . VAL A 1 705 ? -42.326 2.702 32.629 1.00 92.19 705 VAL A O 1
ATOM 5500 N N . GLY A 1 706 ? -42.136 0.516 33.112 1.00 91.25 706 GLY A N 1
ATOM 5501 C CA . GLY A 1 706 ? -42.691 0.055 31.838 1.00 91.25 706 GLY A CA 1
ATOM 5502 C C . GLY A 1 706 ? -44.125 0.537 31.587 1.00 91.25 706 GLY A C 1
ATOM 5503 O O . GLY A 1 706 ? -44.437 1.027 30.500 1.00 91.25 706 GLY A O 1
ATOM 5504 N N . GLU A 1 707 ? -44.990 0.437 32.598 1.00 91.38 707 GLU A N 1
ATOM 5505 C CA . GLU A 1 707 ? -46.387 0.882 32.519 1.00 91.38 707 GLU A CA 1
ATOM 5506 C C . GLU A 1 707 ? -46.482 2.411 32.430 1.00 91.38 707 GLU A C 1
ATOM 5508 O O . GLU A 1 707 ? -47.196 2.938 31.572 1.00 91.38 707 GLU A O 1
ATOM 5513 N N . THR A 1 708 ? -45.698 3.125 33.245 1.00 92.56 708 THR A N 1
ATOM 5514 C CA . THR A 1 708 ? -45.633 4.591 33.243 1.00 92.56 708 THR A CA 1
ATOM 5515 C C . THR A 1 708 ? -45.196 5.129 31.883 1.00 92.56 708 THR A C 1
ATOM 5517 O O . THR A 1 708 ? -45.868 6.006 31.336 1.00 92.56 708 THR A O 1
ATOM 5520 N N . LEU A 1 709 ? -44.119 4.589 31.300 1.00 93.81 709 LEU A N 1
ATOM 5521 C CA . LEU A 1 709 ? -43.640 5.001 29.977 1.00 93.81 709 LEU A CA 1
ATOM 5522 C C . LEU A 1 709 ? -44.671 4.695 28.888 1.00 93.81 709 LEU A C 1
ATOM 5524 O O . LEU A 1 709 ? -44.983 5.577 28.092 1.00 93.81 709 LEU A O 1
ATOM 5528 N N . SER A 1 710 ? -45.252 3.491 28.892 1.00 92.50 710 SER A N 1
ATOM 5529 C CA . SER A 1 710 ? -46.261 3.093 27.899 1.00 92.50 710 SER A CA 1
ATOM 5530 C C . SER A 1 710 ? -47.488 4.011 27.926 1.00 92.50 710 SER A C 1
ATOM 5532 O O . SER A 1 710 ? -47.986 4.427 26.880 1.00 92.50 710 SER A O 1
ATOM 5534 N N . SER A 1 711 ? -47.957 4.364 29.127 1.00 92.44 711 SER A N 1
ATOM 5535 C CA . SER A 1 711 ? -49.090 5.271 29.331 1.00 92.44 711 SER A CA 1
ATOM 5536 C C . SER A 1 711 ? -48.768 6.699 28.878 1.00 92.44 711 SER A C 1
ATOM 5538 O O . SER A 1 711 ? -49.497 7.289 28.077 1.00 92.44 711 SER A O 1
ATOM 5540 N N . ARG A 1 712 ? -47.634 7.247 29.337 1.00 92.50 712 ARG A N 1
ATOM 5541 C CA . ARG A 1 712 ? -47.217 8.624 29.041 1.00 92.50 712 ARG A CA 1
ATOM 5542 C C . ARG A 1 712 ? -46.942 8.824 27.551 1.00 92.50 712 ARG A C 1
ATOM 5544 O O . ARG A 1 712 ? -47.499 9.756 26.974 1.00 92.50 712 ARG A O 1
ATOM 5551 N N . LEU A 1 713 ? -46.180 7.926 26.922 1.00 92.94 713 LEU A N 1
ATOM 5552 C CA . LEU A 1 713 ? -45.882 7.979 25.486 1.00 92.94 713 LEU A CA 1
ATOM 5553 C C . LEU A 1 713 ? -47.145 7.806 24.637 1.00 92.94 713 LEU A C 1
ATOM 5555 O O . LEU A 1 713 ? -47.355 8.579 23.707 1.00 92.94 713 LEU A O 1
ATOM 5559 N N . GLY A 1 714 ? -48.033 6.871 25.001 1.00 89.75 714 GLY A N 1
ATOM 5560 C CA . GLY A 1 714 ? -49.302 6.667 24.295 1.00 89.75 714 GLY A CA 1
ATOM 5561 C C . GLY A 1 714 ? -50.248 7.875 24.346 1.00 89.75 714 GLY A C 1
ATOM 5562 O O . GLY A 1 714 ? -51.071 8.050 23.451 1.00 89.75 714 GLY A O 1
ATOM 5563 N N . SER A 1 715 ? -50.122 8.728 25.368 1.00 89.88 715 SER A N 1
ATOM 5564 C CA . SER A 1 715 ? -50.926 9.950 25.528 1.00 89.88 715 SER A CA 1
ATOM 5565 C C . SER A 1 715 ? -50.275 11.229 24.981 1.00 89.88 715 SER A C 1
ATOM 5567 O O . SER A 1 715 ? -50.948 12.253 24.880 1.00 89.88 715 SER A O 1
ATOM 5569 N N . ALA A 1 716 ? -48.987 11.190 24.628 1.00 86.88 716 ALA A N 1
ATOM 5570 C CA . ALA A 1 716 ? -48.210 12.381 24.284 1.00 86.88 716 ALA A CA 1
ATOM 5571 C C . ALA A 1 716 ? -48.428 12.882 22.844 1.00 86.88 716 ALA A C 1
ATOM 5573 O O . ALA A 1 716 ? -48.072 14.014 22.528 1.00 86.88 716 ALA A O 1
ATOM 5574 N N . GLY A 1 717 ? -49.032 12.091 21.954 1.00 89.19 717 GLY A N 1
ATOM 5575 C CA . GLY A 1 717 ? -49.221 12.485 20.556 1.00 89.19 717 GLY A CA 1
ATOM 5576 C C . GLY A 1 717 ? -47.918 12.386 19.760 1.00 89.19 717 GLY A C 1
ATOM 5577 O O . GLY A 1 717 ? -47.400 11.289 19.594 1.00 89.19 717 GLY A O 1
ATOM 5578 N N . ARG A 1 718 ? -47.404 13.510 19.238 1.00 93.19 718 ARG A N 1
ATOM 5579 C CA . ARG A 1 718 ? -46.212 13.524 18.369 1.00 93.19 718 ARG A CA 1
ATOM 5580 C C . ARG A 1 718 ? -44.930 13.354 19.187 1.00 93.19 718 ARG A C 1
ATOM 5582 O O . ARG A 1 718 ? -44.655 14.183 20.059 1.00 93.19 718 ARG A O 1
ATOM 5589 N N . LEU A 1 719 ? -44.137 12.333 18.875 1.00 95.00 719 LEU A N 1
ATOM 5590 C CA . LEU A 1 719 ? -42.936 11.964 19.632 1.00 95.00 719 LEU A CA 1
ATOM 5591 C C . LEU A 1 719 ? -41.647 12.382 18.912 1.00 95.00 719 LEU A C 1
ATOM 5593 O O . LEU A 1 719 ? -41.581 12.364 17.681 1.00 95.00 719 LEU A O 1
ATOM 5597 N N . ALA A 1 720 ? -40.601 12.686 19.680 1.00 95.25 720 ALA A N 1
ATOM 5598 C CA . ALA A 1 720 ? -39.230 12.769 19.186 1.00 95.25 720 ALA A CA 1
ATOM 5599 C C . ALA A 1 720 ? -38.272 11.937 20.051 1.00 95.25 720 ALA A C 1
ATOM 5601 O O . ALA A 1 720 ? -38.340 11.965 21.280 1.00 95.25 720 ALA A O 1
ATOM 5602 N N . GLY A 1 721 ? -37.370 11.204 19.403 1.00 95.75 721 GLY A N 1
ATOM 5603 C CA . GLY A 1 721 ? -36.340 10.392 20.042 1.00 95.75 721 GLY A CA 1
ATOM 5604 C C . GLY A 1 721 ? -34.952 10.812 19.608 1.00 95.75 721 GLY A C 1
ATOM 5605 O O . GLY A 1 721 ? -34.646 10.771 18.417 1.00 95.75 721 GLY A O 1
ATOM 5606 N N . VAL A 1 722 ? -34.103 11.163 20.568 1.00 96.00 722 VAL A N 1
ATOM 5607 C CA . VAL A 1 722 ? -32.690 11.446 20.317 1.00 96.00 722 VAL A CA 1
ATOM 5608 C C . VAL A 1 722 ? -31.877 10.192 20.617 1.00 96.00 722 VAL A C 1
ATOM 5610 O O . VAL A 1 722 ? -31.817 9.746 21.766 1.00 96.00 722 VAL A O 1
ATOM 5613 N N . ILE A 1 723 ? -31.250 9.636 19.581 1.00 96.56 723 ILE A N 1
ATOM 5614 C CA . ILE A 1 723 ? -30.466 8.400 19.638 1.00 96.56 723 ILE A CA 1
ATOM 5615 C C . ILE A 1 723 ? -28.982 8.747 19.769 1.00 96.56 723 ILE A C 1
ATOM 5617 O O . ILE A 1 723 ? -28.378 9.295 18.845 1.00 96.56 723 ILE A O 1
ATOM 5621 N N . SER A 1 724 ? -28.389 8.438 20.918 1.00 95.75 724 SER A N 1
ATOM 5622 C CA . SER A 1 724 ? -26.982 8.726 21.186 1.00 95.75 724 SER A CA 1
ATOM 5623 C C . SER A 1 724 ? -26.044 7.870 20.327 1.00 95.75 724 SER A C 1
ATOM 5625 O O . SER A 1 724 ? -26.250 6.658 20.221 1.00 95.75 724 SER A O 1
ATOM 5627 N N . PRO A 1 725 ? -24.949 8.449 19.793 1.00 95.75 725 PRO A N 1
ATOM 5628 C CA . PRO A 1 725 ? -23.905 7.712 19.082 1.00 95.75 725 PRO A CA 1
ATOM 5629 C C . PRO A 1 725 ? -23.048 6.815 20.003 1.00 95.75 725 PRO A C 1
ATOM 5631 O O . PRO A 1 725 ? -22.072 6.219 19.541 1.00 95.75 725 PRO A O 1
ATOM 5634 N N . HIS A 1 726 ? -23.371 6.737 21.300 1.00 95.38 726 HIS A N 1
ATOM 5635 C CA . HIS A 1 726 ? -22.786 5.791 22.257 1.00 95.38 726 HIS A CA 1
ATOM 5636 C C . HIS A 1 726 ? -23.618 4.518 22.438 1.00 95.38 726 HIS A C 1
ATOM 5638 O O . HIS A 1 726 ? -23.104 3.550 22.999 1.00 95.38 726 HIS A O 1
ATOM 5644 N N . LEU A 1 727 ? -24.874 4.502 21.981 1.00 96.38 727 LEU A N 1
ATOM 5645 C CA . LEU A 1 727 ? -25.675 3.284 21.984 1.00 96.38 727 LEU A CA 1
ATOM 5646 C C . LEU A 1 727 ? -25.109 2.276 20.988 1.00 96.38 727 LEU A C 1
ATOM 5648 O O . LEU A 1 727 ? -24.529 2.642 19.962 1.00 96.38 727 LEU A O 1
ATOM 5652 N N . THR A 1 728 ? -25.316 0.998 21.281 1.00 97.31 728 THR A N 1
ATOM 5653 C CA . THR A 1 728 ? -25.034 -0.084 20.332 1.00 97.31 728 THR A CA 1
ATOM 5654 C C . THR A 1 728 ? -26.007 -0.028 19.149 1.00 97.31 728 THR A C 1
ATOM 5656 O O . THR A 1 728 ? -27.077 0.583 19.235 1.00 97.31 728 THR A O 1
ATOM 5659 N N . VAL A 1 729 ? -25.646 -0.649 18.022 1.00 97.88 729 VAL A N 1
ATOM 5660 C CA . VAL A 1 729 ? -26.514 -0.720 16.829 1.00 97.88 729 VAL A CA 1
ATOM 5661 C C . VAL A 1 729 ? -27.874 -1.335 17.182 1.00 97.88 729 VAL A C 1
ATOM 5663 O O . VAL A 1 729 ? -28.916 -0.841 16.755 1.00 97.88 729 VAL A O 1
ATOM 5666 N N . GLU A 1 730 ? -27.864 -2.376 18.008 1.00 97.56 730 GLU A N 1
ATOM 5667 C CA . GLU A 1 730 ? -29.038 -3.106 18.471 1.00 97.56 730 GLU A CA 1
ATOM 5668 C C . GLU A 1 730 ? -29.945 -2.225 19.337 1.00 97.56 730 GLU A C 1
ATOM 5670 O O . GLU A 1 730 ? -31.155 -2.175 19.125 1.00 97.56 730 GLU A O 1
ATOM 5675 N N . GLU A 1 731 ? -29.369 -1.478 20.281 1.00 97.25 731 GLU A N 1
ATOM 5676 C CA . GLU A 1 731 ? -30.124 -0.555 21.135 1.00 97.25 731 GLU A CA 1
ATOM 5677 C C . GLU A 1 731 ? -30.718 0.605 20.337 1.00 97.25 731 GLU A C 1
ATOM 5679 O O . GLU A 1 731 ? -31.881 0.951 20.545 1.00 97.25 731 GLU A O 1
ATOM 5684 N N . ALA A 1 732 ? -29.954 1.174 19.400 1.00 97.62 732 ALA A N 1
ATOM 5685 C CA . ALA A 1 732 ? -30.438 2.216 18.501 1.00 97.62 732 ALA A CA 1
ATOM 5686 C C . ALA A 1 732 ? -31.615 1.719 17.645 1.00 97.62 732 ALA A C 1
ATOM 5688 O O . ALA A 1 732 ? -32.626 2.413 17.515 1.00 97.62 732 ALA A O 1
ATOM 5689 N N . TYR A 1 733 ? -31.509 0.500 17.107 1.00 98.00 733 TYR A N 1
ATOM 5690 C CA . TYR A 1 733 ? -32.563 -0.132 16.317 1.00 98.00 733 TYR A CA 1
ATOM 5691 C C . TYR A 1 733 ? -33.825 -0.401 17.145 1.00 98.00 733 TYR A C 1
ATOM 5693 O O . TYR A 1 733 ? -34.921 -0.004 16.740 1.00 98.00 733 TYR A O 1
ATOM 5701 N N . LEU A 1 734 ? -33.688 -1.005 18.332 1.00 97.62 734 LEU A N 1
ATOM 5702 C CA . LEU A 1 734 ? -34.823 -1.264 19.223 1.00 97.62 734 LEU A CA 1
ATOM 5703 C C . LEU A 1 734 ? -35.494 0.027 19.688 1.00 97.62 734 LEU A C 1
ATOM 5705 O O . LEU A 1 734 ? -36.720 0.080 19.754 1.00 97.62 734 LEU A O 1
ATOM 5709 N N . PHE A 1 735 ? -34.722 1.074 19.976 1.00 97.38 735 PHE A N 1
ATOM 5710 C CA . PHE A 1 735 ? -35.266 2.364 20.386 1.00 97.38 735 PHE A CA 1
ATOM 5711 C C . PHE A 1 735 ? -36.062 3.040 19.260 1.00 97.38 735 PHE A C 1
ATOM 5713 O O . PHE A 1 735 ? -37.178 3.516 19.481 1.00 97.38 735 PHE A O 1
ATOM 5720 N N . ALA A 1 736 ? -35.537 3.020 18.032 1.00 96.81 736 ALA A N 1
ATOM 5721 C CA . ALA A 1 736 ? -36.246 3.520 16.858 1.00 96.81 736 ALA A CA 1
ATOM 5722 C C . ALA A 1 736 ? -37.548 2.736 16.599 1.00 96.81 736 ALA A C 1
ATOM 5724 O O . ALA A 1 736 ? -38.612 3.341 16.427 1.00 96.81 736 ALA A O 1
ATOM 5725 N N . LYS A 1 737 ? -37.483 1.397 16.648 1.00 96.50 737 LYS A N 1
ATOM 5726 C CA . LYS A 1 737 ? -38.641 0.496 16.516 1.00 96.50 737 LYS A CA 1
ATOM 5727 C C . LYS A 1 737 ? -39.689 0.763 17.602 1.00 96.50 737 LYS A C 1
ATOM 5729 O O . LYS A 1 737 ? -40.880 0.847 17.304 1.00 96.50 737 LYS A O 1
ATOM 5734 N N . LEU A 1 738 ? -39.247 0.964 18.845 1.00 96.56 738 LEU A N 1
ATOM 5735 C CA . LEU A 1 738 ? -40.095 1.290 19.989 1.00 96.56 738 LEU A CA 1
ATOM 5736 C C . LEU A 1 738 ? -40.864 2.594 19.770 1.00 96.56 738 LEU A C 1
ATOM 5738 O O . LEU A 1 738 ? -42.089 2.594 19.876 1.00 96.56 738 LEU A O 1
ATOM 5742 N N . LEU A 1 739 ? -40.187 3.691 19.431 1.00 95.62 739 LEU A N 1
ATOM 5743 C CA . LEU A 1 739 ? -40.863 4.976 19.228 1.00 95.62 739 LEU A CA 1
ATOM 5744 C C . LEU A 1 739 ? -41.852 4.929 18.061 1.00 95.62 739 LEU A C 1
ATOM 5746 O O . LEU A 1 739 ? -42.972 5.422 18.194 1.00 95.62 739 LEU A O 1
ATOM 5750 N N . ARG A 1 740 ? -41.484 4.256 16.962 1.00 94.62 740 ARG A N 1
ATOM 5751 C CA . ARG A 1 740 ? -42.376 4.037 15.812 1.00 94.62 740 ARG A CA 1
ATOM 5752 C C . ARG A 1 740 ? -43.614 3.204 16.152 1.00 94.62 740 ARG A C 1
ATOM 5754 O O . ARG A 1 740 ? -44.635 3.360 15.488 1.00 94.62 740 ARG A O 1
ATOM 5761 N N . SER A 1 741 ? -43.550 2.349 17.176 1.00 94.56 741 SER A N 1
ATOM 5762 C CA . SER A 1 741 ? -44.709 1.570 17.635 1.00 94.56 741 SER A CA 1
ATOM 5763 C C . SER A 1 741 ? -45.773 2.419 18.347 1.00 94.56 741 SER A C 1
ATOM 5765 O O . SER A 1 741 ? -46.952 2.072 18.294 1.00 94.56 741 SER A O 1
ATOM 5767 N N . TYR A 1 742 ? -45.377 3.538 18.967 1.00 93.62 742 TYR A N 1
ATOM 5768 C CA . TYR A 1 742 ? -46.293 4.487 19.615 1.00 93.62 742 TYR A CA 1
ATOM 5769 C C . TYR A 1 742 ? -46.741 5.604 18.669 1.00 93.62 742 TYR A C 1
ATOM 5771 O O . TYR A 1 742 ? -47.920 5.952 18.644 1.00 93.62 742 TYR A O 1
ATOM 5779 N N . ASP A 1 743 ? -45.812 6.146 17.882 1.00 93.44 743 ASP A N 1
ATOM 5780 C CA . ASP A 1 743 ? -46.070 7.177 16.880 1.00 93.44 743 ASP A CA 1
ATOM 5781 C C . ASP A 1 743 ? -45.393 6.776 15.559 1.00 93.44 743 ASP A C 1
ATOM 5783 O O . ASP A 1 743 ? -44.174 6.921 15.416 1.00 93.44 743 ASP A O 1
ATOM 5787 N N . PRO A 1 744 ? -46.151 6.306 14.549 1.00 90.94 744 PRO A N 1
ATOM 5788 C CA . PRO A 1 744 ? -45.599 5.995 13.233 1.00 90.94 744 PRO A CA 1
ATOM 5789 C C . PRO A 1 744 ? -44.866 7.179 12.589 1.00 90.94 744 PRO A C 1
ATOM 5791 O O . PRO A 1 744 ? -43.982 6.963 11.764 1.00 90.94 744 PRO A O 1
ATOM 5794 N N . GLY A 1 745 ? -45.192 8.419 12.978 1.00 89.88 745 GLY A N 1
ATOM 5795 C CA . GLY A 1 745 ? -44.553 9.666 12.559 1.00 89.88 745 GLY A CA 1
ATOM 5796 C C . GLY A 1 745 ? -43.462 10.182 13.505 1.00 89.88 745 GLY A C 1
ATOM 5797 O O . GLY A 1 745 ? -42.973 11.289 13.272 1.00 89.88 745 GLY A O 1
ATOM 5798 N N . ALA A 1 746 ? -43.042 9.395 14.509 1.00 92.38 746 ALA A N 1
ATOM 5799 C CA . ALA A 1 746 ? -42.025 9.781 15.488 1.00 92.38 746 ALA A CA 1
ATOM 5800 C C . ALA A 1 746 ? -40.770 10.346 14.812 1.00 92.38 746 ALA A C 1
ATOM 5802 O O . ALA A 1 746 ? -40.263 9.789 13.832 1.00 92.38 746 ALA A O 1
ATOM 5803 N N . TRP A 1 747 ? -40.255 11.456 15.328 1.00 93.69 747 TRP A N 1
ATOM 5804 C CA . TRP A 1 747 ? -39.062 12.072 14.770 1.00 93.69 747 TRP A CA 1
ATOM 5805 C C . TRP A 1 747 ? -37.814 11.485 15.419 1.00 93.69 747 TRP A C 1
ATOM 5807 O O . TRP A 1 747 ? -37.601 11.635 16.619 1.00 93.69 747 TRP A O 1
ATOM 5817 N N . LEU A 1 748 ? -37.006 10.777 14.635 1.00 95.75 748 LEU A N 1
ATOM 5818 C CA . LEU A 1 748 ? -35.792 10.126 15.112 1.00 95.75 748 LEU A CA 1
ATOM 5819 C C . LEU A 1 748 ? -34.586 10.989 14.749 1.00 95.75 748 LEU A C 1
ATOM 5821 O O . LEU A 1 748 ? -34.415 11.358 13.587 1.00 95.75 748 LEU A O 1
ATOM 5825 N N . VAL A 1 749 ? -33.771 11.317 15.745 1.00 95.00 749 VAL A N 1
ATOM 5826 C CA . VAL A 1 749 ? -32.717 12.329 15.637 1.00 95.00 749 VAL A CA 1
ATOM 5827 C C . VAL A 1 749 ? -31.393 11.749 16.110 1.00 95.00 749 VAL A C 1
ATOM 5829 O O . VAL A 1 749 ? -31.343 11.038 17.115 1.00 95.00 749 VAL A O 1
ATOM 5832 N N . LEU A 1 750 ? -30.314 12.071 15.399 1.00 96.06 750 LEU A N 1
ATOM 5833 C CA . LEU A 1 750 ? -28.964 11.738 15.834 1.00 96.06 750 LEU A CA 1
ATOM 5834 C C . LEU A 1 750 ? -28.567 12.637 17.011 1.00 96.06 750 LEU A C 1
ATOM 5836 O O . LEU A 1 750 ? -28.653 13.863 16.922 1.00 96.06 750 LEU A O 1
ATOM 5840 N N . GLY A 1 751 ? -28.138 12.022 18.112 1.00 93.06 751 GLY A N 1
ATOM 5841 C CA . GLY A 1 751 ? -27.669 12.728 19.300 1.00 93.06 751 GLY A CA 1
ATOM 5842 C C . GLY A 1 751 ? -26.410 13.557 19.063 1.00 93.06 751 GLY A C 1
ATOM 5843 O O . GLY A 1 751 ? -25.795 13.520 17.998 1.00 93.06 751 GLY A O 1
ATOM 5844 N N . HIS A 1 752 ? -26.017 14.312 20.087 1.00 92.50 752 HIS A N 1
ATOM 5845 C CA . HIS A 1 752 ? -24.835 15.166 20.030 1.00 92.50 752 HIS A CA 1
ATOM 5846 C C . HIS A 1 752 ? -23.574 14.359 19.673 1.00 92.50 752 HIS A C 1
ATOM 5848 O O . HIS A 1 752 ? -23.301 13.316 20.272 1.00 92.50 752 HIS A O 1
ATOM 5854 N N . ILE A 1 753 ? -22.790 14.846 18.712 1.00 93.31 753 ILE A N 1
ATOM 5855 C CA . ILE A 1 753 ? -21.516 14.238 18.317 1.00 93.31 753 ILE A CA 1
ATOM 5856 C C . ILE A 1 753 ? -20.402 15.048 18.985 1.00 93.31 753 ILE A C 1
ATOM 5858 O O . ILE A 1 753 ? -20.126 16.167 18.549 1.00 93.31 753 ILE A O 1
ATOM 5862 N N . PRO A 1 754 ? -19.763 14.524 20.042 1.00 91.38 754 PRO A N 1
ATOM 5863 C CA . PRO A 1 754 ? -18.735 15.260 20.749 1.00 91.38 754 PRO A CA 1
ATOM 5864 C C . PRO A 1 754 ? -17.460 15.260 19.907 1.00 91.38 754 PRO A C 1
ATOM 5866 O O . PRO A 1 754 ? -17.019 14.216 19.425 1.00 91.38 754 PRO A O 1
ATOM 5869 N N . THR A 1 755 ? -16.844 16.426 19.746 1.00 91.62 755 THR A N 1
ATOM 5870 C CA . THR A 1 755 ? -15.564 16.576 19.045 1.00 91.62 755 THR A CA 1
ATOM 5871 C C . THR A 1 755 ? -14.552 17.267 19.943 1.00 91.62 755 THR A C 1
ATOM 5873 O O . THR A 1 755 ? -14.855 18.319 20.507 1.00 91.62 755 THR A O 1
ATOM 5876 N N . ALA A 1 756 ? -13.344 16.718 20.057 1.00 90.12 756 ALA A N 1
ATOM 5877 C CA . ALA A 1 756 ? -12.264 17.317 20.833 1.00 90.12 756 ALA A CA 1
ATOM 5878 C C . ALA A 1 756 ? -10.951 17.315 20.041 1.00 90.12 756 ALA A C 1
ATOM 5880 O O . ALA A 1 756 ? -10.391 16.259 19.749 1.00 90.12 756 ALA A O 1
ATOM 5881 N N . GLY A 1 757 ? -10.440 18.512 19.743 1.00 90.38 757 GLY A N 1
ATOM 5882 C CA . GLY A 1 757 ? -9.191 18.693 19.003 1.00 90.38 757 GLY A CA 1
ATOM 5883 C C . GLY A 1 757 ? -9.314 18.380 17.509 1.00 90.38 757 GLY A C 1
ATOM 5884 O O . GLY A 1 757 ? -10.359 18.603 16.903 1.00 90.38 757 GLY A O 1
ATOM 5885 N N . GLN A 1 758 ? -8.216 17.907 16.922 1.00 93.69 758 GLN A N 1
ATOM 5886 C CA . GLN A 1 758 ? -8.110 17.453 15.532 1.00 93.69 758 GLN A CA 1
ATOM 5887 C C . GLN A 1 758 ? -7.627 16.000 15.514 1.00 93.69 758 GLN A C 1
ATOM 5889 O O . GLN A 1 758 ? -7.089 15.520 16.514 1.00 93.69 758 GLN A O 1
ATOM 5894 N N . ASP A 1 759 ? -7.818 15.320 14.385 1.00 94.94 759 ASP A N 1
ATOM 5895 C CA . ASP A 1 759 ? -7.315 13.963 14.189 1.00 94.94 759 ASP A CA 1
ATOM 5896 C C . ASP A 1 759 ? -5.787 13.938 14.313 1.00 94.94 759 ASP A C 1
ATOM 5898 O O . ASP A 1 759 ? -5.078 14.704 13.659 1.00 94.94 759 ASP A O 1
ATOM 5902 N N . GLU A 1 760 ? -5.279 13.044 15.157 1.00 94.50 760 GLU A N 1
ATOM 5903 C CA . GLU A 1 760 ? -3.847 12.888 15.398 1.00 94.50 760 GLU A CA 1
ATOM 5904 C C . GLU A 1 760 ? -3.374 11.545 14.851 1.00 94.50 760 GLU A C 1
ATOM 5906 O O . GLU A 1 760 ? -3.728 10.487 15.381 1.00 94.50 760 GLU A O 1
ATOM 5911 N N . VAL A 1 761 ? -2.585 11.603 13.777 1.00 93.62 761 VAL A N 1
ATOM 5912 C CA . VAL A 1 761 ? -2.055 10.439 13.061 1.00 93.62 761 VAL A CA 1
ATOM 5913 C C . VAL A 1 761 ? -0.605 10.196 13.474 1.00 93.62 761 VAL A C 1
ATOM 5915 O O . VAL A 1 761 ? 0.244 11.080 13.368 1.00 93.62 761 VAL A O 1
ATOM 5918 N N . PHE A 1 762 ? -0.312 8.977 13.914 1.00 93.19 762 PHE A N 1
ATOM 5919 C CA . PHE A 1 762 ? 1.019 8.543 14.332 1.00 93.19 762 PHE A CA 1
ATOM 5920 C C . PHE A 1 762 ? 1.809 7.942 13.152 1.00 93.19 762 PHE A C 1
ATOM 5922 O O . PHE A 1 762 ? 1.195 7.474 12.192 1.00 93.19 762 PHE A O 1
ATOM 5929 N N . PRO A 1 763 ? 3.157 7.880 13.205 1.00 88.56 763 PRO A N 1
ATOM 5930 C CA . PRO A 1 763 ? 4.005 7.393 12.104 1.00 88.56 763 PRO A CA 1
ATOM 5931 C C . PRO A 1 763 ? 3.634 6.031 11.493 1.00 88.56 763 PRO A C 1
ATOM 5933 O O . PRO A 1 763 ? 3.918 5.779 10.326 1.00 88.56 763 PRO A O 1
ATOM 5936 N N . THR A 1 764 ? 2.997 5.149 12.265 1.00 80.38 764 THR A N 1
ATOM 5937 C CA . THR A 1 764 ? 2.542 3.819 11.812 1.00 80.38 764 THR A CA 1
ATOM 5938 C C . THR A 1 764 ? 1.155 3.817 11.157 1.00 80.38 764 THR A C 1
ATOM 5940 O O . THR A 1 764 ? 0.679 2.764 10.738 1.00 80.38 764 THR A O 1
ATOM 5943 N N . GLY A 1 765 ? 0.495 4.977 11.072 1.00 84.69 765 GLY A N 1
ATOM 5944 C CA . GLY A 1 765 ? -0.859 5.150 10.539 1.00 84.69 765 GLY A CA 1
ATOM 5945 C C . GLY A 1 765 ? -1.979 5.049 11.583 1.00 84.69 765 GLY A C 1
ATOM 5946 O O . GLY A 1 765 ? -3.130 5.340 11.264 1.00 84.69 765 GLY A O 1
ATOM 5947 N N . PHE A 1 766 ? -1.681 4.677 12.836 1.00 91.19 766 PHE A N 1
ATOM 5948 C CA . PHE A 1 766 ? -2.676 4.705 13.918 1.00 91.19 766 PHE A CA 1
ATOM 5949 C C . PHE A 1 766 ? -3.193 6.134 14.126 1.00 91.19 766 PHE A C 1
ATOM 5951 O O . PHE A 1 766 ? -2.394 7.064 14.174 1.00 91.19 766 PHE A O 1
ATOM 5958 N N . THR A 1 767 ? -4.509 6.313 14.255 1.00 93.00 767 THR A N 1
ATOM 5959 C CA . THR A 1 767 ? -5.129 7.642 14.384 1.00 93.00 767 THR A CA 1
ATOM 5960 C C . THR A 1 767 ? -6.028 7.720 15.610 1.00 93.00 767 THR A C 1
ATOM 5962 O O . THR A 1 767 ? -6.862 6.840 15.848 1.00 93.00 767 THR A O 1
ATOM 5965 N N . ILE A 1 768 ? -5.868 8.796 16.382 1.00 95.44 768 ILE A N 1
ATOM 5966 C CA . ILE A 1 768 ? -6.816 9.210 17.418 1.00 95.44 768 ILE A CA 1
ATOM 5967 C C . ILE A 1 768 ? -7.739 10.241 16.779 1.00 95.44 768 ILE A C 1
ATOM 5969 O O . ILE A 1 768 ? -7.313 11.364 16.510 1.00 95.44 768 ILE A O 1
ATOM 5973 N N . HIS A 1 769 ? -8.992 9.866 16.537 1.00 95.62 769 HIS A N 1
ATOM 5974 C CA . HIS A 1 769 ? -9.950 10.787 15.937 1.00 95.62 769 HIS A CA 1
ATOM 5975 C C . HIS A 1 769 ? -10.449 11.843 16.932 1.00 95.62 769 HIS A C 1
ATOM 5977 O O . HIS A 1 769 ? -10.620 11.581 18.132 1.00 95.62 769 HIS A O 1
ATOM 5983 N N . ALA A 1 770 ? -10.720 13.035 16.399 1.00 95.81 770 ALA A N 1
ATOM 5984 C CA . ALA A 1 770 ? -11.348 14.139 17.111 1.00 95.81 770 ALA A CA 1
ATOM 5985 C C . ALA A 1 770 ? -12.802 13.826 17.475 1.00 95.81 770 ALA A C 1
ATOM 5987 O O . ALA A 1 770 ? -13.278 14.296 18.503 1.00 95.81 770 ALA A O 1
ATOM 5988 N N . GLU A 1 771 ? -13.500 13.027 16.663 1.00 95.31 771 GLU A N 1
ATOM 5989 C CA . GLU A 1 771 ? -14.850 12.532 16.950 1.00 95.31 771 GLU A CA 1
ATOM 5990 C C . GLU A 1 771 ? -14.811 11.561 18.147 1.00 95.31 771 GLU A C 1
ATOM 5992 O O . GLU A 1 771 ? -14.259 10.462 18.062 1.00 95.31 771 GLU A O 1
ATOM 5997 N N . LYS A 1 772 ? -15.396 11.963 19.280 1.00 94.12 772 LYS A N 1
ATOM 5998 C CA . LYS A 1 772 ? -15.344 11.269 20.580 1.00 94.12 772 LYS A CA 1
ATOM 5999 C C . LYS A 1 772 ? -16.542 10.347 20.829 1.00 94.12 772 LYS A C 1
ATOM 6001 O O . LYS A 1 772 ? -17.029 10.248 21.950 1.00 94.12 772 LYS A O 1
ATOM 6006 N N . CYS A 1 773 ? -17.025 9.671 19.787 1.00 93.31 773 CYS A N 1
ATOM 6007 C CA . CYS A 1 773 ? -18.084 8.667 19.897 1.00 93.31 773 CYS A CA 1
ATOM 6008 C C . CYS A 1 773 ? -17.793 7.435 19.025 1.00 93.31 773 CYS A C 1
ATOM 6010 O O . CYS A 1 773 ? -17.235 7.582 17.940 1.00 93.31 773 CYS A O 1
ATOM 6012 N N . PRO A 1 774 ? -18.185 6.227 19.458 1.00 92.94 774 PRO A N 1
ATOM 6013 C CA . PRO A 1 774 ? -17.817 4.990 18.769 1.00 92.94 774 PRO A CA 1
ATOM 6014 C C . PRO A 1 774 ? -18.766 4.540 17.655 1.00 92.94 774 PRO A C 1
ATOM 6016 O O . PRO A 1 774 ? -18.355 3.693 16.871 1.00 92.94 774 PRO A O 1
ATOM 6019 N N . ASN A 1 775 ? -20.021 5.017 17.614 1.00 96.25 775 ASN A N 1
ATOM 6020 C CA . ASN A 1 775 ? -21.071 4.408 16.783 1.00 96.25 775 ASN A CA 1
ATOM 6021 C C . ASN A 1 775 ? -21.907 5.393 15.962 1.00 96.25 775 ASN A C 1
ATOM 6023 O O . ASN A 1 775 ? -23.053 5.093 15.621 1.00 96.25 775 ASN A O 1
ATOM 6027 N N . ARG A 1 776 ? -21.383 6.576 15.626 1.00 96.06 776 ARG A N 1
ATOM 6028 C CA . ARG A 1 776 ? -22.149 7.543 14.823 1.00 96.06 776 ARG A CA 1
ATOM 6029 C C . ARG A 1 776 ? -22.664 6.916 13.524 1.00 96.06 776 ARG A C 1
ATOM 6031 O O . ARG A 1 776 ? -23.843 7.044 13.214 1.00 96.06 776 ARG A O 1
ATOM 6038 N N . ARG A 1 777 ? -21.795 6.204 12.798 1.00 95.62 777 ARG A N 1
ATOM 6039 C CA . ARG A 1 777 ? -22.134 5.546 11.526 1.00 95.62 777 ARG A CA 1
ATOM 6040 C C . ARG A 1 777 ? -23.243 4.512 11.682 1.00 95.62 777 ARG A C 1
ATOM 6042 O O . ARG A 1 777 ? -24.187 4.518 10.903 1.00 95.62 777 ARG A O 1
ATOM 6049 N N . GLY A 1 778 ? -23.162 3.670 12.710 1.00 96.19 778 GLY A N 1
ATOM 6050 C CA . GLY A 1 778 ? -24.180 2.654 12.959 1.00 96.19 778 GLY A CA 1
ATOM 6051 C C . GLY A 1 778 ? -25.548 3.273 13.247 1.00 96.19 778 GLY A C 1
ATOM 6052 O O . GLY A 1 778 ? -26.551 2.849 12.675 1.00 96.19 778 GLY A O 1
ATOM 6053 N N . VAL A 1 779 ? -25.583 4.327 14.068 1.00 96.94 779 VAL A N 1
ATOM 6054 C CA . VAL A 1 779 ? -26.824 5.051 14.384 1.00 96.94 779 VAL A CA 1
ATOM 6055 C C . VAL A 1 779 ? -27.379 5.788 13.162 1.00 96.94 779 VAL A C 1
ATOM 6057 O O . VAL A 1 779 ? -28.583 5.734 12.925 1.00 96.94 779 VAL A O 1
ATOM 6060 N N . GLU A 1 780 ? -26.535 6.427 12.346 1.00 96.31 780 GLU A N 1
ATOM 6061 C CA . GLU A 1 780 ? -26.956 7.085 11.098 1.00 96.31 780 GLU A CA 1
ATOM 6062 C C . GLU A 1 780 ? -27.701 6.130 10.159 1.00 96.31 780 GLU A C 1
ATOM 6064 O O . GLU A 1 780 ? -28.730 6.501 9.596 1.00 96.31 780 GLU A O 1
ATOM 6069 N N . GLU A 1 781 ? -27.210 4.903 9.997 1.00 96.00 781 GLU A N 1
ATOM 6070 C CA . GLU A 1 781 ? -27.831 3.920 9.102 1.00 96.00 781 GLU A CA 1
ATOM 6071 C C . GLU A 1 781 ? -29.150 3.372 9.662 1.00 96.00 781 GLU A C 1
ATOM 6073 O O . GLU A 1 781 ? -30.116 3.201 8.913 1.00 96.00 781 GLU A O 1
ATOM 6078 N N . VAL A 1 782 ? -29.253 3.203 10.986 1.00 96.56 782 VAL A N 1
ATOM 6079 C CA . VAL A 1 782 ? -30.536 2.907 11.647 1.00 96.56 782 VAL A CA 1
ATOM 6080 C C . VAL A 1 782 ? -31.541 4.046 11.425 1.00 96.56 782 VAL A C 1
ATOM 6082 O O . VAL A 1 782 ? -32.694 3.797 11.067 1.00 96.56 782 VAL A O 1
ATOM 6085 N N . LEU A 1 783 ? -31.117 5.304 11.578 1.00 95.19 783 LEU A N 1
ATOM 6086 C CA . LEU A 1 783 ? -31.980 6.468 11.351 1.00 95.19 783 LEU A CA 1
ATOM 6087 C C . LEU A 1 783 ? -32.460 6.546 9.898 1.00 95.19 783 LEU A C 1
ATOM 6089 O O . LEU A 1 783 ? -33.655 6.731 9.661 1.00 95.19 783 LEU A O 1
ATOM 6093 N N . LYS A 1 784 ? -31.568 6.337 8.923 1.00 94.75 784 LYS A N 1
ATOM 6094 C CA . LYS A 1 784 ? -31.927 6.317 7.496 1.00 94.75 784 LYS A CA 1
ATOM 6095 C C . LYS A 1 784 ? -32.973 5.253 7.183 1.00 94.75 784 LYS A C 1
ATOM 6097 O O . LYS A 1 784 ? -33.894 5.540 6.421 1.00 94.75 784 LYS A O 1
ATOM 6102 N N . HIS A 1 785 ? -32.876 4.070 7.790 1.00 94.75 785 HIS A N 1
ATOM 6103 C CA . HIS A 1 785 ? -33.868 3.011 7.606 1.00 94.75 785 HIS A CA 1
ATOM 6104 C C . HIS A 1 785 ? -35.268 3.437 8.080 1.00 94.75 785 HIS A C 1
ATOM 6106 O O . HIS A 1 785 ? -36.242 3.277 7.347 1.00 94.75 785 HIS A O 1
ATOM 6112 N N . PHE A 1 786 ? -35.381 4.028 9.275 1.00 92.75 786 PHE A N 1
ATOM 6113 C CA . PHE A 1 786 ? -36.685 4.385 9.849 1.00 92.75 786 PHE A CA 1
ATOM 6114 C C . PHE A 1 786 ? -37.220 5.765 9.442 1.00 92.75 786 PHE A C 1
ATOM 6116 O O . PHE A 1 786 ? -38.418 6.007 9.599 1.00 92.75 786 PHE A O 1
ATOM 6123 N N . ALA A 1 787 ? -36.376 6.703 9.007 1.00 88.06 787 ALA A N 1
ATOM 6124 C CA . ALA A 1 787 ? -36.757 8.095 8.733 1.00 88.06 787 ALA A CA 1
ATOM 6125 C C . ALA A 1 787 ? -36.433 8.572 7.305 1.00 88.06 787 ALA A C 1
ATOM 6127 O O . ALA A 1 787 ? -36.827 9.677 6.938 1.00 88.06 787 ALA A O 1
ATOM 6128 N N . GLY A 1 788 ? -35.738 7.771 6.488 1.00 80.69 788 GLY A N 1
ATOM 6129 C CA . GLY A 1 788 ? -35.347 8.128 5.117 1.00 80.69 788 GLY A CA 1
ATOM 6130 C C . GLY A 1 788 ? -34.207 9.153 5.019 1.00 80.69 788 GLY A C 1
ATOM 6131 O O . GLY A 1 788 ? -33.814 9.527 3.917 1.00 80.69 788 GLY A O 1
ATOM 6132 N N . GLY A 1 789 ? -33.665 9.606 6.153 1.00 85.44 789 GLY A N 1
ATOM 6133 C CA . GLY A 1 789 ? -32.595 10.595 6.244 1.00 85.44 789 GLY A CA 1
ATOM 6134 C C . GLY A 1 789 ? -32.073 10.734 7.675 1.00 85.44 789 GLY A C 1
ATOM 6135 O O . GLY A 1 789 ? -32.569 10.075 8.588 1.00 85.44 789 GLY A O 1
ATOM 6136 N N . VAL A 1 790 ? -31.063 11.585 7.864 1.00 86.38 790 VAL A N 1
ATOM 6137 C CA . VAL A 1 790 ? -30.471 11.868 9.180 1.00 86.38 790 VAL A CA 1
ATOM 6138 C C . VAL A 1 790 ? -30.839 13.290 9.587 1.00 86.38 790 VAL A C 1
ATOM 6140 O O . VAL A 1 790 ? -30.433 14.241 8.925 1.00 86.38 790 VAL A O 1
ATOM 6143 N N . THR A 1 791 ? -31.600 13.422 10.672 1.00 88.25 791 THR A N 1
ATOM 6144 C CA . THR A 1 791 ? -31.868 14.705 11.335 1.00 88.25 791 THR A CA 1
ATOM 6145 C C . THR A 1 791 ? -30.815 14.948 12.412 1.00 88.25 791 THR A C 1
ATOM 6147 O O . THR A 1 791 ? -30.450 14.027 13.149 1.00 88.25 791 THR A O 1
ATOM 6150 N N . THR A 1 792 ? -30.330 16.186 12.501 1.00 86.88 792 THR A N 1
ATOM 6151 C CA . THR A 1 792 ? -29.228 16.568 13.394 1.00 86.88 792 THR A CA 1
ATOM 6152 C C . THR A 1 792 ? -29.696 17.082 14.761 1.00 86.88 792 THR A C 1
ATOM 6154 O O . THR A 1 792 ? -30.833 17.524 14.934 1.00 86.88 792 THR A O 1
ATOM 6157 N N . TRP A 1 793 ? -28.792 17.044 15.744 1.00 88.38 793 TRP A N 1
ATOM 6158 C CA . TRP A 1 793 ? -29.005 17.529 17.113 1.00 88.38 793 TRP A CA 1
ATOM 6159 C C . TRP A 1 793 ? -29.484 18.993 17.193 1.00 88.38 793 TRP A C 1
ATOM 6161 O O . TRP A 1 793 ? -30.347 19.322 18.005 1.00 88.38 793 TRP A O 1
ATOM 6171 N N . ASP A 1 794 ? -28.999 19.876 16.320 1.00 87.44 794 ASP A N 1
ATOM 6172 C CA . ASP A 1 794 ? -29.379 21.296 16.351 1.00 87.44 794 ASP A CA 1
ATOM 6173 C C . ASP A 1 794 ? -30.839 21.525 15.923 1.00 87.44 794 ASP A C 1
ATOM 6175 O O . ASP A 1 794 ? -31.524 22.426 16.421 1.00 87.44 794 ASP A O 1
ATOM 6179 N N . GLU A 1 795 ? -31.359 20.673 15.037 1.00 86.44 795 GLU A N 1
ATOM 6180 C CA . GLU A 1 795 ? -32.737 20.770 14.556 1.00 86.44 795 GLU A CA 1
ATOM 6181 C C . GLU A 1 795 ? -33.744 20.455 15.665 1.00 86.44 795 GLU A C 1
ATOM 6183 O O . GLU A 1 795 ? -34.723 21.193 15.821 1.00 86.44 795 GLU A O 1
ATOM 6188 N N . ILE A 1 796 ? -33.492 19.425 16.485 1.00 85.88 796 ILE A N 1
ATOM 6189 C CA . ILE A 1 796 ? -34.399 19.076 17.589 1.00 85.88 796 ILE A CA 1
ATOM 6190 C C . ILE A 1 796 ? -34.425 20.161 18.664 1.00 85.88 796 ILE A C 1
ATOM 6192 O O . ILE A 1 796 ? -35.499 20.495 19.166 1.00 85.88 796 ILE A O 1
ATOM 6196 N N . ILE A 1 797 ? -33.281 20.785 18.958 1.00 87.50 797 ILE A N 1
ATOM 6197 C CA . ILE A 1 797 ? -33.197 21.881 19.932 1.00 87.50 797 ILE A CA 1
ATOM 6198 C C . ILE A 1 797 ? -34.100 23.048 19.516 1.00 87.50 797 ILE A C 1
ATOM 6200 O O . ILE A 1 797 ? -34.763 23.656 20.357 1.00 87.50 797 ILE A O 1
ATOM 6204 N N . SER A 1 798 ? -34.162 23.348 18.216 1.00 86.12 798 SER A N 1
ATOM 6205 C CA . SER A 1 798 ? -34.983 24.444 17.690 1.00 86.12 798 SER A CA 1
ATOM 6206 C C . SER A 1 798 ? -36.491 24.153 17.673 1.00 86.12 798 SER A C 1
ATOM 6208 O O . SER A 1 798 ? -37.292 25.087 17.637 1.00 86.12 798 SER A O 1
ATOM 6210 N N . GLN A 1 799 ? -36.890 22.877 17.708 1.00 87.69 799 GLN A N 1
ATOM 6211 C CA . GLN A 1 799 ? -38.274 22.436 17.487 1.00 87.69 799 GLN A CA 1
ATOM 6212 C C . GLN A 1 799 ? -38.864 21.627 18.649 1.00 87.69 799 GLN A C 1
ATOM 6214 O O . GLN A 1 799 ? -39.979 21.120 18.522 1.00 87.69 799 GLN A O 1
ATOM 6219 N N . ALA A 1 800 ? -38.168 21.523 19.784 1.00 85.81 800 ALA A N 1
ATOM 6220 C CA . ALA A 1 800 ? -38.582 20.705 20.926 1.00 85.81 800 ALA A CA 1
ATOM 6221 C C . ALA A 1 800 ? -40.024 20.986 21.398 1.00 85.81 800 ALA A C 1
ATOM 6223 O O . ALA A 1 800 ? -40.764 20.054 21.701 1.00 85.81 800 ALA A O 1
ATOM 6224 N N . SER A 1 801 ? -40.465 22.249 21.365 1.00 88.12 801 SER A N 1
ATOM 6225 C CA . SER A 1 801 ? -41.829 22.670 21.734 1.00 88.12 801 SER A CA 1
ATOM 6226 C C . SER A 1 801 ? -42.939 22.157 20.806 1.00 88.12 801 SER A C 1
ATOM 6228 O O . SER A 1 801 ? -44.116 22.222 21.155 1.00 88.12 801 SER A O 1
ATOM 6230 N N . THR A 1 802 ? -42.590 21.650 19.620 1.00 90.94 802 THR A N 1
ATOM 6231 C CA . THR A 1 802 ? -43.553 21.114 18.644 1.00 90.94 802 THR A CA 1
ATOM 6232 C C . THR A 1 802 ? -43.904 19.643 18.885 1.00 90.94 802 THR A C 1
ATOM 6234 O O . THR A 1 802 ? -44.829 19.123 18.253 1.00 90.94 802 THR A O 1
ATOM 6237 N N . PHE A 1 803 ? -43.185 18.975 19.791 1.00 92.56 803 PHE A N 1
ATOM 6238 C CA . PHE A 1 803 ? -43.394 17.578 20.166 1.00 92.56 803 PHE A CA 1
ATOM 6239 C C . PHE A 1 803 ? -44.124 17.500 21.497 1.00 92.56 803 PHE A C 1
ATOM 6241 O O . PHE A 1 803 ? -43.873 18.294 22.398 1.00 92.56 803 PHE A O 1
ATOM 6248 N N . GLY A 1 804 ? -45.023 16.528 21.629 1.00 91.94 804 GLY A N 1
ATOM 6249 C CA . GLY A 1 804 ? -45.698 16.267 22.895 1.00 91.94 804 GLY A CA 1
ATOM 6250 C C . GLY A 1 804 ? -44.832 15.479 23.877 1.00 91.94 804 GLY A C 1
ATOM 6251 O O . GLY A 1 804 ? -45.022 15.607 25.085 1.00 91.94 804 GLY A O 1
ATOM 6252 N N . ALA A 1 805 ? -43.841 14.730 23.379 1.00 95.50 805 ALA A N 1
ATOM 6253 C CA . ALA A 1 805 ? -42.775 14.166 24.198 1.00 95.50 805 ALA A CA 1
ATOM 6254 C C . ALA A 1 805 ? -41.432 14.106 23.462 1.00 95.50 805 ALA A C 1
ATOM 6256 O O . ALA A 1 805 ? -41.385 13.817 22.264 1.00 95.50 805 ALA A O 1
ATOM 6257 N N . VAL A 1 806 ? -40.347 14.310 24.210 1.00 95.94 806 VAL A N 1
ATOM 6258 C CA . VAL A 1 806 ? -38.964 14.136 23.753 1.00 95.94 806 VAL A CA 1
ATOM 6259 C C . VAL A 1 806 ? -38.265 13.136 24.672 1.00 95.94 806 VAL A C 1
ATOM 6261 O O . VAL A 1 806 ? -38.208 13.348 25.883 1.00 95.94 806 VAL A O 1
ATOM 6264 N N . TRP A 1 807 ? -37.721 12.056 24.106 1.00 96.69 807 TRP A N 1
ATOM 6265 C CA . TRP A 1 807 ? -36.895 11.086 24.831 1.00 96.69 807 TRP A CA 1
ATOM 6266 C C . TRP A 1 807 ? -35.441 11.189 24.371 1.00 96.69 807 TRP A C 1
ATOM 6268 O O . TRP A 1 807 ? -35.118 10.875 23.225 1.00 96.69 807 TRP A O 1
ATOM 6278 N N . LEU A 1 808 ? -34.561 11.622 25.274 1.00 95.56 808 LEU A N 1
ATOM 6279 C CA . LEU A 1 808 ? -33.120 11.681 25.057 1.00 95.56 808 LEU A CA 1
ATOM 6280 C C . LEU A 1 808 ? -32.409 10.460 25.626 1.00 95.56 808 LEU A C 1
ATOM 6282 O O . LEU A 1 808 ? -32.565 10.135 26.802 1.00 95.56 808 LEU A O 1
ATOM 6286 N N . THR A 1 809 ? -31.580 9.834 24.796 1.00 95.38 809 THR A N 1
ATOM 6287 C CA . THR A 1 809 ? -30.617 8.817 25.224 1.00 95.38 809 THR A CA 1
ATOM 6288 C C . THR A 1 809 ? -29.217 9.430 25.282 1.00 95.38 809 THR A C 1
ATOM 6290 O O . THR A 1 809 ? -28.860 10.242 24.430 1.00 95.38 809 THR A O 1
ATOM 6293 N N . GLY A 1 810 ? -28.455 9.081 26.317 1.00 90.75 810 GLY A N 1
ATOM 6294 C CA . GLY A 1 810 ? -27.142 9.637 26.640 1.00 90.75 810 GLY A CA 1
ATOM 6295 C C . GLY A 1 810 ? -26.016 8.609 26.513 1.00 90.75 810 GLY A C 1
ATOM 6296 O O . GLY A 1 810 ? -25.912 7.909 25.506 1.00 90.75 810 GLY A O 1
ATOM 6297 N N . GLY A 1 811 ? -25.142 8.536 27.516 1.00 87.38 811 GLY A N 1
ATOM 6298 C CA . GLY A 1 811 ? -23.949 7.674 27.493 1.00 87.38 811 GLY A CA 1
ATOM 6299 C C . GLY A 1 811 ? -22.630 8.440 27.359 1.00 87.38 811 GLY A C 1
ATOM 6300 O O . GLY A 1 811 ? -21.597 7.852 27.040 1.00 87.38 811 GLY A O 1
ATOM 6301 N N . TYR A 1 812 ? -22.651 9.747 27.620 1.00 90.19 812 TYR A N 1
ATOM 6302 C CA . TYR A 1 812 ? -21.478 10.612 27.544 1.00 90.19 812 TYR A CA 1
ATOM 6303 C C . TYR A 1 812 ? -20.716 10.619 28.873 1.00 90.19 812 TYR A C 1
ATOM 6305 O O . TYR A 1 812 ? -21.303 10.585 29.951 1.00 90.19 812 TYR A O 1
ATOM 6313 N N . LYS A 1 813 ? -19.382 10.679 28.799 1.00 86.12 813 LYS A N 1
ATOM 6314 C CA . LYS A 1 813 ? -18.496 10.688 29.983 1.00 86.12 813 LYS A CA 1
ATOM 6315 C C . LYS A 1 813 ? -18.362 12.070 30.625 1.00 86.12 813 LYS A C 1
ATOM 6317 O O . LYS A 1 813 ? -17.919 12.190 31.761 1.00 86.12 813 LYS A O 1
ATOM 6322 N N . THR A 1 814 ? -18.693 13.112 29.874 1.00 83.19 814 THR A N 1
ATOM 6323 C CA . THR A 1 814 ? -18.598 14.516 30.272 1.00 83.19 814 THR A CA 1
ATOM 6324 C C . THR A 1 814 ? -19.946 15.187 30.081 1.00 83.19 814 THR A C 1
ATOM 6326 O O . THR A 1 814 ? -20.787 14.691 29.330 1.00 83.19 814 THR A O 1
ATOM 6329 N N . ASN A 1 815 ? -20.142 16.342 30.717 1.00 84.31 815 ASN A N 1
ATOM 6330 C CA . ASN A 1 815 ? -21.347 17.124 30.482 1.00 84.31 815 ASN A CA 1
ATOM 6331 C C . ASN A 1 815 ? -21.443 17.515 28.996 1.00 84.31 815 ASN A C 1
ATOM 6333 O O . ASN A 1 815 ? -20.492 18.068 28.443 1.00 84.31 815 ASN A O 1
ATOM 6337 N N . TRP A 1 816 ? -22.571 17.193 28.368 1.00 86.44 816 TRP A N 1
ATOM 6338 C CA . TRP A 1 816 ? -22.792 17.319 26.923 1.00 86.44 816 TRP A CA 1
ATOM 6339 C C . TRP A 1 816 ? -24.027 18.163 26.578 1.00 86.44 816 TRP A C 1
ATOM 6341 O O . TRP A 1 816 ? -24.254 18.461 25.408 1.00 86.44 816 TRP A O 1
ATOM 6351 N N . VAL A 1 817 ? -24.801 18.579 27.588 1.00 89.94 817 VAL A N 1
ATOM 6352 C CA . VAL A 1 817 ? -25.937 19.497 27.442 1.00 89.94 817 VAL A CA 1
ATOM 6353 C C . VAL A 1 817 ? -25.739 20.669 28.396 1.00 89.94 817 VAL A C 1
ATOM 6355 O O . VAL A 1 817 ? -25.550 20.470 29.594 1.00 89.94 817 VAL A O 1
ATOM 6358 N N . ASP A 1 818 ? -25.773 21.895 27.885 1.00 91.44 818 ASP A N 1
ATOM 6359 C CA . ASP A 1 818 ? -25.747 23.099 28.716 1.00 91.44 818 ASP A CA 1
ATOM 6360 C C . ASP A 1 818 ? -27.153 23.494 29.212 1.00 91.44 818 ASP A C 1
ATOM 6362 O O . ASP A 1 818 ? -28.175 22.938 28.800 1.00 91.44 818 ASP A O 1
ATOM 6366 N N . GLU A 1 819 ? -27.214 24.451 30.141 1.00 92.31 819 GLU A N 1
ATOM 6367 C CA . GLU A 1 819 ? -28.479 24.919 30.725 1.00 92.31 819 GLU A CA 1
ATOM 6368 C C . GLU A 1 819 ? -29.422 25.536 29.681 1.00 92.31 819 GLU A C 1
ATOM 6370 O O . GLU A 1 819 ? -30.639 25.362 29.767 1.00 92.31 819 GLU A O 1
ATOM 6375 N N . GLU A 1 820 ? -28.879 26.220 28.668 1.00 91.62 820 GLU A N 1
ATOM 6376 C CA . GLU A 1 820 ? -29.675 26.826 27.597 1.00 91.62 820 GLU A CA 1
ATOM 6377 C C . GLU A 1 820 ? -30.378 25.750 26.760 1.00 91.62 820 GLU A C 1
ATOM 6379 O O . GLU A 1 820 ? -31.584 25.826 26.500 1.00 91.62 820 GLU A O 1
ATOM 6384 N N . THR A 1 821 ? -29.631 24.724 26.363 1.00 91.38 821 THR A N 1
ATOM 6385 C CA . THR A 1 821 ? -30.125 23.604 25.566 1.00 91.38 821 THR A CA 1
ATOM 6386 C C . THR A 1 821 ? -31.144 22.786 26.350 1.00 91.38 821 THR A C 1
ATOM 6388 O O . THR A 1 821 ? -32.216 22.477 25.824 1.00 91.38 821 THR A O 1
ATOM 6391 N N . ALA A 1 822 ? -30.872 22.508 27.628 1.00 91.19 822 ALA A N 1
ATOM 6392 C CA . ALA A 1 822 ? -31.830 21.856 28.516 1.00 91.19 822 ALA A CA 1
ATOM 6393 C C . ALA A 1 822 ? -33.132 22.667 28.647 1.00 91.19 822 ALA A C 1
ATOM 6395 O O . ALA A 1 822 ? -34.226 22.108 28.547 1.00 91.19 822 ALA A O 1
ATOM 6396 N N . GLY A 1 823 ? -33.031 23.996 28.771 1.00 90.94 823 GLY A N 1
ATOM 6397 C CA . GLY A 1 823 ? -34.186 24.894 28.813 1.00 90.94 823 GLY A CA 1
ATOM 6398 C C . GLY A 1 823 ? -35.045 24.852 27.544 1.00 90.94 823 GLY A C 1
ATOM 6399 O O . GLY A 1 823 ? -36.272 24.921 27.632 1.00 90.94 823 GLY A O 1
ATOM 6400 N N . LYS A 1 824 ? -34.431 24.689 26.364 1.00 92.19 824 LYS A N 1
ATOM 6401 C CA . LYS A 1 824 ? -35.155 24.508 25.092 1.00 92.19 824 LYS A CA 1
ATOM 6402 C C . LYS A 1 824 ? -35.847 23.146 25.024 1.00 92.19 824 LYS A C 1
ATOM 6404 O O . LYS A 1 824 ? -37.029 23.090 24.694 1.00 92.19 824 LYS A O 1
ATOM 6409 N N . LEU A 1 825 ? -35.156 22.070 25.401 1.00 91.06 825 LEU A N 1
ATOM 6410 C CA . LEU A 1 825 ? -35.723 20.715 25.434 1.00 91.06 825 LEU A CA 1
ATOM 6411 C C . LEU A 1 825 ? -36.904 20.607 26.409 1.00 91.06 825 LEU A C 1
ATOM 6413 O O . LEU A 1 825 ? -37.894 19.940 26.109 1.00 91.06 825 LEU A O 1
ATOM 6417 N N . ARG A 1 826 ? -36.846 21.328 27.536 1.00 91.62 826 ARG A N 1
ATOM 6418 C CA . ARG A 1 826 ? -37.912 21.356 28.545 1.00 91.62 826 ARG A CA 1
ATOM 6419 C C . ARG A 1 826 ? -39.236 21.939 28.047 1.00 91.62 826 ARG A C 1
ATOM 6421 O O . ARG A 1 826 ? -40.270 21.698 28.668 1.00 91.62 826 ARG A O 1
ATOM 6428 N N . GLN A 1 827 ? -39.222 22.683 26.939 1.00 90.94 827 GLN A N 1
ATOM 6429 C CA . GLN A 1 827 ? -40.444 23.212 26.328 1.00 90.94 827 GLN A CA 1
ATOM 6430 C C . GLN A 1 827 ? -41.375 22.102 25.819 1.00 90.94 827 GLN A C 1
ATOM 6432 O O . GLN A 1 827 ? -42.560 22.365 25.612 1.00 90.94 827 GLN A O 1
ATOM 6437 N N . ALA A 1 828 ? -40.866 20.879 25.632 1.00 91.00 828 ALA A N 1
ATOM 6438 C CA . ALA A 1 828 ? -41.699 19.711 25.393 1.00 91.00 828 ALA A CA 1
ATOM 6439 C C . ALA A 1 828 ? -42.558 19.393 26.641 1.00 91.00 828 ALA A C 1
ATOM 6441 O O . ALA A 1 828 ? -42.037 19.405 27.760 1.00 91.00 828 ALA A O 1
ATOM 6442 N N . PRO A 1 829 ? -43.855 19.063 26.485 1.00 91.44 829 PRO A N 1
ATOM 6443 C CA . PRO A 1 829 ? -44.732 18.723 27.607 1.00 91.44 829 PRO A CA 1
ATOM 6444 C C . PRO A 1 829 ? -44.260 17.527 28.442 1.00 91.44 829 PRO A C 1
ATOM 6446 O O . PRO A 1 829 ? -44.531 17.488 29.640 1.00 91.44 829 PRO A O 1
ATOM 6449 N N . LEU A 1 830 ? -43.568 16.569 27.820 1.00 94.19 830 LEU A N 1
ATOM 6450 C CA . LEU A 1 830 ? -42.944 15.431 28.487 1.00 94.19 830 LEU A CA 1
ATOM 6451 C C . LEU A 1 830 ? -41.485 15.292 28.038 1.00 94.19 830 LEU A C 1
ATOM 6453 O O . LEU A 1 830 ? -41.216 14.991 26.874 1.00 94.19 830 LEU A O 1
ATOM 6457 N N . LEU A 1 831 ? -40.551 15.450 28.972 1.00 95.00 831 LEU A N 1
ATOM 6458 C CA . LEU A 1 831 ? -39.124 15.236 28.751 1.00 95.00 831 LEU A CA 1
ATOM 6459 C C . LEU A 1 831 ? -38.654 13.972 29.482 1.00 95.00 831 LEU A C 1
ATOM 6461 O O . LEU A 1 831 ? -38.732 13.892 30.709 1.00 95.00 831 LEU A O 1
ATOM 6465 N N . ILE A 1 832 ? -38.150 12.994 28.732 1.00 96.19 832 ILE A N 1
ATOM 6466 C CA . ILE A 1 832 ? -37.558 11.762 29.266 1.00 96.19 832 ILE A CA 1
ATOM 6467 C C . ILE A 1 832 ? -36.057 11.812 28.993 1.00 96.19 832 ILE A C 1
ATOM 6469 O O . ILE A 1 832 ? -35.649 11.988 27.845 1.00 96.19 832 ILE A O 1
ATOM 6473 N N . VAL A 1 833 ? -35.232 11.642 30.024 1.00 95.81 833 VAL A N 1
ATOM 6474 C CA . VAL A 1 833 ? -33.771 11.604 29.876 1.00 95.81 833 VAL A CA 1
ATOM 6475 C C . VAL A 1 833 ? -33.242 10.294 30.427 1.00 95.81 833 VAL A C 1
ATOM 6477 O O . VAL A 1 833 ? -33.500 9.940 31.578 1.00 95.81 833 VAL A O 1
ATOM 6480 N N . GLN A 1 834 ? -32.492 9.584 29.590 1.00 95.44 834 GLN A N 1
ATOM 6481 C CA . GLN A 1 834 ? -31.798 8.360 29.947 1.00 95.44 834 GLN A CA 1
ATOM 6482 C C . GLN A 1 834 ? -30.292 8.548 29.791 1.00 95.44 834 GLN A C 1
ATOM 6484 O O . GLN A 1 834 ? -29.805 8.623 28.666 1.00 95.44 834 GLN A O 1
ATOM 6489 N N . ASP A 1 835 ? -29.555 8.648 30.898 1.00 93.94 835 ASP A N 1
ATOM 6490 C CA . ASP A 1 835 ? -28.123 8.975 30.877 1.00 93.94 835 ASP A CA 1
ATOM 6491 C C . ASP A 1 835 ? -27.359 8.354 32.060 1.00 93.94 835 ASP A C 1
ATOM 6493 O O . ASP A 1 835 ? -27.956 7.875 33.024 1.00 93.94 835 ASP A O 1
ATOM 6497 N N . MET A 1 836 ? -26.027 8.342 31.981 1.00 92.81 836 MET A N 1
ATOM 6498 C CA . MET A 1 836 ? -25.147 7.769 33.009 1.00 92.81 836 MET A CA 1
ATOM 6499 C C . MET A 1 836 ? -24.815 8.746 34.137 1.00 92.81 836 MET A C 1
ATOM 6501 O O . MET A 1 836 ? -24.571 8.305 35.260 1.00 92.81 836 MET A O 1
ATOM 6505 N N . PHE A 1 837 ? -24.765 10.046 33.837 1.00 93.69 837 PHE A N 1
ATOM 6506 C CA . PHE A 1 837 ? -24.331 11.096 34.758 1.00 93.69 837 PHE A CA 1
ATOM 6507 C C . PHE A 1 837 ? -25.346 12.242 34.827 1.00 93.69 837 PHE A C 1
ATOM 6509 O O . PHE A 1 837 ? -26.037 12.502 33.838 1.00 93.69 837 PHE A O 1
ATOM 6516 N N . PRO A 1 838 ? -25.422 12.963 35.963 1.00 90.75 838 PRO A N 1
ATOM 6517 C CA . PRO A 1 838 ? -26.223 14.173 36.065 1.00 90.75 838 PRO A CA 1
ATOM 6518 C C . PRO A 1 838 ? -25.823 15.203 35.002 1.00 90.75 838 PRO A C 1
ATOM 6520 O O . PRO A 1 838 ? -24.640 15.464 34.774 1.00 90.75 838 PRO A O 1
ATOM 6523 N N . SER A 1 839 ? -26.823 15.819 34.384 1.00 91.81 839 SER A N 1
ATOM 6524 C CA . SER A 1 839 ? -26.679 16.888 33.396 1.00 91.81 839 SER A CA 1
ATOM 6525 C C . SER A 1 839 ? -27.814 17.908 33.558 1.00 91.81 839 SER A C 1
ATOM 6527 O O . SER A 1 839 ? -28.857 17.580 34.124 1.00 91.81 839 SER A O 1
ATOM 6529 N N . PRO A 1 840 ? -27.683 19.138 33.037 1.00 93.25 840 PRO A N 1
ATOM 6530 C CA . PRO A 1 840 ? -28.791 20.096 33.009 1.00 93.25 840 PRO A CA 1
ATOM 6531 C C . PRO A 1 840 ? -30.087 19.534 32.387 1.00 93.25 840 PRO A C 1
ATOM 6533 O O . PRO A 1 840 ? -31.190 19.853 32.838 1.00 93.25 840 PRO A O 1
ATOM 6536 N N . ALA A 1 841 ? -29.974 18.647 31.389 1.00 91.56 841 ALA A N 1
ATOM 6537 C CA . ALA A 1 841 ? -31.123 17.935 30.825 1.00 91.56 841 ALA A CA 1
ATOM 6538 C C . ALA A 1 841 ? -31.737 16.945 31.826 1.00 91.56 841 ALA A C 1
ATOM 6540 O O . ALA A 1 841 ? -32.957 16.896 31.962 1.00 91.56 841 ALA A O 1
ATOM 6541 N N . TRP A 1 842 ? -30.906 16.195 32.558 1.00 92.44 842 TRP A N 1
ATOM 6542 C CA . TRP A 1 842 ? -31.362 15.304 33.628 1.00 92.44 842 TRP A CA 1
ATOM 6543 C C . TRP A 1 842 ? -32.134 16.061 34.708 1.00 92.44 842 TRP A C 1
ATOM 6545 O O . TRP A 1 842 ? -33.215 15.634 35.100 1.00 92.44 842 TRP A O 1
ATOM 6555 N N . GLU A 1 843 ? -31.619 17.203 35.168 1.00 91.25 843 GLU A N 1
ATOM 6556 C CA . GLU A 1 843 ? -32.246 17.984 36.242 1.00 91.25 843 GLU A CA 1
ATOM 6557 C C . GLU A 1 843 ? -33.655 18.466 35.878 1.00 91.25 843 GLU A C 1
ATOM 6559 O O . GLU A 1 843 ? -34.555 18.458 36.719 1.00 91.25 843 GLU A O 1
ATOM 6564 N N . THR A 1 844 ? -33.865 18.821 34.610 1.00 90.12 844 THR A N 1
ATOM 6565 C CA . THR A 1 844 ? -35.128 19.379 34.109 1.00 90.12 844 THR A CA 1
ATOM 6566 C C . THR A 1 844 ? -36.128 18.330 33.606 1.00 90.12 844 THR A C 1
ATOM 6568 O O . THR A 1 844 ? -37.273 18.685 33.324 1.00 90.12 844 THR A O 1
ATOM 6571 N N . ALA A 1 845 ? -35.739 17.055 33.508 1.00 93.56 845 ALA A N 1
ATOM 6572 C CA . ALA A 1 845 ? -36.569 15.988 32.951 1.00 93.56 845 ALA A CA 1
ATOM 6573 C C . ALA A 1 845 ? -37.752 15.578 33.847 1.00 93.56 845 ALA A C 1
ATOM 6575 O O . ALA A 1 845 ? -37.655 15.541 35.075 1.00 93.56 845 ALA A O 1
ATOM 6576 N N . ASP A 1 846 ? -38.869 15.213 33.212 1.00 94.06 846 ASP A N 1
ATOM 6577 C CA . ASP A 1 846 ? -40.074 14.706 33.877 1.00 94.06 846 ASP A CA 1
ATOM 6578 C C . ASP A 1 846 ? -39.939 13.225 34.257 1.00 94.06 846 ASP A C 1
ATOM 6580 O O . ASP A 1 846 ? -40.511 12.788 35.255 1.00 94.06 846 ASP A O 1
ATOM 6584 N N . ILE A 1 847 ? -39.205 12.443 33.460 1.00 95.12 847 ILE A N 1
ATOM 6585 C CA . ILE A 1 847 ? -38.841 11.053 33.763 1.00 95.12 847 ILE A CA 1
ATOM 6586 C C . ILE A 1 847 ? -37.336 10.907 33.563 1.00 95.12 847 ILE A C 1
ATOM 6588 O O . ILE A 1 847 ? -36.802 11.251 32.506 1.00 95.12 847 ILE A O 1
ATOM 6592 N N . LYS A 1 848 ? -36.665 10.369 34.577 1.00 95.19 848 LYS A N 1
ATOM 6593 C CA . LYS A 1 848 ? -35.213 10.238 34.633 1.00 95.19 848 LYS A CA 1
ATOM 6594 C C . LYS A 1 848 ? -34.857 8.760 34.751 1.00 95.19 848 LYS A C 1
ATOM 6596 O O . LYS A 1 848 ? -35.306 8.093 35.682 1.00 95.19 848 LYS A O 1
ATOM 6601 N N . LEU A 1 849 ? -34.101 8.230 33.793 1.00 95.69 849 LEU A N 1
ATOM 6602 C CA . LEU A 1 849 ? -33.755 6.810 33.708 1.00 95.69 849 LEU A CA 1
ATOM 6603 C C . LEU A 1 849 ? -32.229 6.609 33.767 1.00 95.69 849 LEU A C 1
ATOM 6605 O O . LEU A 1 849 ? -31.520 7.130 32.909 1.00 95.69 849 LEU A O 1
ATOM 6609 N N . PRO A 1 850 ? -31.690 5.842 34.726 1.00 94.94 850 PRO A N 1
ATOM 6610 C CA . PRO A 1 850 ? -30.253 5.595 34.791 1.00 94.94 850 PRO A CA 1
ATOM 6611 C C . PRO A 1 850 ? -29.781 4.708 33.626 1.00 94.94 850 PRO A C 1
ATOM 6613 O O . PRO A 1 850 ? -30.320 3.619 33.405 1.00 94.94 850 PRO A O 1
ATOM 6616 N N . GLY A 1 851 ? -28.775 5.180 32.887 1.00 93.25 851 GLY A N 1
ATOM 6617 C CA . GLY A 1 851 ? -28.093 4.463 31.805 1.00 93.25 851 GLY A CA 1
ATOM 6618 C C . GLY A 1 851 ? -26.843 3.703 32.269 1.00 93.25 851 GLY A C 1
ATOM 6619 O O . GLY A 1 851 ? -26.326 3.908 33.374 1.00 93.25 851 GLY A O 1
ATOM 6620 N N . VAL A 1 852 ? -26.332 2.817 31.410 1.00 94.19 852 VAL A N 1
ATOM 6621 C CA . VAL A 1 852 ? -25.196 1.931 31.746 1.00 94.19 852 VAL A CA 1
ATOM 6622 C C . VAL A 1 852 ? -23.913 2.321 31.005 1.00 94.19 852 VAL A C 1
ATOM 6624 O O . VAL A 1 852 ? -23.953 3.040 30.015 1.00 94.19 852 VAL A O 1
ATOM 6627 N N . ALA A 1 853 ? -22.747 1.862 31.445 1.00 94.50 853 ALA A N 1
ATOM 6628 C CA . ALA A 1 853 ? -21.486 2.115 30.747 1.00 94.50 853 ALA A CA 1
ATOM 6629 C C . ALA A 1 853 ? -21.222 1.095 29.625 1.00 94.50 853 ALA A C 1
ATOM 6631 O O . ALA A 1 853 ? -21.925 0.097 29.472 1.00 94.50 853 ALA A O 1
ATOM 6632 N N . PHE A 1 854 ? -20.174 1.326 28.832 1.00 93.94 854 PHE A N 1
ATOM 6633 C CA . PHE A 1 854 ? -19.815 0.444 27.713 1.00 93.94 854 PHE A CA 1
ATOM 6634 C C . PHE A 1 854 ? -19.440 -0.984 28.153 1.00 93.94 854 PHE A C 1
ATOM 6636 O O . PHE A 1 854 ? -19.710 -1.933 27.429 1.00 93.94 854 PHE A O 1
ATOM 6643 N N . ALA A 1 855 ? -18.829 -1.141 29.335 1.00 95.50 855 ALA A N 1
ATOM 6644 C CA . ALA A 1 855 ? -18.421 -2.437 29.889 1.00 95.50 855 ALA A CA 1
ATOM 6645 C C . ALA A 1 855 ? -19.588 -3.214 30.534 1.00 95.50 855 ALA A C 1
ATOM 6647 O O . ALA A 1 855 ? -19.446 -4.392 30.866 1.00 95.50 855 ALA A O 1
ATOM 6648 N N . GLU A 1 856 ? -20.729 -2.548 30.718 1.00 95.44 856 GLU A N 1
ATOM 6649 C CA . GLU A 1 856 ? -21.917 -3.056 31.410 1.00 95.44 856 GLU A CA 1
ATOM 6650 C C . GLU A 1 856 ? -22.981 -3.614 30.451 1.00 95.44 856 GLU A C 1
ATOM 6652 O O . GLU A 1 856 ? -24.061 -4.017 30.883 1.00 95.44 856 GLU A O 1
ATOM 6657 N N . ARG A 1 857 ? -22.688 -3.616 29.146 1.00 94.06 857 ARG A N 1
ATOM 6658 C CA . ARG A 1 857 ? -23.599 -4.032 28.078 1.00 94.06 857 ARG A CA 1
ATOM 6659 C C . ARG A 1 857 ? -22.873 -4.867 27.025 1.00 94.06 857 ARG A C 1
ATOM 6661 O O . ARG A 1 857 ? -21.654 -4.800 26.894 1.00 94.06 857 ARG A O 1
ATOM 6668 N N . GLU A 1 858 ? -23.642 -5.621 26.253 1.00 95.25 858 GLU A N 1
ATOM 6669 C CA . GLU A 1 858 ? -23.189 -6.257 25.013 1.00 95.25 858 GLU A CA 1
ATOM 6670 C C . GLU A 1 858 ? -23.836 -5.582 23.800 1.00 95.25 858 GLU A C 1
ATOM 6672 O O . GLU A 1 858 ? -24.938 -5.042 23.899 1.00 95.25 858 GLU A O 1
ATOM 6677 N N . GLY A 1 859 ? -23.168 -5.644 22.650 1.00 95.81 859 GLY A N 1
ATOM 6678 C CA . GLY A 1 859 ? -23.699 -5.136 21.383 1.00 95.81 859 GLY A CA 1
ATOM 6679 C C . GLY A 1 859 ? -22.613 -4.640 20.443 1.00 95.81 859 GLY A C 1
ATOM 6680 O O . GLY A 1 859 ? -21.417 -4.791 20.711 1.00 95.81 859 GLY A O 1
ATOM 6681 N N . SER A 1 860 ? -23.042 -4.075 19.324 1.00 97.31 860 SER A N 1
ATOM 6682 C CA . SER A 1 860 ? -22.181 -3.793 18.184 1.00 97.31 860 SER A CA 1
ATOM 6683 C C . SER A 1 860 ? -21.972 -2.300 17.963 1.00 97.31 860 SER A C 1
ATOM 6685 O O . SER A 1 860 ? -22.883 -1.492 18.148 1.00 97.31 860 SER A O 1
ATOM 6687 N N . TYR A 1 861 ? -20.764 -1.946 17.531 1.00 97.56 861 TYR A N 1
ATOM 6688 C CA . TYR A 1 861 ? -20.341 -0.583 17.220 1.00 97.56 861 TYR A CA 1
ATOM 6689 C C . TYR A 1 861 ? -19.754 -0.541 15.805 1.00 97.56 861 TYR A C 1
ATOM 6691 O O . TYR A 1 861 ? -18.989 -1.431 15.425 1.00 97.56 861 TYR A O 1
ATOM 6699 N N . VAL A 1 862 ? -20.088 0.497 15.042 1.00 97.44 862 VAL A N 1
ATOM 6700 C CA . VAL A 1 862 ? -19.537 0.781 13.714 1.00 97.44 862 VAL A CA 1
ATOM 6701 C C . VAL A 1 862 ? -18.618 1.985 13.807 1.00 97.44 862 VAL A C 1
ATOM 6703 O O . VAL A 1 862 ? -19.067 3.103 14.071 1.00 97.44 862 VAL A O 1
ATOM 6706 N N . ASN A 1 863 ? -17.335 1.750 13.553 1.00 95.62 863 ASN A N 1
ATOM 6707 C CA . ASN A 1 863 ? -16.326 2.798 13.610 1.00 95.62 863 ASN A CA 1
ATOM 6708 C C . ASN A 1 863 ? -16.383 3.735 12.381 1.00 95.62 863 ASN A C 1
ATOM 6710 O O . ASN A 1 863 ? -17.200 3.573 11.471 1.00 95.62 863 ASN A O 1
ATOM 6714 N N . PHE A 1 864 ? -15.486 4.723 12.333 1.00 93.69 864 PHE A N 1
ATOM 6715 C CA . PHE A 1 864 ? -15.428 5.709 11.246 1.00 93.69 864 PHE A CA 1
ATOM 6716 C C . PHE A 1 864 ? -15.239 5.104 9.839 1.00 93.69 864 PHE A C 1
ATOM 6718 O O . PHE A 1 864 ? -15.648 5.731 8.861 1.00 93.69 864 PHE A O 1
ATOM 6725 N N . ASN A 1 865 ? -14.637 3.911 9.750 1.00 91.81 865 ASN A N 1
ATOM 6726 C CA . ASN A 1 865 ? -14.261 3.217 8.516 1.00 91.81 865 ASN A CA 1
ATOM 6727 C C . ASN A 1 865 ? -15.279 2.131 8.113 1.00 91.81 865 ASN A C 1
ATOM 6729 O O . ASN A 1 865 ? -14.919 1.146 7.471 1.00 91.81 865 ASN A O 1
ATOM 6733 N N . ASP A 1 866 ? -16.539 2.271 8.544 1.00 94.44 866 ASP A N 1
ATOM 6734 C CA . ASP A 1 866 ? -17.622 1.321 8.258 1.00 94.44 866 ASP A CA 1
ATOM 6735 C C . ASP A 1 866 ? -17.287 -0.128 8.697 1.00 94.44 866 ASP A C 1
ATOM 6737 O O . ASP A 1 866 ? -17.728 -1.103 8.079 1.00 94.44 866 ASP A O 1
ATOM 6741 N N . HIS A 1 867 ? -16.487 -0.280 9.764 1.00 94.31 867 HIS A N 1
ATOM 6742 C CA . HIS A 1 867 ? -16.096 -1.577 10.322 1.00 94.31 867 HIS A CA 1
ATOM 6743 C C . HIS A 1 867 ? -16.892 -1.879 11.593 1.00 94.31 867 HIS A C 1
ATOM 6745 O O . HIS A 1 867 ? -16.791 -1.161 12.594 1.00 94.31 867 HIS A O 1
ATOM 6751 N N . LEU A 1 868 ? -17.681 -2.952 11.546 1.00 96.56 868 LEU A N 1
ATOM 6752 C CA . LEU A 1 868 ? -18.540 -3.410 12.635 1.00 96.56 868 LEU A CA 1
ATOM 6753 C C . LEU A 1 868 ? -17.766 -4.326 13.587 1.00 96.56 868 LEU A C 1
ATOM 6755 O O . LEU A 1 868 ? -17.161 -5.308 13.155 1.00 96.56 868 LEU A O 1
ATOM 6759 N N . GLN A 1 869 ? -17.842 -4.049 14.888 1.00 96.69 869 GLN A N 1
ATOM 6760 C CA . GLN A 1 869 ? -17.267 -4.880 15.948 1.00 96.69 869 GLN A CA 1
ATOM 6761 C C . GLN A 1 869 ? -18.273 -5.121 17.071 1.00 96.69 869 GLN A C 1
ATOM 6763 O O . GLN A 1 869 ? -19.026 -4.222 17.436 1.00 96.69 869 GLN A O 1
ATOM 6768 N N . THR A 1 870 ? -18.222 -6.305 17.675 1.00 95.62 870 THR A N 1
ATOM 6769 C CA . THR A 1 870 ? -19.052 -6.683 18.827 1.00 95.62 870 THR A CA 1
ATOM 6770 C C . THR A 1 870 ? -18.282 -6.553 20.140 1.00 95.62 870 THR A C 1
ATOM 6772 O O . THR A 1 870 ? -17.150 -7.033 20.253 1.00 95.62 870 THR A O 1
ATOM 6775 N N . ALA A 1 871 ? -18.914 -5.965 21.154 1.00 95.56 871 ALA A N 1
ATOM 6776 C CA . ALA A 1 871 ? -18.449 -5.946 22.535 1.00 95.56 871 ALA A CA 1
ATOM 6777 C C . ALA A 1 871 ? -19.245 -6.942 23.394 1.00 95.56 871 ALA A C 1
ATOM 6779 O O . ALA A 1 871 ? -20.464 -7.067 23.257 1.00 95.56 871 ALA A O 1
ATOM 6780 N N . GLN A 1 872 ? -18.545 -7.634 24.293 1.00 94.94 872 GLN A N 1
ATOM 6781 C CA . GLN A 1 872 ? -19.121 -8.541 25.280 1.00 94.94 872 GLN A CA 1
ATOM 6782 C C . GLN A 1 872 ? -19.394 -7.811 26.594 1.00 94.94 872 GLN A C 1
ATOM 6784 O O . GLN A 1 872 ? -18.630 -6.940 27.010 1.00 94.94 872 GLN A O 1
ATOM 6789 N N . TRP A 1 873 ? -20.438 -8.250 27.292 1.00 94.38 873 TRP A N 1
ATOM 6790 C CA . TRP A 1 873 ? -20.733 -7.801 28.648 1.00 94.38 873 TRP A CA 1
ATOM 6791 C C . TRP A 1 873 ? -19.605 -8.232 29.605 1.00 94.38 873 TRP A C 1
ATOM 6793 O O . TRP A 1 873 ? -19.328 -9.429 29.740 1.00 94.38 873 TRP A O 1
ATOM 6803 N N . ALA A 1 874 ? -18.951 -7.264 30.261 1.00 95.88 874 ALA A N 1
ATOM 6804 C CA . ALA A 1 874 ? -17.841 -7.505 31.187 1.00 95.88 874 ALA A CA 1
ATOM 6805 C C . ALA A 1 874 ? -18.243 -7.440 32.671 1.00 95.88 874 ALA A C 1
ATOM 6807 O O . ALA A 1 874 ? -17.956 -8.371 33.417 1.00 95.88 874 ALA A O 1
ATOM 6808 N N . VAL A 1 875 ? -18.918 -6.371 33.108 1.00 96.12 875 VAL A N 1
ATOM 6809 C CA . VAL A 1 875 ? -19.284 -6.152 34.524 1.00 96.12 875 VAL A CA 1
ATOM 6810 C C . VAL A 1 875 ? -20.767 -5.850 34.678 1.00 96.12 875 VAL A C 1
ATOM 6812 O O . VAL A 1 875 ? -21.394 -5.326 33.763 1.00 96.12 875 VAL A O 1
ATOM 6815 N N . ARG A 1 876 ? -21.374 -6.176 35.818 1.00 94.19 876 ARG A N 1
ATOM 6816 C CA . ARG A 1 876 ? -22.787 -5.834 36.050 1.00 94.19 876 ARG A CA 1
ATOM 6817 C C . ARG A 1 876 ? -22.985 -4.313 36.202 1.00 94.19 876 ARG A C 1
ATOM 6819 O O . ARG A 1 876 ? -22.149 -3.673 36.836 1.00 94.19 876 ARG A O 1
ATOM 6826 N N . PRO A 1 877 ? -24.091 -3.740 35.682 1.00 92.38 877 PRO A N 1
ATOM 6827 C CA . PRO A 1 877 ? -24.472 -2.365 35.980 1.00 92.38 877 PRO A CA 1
ATOM 6828 C C . PRO A 1 877 ? -24.624 -2.119 37.490 1.00 92.38 877 PRO A C 1
ATOM 6830 O O . PRO A 1 877 ? -24.967 -3.057 38.224 1.00 92.38 877 PRO A O 1
ATOM 6833 N N . PRO A 1 878 ? -24.455 -0.867 37.957 1.00 90.25 878 PRO A N 1
ATOM 6834 C CA . PRO A 1 878 ? -24.763 -0.479 39.328 1.00 90.25 878 PRO A CA 1
ATOM 6835 C C . PRO A 1 878 ? -26.176 -0.900 39.744 1.00 90.25 878 PRO A C 1
ATOM 6837 O O . PRO A 1 878 ? -27.106 -0.920 38.933 1.00 90.25 878 PRO A O 1
ATOM 6840 N N . ALA A 1 879 ? -26.355 -1.216 41.027 1.00 86.44 879 ALA A N 1
ATOM 6841 C CA . ALA A 1 879 ? -27.656 -1.607 41.554 1.00 86.44 879 ALA A CA 1
ATOM 6842 C C . ALA A 1 879 ? -28.689 -0.490 41.323 1.00 86.44 879 ALA A C 1
ATOM 6844 O O . ALA A 1 879 ? -28.558 0.594 41.878 1.00 86.44 879 ALA A O 1
ATOM 6845 N N . GLY A 1 880 ? -29.707 -0.781 40.508 1.00 84.44 880 GLY A N 1
ATOM 6846 C CA . GLY A 1 880 ? -30.759 0.168 40.135 1.00 84.44 880 GLY A CA 1
ATOM 6847 C C . GLY A 1 880 ? -30.605 0.791 38.739 1.00 84.44 880 GLY A C 1
ATOM 6848 O O . GLY A 1 880 ? -31.563 1.377 38.241 1.00 84.44 880 GLY A O 1
ATOM 6849 N N . ALA A 1 881 ? -29.491 0.566 38.036 1.00 90.56 881 ALA A N 1
ATOM 6850 C CA . ALA A 1 881 ? -29.387 0.811 36.596 1.00 90.56 881 ALA A CA 1
ATOM 6851 C C . ALA A 1 881 ? -29.773 -0.445 35.788 1.00 90.56 881 ALA A C 1
ATOM 6853 O O . ALA A 1 881 ? -29.598 -1.579 36.245 1.00 90.56 881 ALA A O 1
ATOM 6854 N N . ARG A 1 882 ? -30.303 -0.263 34.571 1.00 90.19 882 ARG A N 1
ATOM 6855 C CA . ARG A 1 882 ? -30.588 -1.360 33.628 1.00 90.19 882 ARG A CA 1
ATOM 6856 C C . ARG A 1 882 ? -30.097 -1.009 32.235 1.00 90.19 882 ARG A C 1
ATOM 6858 O O . ARG A 1 882 ? -30.198 0.138 31.818 1.00 90.19 882 ARG A O 1
ATOM 6865 N N . VAL A 1 883 ? -29.638 -2.028 31.510 1.00 92.62 883 VAL A N 1
ATOM 6866 C CA . VAL A 1 883 ? -29.235 -1.910 30.103 1.00 92.62 883 VAL A CA 1
ATOM 6867 C C . VAL A 1 883 ? -30.416 -1.396 29.275 1.00 92.62 883 VAL A C 1
ATOM 6869 O O . VAL A 1 883 ? -31.521 -1.940 29.371 1.00 92.62 883 VAL A O 1
ATOM 6872 N N . GLU A 1 884 ? -30.186 -0.383 28.448 1.00 94.38 884 GLU A N 1
ATOM 6873 C CA . GLU A 1 884 ? -31.194 0.301 27.636 1.00 94.38 884 GLU A CA 1
ATOM 6874 C C . GLU A 1 884 ? -31.947 -0.696 26.746 1.00 94.38 884 GLU A C 1
ATOM 6876 O O . GLU A 1 884 ? -33.179 -0.733 26.758 1.00 94.38 884 GLU A O 1
ATOM 6881 N N . GLY A 1 885 ? -31.215 -1.592 26.075 1.00 94.31 885 GLY A N 1
ATOM 6882 C CA . GLY A 1 885 ? -31.803 -2.636 25.232 1.00 94.31 885 GLY A CA 1
ATOM 6883 C C . GLY A 1 885 ? -32.794 -3.536 25.975 1.00 94.31 885 GLY A C 1
ATOM 6884 O O . GLY A 1 885 ? -33.828 -3.898 25.419 1.00 94.31 885 GLY A O 1
ATOM 6885 N N . SER A 1 886 ? -32.555 -3.822 27.262 1.00 93.50 886 SER A N 1
ATOM 6886 C CA . SER A 1 886 ? -33.477 -4.627 28.076 1.00 93.50 886 SER A CA 1
ATOM 6887 C C . SER A 1 886 ? -34.797 -3.908 28.370 1.00 93.50 886 SER A C 1
ATOM 6889 O O . SER A 1 886 ? -35.856 -4.539 28.362 1.00 93.50 886 SER A O 1
ATOM 6891 N N . LEU A 1 887 ? -34.751 -2.586 28.573 1.00 93.69 887 LEU A N 1
ATOM 6892 C CA . LEU A 1 887 ? -35.944 -1.760 28.748 1.00 93.69 887 LEU A CA 1
ATOM 6893 C C . LEU A 1 887 ? -36.740 -1.680 27.441 1.00 93.69 887 LEU A C 1
ATOM 6895 O O . LEU A 1 887 ? -37.959 -1.854 27.456 1.00 93.69 887 LEU A O 1
ATOM 6899 N N . TYR A 1 888 ? -36.065 -1.461 26.310 1.00 95.69 888 TYR A N 1
ATOM 6900 C CA . TYR A 1 888 ? -36.731 -1.373 25.008 1.00 95.69 888 TYR A CA 1
ATOM 6901 C C . TYR A 1 888 ? -37.375 -2.703 24.614 1.00 95.69 888 TYR A C 1
ATOM 6903 O O . TYR A 1 888 ? -38.530 -2.721 24.192 1.00 95.69 888 TYR A O 1
ATOM 6911 N N . TRP A 1 889 ? -36.675 -3.816 24.846 1.00 95.00 889 TRP A N 1
ATOM 6912 C CA . TRP A 1 889 ? -37.188 -5.173 24.656 1.00 95.00 889 TRP A CA 1
ATOM 6913 C C . TRP A 1 889 ? -38.463 -5.426 25.474 1.00 95.00 889 TRP A C 1
ATOM 6915 O O . TRP A 1 889 ? -39.463 -5.918 24.949 1.00 95.00 889 TRP A O 1
ATOM 6925 N N . GLN A 1 890 ? -38.466 -5.015 26.750 1.00 93.25 890 GLN A N 1
ATOM 6926 C CA . GLN A 1 890 ? -39.640 -5.120 27.620 1.00 93.25 890 GLN A CA 1
ATOM 6927 C C . GLN A 1 890 ? -40.814 -4.266 27.112 1.00 93.25 890 GLN A C 1
ATOM 6929 O O . GLN A 1 890 ? -41.951 -4.740 27.096 1.00 93.25 890 GLN A O 1
ATOM 6934 N N . LEU A 1 891 ? -40.563 -3.019 26.703 1.00 93.81 891 LEU A N 1
ATOM 6935 C CA . LEU A 1 891 ? -41.606 -2.104 26.222 1.00 93.81 891 LEU A CA 1
ATOM 6936 C C . LEU A 1 891 ? -42.202 -2.532 24.873 1.00 93.81 891 LEU A C 1
ATOM 6938 O O . LEU A 1 891 ? -43.392 -2.323 24.642 1.00 93.81 891 LEU A O 1
ATOM 6942 N N . LEU A 1 892 ? -41.406 -3.184 24.021 1.00 95.06 892 LEU A N 1
ATOM 6943 C CA . LEU A 1 892 ? -41.862 -3.833 22.787 1.00 95.06 892 LEU A CA 1
ATOM 6944 C C . LEU A 1 892 ? -42.648 -5.132 23.044 1.00 95.06 892 LEU A C 1
ATOM 6946 O O . LEU A 1 892 ? -43.236 -5.681 22.115 1.00 95.06 892 LEU A O 1
ATOM 6950 N N . LYS A 1 893 ? -42.722 -5.589 24.304 1.00 92.75 893 LYS A N 1
ATOM 6951 C CA . LYS A 1 893 ? -43.391 -6.829 24.738 1.00 92.75 893 LYS A CA 1
ATOM 6952 C C . LYS A 1 893 ? -42.800 -8.089 24.102 1.00 92.75 893 LYS A C 1
ATOM 6954 O O . LYS A 1 893 ? -43.508 -9.078 23.905 1.00 92.75 893 LYS A O 1
ATOM 6959 N N . GLU A 1 894 ? -41.506 -8.056 23.815 1.00 91.81 894 GLU A N 1
ATOM 6960 C CA . GLU A 1 894 ? -40.780 -9.200 23.282 1.00 91.81 894 GLU A CA 1
ATOM 6961 C C . GLU A 1 894 ? -40.601 -10.290 24.354 1.00 91.81 894 GLU A C 1
ATOM 6963 O O . GLU A 1 894 ? -40.530 -10.022 25.558 1.00 91.81 894 GLU A O 1
ATOM 6968 N N . THR A 1 895 ? -40.542 -11.555 23.933 1.00 89.19 895 THR A N 1
ATOM 6969 C CA . THR A 1 895 ? -40.448 -12.691 24.866 1.00 89.19 895 THR A CA 1
ATOM 6970 C C . THR A 1 895 ? -39.002 -13.032 25.226 1.00 89.19 895 THR A C 1
ATOM 6972 O O . THR A 1 895 ? -38.124 -13.019 24.369 1.00 89.19 895 THR A O 1
ATOM 6975 N N . GLY A 1 896 ? -38.758 -13.436 26.475 1.00 90.69 896 GLY A N 1
ATOM 6976 C CA . GLY A 1 896 ? -37.436 -13.879 26.936 1.00 90.69 896 GLY A CA 1
ATOM 6977 C C . GLY A 1 896 ? -36.525 -12.739 27.402 1.00 90.69 896 GLY A C 1
ATOM 6978 O O . GLY A 1 896 ? -36.970 -11.616 27.618 1.00 90.69 896 GLY A O 1
ATOM 6979 N N . LEU A 1 897 ? -35.245 -13.057 27.617 1.00 90.31 897 LEU A N 1
ATOM 6980 C CA . LEU A 1 897 ? -34.229 -12.084 28.028 1.00 90.31 897 LEU A CA 1
ATOM 6981 C C . LEU A 1 897 ? -33.608 -11.416 26.799 1.00 90.31 897 LEU A C 1
ATOM 6983 O O . LEU A 1 897 ? -33.284 -12.106 25.833 1.00 90.31 897 LEU A O 1
ATOM 6987 N N . TYR A 1 898 ? -33.390 -10.102 26.880 1.00 93.50 898 TYR A N 1
ATOM 6988 C CA . TYR A 1 898 ? -32.662 -9.349 25.859 1.00 93.50 898 TYR A CA 1
ATOM 6989 C C . TYR A 1 898 ? -31.257 -9.928 25.654 1.00 93.50 898 TYR A C 1
ATOM 6991 O O . TYR A 1 898 ? -30.530 -10.172 26.620 1.00 93.50 898 TYR A O 1
ATOM 6999 N N . LYS A 1 899 ? -30.904 -10.133 24.384 1.00 93.56 899 LYS A N 1
ATOM 7000 C CA . LYS A 1 899 ? -29.560 -10.469 23.911 1.00 93.56 899 LYS A CA 1
ATOM 7001 C C . LYS A 1 899 ? -29.289 -9.674 22.643 1.00 93.56 899 LYS A C 1
ATOM 7003 O O . LYS A 1 899 ? -30.183 -9.576 21.803 1.00 93.56 899 LYS A O 1
ATOM 7008 N N . SER A 1 900 ? -28.074 -9.164 22.475 1.00 94.62 900 SER A N 1
ATOM 7009 C CA . SER A 1 900 ? -27.740 -8.345 21.301 1.00 94.62 900 SER A CA 1
ATOM 7010 C C . SER A 1 900 ? -27.694 -9.164 20.005 1.00 94.62 900 SER A C 1
ATOM 7012 O O . SER A 1 900 ? -28.261 -8.755 18.998 1.00 94.62 900 SER A O 1
ATOM 7014 N N . ALA A 1 901 ? -27.106 -10.364 20.024 1.00 93.56 901 ALA A N 1
ATOM 7015 C CA . ALA A 1 901 ? -26.874 -11.140 18.800 1.00 93.56 901 ALA A CA 1
ATOM 7016 C C . ALA A 1 901 ? -28.143 -11.447 17.961 1.00 93.56 901 ALA A C 1
ATOM 7018 O O . ALA A 1 901 ? -28.095 -11.253 16.747 1.00 93.56 901 ALA A O 1
ATOM 7019 N N . PRO A 1 902 ? -29.291 -11.868 18.540 1.00 93.81 902 PRO A N 1
ATOM 7020 C CA . PRO A 1 902 ? -30.530 -12.033 17.771 1.00 93.81 902 PRO A CA 1
ATOM 7021 C C . PRO A 1 902 ? -31.057 -10.726 17.165 1.00 93.81 902 PRO A C 1
ATOM 7023 O O . PRO A 1 902 ? -31.584 -10.735 16.058 1.00 93.81 902 PRO A O 1
ATOM 7026 N N . VAL A 1 903 ? -30.892 -9.603 17.870 1.00 95.88 903 VAL A N 1
ATOM 7027 C CA . VAL A 1 903 ? -31.311 -8.282 17.381 1.00 95.88 903 VAL A CA 1
ATOM 7028 C C . VAL A 1 903 ? -30.415 -7.834 16.232 1.00 95.88 903 VAL A C 1
ATOM 7030 O O . VAL A 1 903 ? -30.913 -7.314 15.242 1.00 95.88 903 VAL A O 1
ATOM 7033 N N . LEU A 1 904 ? -29.108 -8.090 16.311 1.00 96.31 904 LEU A N 1
ATOM 7034 C CA . LEU A 1 904 ? -28.190 -7.808 15.209 1.00 96.31 904 LEU A CA 1
ATOM 7035 C C . LEU A 1 904 ? -28.541 -8.608 13.949 1.00 96.31 904 LEU A C 1
ATOM 7037 O O . LEU A 1 904 ? -28.446 -8.071 12.849 1.00 96.31 904 LEU A O 1
ATOM 7041 N N . ALA A 1 905 ? -28.977 -9.863 14.097 1.00 94.69 905 ALA A N 1
ATOM 7042 C CA . ALA A 1 905 ? -29.450 -10.664 12.970 1.00 94.69 905 ALA A CA 1
ATOM 7043 C C . ALA A 1 905 ? -30.703 -10.046 12.319 1.00 94.69 905 ALA A C 1
ATOM 7045 O O . ALA A 1 905 ? -30.760 -9.935 11.097 1.00 94.69 905 ALA A O 1
ATOM 7046 N N . GLU A 1 906 ? -31.659 -9.561 13.123 1.00 95.19 906 GLU A N 1
ATOM 7047 C CA . GLU A 1 906 ? -32.829 -8.818 12.621 1.00 95.19 906 GLU A CA 1
ATOM 7048 C C . GLU A 1 906 ? -32.415 -7.520 11.904 1.00 95.19 906 GLU A C 1
ATOM 7050 O O . GLU A 1 906 ? -32.940 -7.196 10.835 1.00 95.19 906 GLU A O 1
ATOM 7055 N N . VAL A 1 907 ? -31.444 -6.785 12.460 1.00 96.69 907 VAL A N 1
ATOM 7056 C CA . VAL A 1 907 ? -30.885 -5.572 11.844 1.00 96.69 907 VAL A CA 1
ATOM 7057 C C . VAL A 1 907 ? -30.237 -5.890 10.497 1.00 96.69 907 VAL A C 1
ATOM 7059 O O . VAL A 1 907 ? -30.482 -5.176 9.528 1.00 96.69 907 VAL A O 1
ATOM 7062 N N . ALA A 1 908 ? -29.439 -6.956 10.418 1.00 95.19 908 ALA A N 1
ATOM 7063 C CA . ALA A 1 908 ? -28.769 -7.382 9.192 1.00 95.19 908 ALA A CA 1
ATOM 7064 C C . ALA A 1 908 ? -29.758 -7.808 8.095 1.00 95.19 908 ALA A C 1
ATOM 7066 O O . ALA A 1 908 ? -29.501 -7.570 6.915 1.00 95.19 908 ALA A O 1
ATOM 7067 N N . GLU A 1 909 ? -30.897 -8.393 8.474 1.00 94.81 909 GLU A N 1
ATOM 7068 C CA . GLU A 1 909 ? -31.981 -8.738 7.548 1.00 94.81 909 GLU A CA 1
ATOM 7069 C C . GLU A 1 909 ? -32.757 -7.495 7.077 1.00 94.81 909 GLU A C 1
ATOM 7071 O O . GLU A 1 909 ? -33.125 -7.388 5.906 1.00 94.81 909 GLU A O 1
ATOM 7076 N N . SER A 1 910 ? -32.978 -6.530 7.974 1.00 94.44 910 SER A N 1
ATOM 7077 C CA . SER A 1 910 ? -33.832 -5.361 7.717 1.00 94.44 910 SER A CA 1
ATOM 7078 C C . SER A 1 910 ? -33.103 -4.201 7.033 1.00 94.44 910 SER A C 1
ATOM 7080 O O . SER A 1 910 ? -33.713 -3.422 6.295 1.00 94.44 910 SER A O 1
ATOM 7082 N N . ILE A 1 911 ? -31.801 -4.054 7.282 1.00 95.44 911 ILE A N 1
ATOM 7083 C CA . ILE A 1 911 ? -30.997 -2.915 6.841 1.00 95.44 911 ILE A CA 1
ATOM 7084 C C . ILE A 1 911 ? -29.835 -3.431 5.976 1.00 95.44 911 ILE A C 1
ATOM 7086 O O . ILE A 1 911 ? -28.866 -3.967 6.516 1.00 95.44 911 ILE A O 1
ATOM 7090 N N . PRO A 1 912 ? -29.860 -3.205 4.644 1.00 92.62 912 PRO A N 1
ATOM 7091 C CA . PRO A 1 912 ? -28.850 -3.732 3.720 1.00 92.62 912 PRO A CA 1
ATOM 7092 C C . PRO A 1 912 ? -27.399 -3.390 4.075 1.00 92.62 912 PRO A C 1
ATOM 7094 O O . PRO A 1 912 ? -26.499 -4.177 3.801 1.00 92.62 912 PRO A O 1
ATOM 7097 N N . TYR A 1 913 ? -27.168 -2.240 4.714 1.00 93.94 913 TYR A N 1
ATOM 7098 C CA . TYR A 1 913 ? -25.845 -1.833 5.190 1.00 93.94 913 TYR A CA 1
ATOM 7099 C C . TYR A 1 913 ? -25.228 -2.842 6.177 1.00 93.94 913 TYR A C 1
ATOM 7101 O O . TYR A 1 913 ? -24.020 -3.051 6.167 1.00 93.94 913 TYR A O 1
ATOM 7109 N N . PHE A 1 914 ? -26.044 -3.519 6.989 1.00 95.56 914 PHE A N 1
ATOM 7110 C CA . PHE A 1 914 ? -25.586 -4.502 7.974 1.00 95.56 914 PHE A CA 1
ATOM 7111 C C . PHE A 1 914 ? -25.626 -5.949 7.464 1.00 95.56 914 PHE A C 1
ATOM 7113 O O . PHE A 1 914 ? -25.334 -6.864 8.231 1.00 95.56 914 PHE A O 1
ATOM 7120 N N . ALA A 1 915 ? -25.931 -6.185 6.182 1.00 91.81 915 ALA A N 1
ATOM 7121 C CA . ALA A 1 915 ? -26.114 -7.533 5.633 1.00 91.81 915 ALA A CA 1
ATOM 7122 C C . ALA A 1 915 ? -24.897 -8.455 5.845 1.00 91.81 915 ALA A C 1
ATOM 7124 O O . ALA A 1 915 ? -25.054 -9.655 6.058 1.00 91.81 915 ALA A O 1
ATOM 7125 N N . ALA A 1 916 ? -23.679 -7.900 5.859 1.00 88.56 916 ALA A N 1
ATOM 7126 C CA . ALA A 1 916 ? -22.451 -8.656 6.112 1.00 88.56 916 ALA A CA 1
ATOM 7127 C C . ALA A 1 916 ? -22.366 -9.262 7.531 1.00 88.56 916 ALA A C 1
ATOM 7129 O O . ALA A 1 916 ? -21.542 -10.141 7.766 1.00 88.56 916 ALA A O 1
ATOM 7130 N N . ALA A 1 917 ? -23.203 -8.809 8.470 1.00 90.62 917 ALA A N 1
ATOM 7131 C CA . ALA A 1 917 ? -23.273 -9.322 9.836 1.00 90.62 917 ALA A CA 1
ATOM 7132 C C . ALA A 1 917 ? -24.289 -10.468 10.019 1.00 90.62 917 ALA A C 1
ATOM 7134 O O . ALA A 1 917 ? -24.397 -10.998 11.125 1.00 90.62 917 ALA A O 1
ATOM 7135 N N . ALA A 1 918 ? -25.023 -10.861 8.968 1.00 86.75 918 ALA A N 1
ATOM 7136 C CA . ALA A 1 918 ? -26.099 -11.855 9.056 1.00 86.75 918 ALA A CA 1
ATOM 7137 C C . ALA A 1 918 ? -25.625 -13.231 9.566 1.00 86.75 918 ALA A C 1
ATOM 7139 O O . ALA A 1 918 ? -26.314 -13.863 10.364 1.00 86.75 918 ALA A O 1
ATOM 7140 N N . ASP A 1 919 ? -24.421 -13.660 9.172 1.00 81.75 919 ASP A N 1
ATOM 7141 C CA . ASP A 1 919 ? -23.818 -14.937 9.592 1.00 81.75 919 ASP A CA 1
ATOM 7142 C C . ASP A 1 919 ? -23.023 -14.832 10.913 1.00 81.75 919 ASP A C 1
ATOM 7144 O O . ASP A 1 919 ? -22.297 -15.752 11.300 1.00 81.75 919 ASP A O 1
ATOM 7148 N N . GLY A 1 920 ? -23.164 -13.710 11.627 1.00 86.56 920 GLY A N 1
ATOM 7149 C CA . GLY A 1 920 ? -22.412 -13.386 12.833 1.00 86.56 920 GLY A CA 1
ATOM 7150 C C . GLY A 1 920 ? -21.136 -12.589 12.554 1.00 86.56 920 GLY A C 1
ATOM 7151 O O . GLY A 1 920 ? -20.592 -12.571 11.451 1.00 86.56 920 GLY A O 1
ATOM 7152 N N . VAL A 1 921 ? -20.648 -11.903 13.587 1.00 90.12 921 VAL A N 1
ATOM 7153 C CA . VAL A 1 921 ? -19.471 -11.031 13.499 1.00 90.12 921 VAL A CA 1
ATOM 7154 C C . VAL A 1 921 ? -18.253 -11.777 14.051 1.00 90.12 921 VAL A C 1
ATOM 7156 O O . VAL A 1 921 ? -18.290 -12.219 15.201 1.00 90.12 921 VAL A O 1
ATOM 7159 N N . PRO A 1 922 ? -17.167 -11.944 13.274 1.00 90.12 922 PRO A N 1
ATOM 7160 C CA . PRO A 1 922 ? -15.948 -12.569 13.779 1.00 90.12 922 PRO A CA 1
ATOM 7161 C C . PRO A 1 922 ? -15.274 -11.670 14.824 1.00 90.12 922 PRO A C 1
ATOM 7163 O O . PRO A 1 922 ? -15.495 -10.461 14.854 1.00 90.12 922 PRO A O 1
ATOM 7166 N N . ASP A 1 923 ? -14.363 -12.225 15.629 1.00 85.38 923 ASP A N 1
ATOM 7167 C CA . ASP A 1 923 ? -13.654 -11.463 16.673 1.00 85.38 923 ASP A CA 1
ATOM 7168 C C . ASP A 1 923 ? -12.928 -10.213 16.137 1.00 85.38 923 ASP A C 1
ATOM 7170 O O . ASP A 1 923 ? -12.743 -9.233 16.863 1.00 85.38 923 ASP A O 1
ATOM 7174 N N . THR A 1 924 ? -12.491 -10.228 14.876 1.00 87.12 924 THR A N 1
ATOM 7175 C CA . THR A 1 924 ? -11.832 -9.093 14.209 1.00 87.12 924 THR A CA 1
ATOM 7176 C C . THR A 1 924 ? -12.805 -8.052 13.651 1.00 87.12 924 THR A C 1
ATOM 7178 O O . THR A 1 924 ? -12.360 -6.995 13.211 1.00 87.12 924 THR A O 1
ATOM 7181 N N . GLY A 1 925 ? -14.112 -8.310 13.669 1.00 91.56 925 GLY A N 1
ATOM 7182 C CA . GLY A 1 925 ? -15.132 -7.477 13.033 1.00 91.56 925 GLY A CA 1
ATOM 7183 C C . GLY A 1 925 ? -15.268 -7.701 11.522 1.00 91.56 925 GLY A C 1
ATOM 7184 O O . GLY A 1 925 ? -14.537 -8.502 10.933 1.00 91.56 925 GLY A O 1
ATOM 7185 N N . VAL A 1 926 ? -16.199 -6.980 10.892 1.00 92.69 926 VAL A N 1
ATOM 7186 C CA . VAL A 1 926 ? -16.522 -7.089 9.457 1.00 92.69 926 VAL A CA 1
ATOM 7187 C C . VAL A 1 926 ? -16.712 -5.712 8.806 1.00 92.69 926 VAL A C 1
ATOM 7189 O O . VAL A 1 926 ? -17.301 -4.814 9.405 1.00 92.69 926 VAL A O 1
ATOM 7192 N N . TYR A 1 927 ? -16.243 -5.559 7.564 1.00 90.12 927 TYR A N 1
ATOM 7193 C CA . TYR A 1 927 ? -16.457 -4.352 6.758 1.00 90.12 927 TYR A CA 1
ATOM 7194 C C . TYR A 1 927 ? -17.845 -4.349 6.114 1.00 90.12 927 TYR A C 1
ATOM 7196 O O . TYR A 1 927 ? -18.195 -5.276 5.377 1.00 90.12 927 TYR A O 1
ATOM 7204 N N . LEU A 1 928 ? -18.602 -3.273 6.328 1.00 87.81 928 LEU A N 1
ATOM 7205 C CA . LEU A 1 928 ? -19.998 -3.167 5.897 1.00 87.81 928 LEU A CA 1
ATOM 7206 C C . LEU A 1 928 ? -20.175 -2.669 4.448 1.00 87.81 928 LEU A C 1
ATOM 7208 O O . LEU A 1 928 ? -21.155 -3.019 3.799 1.00 87.81 928 LEU A O 1
ATOM 7212 N N . LYS A 1 929 ? -19.210 -1.926 3.885 1.00 80.12 929 LYS A N 1
ATOM 7213 C CA . LYS A 1 929 ? -19.269 -1.380 2.506 1.00 80.12 929 LYS A CA 1
ATOM 7214 C C . LYS A 1 929 ? -18.474 -2.164 1.450 1.00 80.12 929 LYS A C 1
ATOM 7216 O O . LYS A 1 929 ? -18.084 -1.621 0.423 1.00 80.12 929 LYS A O 1
ATOM 7221 N N . SER A 1 930 ? -18.238 -3.456 1.660 1.00 52.28 930 SER A N 1
ATOM 7222 C CA . SER A 1 930 ? -17.436 -4.282 0.736 1.00 52.28 930 SER A CA 1
ATOM 7223 C C . SER A 1 930 ? -18.116 -4.610 -0.613 1.00 52.28 930 SER A C 1
ATOM 7225 O O . SER A 1 930 ? -17.500 -5.241 -1.472 1.00 52.28 930 SER A O 1
ATOM 7227 N N . SER A 1 931 ? -19.360 -4.173 -0.841 1.00 38.25 931 SER A N 1
ATOM 7228 C CA . SER A 1 931 ? -20.180 -4.544 -2.004 1.00 38.25 931 SER A CA 1
ATOM 7229 C C . SER A 1 931 ? -19.967 -3.716 -3.281 1.00 38.25 931 SER A C 1
ATOM 7231 O O . SER A 1 931 ? -20.476 -4.117 -4.324 1.00 38.25 931 SER A O 1
ATOM 7233 N N . GLU A 1 932 ? -19.181 -2.634 -3.270 1.00 33.50 932 GLU A N 1
ATOM 7234 C CA . GLU A 1 932 ? -18.867 -1.872 -4.500 1.00 33.50 932 GLU A CA 1
ATOM 7235 C C . GLU A 1 932 ? -17.648 -2.412 -5.281 1.00 33.50 932 GLU A C 1
ATOM 7237 O O . GLU A 1 932 ? -17.338 -1.915 -6.362 1.00 33.50 932 GLU A O 1
ATOM 7242 N N . LEU A 1 933 ? -16.980 -3.468 -4.791 1.00 33.69 933 LEU A N 1
ATOM 7243 C CA . LEU A 1 933 ? -15.758 -4.032 -5.397 1.00 33.69 933 LEU A CA 1
ATOM 7244 C C . LEU A 1 933 ? -15.766 -5.564 -5.560 1.00 33.69 933 LEU A C 1
ATOM 7246 O O . LEU A 1 933 ? -14.720 -6.170 -5.790 1.00 33.69 933 LEU A O 1
ATOM 7250 N N . ALA A 1 934 ? -16.928 -6.216 -5.482 1.00 25.53 934 ALA A N 1
ATOM 7251 C CA . ALA A 1 934 ? -17.042 -7.634 -5.816 1.00 25.53 934 ALA A CA 1
ATOM 7252 C C . ALA A 1 934 ? -17.435 -7.805 -7.298 1.00 25.53 934 ALA A C 1
ATOM 7254 O O . ALA A 1 934 ? -18.552 -7.430 -7.665 1.00 25.53 934 ALA A O 1
ATOM 7255 N N . PRO A 1 935 ? -16.596 -8.402 -8.170 1.00 30.38 935 PRO A N 1
ATOM 7256 C CA . PRO A 1 935 ? -17.106 -8.932 -9.423 1.00 30.38 935 PRO A CA 1
ATOM 7257 C C . PRO A 1 935 ? -18.092 -10.052 -9.080 1.00 30.38 935 PRO A C 1
ATOM 7259 O O . PRO A 1 935 ? -17.785 -10.982 -8.329 1.00 30.38 935 PRO A O 1
ATOM 7262 N N . THR A 1 936 ? -19.307 -9.928 -9.602 1.00 27.00 936 THR A N 1
ATOM 7263 C CA . THR A 1 936 ? -20.300 -11.000 -9.606 1.00 27.00 936 THR A CA 1
ATOM 7264 C C . THR A 1 936 ? -19.653 -12.255 -10.200 1.00 27.00 936 THR A C 1
ATOM 7266 O O . THR A 1 936 ? -18.985 -12.171 -11.230 1.00 27.00 936 THR A O 1
ATOM 7269 N N . LYS A 1 937 ? -19.789 -13.379 -9.483 1.00 30.50 937 LYS A N 1
ATOM 7270 C CA . LYS A 1 937 ? -19.246 -14.698 -9.846 1.00 30.50 937 LYS A CA 1
ATOM 7271 C C . LYS A 1 937 ? -19.568 -15.123 -11.273 1.00 30.50 937 LYS A C 1
ATOM 7273 O O . LYS A 1 937 ? -20.712 -14.861 -11.710 1.00 30.50 937 LYS A O 1
#

Radius of gyration: 40.1 Å; chains: 1; bounding box: 91×64×114 Å

InterPro domains:
  IPR000283 NADH:ubiquinone oxidoreductase, 75kDa subunit, conserved site [PS00641] (434-451)
  IPR000283 NADH:ubiquinone oxidoreductase, 75kDa subunit, conserved site [PS00643] (558-568)
  IPR001949 NADH:ubiquinone oxidoreductase, 51kDa subunit, conserved site [PS00645] (333-344)
  IPR006656 Molybdopterin oxidoreductase [PF00384] (799-884)
  IPR006963 Molybdopterin oxidoreductase, 4Fe-4S domain [PF04879] (628-681)
  IPR006963 Molybdopterin oxidoreductase, 4Fe-4S domain [PS51669] (628-684)
  IPR006963 Molybdopterin oxidoreductase, 4Fe-4S domain [SM00926] (628-682)
  IPR011538 NADH-ubiquinone oxidoreductase 51kDa subunit, FMN-binding domain [PF01512] (29-200)
  IPR019554 Soluble ligand binding domain [PF10531] (233-268)
  IPR019574 NADH:ubiquinone oxidoreductase, subunit G, iron-sulphur binding [PF10588] (497-534)
  IPR019574 NADH:ubiquinone oxidoreductase, subunit G, iron-sulphur binding [PS51839] (491-530)
  IPR019574 NADH:ubiquinone oxidoreductase, subunit G, iron-sulphur binding [SM00929] (496-536)
  IPR019575 NADH-ubiquinone oxidoreductase 51kDa subunit, iron-sulphur binding domain [PF10589] (322-407)
  IPR019575 NADH-ubiquinone oxidoreductase 51kDa subunit, iron-sulphur binding domain [SM00928] (320-365)
  IPR036010 2Fe-2S ferredoxin-like superfamily [SSF54292] (424-485)
  IPR037207 NADH-ubiquinone oxidoreductase 51kDa subunit, iron-sulphur binding domain superfamily [G3DSA:1.20.1440.230] (318-417)
  IPR037207 NADH-ubiquinone oxidoreductase 51kDa subunit, iron-sulphur binding domain superfamily [SSF140490] (317-412)
  IPR037225 NADH-ubiquinone oxidoreductase 51kDa subunit, FMN-binding domain superfamily [G3DSA:3.40.50.11540] (34-212)
  IPR037225 NADH-ubiquinone oxidoreductase 51kDa subunit, FMN-binding domain superfamily [SSF142019] (3-218)
  IPR054351 NADH-ubiquinone oxidoreductase, ferredoxin-like domain [PF22117] (549-614)

Secondary structure (DSSP, 8-state):
-HHHHHTTTTHHHHHHHHH--HHHHHHHHHHTT-B-TTTT--BHHHHHHTS-TT-SS--EEEEEE---STT--HHHHHHHH-HHHHHHHHHHHHHHHT-SEEEEEEETT-HHHHHHHHHHHHHHHHHTSSBSSGGGSS--BEEEEEEE---GGGGSHHHHHHHHTTS---PPPSSSPTTTS-GGGS-EEEEEHHHHHHHHHHHHH-HHHHHTSEEPPPTT-TT---EESEEEEEEEESBSS-EEEEEETT-BHHHIIIIIS-SBGGGPPEEEEESSSGGG--EEGGGTTSB-SSSGGGGGT-S--TT-EEEEEETT--HHHHHHHHHHHHHHH--S-SHHHHHHHHHHHHHHHHIIIII--HHHHHHHHHHHHHHS--TTT-SSTHHHHHHHHHHHHHHHSHHHHHHHHHHH-TTTSS---HHHHHHHTT-----SS--TTS----TT-TTEEEEEEE-TTT--EEE-SS-EETTTSPP-TTEEEE--SHHHHHHHHHHHHHHHSSS-S-TTT-TTTTS-HHHHHHHHHS-SS--SPPPP----EEE-SSSEEEEGGG-----HHHHHHHHTSS---EEEESSGGG-EEEEPTT--S-STTTTHHHHH-SSTTEEETTTTTT--GGG-EEEEEE--SSTT--EEEEEEETTEEEEEEE--BTTTTBT---HHHHHTTGGGG-TTS--S-EEEETTEEEE--HHHHHHHHHHHHHHS-SEEEEE-TTS-HHHHHHHHHHHHHH-TT-EEEE----B-S--EE-TTS-EE-SB--S-HHHHHHHHHHHHSS-B-HHHHHHHGGGSSEEEEE---SS----HHHHHHHTTSSEEEEEESS--HHHHH-SEEEE---GGG--EEEE-TTSEEEEEPP-SPPPTT---HHHHHHHHTT-SS---HHHHHHHHHHH-GGGGGGTT---TT-EETTGGGS----

Sequence (937 aa):
MPVYEQHGGYKALRRVVGELQPTDVIEEVKESNLRGRGGAGFPCGLKWTFLPKDHPGPIYFCLNADESEPGTFNNRILMEEDPHQVIEGLIISCYATRATTAYIYIRVEYPLAYERLQSALDECYAKGYLGQNILGSNFSLNIYLHRGAAAYICGEETGLIESLEGKRAWPRIKPPFPAVEGVFRKPTVVNNVETAACVVHIINRGADWFKSMGVPSDPDNPRDAGSYGPKLYCLSGHVNKPGCYEVPLGITTRQLIEDYGGGVWKGRKAKAAIPGGISMGLLSEDEFDLPLDFAGPGKAGCLGLGTAAVVVMDETTSMVEFLHNSCRFFDHESCGQCTPCREGTSWSVTMLNRIRAGKGRLKDLDLLLEIGDTIGIIPGTTICGLSDGAAWPIKNAIRKWRDEFEDYIKQTNPTGYMETEPVEVARRAGADVPHYCWHKGLTVVASCRMCLVETGTKNAETGEIAMMPKLVPACQTPARDGTVFVTKSEKVEHARAFVEEALLIDHPIDCPICDKAGECLLQDYHFQHGQQSRRADIRPFTSRRKDLGETVTLFTDRCVMCSRCVRFTREVSGTSELMVESRGAREEINVFDGFPLDNKLSGNVVDLCPVGALGDRDFLYKQRVWFMKKHNGVCTGCSTGCSITVEENQDTVYRLRPRENQAVNQWWMCDEGRYGYHHVHDDKRLVEPLQHANGREEPLDWSAVGETLSSRLGSAGRLAGVISPHLTVEEAYLFAKLLRSYDPGAWLVLGHIPTAGQDEVFPTGFTIHAEKCPNRRGVEEVLKHFAGGVTTWDEIISQASTFGAVWLTGGYKTNWVDEETAGKLRQAPLLIVQDMFPSPAWETADIKLPGVAFAEREGSYVNFNDHLQTAQWAVRPPAGARVEGSLYWQLLKETGLYKSAPVLAEVAESIPYFAAAADGVPDTGVYLKSSELAPTK

pLDDT: mean 90.93, std 7.82, range [25.53, 98.0]

Foldseek 3Di:
DVVCVVVPFCVLVCCCQPPHALQRLLVQQVLLQQFFLFFPRHRPSVLLVLADPDDDDAEEEEAQALDQFPLDCVLLCCLQPPLRLLVSLVLSSCRSSVHQEYEYEHEPVNPNSLVSNVVSVVVCVVVQCAAQCRVVHRHHHDYHYHYFPRQPLCSFQQLVLCRSQVHHSDRDFDPVDLCCQTRVGHRYHYGYSVSSSVSSVCSVPTSVVFQVFFFPADPVDPPGRGFTHWAWAQEEAFFQAGDTDIGTFFDFQVCCRVVPRVHGHPNFAWAWKDQAGLLFAIDGPVLRNFTLGQCGSVVVVTNGNTNNSIHIDGPVDQLLVVLLVLLVSQQVSDPCPFPLSVVLSVLSNVQSVCLVQLNAALVSLVVLLVSLVRQQDDPPGDRDGSSSSSSRSSNRSCVVVVVSSVVSNCVSHVPHRDQDFQQVVCVVVVHHFADFQDDPLFDDDCPLVSRWWKKWFQDPPPRDTGTDPGTDRRRPDTDDPRMDIGRDDPVSLVSNQVSLLVLVQQADPCLVQQQCRPVASSVVSCVVRHDPDHPHDDDDDDFDWDAQDDWKIFRFSNASPSCNLQRCVCQWQVNNQWDWPDDDPPTTIDGDVPRGQDGQFSCVSCVSRSTSGMDTPQQRPPDHPVQWDWWWFFQFFFLLRFTWIFTDHPQDGRWIAGDAFPVGQRHTDTPCSTVVCCLQVDPQWDFFKWAQDPNDIDTDDPVCVLVVCLVLLLPLAEAEEEDELQDFLLLLLLVLVLNCVSPVNYHYAYHDFQFADAWDATNSRRIDHRGGGHASPSNQLSCCLSPVGHHYPVVCLVCLLVTLEYAYEEADSDADADLSSLVSNLSRVAYHYEYTGDYSVQVSHRIYAGEHHRLQDWHWGQHPQQWIAITDNHGHHPNRHDHSQQSSCVSVVHDDGDDHLVSLLVCLVSGVLSVQCNVHAPNNTDHSPPPVPDDDD